Protein AF-A0A9Q1D4L6-F1 (afdb_monomer)

InterPro domains:
  IPR000834 Peptidase M14, carboxypeptidase A [PF00246] (36-309)
  IPR000834 Peptidase M14, carboxypeptidase A [PF00246] (421-692)
  IPR000834 Peptidase M14, carboxypeptidase A [PF00246] (835-1099)
  IPR000834 Peptidase M14, carboxypeptidase A [PR00765] (50-62)
  IPR000834 Peptidase M14, carboxypeptidase A [PR00765] (464-478)
  IPR000834 Peptidase M14, carboxypeptidase A [PR00765] (539-547)
  IPR000834 Peptidase M14, carboxypeptidase A [PR00765] (577-590)
  IPR000834 Peptidase M14, carboxypeptidase A [PS52035] (23-318)
  IPR000834 Peptidase M14, carboxypeptidase A [PS52035] (411-701)
  IPR000834 Peptidase M14, carboxypeptidase A [PS52035] (826-1110)
  IPR000834 Peptidase M14, carboxypeptidase A [SM00631] (24-399)
  IPR000834 Peptidase M14, carboxypeptidase A [SM00631] (412-805)
  IPR000834 Peptidase M14, carboxypeptidase A [SM00631] (827-1098)
  IPR008969 Carboxypeptidase-like, regulatory domain superfamily [SSF49464] (321-408)
  IPR008969 Carboxypeptidase-like, regulatory domain superfamily [SSF49464] (704-781)
  IPR008969 Carboxypeptidase-like, regulatory domain superfamily [SSF49464] (1113-1177)
  IPR033848 Carboxypeptidase D, carboxypeptidase-like domain 3 [cd06245] (827-1109)
  IPR050753 Peptidase M14 domain-containing protein [PTHR11532] (405-784)
  IPR057246 Zinc carboxypeptidases, zinc-binding region 1 [PS00132] (76-98)
  IPR057246 Zinc carboxypeptidases, zinc-binding region 1 [PS00132] (464-486)

Solvent-accessible surface area (backbone atoms only — not comparable to full-atom values): 67856 Å² total; per-residue (Å²): 144,88,87,88,84,74,71,96,76,80,68,96,69,55,75,63,52,57,38,57,48,43,71,76,71,82,58,86,87,75,76,55,61,75,42,64,58,43,77,72,36,53,62,33,39,34,82,48,63,65,41,39,37,82,88,66,47,72,33,46,33,43,34,38,13,60,50,40,87,61,87,73,78,89,42,55,32,36,39,39,41,12,10,49,42,10,23,17,41,50,24,23,52,41,44,50,50,47,55,50,48,54,63,70,30,46,85,74,36,70,69,48,32,51,49,32,60,52,28,37,37,34,39,26,35,37,60,18,66,59,3,36,77,55,29,57,82,60,35,35,77,46,85,80,41,20,43,28,40,76,73,71,44,57,60,62,55,66,32,70,48,96,86,54,85,74,91,71,60,63,90,65,36,36,40,55,55,24,50,55,49,52,38,64,79,60,54,33,44,33,37,42,41,30,35,40,48,38,40,35,19,30,24,53,23,31,39,37,100,75,64,38,78,85,32,39,85,27,82,43,64,57,38,74,52,42,51,51,54,26,36,48,28,11,65,51,16,81,53,19,40,70,14,55,51,65,24,92,93,46,74,80,57,70,30,82,55,4,30,46,45,26,1,44,69,34,43,35,66,18,28,61,46,47,30,26,46,77,74,26,50,13,50,36,34,37,36,29,71,30,48,36,7,13,56,47,82,89,50,54,62,57,57,32,68,43,38,50,61,12,57,52,58,41,60,59,56,63,48,25,9,35,29,37,42,32,26,32,61,91,77,66,43,68,35,48,64,29,35,40,39,40,72,95,37,85,62,63,39,55,19,40,86,64,5,32,41,69,50,72,53,67,63,45,75,40,37,41,30,59,48,45,95,70,45,43,68,41,92,59,92,61,65,48,41,61,42,70,69,46,66,26,48,81,60,69,37,32,81,56,69,47,54,36,30,71,59,78,86,63,51,81,64,55,71,69,54,42,52,51,51,49,53,47,53,34,67,77,37,55,70,36,24,39,68,47,63,64,43,38,39,86,86,67,47,70,32,43,34,42,35,35,18,65,59,56,94,64,86,56,95,78,49,49,32,34,38,42,39,7,9,49,35,13,28,14,36,59,24,22,52,48,42,51,54,45,54,52,50,50,63,74,29,44,88,62,35,71,69,48,30,53,48,32,70,55,27,41,38,34,39,24,35,37,59,18,61,60,5,34,79,54,31,56,84,58,36,44,80,79,62,61,16,28,26,38,80,88,67,47,54,58,62,48,45,33,73,45,95,75,51,88,69,84,68,80,73,45,54,43,56,52,24,48,63,48,50,60,70,74,51,77,35,42,35,37,36,39,28,33,37,53,40,30,33,26,31,27,53,25,31,32,48,86,84,69,40,70,42,77,26,82,42,69,58,44,67,37,49,50,54,49,33,42,40,27,15,64,38,17,88,57,28,35,70,14,56,55,30,74,92,82,43,72,83,56,71,28,73,59,4,35,41,41,23,0,45,72,44,53,40,66,13,25,59,44,50,37,33,52,75,76,43,67,19,47,35,29,40,34,27,76,26,52,43,11,17,60,51,43,89,51,43,62,58,58,35,71,43,36,57,56,10,56,54,47,36,59,57,53,62,54,28,12,35,31,36,39,34,22,36,62,86,81,61,50,45,38,49,67,24,40,40,39,45,67,98,37,88,64,70,40,59,20,40,80,70,5,26,41,74,44,80,46,61,63,47,77,46,47,37,31,43,36,41,96,63,37,52,65,49,75,49,80,48,65,23,49,94,85,34,56,33,82,58,70,45,69,33,45,75,63,88,82,84,89,85,89,72,97,70,75,66,64,80,51,59,59,43,41,51,48,47,28,48,46,53,37,98,51,35,52,55,55,50,59,70,75,45,83,88,86,72,88,63,57,86,70,55,72,66,59,46,53,49,50,56,50,47,51,32,70,76,38,56,69,34,29,37,79,45,74,60,40,39,37,90,87,64,50,70,29,51,32,40,32,36,14,64,51,55,88,60,92,61,58,83,45,46,23,38,35,40,38,11,9,55,38,14,25,13,46,60,23,19,49,52,44,51,51,48,52,48,54,50,62,74,29,42,89,70,36,72,66,52,28,56,50,34,67,56,27,40,42,34,40,25,34,39,53,21,59,60,5,31,77,61,31,60,78,60,41,39,83,59,69,52,13,36,27,39,81,88,70,43,52,52,60,54,56,43,69,62,81,94,74,65,88,88,72,87,75,51,51,42,51,50,29,51,50,58,60,37,62,65,51,68,43,49,34,36,41,35,31,33,42,47,30,43,35,20,22,18,59,40,28,44,82,82,68,82,54,72,57,47,68,31,45,50,43,56,25,35,57,36,16,65,47,22,90,58,26,33,74,13,55,60,80,38,96,83,58,94,70,71,70,36,75,48,9,42,47,48,25,32,80,76,63,57,48,64,23,29,60,46,45,36,26,39,77,66,18,52,15,57,35,32,43,34,26,74,30,50,37,17,19,55,51,48,88,48,46,60,59,47,42,72,38,42,49,53,17,57,54,46,53,66,56,52,60,51,22,24,36,27,37,38,32,22,35,86,86,69,49,54,39,53,69,27,38,38,31,40,74,85,54,47,60,46,58,20,33,71,78,5,14,39,65,45,75,52,46,64,44,79,45,45,41,35,41,43,44,94,69,37,50,71,44,76,49,78,51,72,28,56,85,45,43,46,30,47,77,45,77,48,74,35,50,67,52,58,51,57,98,84,37,52,42,68,59,54,52,51,52,51,50,53,48,51,52,49,49,51,52,49,50,51,50,50,49,52,60,50,60,74,68,63,83,83,77,85,89,86,88,90,88,80,91,86,80,84,88,88,82,85,88,83,81,89,83,91,86,88,84,86,88,84,89,84,92,87,89,88,92,90,88,87,91,87,89,90,90,88,89,85,89,82,83,81,134

Sequence (1280 aa):
MYSKRSVCSRTSLSLVHCVVSCVFNTCDVKRGVKRDVLERYPHIANLSSVGQSVQGRELWVMRITKDPTADGPGKPKFKYVGNMHGDETVSRQVLVYLIEHLLTRYGEDPRVTELVNNTDIHVMPSMNPDGFEKSKEGDCNGKNGGRENAKSVDLNRSFPDQFDTINVRKEDIPEVTAVIKWILDNKFVLSGNLHGGTVVASYPFDDSKSHDPDGHYSKSSDDALFRYLAQTYAEHNPVMRTGEPNCPDAPLETFKGGIVNGAQWYDVPGGMQDYNYLQGSCLEITMELSCCKHPLASQLHAEWDNNRESLLAYMEKVHIGVRGYVRGAENGSVLSDVRIAVAGINHNISTARFGDYYRLLLPGSYNITASLPGYLPMTVGYLPMTVGGVQVVEGKATELNFTLAAPQDFRHHHYNDMELFLIRYSTEYPAITRLYSIGTSVQNRHLYVMEITDNPGVHEEGEPEFKYIGNMHGNEVVGREVLLNLIEYLCRNYGNDPEVTQLVNSTRIHIMPSMNPDGYELAQEGDVKGYMGRNNSNNFDLNRNFPDQFVSIPDPQQPESIAVMNWLRMFPFVLSANLHGGSLVVNYPYDDNAEGRTTYSKSPDDAVFKMVSLAYAQGNPLMSKGVPCLKLYPQEFFQDGITNGAGWYNVPGGMQDWNYLNTNCFEVTIELGCVKYPLAKDLPMYWEQNRRALLQFIHQVHRGVKGMVMDGKDGTGISNATITVAEVDHPITTNKAGDYWRLLVPGTYRLTASARGYTPVSVYATVPEGGVEQVDFRLTRVRSEEGAGPTRDPTEEEFEHFIKELSSERGLEELLRSTAPHSSFRYRPYIELSEFLRGLTYNFPKITHLHSLGQSVEFRTIWALEISNKPTVDEPAEPKIRFVAGIHGNAPVGTELLLELAAFLCINYGKSPAVTKLIDRTRIVILPLVNPDGRELAQERHCASTEGLTNANKKDLDTDFFGNASQRFREMQPETEAVMKLIQTKGFTLSVALDGGSLLATYPYNKPVQPVENEDTLKYLASVYANNHPSMHLGRPGCPNSQVENIPGGVLRAAEWHSHMGSMKDFSLDFGHCPEISVYTGCCLFPSASQLSGLWAQNSKSLLSMLVEVHKGVRGVVKDRSGRPIAGAMIVLNGGVRVFTSEGGYFHALLAPGAHNIEAVADGYQQQRQKVFVSSYEAASSITIEFDMDNHIFGLPREFVVASAAASMTALVITACIIWCVCSAKSTQQKDGFHRLRQHRQDYEDDIRLTSMGSEKSLLSPEFQDESESEEDTLYANKL

Organism: Conger conger (NCBI:txid82655)

Foldseek 3Di:
DPPPDPDPPPDPDDPLLVLLCCVQPDDPPDPPSLCPLCVLQVQFWDKDFLFAALVGHTQIKIKGAGRRVDDDPQAAEEEEAECLQQLQQLQLLLLSVVVVCLRVCQVPDPLSVVLRHRHGYMYGSHLAPQLVVQYDAPQQPCPSGSRAHPLRDRLQQAADDPQDDDPDDCSNCVSNVSVLCVLQVRLHAEYEYEGAQFFAKEFPDLADNVQDQQADQHDALCNVVRVVLRLLLQCQQPQLQVQQRCQPVCRPGGGVRRYDHNRRNGHRHRGPQNNCQPPRVYHYMYGHQHNGSRYHPVCSVVSSVRRVSSVSSSSQLQFFAAKEFEAEQQPRHGDWQWWKDKPSRPGIGTQHPRRIDGDRDDFDFIWIATGDPQWDFPPFDDDTRIDGGDGTDPGGHDYDYYYIYHHDPLFAAALVSLVVLLVVLCVSQVQFWDKDFLFAFPVRRTQIKIKGANHPPDDDFQQAEEEEAECLFQLQQLQLSLLSVVSVVLSSCQVTDPLSVVLRHRHTYIYGSHLASQLNVQYDAQALADRGSGAHPVRHRLQQQAQFDQDGRPDDHGRSNVSVVVVLVVDQHAEYEYEGAAWAAKEFPDQADNVQALDADDALQNVLRVVLRLLLQVLFPQLQQQQTCCPPCVPGGGHRNYDYNSNHHHRTRGPQVCSQVPHNYHYIYGHQHSGSRYHSVCSVVSNVRRVRSVSSSSQLQFFEAKEFEAAQPPRFGDFQKWKDKPSRPRIHTAHPRRIDGDHDAFAKIWMKIGDVQWDIDIDIWGIDRRGYTYDYHHTYGDDDDDDDDPDDDVLVVVLQVLLLQCLDPCSLVVVVVQADQPDDFDDDALVVLVVLLVVLCVVQVQFKDWDFLFAFPVGRTFTKIKGANHQPDDDLQAAEEEEAEALQLLQLLQLRLLSSVSCSLSVCQVPDPSSVSLRHRYTYMYGSHLASQQNVQHDAAQQDDSRRCAHPVRDRQQFQQDDPVPDDDDDGGRSNVSLLVVLLVLSHQAYEYEAAQWAAKAWDDLADPDDDFQCVQLQVLRLLLLVQFPCQLVQQGVQPPDPRRGGHGRYDHNVVVHRHHNGPQVSSCPNSLHTYMYGHQHNGSRYHSVCSVVSSVRRVSSVVSSSSQSQFAAKEFEAEPVRHGDFQKWKQKQNGRTRTADPRRITGHGHDAAKIKIWIDDPQWDIDIDIDGTHSSGGHHYDYHYTDGPLDDVHHGVVVVVVVVVVVVVVVVVVVVVVVVVVVVPPPDDDDDDDDDDDDDDDDDDDDDDDDDDDDDDDDDDDDDDDYDDDDDDDDDDDD

pLDDT: mean 85.12, std 17.19, range [24.05, 98.94]

Mean predicted aligned error: 21.18 Å

Structure (mmCIF, N/CA/C/O backbone):
data_AF-A0A9Q1D4L6-F1
#
_entry.id   AF-A0A9Q1D4L6-F1
#
loop_
_atom_site.group_PDB
_atom_site.id
_atom_site.type_symbol
_atom_site.label_atom_id
_atom_site.label_alt_id
_atom_site.label_comp_id
_atom_site.label_asym_id
_atom_site.label_entity_id
_atom_site.label_seq_id
_atom_site.pdbx_PDB_ins_code
_atom_site.Cartn_x
_atom_site.Cartn_y
_atom_site.Cartn_z
_atom_site.occupancy
_atom_site.B_iso_or_equiv
_atom_site.auth_seq_id
_atom_site.auth_comp_id
_atom_site.auth_asym_id
_atom_site.auth_atom_id
_atom_site.pdbx_PDB_model_num
ATOM 1 N N . MET A 1 1 ? 46.000 -20.917 -56.077 1.00 29.45 1 MET A N 1
ATOM 2 C CA . MET A 1 1 ? 45.470 -21.462 -54.805 1.00 29.45 1 MET A CA 1
ATOM 3 C C . MET A 1 1 ? 46.535 -22.103 -53.889 1.00 29.45 1 MET A C 1
ATOM 5 O O . MET A 1 1 ? 46.150 -22.774 -52.947 1.00 29.45 1 MET A O 1
ATOM 9 N N . TYR A 1 2 ? 47.851 -21.906 -54.104 1.00 24.36 2 TYR A N 1
ATOM 10 C CA . TYR A 1 2 ? 48.900 -22.685 -53.403 1.00 24.36 2 TYR A CA 1
ATOM 11 C C . TYR A 1 2 ? 50.091 -21.856 -52.853 1.00 24.36 2 TYR A C 1
ATOM 13 O O . TYR A 1 2 ? 51.176 -22.394 -52.675 1.00 24.36 2 TYR A O 1
ATOM 21 N N . SER A 1 3 ? 49.911 -20.552 -52.580 1.00 24.05 3 SER A N 1
ATOM 22 C CA . SER A 1 3 ? 51.024 -19.634 -52.228 1.00 24.05 3 SER A CA 1
ATOM 23 C C . SER A 1 3 ? 50.770 -18.678 -51.040 1.00 24.05 3 SER A C 1
ATOM 25 O O . SER A 1 3 ? 51.460 -17.673 -50.915 1.00 24.05 3 SER A O 1
ATOM 27 N N . LYS A 1 4 ? 49.800 -18.967 -50.158 1.00 33.84 4 LYS A N 1
ATOM 28 C CA . LYS A 1 4 ? 49.537 -18.208 -48.910 1.00 33.84 4 LYS A CA 1
ATOM 29 C C . LYS A 1 4 ? 49.504 -19.152 -47.690 1.00 33.84 4 LYS A C 1
ATOM 31 O O . LYS A 1 4 ? 48.463 -19.331 -47.071 1.00 33.84 4 LYS A O 1
ATOM 36 N N . ARG A 1 5 ? 50.607 -19.862 -47.397 1.00 27.17 5 ARG A N 1
ATOM 37 C CA . ARG A 1 5 ? 50.646 -20.875 -46.308 1.00 27.17 5 ARG A CA 1
ATOM 38 C C . ARG A 1 5 ? 51.949 -20.952 -45.491 1.00 27.17 5 ARG A C 1
ATOM 40 O O . ARG A 1 5 ? 52.131 -21.914 -44.757 1.00 27.17 5 ARG A O 1
ATOM 47 N N . SER A 1 6 ? 52.858 -19.982 -45.622 1.00 30.34 6 SER A N 1
ATOM 48 C CA . SER A 1 6 ? 54.260 -20.102 -45.167 1.00 30.34 6 SER A CA 1
ATOM 49 C C . SER A 1 6 ? 54.722 -19.084 -44.109 1.00 30.34 6 SER A C 1
ATOM 51 O O . SER A 1 6 ? 55.925 -18.902 -43.952 1.00 30.34 6 SER A O 1
ATOM 53 N N . VAL A 1 7 ? 53.809 -18.404 -43.403 1.00 35.94 7 VAL A N 1
ATOM 54 C CA . VAL A 1 7 ? 54.179 -17.378 -42.400 1.00 35.94 7 VAL A CA 1
ATOM 55 C C . VAL A 1 7 ? 54.604 -18.016 -41.067 1.00 35.94 7 VAL A C 1
ATOM 57 O O . VAL A 1 7 ? 55.752 -17.868 -40.657 1.00 35.94 7 VAL A O 1
ATOM 60 N N . CYS A 1 8 ? 53.737 -18.810 -40.426 1.00 36.94 8 CYS A N 1
ATOM 61 C CA . CYS A 1 8 ? 54.003 -19.456 -39.127 1.00 36.94 8 CYS A CA 1
ATOM 62 C C . CYS A 1 8 ? 54.954 -20.678 -39.203 1.00 36.94 8 CYS A C 1
ATOM 64 O O . CYS A 1 8 ? 54.670 -21.722 -38.621 1.00 36.94 8 CYS A O 1
ATOM 66 N N . SER A 1 9 ? 56.075 -20.593 -39.936 1.00 29.14 9 SER A N 1
ATOM 67 C CA . SER A 1 9 ? 57.069 -21.684 -39.988 1.00 29.14 9 SER A CA 1
ATOM 68 C C . SER A 1 9 ? 58.547 -21.267 -40.066 1.00 29.14 9 SER A C 1
ATOM 70 O O . SER A 1 9 ? 59.387 -22.147 -40.267 1.00 29.14 9 SER A O 1
ATOM 72 N N . ARG A 1 10 ? 58.899 -19.969 -39.990 1.00 31.31 10 ARG A N 1
ATOM 73 C CA . ARG A 1 10 ? 60.301 -19.509 -40.170 1.00 31.31 10 ARG A CA 1
ATOM 74 C C . ARG A 1 10 ? 60.801 -18.367 -39.270 1.00 31.31 10 ARG A C 1
ATOM 76 O O . ARG A 1 10 ? 61.958 -17.983 -39.415 1.00 31.31 10 ARG A O 1
ATOM 83 N N . THR A 1 11 ? 60.009 -17.862 -38.329 1.00 33.12 11 THR A N 1
ATOM 84 C CA . THR A 1 11 ? 60.435 -16.821 -37.370 1.00 33.12 11 THR A CA 1
ATOM 85 C C . THR A 1 11 ? 59.998 -17.155 -35.947 1.00 33.12 11 THR A C 1
ATOM 87 O O . THR A 1 11 ? 59.010 -17.855 -35.735 1.00 33.12 11 THR A O 1
ATOM 90 N N . SER A 1 12 ? 60.748 -16.657 -34.961 1.00 32.59 12 SER A N 1
ATOM 91 C CA . SER A 1 12 ? 60.530 -16.869 -33.524 1.00 32.59 12 SER A CA 1
ATOM 92 C C . SER A 1 12 ? 59.426 -15.964 -32.958 1.00 32.59 12 SER A C 1
ATOM 94 O O . SER A 1 12 ? 59.651 -15.215 -32.009 1.00 32.59 12 SER A O 1
ATOM 96 N N . LEU A 1 13 ? 58.249 -15.995 -33.582 1.00 39.16 13 LEU A N 1
ATOM 97 C CA . LEU A 1 13 ? 57.050 -15.315 -33.091 1.00 39.16 13 LEU A CA 1
ATOM 98 C C . LEU A 1 13 ? 56.426 -16.103 -31.930 1.00 39.16 13 LEU A C 1
ATOM 100 O O . LEU A 1 13 ? 56.618 -17.315 -31.809 1.00 39.16 13 LEU A O 1
ATOM 104 N N . SER A 1 14 ? 55.687 -15.408 -31.063 1.00 48.84 14 SER A N 1
ATOM 105 C CA . SER A 1 14 ? 55.031 -16.038 -29.914 1.00 48.84 14 SER A CA 1
ATOM 106 C C . SER A 1 14 ? 53.959 -17.040 -30.381 1.00 48.84 14 SER A C 1
ATOM 108 O O . SER A 1 14 ? 53.349 -16.875 -31.442 1.00 48.84 14 SER A O 1
ATOM 110 N N . LEU A 1 15 ? 53.689 -18.083 -29.585 1.00 45.88 15 LEU A N 1
ATOM 111 C CA . LEU A 1 15 ? 52.587 -19.006 -29.894 1.00 45.88 15 LEU A CA 1
ATOM 112 C C . LEU A 1 15 ? 51.238 -18.260 -29.901 1.00 45.88 15 LEU A C 1
ATOM 114 O O . LEU A 1 15 ? 50.381 -18.545 -30.732 1.00 45.88 15 LEU A O 1
ATOM 118 N N . VAL A 1 16 ? 51.086 -17.262 -29.021 1.00 48.28 16 VAL A N 1
ATOM 119 C CA . VAL A 1 16 ? 49.902 -16.392 -28.951 1.00 48.28 16 VAL A CA 1
ATOM 120 C C . VAL A 1 16 ? 49.758 -15.584 -30.244 1.00 48.28 16 VAL A C 1
ATOM 122 O O . VAL A 1 16 ? 48.657 -15.524 -30.785 1.00 48.28 16 VAL A O 1
ATOM 125 N N . HIS A 1 17 ? 50.856 -15.069 -30.806 1.00 53.28 17 HIS A N 1
ATOM 126 C CA . HIS A 1 17 ? 50.858 -14.307 -32.054 1.00 53.28 17 HIS A CA 1
ATOM 127 C C . HIS A 1 17 ? 50.257 -15.104 -33.214 1.00 53.28 17 HIS A C 1
ATOM 129 O O . HIS A 1 17 ? 49.315 -14.652 -33.865 1.00 53.28 17 HIS A O 1
ATOM 135 N N . CYS A 1 18 ? 50.769 -16.316 -33.466 1.00 49.50 18 CYS A N 1
ATOM 136 C CA . CYS A 1 18 ? 50.261 -17.149 -34.558 1.00 49.50 18 CYS A CA 1
ATOM 137 C C . CYS A 1 18 ? 48.796 -17.560 -34.341 1.00 49.50 18 CYS A C 1
ATOM 139 O O . CYS A 1 18 ? 48.064 -17.664 -35.322 1.00 49.50 18 CYS A O 1
ATOM 141 N N . VAL A 1 19 ? 48.337 -17.731 -33.096 1.00 49.69 19 VAL A N 1
ATOM 142 C CA . VAL A 1 19 ? 46.924 -18.017 -32.795 1.00 49.69 19 VAL A CA 1
ATOM 143 C C . VAL A 1 19 ? 46.040 -16.787 -33.042 1.00 49.69 19 VAL A C 1
ATOM 145 O O . VAL A 1 19 ? 45.116 -16.869 -33.851 1.00 49.69 19 VAL A O 1
ATOM 148 N N . VAL A 1 20 ? 46.317 -15.636 -32.415 1.00 54.59 20 VAL A N 1
ATOM 149 C CA . VAL A 1 20 ? 45.494 -14.417 -32.569 1.00 54.59 20 VAL A CA 1
ATOM 150 C C . VAL A 1 20 ? 45.497 -13.952 -34.031 1.00 54.59 20 VAL A C 1
ATOM 152 O O . VAL A 1 20 ? 44.436 -13.688 -34.594 1.00 54.59 20 VAL A O 1
ATOM 155 N N . SER A 1 21 ? 46.653 -13.961 -34.701 1.00 54.12 21 SER A N 1
ATOM 156 C CA . SER A 1 21 ? 46.748 -13.645 -36.131 1.00 54.12 21 SER A CA 1
ATOM 157 C C . SER A 1 21 ? 45.953 -14.640 -36.997 1.00 54.12 21 SER A C 1
ATOM 159 O O . SER A 1 21 ? 45.240 -14.222 -37.907 1.00 54.12 21 SER A O 1
ATOM 161 N N . CYS A 1 22 ? 45.953 -15.947 -36.691 1.00 51.53 22 CYS A N 1
ATOM 162 C CA . CYS A 1 22 ? 45.134 -16.916 -37.435 1.00 51.53 22 CYS A CA 1
ATOM 163 C C . CYS A 1 22 ? 43.616 -16.748 -37.235 1.00 51.53 22 CYS A C 1
ATOM 165 O O . CYS A 1 22 ? 42.873 -17.082 -38.159 1.00 51.53 22 CYS A O 1
ATOM 167 N N . VAL A 1 23 ? 43.150 -16.226 -36.089 1.00 54.91 23 VAL A N 1
ATOM 168 C CA . VAL A 1 23 ? 41.729 -15.869 -35.884 1.00 54.91 23 VAL A CA 1
ATOM 169 C C . VAL A 1 23 ? 41.307 -14.746 -36.831 1.00 54.91 23 VAL A C 1
ATOM 171 O O . VAL A 1 23 ? 40.226 -14.817 -37.412 1.00 54.91 23 VAL A O 1
ATOM 174 N N . PHE A 1 24 ? 42.150 -13.723 -36.998 1.00 54.62 24 PHE A N 1
ATOM 175 C CA . PHE A 1 24 ? 41.762 -12.492 -37.690 1.00 54.62 24 PHE A CA 1
ATOM 176 C C . PHE A 1 24 ? 42.230 -12.377 -39.152 1.00 54.62 24 PHE A C 1
ATOM 178 O O . PHE A 1 24 ? 41.649 -11.564 -39.867 1.00 54.62 24 PHE A O 1
ATOM 185 N N . ASN A 1 25 ? 43.218 -13.146 -39.638 1.00 50.62 25 ASN A N 1
ATOM 186 C CA . ASN A 1 25 ? 43.883 -12.818 -40.916 1.00 50.62 25 ASN A CA 1
ATOM 187 C C . ASN A 1 25 ? 43.724 -13.777 -42.119 1.00 50.62 25 ASN A C 1
ATOM 189 O O . ASN A 1 25 ? 43.951 -13.289 -43.225 1.00 50.62 25 ASN A O 1
ATOM 193 N N . THR A 1 26 ? 43.415 -15.089 -42.012 1.00 50.12 26 THR A N 1
ATOM 194 C CA . THR A 1 26 ? 43.191 -15.923 -43.248 1.00 50.12 26 THR A CA 1
ATOM 195 C C . THR A 1 26 ? 42.616 -17.356 -43.126 1.00 50.12 26 THR A C 1
ATOM 197 O O . THR A 1 26 ? 42.462 -18.016 -44.156 1.00 50.12 26 THR A O 1
ATOM 200 N N . CYS A 1 27 ? 42.358 -17.927 -41.941 1.00 38.97 27 CYS A N 1
ATOM 201 C CA . CYS A 1 27 ? 42.044 -19.370 -41.834 1.00 38.97 27 CYS A CA 1
ATOM 202 C C . CYS A 1 27 ? 40.535 -19.704 -41.856 1.00 38.97 27 CYS A C 1
ATOM 204 O O . CYS A 1 27 ? 39.742 -19.009 -41.236 1.00 38.97 27 CYS A O 1
ATOM 206 N N . ASP A 1 28 ? 40.143 -20.819 -42.498 1.00 39.09 28 ASP A N 1
ATOM 207 C CA . ASP A 1 28 ? 38.782 -21.404 -42.421 1.00 39.09 28 ASP A CA 1
ATOM 208 C C . ASP A 1 28 ? 38.480 -21.795 -40.959 1.00 39.09 28 ASP A C 1
ATOM 210 O O . ASP A 1 28 ? 39.068 -22.744 -40.431 1.00 39.09 28 ASP A O 1
ATOM 214 N N . VAL A 1 29 ? 37.618 -21.026 -40.276 1.00 41.94 29 VAL A N 1
ATOM 215 C CA . VAL A 1 29 ? 37.459 -21.021 -38.803 1.00 41.94 29 VAL A CA 1
ATOM 216 C C . VAL A 1 29 ? 36.617 -22.206 -38.295 1.00 41.94 29 VAL A C 1
ATOM 218 O O . VAL A 1 29 ? 35.658 -22.069 -37.535 1.00 41.94 29 VAL A O 1
ATOM 221 N N . LYS A 1 30 ? 36.989 -23.430 -38.675 1.00 36.44 30 LYS A N 1
ATOM 222 C CA . LYS A 1 30 ? 36.368 -24.662 -38.168 1.00 36.44 30 LYS A CA 1
ATOM 223 C C . LYS A 1 30 ? 37.055 -25.142 -36.892 1.00 36.44 30 LYS A C 1
ATOM 225 O O . LYS A 1 30 ? 37.959 -25.971 -36.912 1.00 36.44 30 LYS A O 1
ATOM 230 N N . ARG A 1 31 ? 36.547 -24.633 -35.763 1.00 42.34 31 ARG A N 1
ATOM 231 C CA . ARG A 1 31 ? 36.724 -25.112 -34.370 1.00 42.34 31 ARG A CA 1
ATOM 232 C C . ARG A 1 31 ? 38.128 -25.117 -33.743 1.00 42.34 31 ARG A C 1
ATOM 234 O O . ARG A 1 31 ? 38.181 -25.174 -32.522 1.00 42.34 31 ARG A O 1
ATOM 241 N N . GLY A 1 32 ? 39.220 -25.055 -34.506 1.00 40.41 32 GLY A N 1
ATOM 242 C CA . GLY A 1 32 ? 40.589 -25.088 -33.963 1.00 40.41 32 GLY A CA 1
ATOM 243 C C . GLY A 1 32 ? 40.974 -23.817 -33.196 1.00 40.41 32 GLY A C 1
ATOM 244 O O . GLY A 1 32 ? 40.812 -23.737 -31.985 1.00 40.41 32 GLY A O 1
ATOM 245 N N . VAL A 1 33 ? 41.447 -22.801 -33.922 1.00 44.97 33 VAL A N 1
ATOM 246 C CA . VAL A 1 33 ? 42.170 -21.627 -33.382 1.00 44.97 33 VAL A CA 1
ATOM 247 C C . VAL A 1 33 ? 41.393 -20.817 -32.325 1.00 44.97 33 VAL A C 1
ATOM 249 O O . VAL A 1 33 ? 41.995 -20.181 -31.465 1.00 44.97 33 VAL A O 1
ATOM 252 N N . LYS A 1 34 ? 40.051 -20.860 -32.336 1.00 48.53 34 LYS A N 1
ATOM 253 C CA . LYS A 1 34 ? 39.219 -20.191 -31.318 1.00 48.53 34 LYS A CA 1
ATOM 254 C C . LYS A 1 34 ? 39.375 -20.799 -29.910 1.00 48.53 34 LYS A C 1
ATOM 256 O O . LYS A 1 34 ? 39.054 -20.113 -28.944 1.00 48.53 34 LYS A O 1
ATOM 261 N N . ARG A 1 35 ? 39.866 -22.041 -29.772 1.00 51.94 35 ARG A N 1
ATOM 262 C CA . ARG A 1 35 ? 40.147 -22.650 -28.459 1.00 51.94 35 ARG A CA 1
ATOM 263 C C . ARG A 1 35 ? 41.342 -21.991 -27.788 1.00 51.94 35 ARG A C 1
ATOM 265 O O . ARG A 1 35 ? 41.171 -21.420 -26.724 1.00 51.94 35 ARG A O 1
ATOM 272 N N . ASP A 1 36 ? 42.509 -22.000 -28.420 1.00 57.25 36 ASP A N 1
ATOM 273 C CA . ASP A 1 36 ? 43.796 -21.764 -27.752 1.00 57.25 36 ASP A CA 1
ATOM 274 C C . ASP A 1 36 ? 43.898 -20.416 -26.998 1.00 57.25 36 ASP A C 1
ATOM 276 O O . ASP A 1 36 ? 44.504 -20.360 -25.928 1.00 57.25 36 ASP A O 1
ATOM 280 N N . VAL A 1 37 ? 43.280 -19.329 -27.495 1.00 64.25 37 VAL A N 1
ATOM 281 C CA . VAL A 1 37 ? 43.221 -18.044 -26.754 1.00 64.25 37 VAL A CA 1
ATOM 282 C C . VAL A 1 37 ? 42.274 -18.133 -25.556 1.00 64.25 37 VAL A C 1
ATOM 284 O O . VAL A 1 37 ? 42.617 -17.689 -24.463 1.00 64.25 37 VAL A O 1
ATOM 287 N N . LEU A 1 38 ? 41.085 -18.706 -25.757 1.00 66.06 38 LEU A N 1
ATOM 288 C CA . LEU A 1 38 ? 40.028 -18.785 -24.746 1.00 66.06 38 LEU A CA 1
ATOM 289 C C . LEU A 1 38 ? 40.304 -19.865 -23.690 1.00 66.06 38 LEU A C 1
ATOM 291 O O . LEU A 1 38 ? 39.842 -19.732 -22.568 1.00 66.06 38 LEU A O 1
ATOM 295 N N . GLU A 1 39 ? 41.085 -20.898 -24.007 1.00 70.62 39 GLU A N 1
ATOM 296 C CA . GLU A 1 39 ? 41.567 -21.894 -23.042 1.00 70.62 39 GLU A CA 1
ATOM 297 C C . GLU A 1 39 ? 42.751 -21.354 -22.215 1.00 70.62 39 GLU A C 1
ATOM 299 O O . GLU A 1 39 ? 42.920 -21.753 -21.065 1.00 70.62 39 GLU A O 1
ATOM 304 N N . ARG A 1 40 ? 43.535 -20.399 -22.746 1.00 79.75 40 ARG A N 1
ATOM 305 C CA . ARG A 1 40 ? 44.674 -19.781 -22.038 1.00 79.75 40 ARG A CA 1
ATOM 306 C C . ARG A 1 40 ? 44.309 -18.531 -21.227 1.00 79.75 40 ARG A C 1
ATOM 308 O O . ARG A 1 40 ? 44.891 -18.316 -20.167 1.00 79.75 40 ARG A O 1
ATOM 315 N N . TYR A 1 41 ? 43.352 -17.727 -21.693 1.00 86.31 41 TYR A N 1
ATOM 316 C CA . TYR A 1 41 ? 42.942 -16.462 -21.062 1.00 86.31 41 TYR A CA 1
ATOM 317 C C . TYR A 1 41 ? 41.424 -16.351 -20.749 1.00 86.31 41 TYR A C 1
ATOM 319 O O . TYR A 1 41 ? 40.875 -15.253 -20.860 1.00 86.31 41 TYR A O 1
ATOM 327 N N . PRO A 1 42 ? 40.713 -17.417 -20.307 1.00 86.19 42 PRO A N 1
ATOM 328 C CA . PRO A 1 42 ? 39.247 -17.394 -20.122 1.00 86.19 42 PRO A CA 1
ATOM 329 C C . PRO A 1 42 ? 38.755 -16.369 -19.088 1.00 86.19 42 PRO A C 1
ATOM 331 O O . PRO A 1 42 ? 37.596 -15.967 -19.102 1.00 86.19 42 PRO A O 1
ATOM 334 N N . HIS A 1 43 ? 39.635 -15.963 -18.173 1.00 89.50 43 HIS A N 1
ATOM 335 C CA . HIS A 1 43 ? 39.355 -15.043 -17.072 1.00 89.50 43 HIS A CA 1
ATOM 336 C C . HIS A 1 43 ? 39.458 -13.555 -17.469 1.00 89.50 43 HIS A C 1
ATOM 338 O O . HIS A 1 43 ? 39.068 -12.698 -16.675 1.00 89.50 43 HIS A O 1
ATOM 344 N N . ILE A 1 44 ? 39.963 -13.249 -18.676 1.00 92.88 44 ILE A N 1
ATOM 345 C CA . ILE A 1 44 ? 40.058 -11.876 -19.215 1.00 92.88 44 ILE A CA 1
ATOM 346 C C . ILE A 1 44 ? 39.614 -11.710 -20.677 1.00 92.88 44 ILE A C 1
ATOM 348 O O . ILE A 1 44 ? 39.301 -10.591 -21.064 1.00 92.88 44 ILE A O 1
ATOM 352 N N . ALA A 1 45 ? 39.576 -12.769 -21.496 1.00 91.19 45 ALA A N 1
ATOM 353 C CA . ALA A 1 45 ? 39.252 -12.698 -22.924 1.00 91.19 45 ALA A CA 1
ATOM 354 C C . ALA A 1 45 ? 37.941 -13.418 -23.287 1.00 91.19 45 ALA A C 1
ATOM 356 O O . ALA A 1 45 ? 37.709 -14.553 -22.871 1.00 91.19 45 ALA A O 1
ATOM 357 N N . ASN A 1 46 ? 37.125 -12.806 -24.149 1.00 90.88 46 ASN A N 1
ATOM 358 C CA . ASN A 1 46 ? 35.957 -13.438 -24.768 1.00 90.88 46 ASN A CA 1
ATOM 359 C C . ASN A 1 46 ? 35.807 -12.987 -26.233 1.00 90.88 46 ASN A C 1
ATOM 361 O O . ASN A 1 46 ? 35.817 -11.794 -26.527 1.00 90.88 46 ASN A O 1
ATOM 365 N N . LEU A 1 47 ? 35.665 -13.938 -27.162 1.00 88.25 47 LEU A N 1
ATOM 366 C CA . LEU A 1 47 ? 35.589 -13.676 -28.604 1.00 88.25 47 LEU A CA 1
ATOM 367 C C . LEU A 1 47 ? 34.169 -13.919 -29.129 1.00 88.25 47 LEU A C 1
ATOM 369 O O . LEU A 1 47 ? 33.727 -15.066 -29.264 1.00 88.25 47 LEU A O 1
ATOM 373 N N . SER A 1 48 ? 33.492 -12.839 -29.504 1.00 90.00 48 SER A N 1
ATOM 374 C CA . SER A 1 48 ? 32.116 -12.828 -30.019 1.00 90.00 48 SER A CA 1
ATOM 375 C C . SER A 1 48 ? 32.066 -12.284 -31.449 1.00 90.00 48 SER A C 1
ATOM 377 O O . SER A 1 48 ? 33.024 -11.658 -31.899 1.00 90.00 48 SER A O 1
ATOM 379 N N . SER A 1 49 ? 30.971 -12.520 -32.172 1.00 91.38 49 SER A N 1
ATOM 380 C CA . SER A 1 49 ? 30.684 -11.786 -33.407 1.00 91.38 49 SER A CA 1
ATOM 381 C C . SER A 1 49 ? 29.413 -10.961 -33.239 1.00 91.38 49 SER A C 1
ATOM 383 O O . SER A 1 49 ? 28.479 -11.398 -32.566 1.00 91.38 49 SER A O 1
ATOM 385 N N . VAL A 1 50 ? 29.397 -9.766 -33.833 1.00 93.94 50 VAL A N 1
ATOM 386 C CA . VAL A 1 50 ? 28.262 -8.826 -33.772 1.00 93.94 50 VAL A CA 1
ATOM 387 C C . VAL A 1 50 ? 27.353 -8.896 -35.005 1.00 93.94 50 VAL A C 1
ATOM 389 O O . VAL A 1 50 ? 26.281 -8.296 -35.014 1.00 93.94 50 VAL A O 1
ATOM 392 N N . GLY A 1 51 ? 27.760 -9.628 -36.044 1.00 93.56 51 GLY A N 1
ATOM 393 C CA . GLY A 1 51 ? 27.039 -9.756 -37.309 1.00 93.56 51 GLY A CA 1
ATOM 394 C C . GLY A 1 51 ? 27.911 -10.363 -38.406 1.00 93.56 51 GLY A C 1
ATOM 395 O O . GLY A 1 51 ? 29.017 -10.830 -38.143 1.00 93.56 51 GLY A O 1
ATOM 396 N N . GLN A 1 52 ? 27.427 -10.339 -39.646 1.00 93.25 52 GLN A N 1
ATOM 397 C CA . GLN A 1 52 ? 28.141 -10.872 -40.808 1.00 93.25 52 GLN A CA 1
ATOM 398 C C . GLN A 1 52 ? 28.290 -9.816 -41.905 1.00 93.25 52 GLN A C 1
ATOM 400 O O . GLN A 1 52 ? 27.446 -8.932 -42.044 1.00 93.25 52 GLN A O 1
ATOM 405 N N . SER A 1 53 ? 29.355 -9.934 -42.696 1.00 94.06 53 SER A N 1
ATOM 406 C CA . SER A 1 53 ? 29.546 -9.167 -43.927 1.00 94.06 53 SER A CA 1
ATOM 407 C C . SER A 1 53 ? 28.631 -9.634 -45.065 1.00 94.06 53 SER A C 1
ATOM 409 O O . SER A 1 53 ? 27.992 -10.685 -44.987 1.00 94.06 53 SER A O 1
ATOM 411 N N . VAL A 1 54 ? 28.624 -8.891 -46.173 1.00 93.38 54 VAL A N 1
ATOM 412 C CA . VAL A 1 54 ? 27.910 -9.241 -47.415 1.00 93.38 54 VAL A CA 1
ATOM 413 C C . VAL A 1 54 ? 28.240 -10.655 -47.929 1.00 93.38 54 VAL A C 1
ATOM 415 O O . VAL A 1 54 ? 27.355 -11.331 -48.452 1.00 93.38 54 VAL A O 1
ATOM 418 N N . GLN A 1 55 ? 29.485 -11.128 -47.797 1.00 91.94 55 GLN A N 1
ATOM 419 C CA . GLN A 1 55 ? 29.893 -12.497 -48.160 1.00 91.94 55 GLN A CA 1
ATOM 420 C C . GLN A 1 55 ? 29.802 -13.504 -46.995 1.00 91.94 55 GLN A C 1
ATOM 422 O O . GLN A 1 55 ? 30.330 -14.611 -47.105 1.00 91.94 55 GLN A O 1
ATOM 427 N N . GLY A 1 56 ? 29.134 -13.155 -45.892 1.00 88.69 56 GLY A N 1
ATOM 428 C CA . GLY A 1 56 ? 28.895 -14.058 -44.764 1.00 88.69 56 GLY A CA 1
ATOM 429 C C . GLY A 1 56 ? 30.109 -14.283 -43.858 1.00 88.69 56 GLY A C 1
ATOM 430 O O . GLY A 1 56 ? 30.194 -15.326 -43.210 1.00 88.69 56 GLY A O 1
ATOM 431 N N . ARG A 1 57 ? 31.076 -13.353 -43.817 1.00 88.50 57 ARG A N 1
ATOM 432 C CA . ARG A 1 57 ? 32.200 -13.417 -42.866 1.00 88.50 57 ARG A CA 1
ATOM 433 C C . ARG A 1 57 ? 31.782 -12.820 -41.525 1.00 88.50 57 ARG A C 1
ATOM 435 O O . ARG A 1 57 ? 31.256 -11.714 -41.481 1.00 88.50 57 ARG A O 1
ATOM 442 N N . GLU A 1 58 ? 32.061 -13.536 -40.442 1.00 88.81 58 GLU A N 1
ATOM 443 C CA . GLU A 1 58 ? 31.819 -13.089 -39.064 1.00 88.81 58 GLU A CA 1
ATOM 444 C C . GLU A 1 58 ? 32.589 -11.792 -38.746 1.00 88.81 58 GLU A C 1
ATOM 446 O O . GLU A 1 58 ? 33.809 -11.714 -38.919 1.00 88.81 58 GLU A O 1
ATOM 451 N N . LEU A 1 59 ? 31.883 -10.785 -38.230 1.00 91.38 59 LEU A N 1
ATOM 452 C CA . LEU A 1 59 ? 32.447 -9.522 -37.750 1.00 91.38 59 LEU A CA 1
ATOM 453 C C . LEU A 1 59 ? 32.918 -9.721 -36.306 1.00 91.38 59 LEU A C 1
ATOM 455 O O . LEU A 1 59 ? 32.127 -9.621 -35.364 1.00 91.38 59 LEU A O 1
ATOM 459 N N . TRP A 1 60 ? 34.175 -10.134 -36.139 1.00 91.25 60 TRP A N 1
ATOM 460 C CA . TRP A 1 60 ? 34.734 -10.554 -34.850 1.00 91.25 60 TRP A CA 1
ATOM 461 C C . TRP A 1 60 ? 35.091 -9.376 -33.932 1.00 91.25 60 TRP A C 1
ATOM 463 O O . TRP A 1 60 ? 35.831 -8.473 -34.320 1.00 91.25 60 TRP A O 1
ATOM 473 N N . VAL A 1 61 ? 34.646 -9.462 -32.676 1.00 93.44 61 VAL A N 1
ATOM 474 C CA . VAL A 1 61 ? 34.990 -8.545 -31.583 1.00 93.44 61 VAL A CA 1
ATOM 475 C C . VAL A 1 61 ? 35.601 -9.335 -30.428 1.00 93.44 61 VAL A C 1
ATOM 477 O O . VAL A 1 61 ? 34.968 -10.235 -29.864 1.00 93.44 61 VAL A O 1
ATOM 480 N N . MET A 1 62 ? 36.832 -8.981 -30.059 1.00 92.31 62 MET A N 1
ATOM 481 C CA . MET A 1 62 ? 37.464 -9.444 -28.826 1.00 92.31 62 MET A CA 1
ATOM 482 C C . MET A 1 62 ? 37.073 -8.503 -27.686 1.00 92.31 62 MET A C 1
ATOM 484 O O . MET A 1 62 ? 37.351 -7.309 -27.755 1.00 92.31 62 MET A O 1
ATOM 488 N N . ARG A 1 63 ? 36.451 -9.040 -26.638 1.00 94.69 63 ARG A N 1
ATOM 489 C CA . ARG A 1 63 ? 36.202 -8.344 -25.374 1.00 94.69 63 ARG A CA 1
ATOM 490 C C . ARG A 1 63 ? 37.293 -8.731 -24.379 1.00 94.69 63 ARG A C 1
ATOM 492 O O . ARG A 1 63 ? 37.536 -9.922 -24.175 1.00 94.69 63 ARG A O 1
ATOM 499 N N . ILE A 1 64 ? 37.952 -7.733 -23.798 1.00 95.19 64 ILE A N 1
ATOM 500 C CA . ILE A 1 64 ? 39.063 -7.869 -22.858 1.00 95.19 64 ILE A CA 1
ATOM 501 C C . ILE A 1 64 ? 38.717 -7.100 -21.582 1.00 95.19 64 ILE A C 1
ATOM 503 O O . ILE A 1 64 ? 38.751 -5.872 -21.540 1.00 95.19 64 ILE A O 1
ATOM 507 N N . THR A 1 65 ? 38.367 -7.835 -20.533 1.00 95.12 65 THR A N 1
ATOM 508 C CA . THR A 1 65 ? 38.111 -7.300 -19.193 1.00 95.12 65 THR A CA 1
ATOM 509 C C . THR A 1 65 ? 38.156 -8.435 -18.187 1.00 95.12 65 THR A C 1
ATOM 511 O O . THR A 1 65 ? 37.797 -9.561 -18.526 1.00 95.12 65 THR A O 1
ATOM 514 N N . LYS A 1 66 ? 38.538 -8.161 -16.938 1.00 89.81 66 LYS A N 1
ATOM 515 C CA . LYS A 1 66 ? 38.348 -9.131 -15.851 1.00 89.81 66 LYS A CA 1
ATOM 516 C C . LYS A 1 66 ? 36.872 -9.578 -15.789 1.00 89.81 66 LYS A C 1
ATOM 518 O O . LYS A 1 66 ? 35.994 -8.721 -15.697 1.00 89.81 66 LYS A O 1
ATOM 523 N N . ASP A 1 67 ? 36.632 -10.890 -15.799 1.00 86.19 67 ASP A N 1
ATOM 524 C CA . ASP A 1 67 ? 35.306 -11.540 -15.828 1.00 86.19 67 ASP A CA 1
ATOM 525 C C . ASP A 1 67 ? 34.514 -11.328 -17.155 1.00 86.19 67 ASP A C 1
ATOM 527 O O . ASP A 1 67 ? 33.361 -10.891 -17.148 1.00 86.19 67 ASP A O 1
ATOM 531 N N . PRO A 1 68 ? 35.089 -11.672 -18.330 1.00 86.06 68 PRO A N 1
ATOM 532 C CA . PRO A 1 68 ? 34.615 -11.272 -19.670 1.00 86.06 68 PRO A CA 1
ATOM 533 C C . PRO A 1 68 ? 33.365 -12.027 -20.168 1.00 86.06 68 PRO A C 1
ATOM 535 O O . PRO A 1 68 ? 32.870 -11.777 -21.276 1.00 86.06 68 PRO A O 1
ATOM 538 N N . THR A 1 69 ? 32.873 -12.985 -19.384 1.00 83.38 69 THR A N 1
ATOM 539 C CA . THR A 1 69 ? 31.627 -13.736 -19.604 1.00 83.38 69 THR A CA 1
ATOM 540 C C . THR A 1 69 ? 30.433 -13.113 -18.882 1.00 83.38 69 THR A C 1
ATOM 542 O O . THR A 1 69 ? 29.297 -13.352 -19.284 1.00 83.38 69 THR A O 1
ATOM 545 N N . ALA A 1 70 ? 30.680 -12.291 -17.859 1.00 79.06 70 ALA A N 1
ATOM 546 C CA . ALA A 1 70 ? 29.678 -11.475 -17.191 1.00 79.06 70 ALA A CA 1
ATOM 547 C C . ALA A 1 70 ? 29.695 -10.046 -17.752 1.00 79.06 70 ALA A C 1
ATOM 549 O O . ALA A 1 70 ? 30.665 -9.594 -18.355 1.00 79.06 70 ALA A O 1
ATOM 550 N N . ASP A 1 71 ? 28.618 -9.303 -17.549 1.00 78.56 71 ASP A N 1
ATOM 551 C CA . ASP A 1 71 ? 28.562 -7.869 -17.823 1.00 78.56 71 ASP A CA 1
ATOM 552 C C . ASP A 1 71 ? 27.936 -7.220 -16.587 1.00 78.56 71 ASP A C 1
ATOM 554 O O . ASP A 1 71 ? 26.912 -7.699 -16.089 1.00 78.56 71 ASP A O 1
ATOM 558 N N . GLY A 1 72 ? 28.615 -6.223 -16.026 1.00 77.75 72 GLY A N 1
ATOM 559 C CA . GLY A 1 72 ? 28.466 -5.815 -14.631 1.00 77.75 72 GLY A CA 1
ATOM 560 C C . GLY A 1 72 ? 28.765 -4.328 -14.421 1.00 77.75 72 GLY A C 1
ATOM 561 O O . GLY A 1 72 ? 29.444 -3.725 -15.251 1.00 77.75 72 GLY A O 1
ATOM 562 N N . PRO A 1 73 ? 28.255 -3.738 -13.328 1.00 83.81 73 PRO A N 1
ATOM 563 C CA . PRO A 1 73 ? 28.351 -2.305 -13.067 1.00 83.81 73 PRO A CA 1
ATOM 564 C C . PRO A 1 73 ? 29.785 -1.815 -12.848 1.00 83.81 73 PRO A C 1
ATOM 566 O O . PRO A 1 73 ? 30.630 -2.527 -12.300 1.00 83.81 73 PRO A O 1
ATOM 569 N N . GLY A 1 74 ? 30.019 -0.540 -13.154 1.00 82.94 74 GLY A N 1
ATOM 570 C CA . GLY A 1 74 ? 31.155 0.207 -12.611 1.00 82.94 74 GLY A CA 1
ATOM 571 C C . GLY A 1 74 ? 32.467 0.092 -13.389 1.00 82.94 74 GLY A C 1
ATOM 572 O O . GLY A 1 74 ? 33.486 0.606 -12.911 1.00 82.94 74 GLY A O 1
ATOM 573 N N . LYS A 1 75 ? 32.438 -0.483 -14.599 1.00 90.88 75 LYS A N 1
ATOM 574 C CA . LYS A 1 75 ? 33.508 -0.376 -15.603 1.00 90.88 75 LYS A CA 1
ATOM 575 C C . LYS A 1 75 ? 33.005 0.401 -16.827 1.00 90.88 75 LYS A C 1
ATOM 577 O O . LYS A 1 75 ? 31.998 -0.008 -17.404 1.00 90.88 75 LYS A O 1
ATOM 582 N N . PRO A 1 76 ? 33.684 1.467 -17.285 1.00 93.50 76 PRO A N 1
ATOM 583 C CA . PRO A 1 76 ? 33.315 2.104 -18.538 1.00 93.50 76 PRO A CA 1
ATOM 584 C C . PRO A 1 76 ? 33.628 1.184 -19.724 1.00 93.50 76 PRO A C 1
ATOM 586 O O . PRO A 1 76 ? 34.670 0.520 -19.759 1.00 93.50 76 PRO A O 1
ATOM 589 N N . LYS A 1 77 ? 32.732 1.184 -20.714 1.00 94.56 77 LYS A N 1
ATOM 590 C CA . LYS A 1 77 ? 32.898 0.446 -21.970 1.00 94.56 77 LYS A CA 1
ATOM 591 C C . LYS A 1 77 ? 33.679 1.281 -22.979 1.00 94.56 77 LYS A C 1
ATOM 593 O O . LYS A 1 77 ? 33.274 2.390 -23.328 1.00 94.56 77 LYS A O 1
ATOM 598 N N . PHE A 1 78 ? 34.789 0.728 -23.453 1.00 97.06 78 PHE A N 1
ATOM 599 C CA . PHE A 1 78 ? 35.679 1.314 -24.453 1.00 97.06 78 PHE A CA 1
ATOM 600 C C . PHE A 1 78 ? 35.648 0.466 -25.732 1.00 97.06 78 PHE A C 1
ATOM 602 O O . PHE A 1 78 ? 35.567 -0.761 -25.632 1.00 97.06 78 PHE A O 1
ATOM 609 N N . LYS A 1 79 ? 35.772 1.067 -26.926 1.00 97.19 79 LYS A N 1
ATOM 610 C CA . LYS A 1 79 ? 35.982 0.294 -28.167 1.00 97.19 79 LYS A CA 1
ATOM 611 C C . LYS A 1 79 ? 37.113 0.815 -29.066 1.00 97.19 79 LYS A C 1
ATOM 613 O O . LYS A 1 79 ? 37.330 2.013 -29.190 1.00 97.19 79 LYS A O 1
ATOM 618 N N . TYR A 1 80 ? 37.773 -0.096 -29.777 1.00 98.06 80 TYR A N 1
ATOM 619 C CA . TYR A 1 80 ? 38.515 0.219 -31.000 1.00 98.06 80 TYR A CA 1
ATOM 620 C C . TYR A 1 80 ? 37.911 -0.511 -32.198 1.00 98.06 80 TYR A C 1
ATOM 622 O O . TYR A 1 80 ? 37.593 -1.701 -32.110 1.00 98.06 80 TYR A O 1
ATOM 630 N N . VAL A 1 81 ? 37.810 0.188 -33.326 1.00 97.62 81 VAL A N 1
ATOM 631 C CA . VAL A 1 81 ? 37.404 -0.357 -34.628 1.00 97.62 81 VAL A CA 1
ATOM 632 C C . VAL A 1 81 ? 38.506 -0.064 -35.640 1.00 97.62 81 VAL A C 1
ATOM 634 O O . VAL A 1 81 ? 39.079 1.020 -35.628 1.00 97.62 81 VAL A O 1
ATOM 637 N N . GLY A 1 82 ? 38.825 -1.022 -36.507 1.00 95.38 82 GLY A N 1
ATOM 638 C CA . GLY A 1 82 ? 39.790 -0.839 -37.590 1.00 95.38 82 GLY A CA 1
ATOM 639 C C . GLY A 1 82 ? 39.321 -1.460 -38.900 1.00 95.38 82 GLY A C 1
ATOM 640 O O . GLY A 1 82 ? 38.366 -2.244 -38.931 1.00 95.38 82 GLY A O 1
ATOM 641 N N . ASN A 1 83 ? 40.023 -1.118 -39.984 1.00 93.44 83 ASN A N 1
ATOM 642 C CA . ASN A 1 83 ? 39.848 -1.712 -41.313 1.00 93.44 83 ASN A CA 1
ATOM 643 C C . ASN A 1 83 ? 38.369 -1.697 -41.764 1.00 93.44 83 ASN A C 1
ATOM 645 O O . ASN A 1 83 ? 37.794 -2.713 -42.163 1.00 93.44 83 ASN A O 1
ATOM 649 N N . MET A 1 84 ? 37.747 -0.517 -41.626 1.00 93.81 84 MET A N 1
ATOM 650 C CA . MET A 1 84 ? 36.427 -0.167 -42.168 1.00 93.81 84 MET A CA 1
ATOM 651 C C . MET A 1 84 ? 36.503 0.080 -43.678 1.00 93.81 84 MET A C 1
ATOM 653 O O . MET A 1 84 ? 35.665 -0.412 -44.433 1.00 93.81 84 MET A O 1
ATOM 657 N N . HIS A 1 85 ? 37.561 0.751 -44.128 1.00 94.00 85 HIS A N 1
ATOM 658 C CA . HIS A 1 85 ? 38.047 0.596 -45.492 1.00 94.00 85 HIS A CA 1
ATOM 659 C C . HIS A 1 85 ? 38.907 -0.679 -45.531 1.00 94.00 85 HIS A C 1
ATOM 661 O O . HIS A 1 85 ? 39.799 -0.856 -44.698 1.00 94.00 85 HIS A O 1
ATOM 667 N N . GLY A 1 86 ? 38.615 -1.608 -46.441 1.00 90.75 86 GLY A N 1
ATOM 668 C CA . GLY A 1 86 ? 39.239 -2.935 -46.421 1.00 90.75 86 GLY A CA 1
ATOM 669 C C . GLY A 1 86 ? 40.694 -2.962 -46.912 1.00 90.75 86 GLY A C 1
ATOM 670 O O . GLY A 1 86 ? 41.439 -3.861 -46.525 1.00 90.75 86 GLY A O 1
ATOM 671 N N . ASP A 1 87 ? 41.115 -1.974 -47.706 1.00 92.00 87 ASP A N 1
ATOM 672 C CA . ASP A 1 87 ? 42.488 -1.768 -48.189 1.00 92.00 87 ASP A CA 1
ATOM 673 C C . ASP A 1 87 ? 43.426 -1.155 -47.134 1.00 92.00 87 ASP A C 1
ATOM 675 O O . ASP A 1 87 ? 44.643 -1.294 -47.230 1.00 92.00 87 ASP A O 1
ATOM 679 N N . GLU A 1 88 ? 42.867 -0.530 -46.100 1.00 93.19 88 GLU A N 1
ATOM 680 C CA . GLU A 1 88 ? 43.591 0.054 -44.970 1.00 93.19 88 GLU A CA 1
ATOM 681 C C . GLU A 1 88 ? 43.812 -1.023 -43.903 1.00 93.19 88 GLU A C 1
ATOM 683 O O . GLU A 1 88 ? 43.038 -1.190 -42.959 1.00 93.19 88 GLU A O 1
ATOM 688 N N . THR A 1 89 ? 44.844 -1.838 -44.114 1.00 89.88 89 THR A N 1
ATOM 689 C CA . THR A 1 89 ? 45.102 -3.066 -43.346 1.00 89.88 89 THR A CA 1
ATOM 690 C C . THR A 1 89 ? 46.076 -2.868 -42.189 1.00 89.88 89 THR A C 1
ATOM 692 O O . THR A 1 89 ? 46.106 -3.693 -41.271 1.00 89.88 89 THR A O 1
ATOM 695 N N . VAL A 1 90 ? 46.816 -1.753 -42.172 1.00 91.38 90 VAL A N 1
ATOM 696 C CA . VAL A 1 90 ? 47.672 -1.364 -41.040 1.00 91.38 90 VAL A CA 1
ATOM 697 C C . VAL A 1 90 ? 46.880 -1.317 -39.726 1.00 91.38 90 VAL A C 1
ATOM 699 O O . VAL A 1 90 ? 47.321 -1.887 -38.728 1.00 91.38 90 VAL A O 1
ATOM 702 N N . SER A 1 91 ? 45.659 -0.768 -39.734 1.00 92.50 91 SER A N 1
ATOM 703 C CA . SER A 1 91 ? 44.804 -0.704 -38.542 1.00 92.50 91 SER A CA 1
ATOM 704 C C . SER A 1 91 ? 44.312 -2.071 -38.071 1.00 92.50 91 SER A C 1
ATOM 706 O O . SER A 1 91 ? 44.305 -2.328 -36.866 1.00 92.50 91 SER A O 1
ATOM 708 N N . ARG A 1 92 ? 44.011 -2.995 -38.996 1.00 90.88 92 ARG A N 1
ATOM 709 C CA . ARG A 1 92 ? 43.702 -4.399 -38.666 1.00 90.88 92 ARG A CA 1
ATOM 710 C C . ARG A 1 92 ? 44.819 -5.027 -37.847 1.00 90.88 92 ARG A C 1
ATOM 712 O O . ARG A 1 92 ? 44.570 -5.599 -36.786 1.00 90.88 92 ARG A O 1
ATOM 719 N N . GLN A 1 93 ? 46.054 -4.920 -38.333 1.00 86.56 93 GLN A N 1
ATOM 720 C CA . GLN A 1 93 ? 47.177 -5.594 -37.697 1.00 86.56 93 GLN A CA 1
ATOM 721 C C . GLN A 1 93 ? 47.626 -4.897 -36.403 1.00 86.56 93 GLN A C 1
ATOM 723 O O . GLN A 1 93 ? 47.966 -5.586 -35.443 1.00 86.56 93 GLN A O 1
ATOM 728 N N . VAL A 1 94 ? 47.568 -3.563 -36.329 1.00 93.06 94 VAL A N 1
ATOM 729 C CA . VAL A 1 94 ? 47.837 -2.812 -35.090 1.00 93.06 94 VAL A CA 1
ATOM 730 C C . VAL A 1 94 ? 46.851 -3.204 -33.980 1.00 93.06 94 VAL A C 1
ATOM 732 O O . VAL A 1 94 ? 47.275 -3.433 -32.848 1.00 93.06 94 VAL A O 1
ATOM 735 N N . LEU A 1 95 ? 45.564 -3.403 -34.292 1.00 94.06 95 LEU A N 1
ATOM 736 C CA . LEU A 1 95 ? 44.583 -3.899 -33.317 1.00 94.06 95 LEU A CA 1
ATOM 737 C C . LEU A 1 95 ? 44.771 -5.383 -32.953 1.00 94.06 95 LEU A C 1
ATOM 739 O O . LEU A 1 95 ? 44.543 -5.759 -31.804 1.00 94.06 95 LEU A O 1
ATOM 743 N N . VAL A 1 96 ? 45.252 -6.225 -33.876 1.00 89.19 96 VAL A N 1
ATOM 744 C CA . VAL A 1 96 ? 45.675 -7.607 -33.563 1.00 89.19 96 VAL A CA 1
ATOM 745 C C . VAL A 1 96 ? 46.860 -7.621 -32.586 1.00 89.19 96 VAL A C 1
ATOM 747 O O . VAL A 1 96 ? 46.841 -8.391 -31.624 1.00 89.19 96 VAL A O 1
ATOM 750 N N . TYR A 1 97 ? 47.857 -6.750 -32.778 1.00 90.06 97 TYR A N 1
ATOM 751 C CA . TYR A 1 97 ? 48.964 -6.595 -31.827 1.00 90.06 97 TYR A CA 1
ATOM 752 C C . TYR A 1 97 ? 48.505 -6.018 -30.481 1.00 90.06 97 TYR A C 1
ATOM 754 O O . TYR A 1 97 ? 49.005 -6.458 -29.448 1.00 90.06 97 TYR A O 1
ATOM 762 N N . LEU A 1 98 ? 47.524 -5.107 -30.459 1.00 94.62 98 LEU A N 1
ATOM 763 C CA . LEU A 1 98 ? 46.947 -4.592 -29.213 1.00 94.62 98 LEU A CA 1
ATOM 764 C C . LEU A 1 98 ? 46.271 -5.702 -28.395 1.00 94.62 98 LEU A C 1
ATOM 766 O O . LEU A 1 98 ? 46.488 -5.783 -27.188 1.00 94.62 98 LEU A O 1
ATOM 770 N N . ILE A 1 99 ? 45.510 -6.590 -29.048 1.00 92.88 99 ILE A N 1
ATOM 771 C CA . ILE A 1 99 ? 44.916 -7.772 -28.403 1.00 92.88 99 ILE A CA 1
ATOM 772 C C . ILE A 1 99 ? 46.011 -8.681 -27.823 1.00 92.88 99 ILE A C 1
ATOM 774 O O . ILE A 1 99 ? 45.915 -9.080 -26.665 1.00 92.88 99 ILE A O 1
ATOM 778 N N . GLU A 1 100 ? 47.070 -8.991 -28.582 1.00 88.19 100 GLU A N 1
ATOM 779 C CA . GLU A 1 100 ? 48.191 -9.789 -28.060 1.00 88.19 100 GLU A CA 1
ATOM 780 C C . GLU A 1 100 ? 48.870 -9.095 -26.868 1.00 88.19 100 GLU A C 1
ATOM 782 O O . GLU A 1 100 ? 49.111 -9.731 -25.843 1.00 88.19 100 GLU A O 1
ATOM 787 N N . HIS A 1 101 ? 49.136 -7.793 -26.959 1.00 92.88 101 HIS A N 1
ATOM 788 C CA . HIS A 1 101 ? 49.793 -7.025 -25.905 1.00 92.88 101 HIS A CA 1
ATOM 789 C C . HIS A 1 101 ? 48.980 -7.006 -24.603 1.00 92.88 101 HIS A C 1
ATOM 791 O O . HIS A 1 101 ? 49.510 -7.366 -23.554 1.00 92.88 101 HIS A O 1
ATOM 797 N N . LEU A 1 102 ? 47.687 -6.668 -24.669 1.00 95.31 102 LEU A N 1
ATOM 798 C CA . LEU A 1 102 ? 46.806 -6.634 -23.497 1.00 95.31 102 LEU A CA 1
ATOM 799 C C . LEU A 1 102 ? 46.689 -8.007 -22.810 1.00 95.31 102 LEU A C 1
ATOM 801 O O . LEU A 1 102 ? 46.698 -8.076 -21.583 1.00 95.31 102 LEU A O 1
ATOM 805 N N . LEU A 1 103 ? 46.623 -9.103 -23.576 1.00 92.25 103 LEU A N 1
ATOM 806 C CA . LEU A 1 103 ? 46.502 -10.458 -23.020 1.00 92.25 103 LEU A CA 1
ATOM 807 C C . LEU A 1 103 ? 47.827 -11.016 -22.482 1.00 92.25 103 LEU A C 1
ATOM 809 O O . LEU A 1 103 ? 47.839 -11.680 -21.449 1.00 92.25 103 LEU A O 1
ATOM 813 N N . THR A 1 104 ? 48.947 -10.761 -23.161 1.00 89.25 104 THR A N 1
ATOM 814 C CA . THR A 1 104 ? 50.271 -11.243 -22.728 1.00 89.25 104 THR A CA 1
ATOM 815 C C . THR A 1 104 ? 50.843 -10.467 -21.547 1.00 89.25 104 THR A C 1
ATOM 817 O O . THR A 1 104 ? 51.575 -11.056 -20.759 1.00 89.25 104 THR A O 1
ATOM 820 N N . ARG A 1 105 ? 50.508 -9.177 -21.401 1.00 94.06 105 ARG A N 1
ATOM 821 C CA . ARG A 1 105 ? 51.013 -8.319 -20.316 1.00 94.06 105 ARG A CA 1
ATOM 822 C C . ARG A 1 105 ? 50.120 -8.246 -19.082 1.00 94.06 105 ARG A C 1
ATOM 824 O O . ARG A 1 105 ? 50.563 -7.723 -18.060 1.00 94.06 105 ARG A O 1
ATOM 831 N N . TYR A 1 106 ? 48.900 -8.774 -19.130 1.00 93.25 106 TYR A N 1
ATOM 832 C CA . TYR A 1 106 ? 48.050 -8.867 -17.945 1.00 93.25 106 TYR A CA 1
ATOM 833 C C . TYR A 1 106 ? 48.714 -9.735 -16.861 1.00 93.25 106 TYR A C 1
ATOM 835 O O . TYR A 1 106 ? 49.050 -10.893 -17.098 1.00 93.25 106 TYR A O 1
ATOM 843 N N . GLY A 1 107 ? 48.919 -9.164 -15.673 1.00 91.00 107 GLY A N 1
ATOM 844 C CA . GLY A 1 107 ? 49.662 -9.779 -14.569 1.00 91.00 107 GLY A CA 1
ATOM 845 C C . GLY A 1 107 ? 51.186 -9.580 -14.612 1.00 91.00 107 GLY A C 1
ATOM 846 O O . GLY A 1 107 ? 51.835 -9.808 -13.595 1.00 91.00 107 GLY A O 1
ATOM 847 N N . GLU A 1 108 ? 51.759 -9.119 -15.731 1.00 93.88 108 GLU A N 1
ATOM 848 C CA . GLU A 1 108 ? 53.177 -8.725 -15.831 1.00 93.88 108 GLU A CA 1
ATOM 849 C C . GLU A 1 108 ? 53.365 -7.207 -15.697 1.00 93.88 108 GLU A C 1
ATOM 851 O O . GLU A 1 108 ? 54.257 -6.742 -14.990 1.00 93.88 108 GLU A O 1
ATOM 856 N N . ASP A 1 109 ? 52.532 -6.434 -16.397 1.00 95.81 109 ASP A N 1
ATOM 857 C CA . ASP A 1 109 ? 52.591 -4.977 -16.463 1.00 95.81 109 ASP A CA 1
ATOM 858 C C . ASP A 1 109 ? 51.462 -4.372 -15.606 1.00 95.81 109 ASP A C 1
ATOM 860 O O . ASP A 1 109 ? 50.280 -4.608 -15.900 1.00 95.81 109 ASP A O 1
ATOM 864 N N . PRO A 1 110 ? 51.773 -3.589 -14.553 1.00 96.00 110 PRO A N 1
ATOM 865 C CA . PRO A 1 110 ? 50.762 -2.954 -13.711 1.00 96.00 110 PRO A CA 1
ATOM 866 C C . PRO A 1 110 ? 49.783 -2.061 -14.483 1.00 96.00 110 PRO A C 1
ATOM 868 O O . PRO A 1 110 ? 48.596 -2.081 -14.172 1.00 96.00 110 PRO A O 1
ATOM 871 N N . ARG A 1 111 ? 50.243 -1.338 -15.515 1.00 95.50 111 ARG A N 1
ATOM 872 C CA . ARG A 1 111 ? 49.431 -0.403 -16.316 1.00 95.50 111 ARG A CA 1
ATOM 873 C C . ARG A 1 111 ? 48.373 -1.152 -17.123 1.00 95.50 111 ARG A C 1
ATOM 875 O O . ARG A 1 111 ? 47.190 -0.823 -17.066 1.00 95.50 111 ARG A O 1
ATOM 882 N N . VAL A 1 112 ? 48.785 -2.214 -17.820 1.00 96.56 112 VAL A N 1
ATOM 883 C CA . VAL A 1 112 ? 47.866 -3.100 -18.560 1.00 96.56 112 VAL A CA 1
ATOM 884 C C . VAL A 1 112 ? 46.910 -3.813 -17.602 1.00 96.56 112 VAL A C 1
ATOM 886 O O . VAL A 1 112 ? 45.717 -3.930 -17.881 1.00 96.56 112 VAL A O 1
ATOM 889 N N . THR A 1 113 ? 47.414 -4.256 -16.450 1.00 96.06 113 THR A N 1
ATOM 890 C CA . THR A 1 113 ? 46.620 -4.964 -15.438 1.00 96.06 113 THR A CA 1
ATOM 891 C C . THR A 1 113 ? 45.552 -4.059 -14.817 1.00 96.06 113 THR A C 1
ATOM 893 O O . THR A 1 113 ? 44.411 -4.487 -14.657 1.00 96.06 113 THR A O 1
ATOM 896 N N . GLU A 1 114 ? 45.872 -2.800 -14.512 1.00 94.81 114 GLU A N 1
ATOM 897 C CA . GLU A 1 114 ? 44.905 -1.809 -14.028 1.00 94.81 114 GLU A CA 1
ATOM 898 C C . GLU A 1 114 ? 43.849 -1.482 -15.095 1.00 94.81 114 GLU A C 1
ATOM 900 O O . GLU A 1 114 ? 42.650 -1.487 -14.796 1.00 94.81 114 GLU A O 1
ATOM 905 N N . LEU A 1 115 ? 44.269 -1.285 -16.351 1.00 95.06 115 LEU A N 1
ATOM 906 C CA . LEU A 1 115 ? 43.367 -0.977 -17.461 1.00 95.06 115 LEU A CA 1
ATOM 907 C C . LEU A 1 115 ? 42.359 -2.115 -17.715 1.00 95.06 115 LEU A C 1
ATOM 909 O O . LEU A 1 115 ? 41.160 -1.853 -17.787 1.00 95.06 115 LEU A O 1
ATOM 913 N N . VAL A 1 116 ? 42.810 -3.374 -17.781 1.00 95.69 116 VAL A N 1
ATOM 914 C CA . VAL A 1 116 ? 41.954 -4.562 -18.015 1.00 95.69 116 VAL A CA 1
ATOM 915 C C . VAL A 1 116 ? 41.077 -4.915 -16.803 1.00 95.69 116 VAL A C 1
ATOM 917 O O . VAL A 1 116 ? 39.987 -5.474 -16.960 1.00 95.69 116 VAL A O 1
ATOM 920 N N . ASN A 1 117 ? 41.506 -4.582 -15.582 1.00 94.12 117 ASN A N 1
ATOM 921 C CA . ASN A 1 117 ? 40.673 -4.763 -14.392 1.00 94.12 117 ASN A CA 1
ATOM 922 C C . ASN A 1 117 ? 39.496 -3.779 -14.357 1.00 94.12 117 ASN A C 1
ATOM 924 O O . ASN A 1 117 ? 38.367 -4.196 -14.082 1.00 94.12 117 ASN A O 1
ATOM 928 N N . ASN A 1 118 ? 39.760 -2.500 -14.646 1.00 93.50 118 ASN A N 1
ATOM 929 C CA . ASN A 1 118 ? 38.809 -1.403 -14.446 1.00 93.50 118 ASN A CA 1
ATOM 930 C C . ASN A 1 118 ? 37.993 -1.021 -15.692 1.00 93.50 118 ASN A C 1
ATOM 932 O O . ASN A 1 118 ? 36.991 -0.329 -15.551 1.00 93.50 118 ASN A O 1
ATOM 936 N N . THR A 1 119 ? 38.390 -1.450 -16.892 1.00 95.19 119 THR A N 1
ATOM 937 C CA . THR A 1 119 ? 37.741 -1.091 -18.171 1.00 95.19 119 THR A CA 1
ATOM 938 C C . THR A 1 119 ? 37.093 -2.314 -18.808 1.00 95.19 119 THR A C 1
ATOM 940 O O . THR A 1 119 ? 37.592 -3.429 -18.651 1.00 95.19 119 THR A O 1
ATOM 943 N N . ASP A 1 120 ? 36.009 -2.122 -19.558 1.00 95.44 120 ASP A N 1
ATOM 944 C CA . ASP A 1 120 ? 35.457 -3.147 -20.446 1.00 95.44 120 ASP A CA 1
ATOM 945 C C . ASP A 1 120 ? 35.862 -2.839 -21.896 1.00 95.44 120 ASP A C 1
ATOM 947 O O . ASP A 1 120 ? 35.267 -1.986 -22.557 1.00 95.44 120 ASP A O 1
ATOM 951 N N . ILE A 1 121 ? 36.966 -3.445 -22.349 1.00 97.00 121 ILE A N 1
ATOM 952 C CA . ILE A 1 121 ? 37.648 -3.087 -23.600 1.00 97.00 121 ILE A CA 1
ATOM 953 C C . ILE A 1 121 ? 37.144 -3.986 -24.727 1.00 97.00 121 ILE A C 1
ATOM 955 O O . ILE A 1 121 ? 37.317 -5.201 -24.679 1.00 97.00 121 ILE A O 1
ATOM 959 N N . HIS A 1 122 ? 36.589 -3.410 -25.787 1.00 97.06 122 HIS A N 1
ATOM 960 C CA . HIS A 1 122 ? 36.232 -4.143 -26.997 1.00 97.06 122 HIS A CA 1
ATOM 961 C C . HIS A 1 122 ? 37.152 -3.767 -28.163 1.00 97.06 122 HIS A C 1
ATOM 963 O O . HIS A 1 122 ? 37.419 -2.595 -28.408 1.00 97.06 122 HIS A O 1
ATOM 969 N N . VAL A 1 123 ? 37.605 -4.750 -28.938 1.00 96.75 123 VAL A N 1
ATOM 970 C CA . VAL A 1 123 ? 38.436 -4.524 -30.127 1.00 96.75 123 VAL A CA 1
ATOM 971 C C . VAL A 1 123 ? 37.845 -5.271 -31.319 1.00 96.75 123 VAL A C 1
ATOM 973 O O . VAL A 1 123 ? 37.698 -6.494 -31.277 1.00 96.75 123 VAL A O 1
ATOM 976 N N . MET A 1 124 ? 37.537 -4.535 -32.388 1.00 95.81 124 MET A N 1
ATOM 977 C CA . MET A 1 124 ? 37.132 -5.044 -33.700 1.00 95.81 124 MET A CA 1
ATOM 978 C C . MET A 1 124 ? 38.253 -4.770 -34.719 1.00 95.81 124 MET A C 1
ATOM 980 O O . MET A 1 124 ? 38.305 -3.678 -35.286 1.00 95.81 124 MET A O 1
ATOM 984 N N . PRO A 1 125 ? 39.153 -5.735 -34.998 1.00 93.62 125 PRO A N 1
ATOM 985 C CA . PRO A 1 125 ? 40.238 -5.529 -35.958 1.00 93.62 125 PRO A CA 1
ATOM 986 C C . PRO A 1 125 ? 39.780 -5.337 -37.410 1.00 93.62 125 PRO A C 1
ATOM 988 O O . PRO A 1 125 ? 40.560 -4.862 -38.226 1.00 93.62 125 PRO A O 1
ATOM 991 N N . SER A 1 126 ? 38.557 -5.733 -37.773 1.00 93.06 126 SER A N 1
ATOM 992 C CA . SER A 1 126 ? 38.035 -5.524 -39.126 1.00 93.06 126 SER A CA 1
ATOM 993 C C . SER A 1 126 ? 36.522 -5.399 -39.142 1.00 93.06 126 SER A C 1
ATOM 995 O O . SER A 1 126 ? 35.814 -6.353 -38.821 1.00 93.06 126 SER A O 1
ATOM 997 N N . MET A 1 127 ? 36.050 -4.230 -39.571 1.00 94.69 127 MET A N 1
ATOM 998 C CA . MET A 1 127 ? 34.654 -4.011 -39.940 1.00 94.69 127 MET A CA 1
ATOM 999 C C . MET A 1 127 ? 34.373 -4.420 -41.399 1.00 94.69 127 MET A C 1
ATOM 1001 O O . MET A 1 127 ? 33.267 -4.863 -41.696 1.00 94.69 127 MET A O 1
ATOM 1005 N N . ASN A 1 128 ? 35.363 -4.341 -42.302 1.00 95.19 128 ASN A N 1
ATOM 1006 C CA . ASN A 1 128 ? 35.241 -4.748 -43.707 1.00 95.19 128 ASN A CA 1
ATOM 1007 C C . ASN A 1 128 ? 36.183 -5.920 -44.079 1.00 95.19 128 ASN A C 1
ATOM 1009 O O . ASN A 1 128 ? 37.160 -5.745 -44.819 1.00 95.19 128 ASN A O 1
ATOM 1013 N N . PRO A 1 129 ? 35.891 -7.154 -43.622 1.00 92.50 129 PRO A N 1
ATOM 1014 C CA . PRO A 1 129 ? 36.689 -8.329 -43.974 1.00 92.50 129 PRO A CA 1
ATOM 1015 C C . PRO A 1 129 ? 36.556 -8.721 -45.459 1.00 92.50 129 PRO A C 1
ATOM 1017 O O . PRO A 1 129 ? 37.397 -9.451 -45.983 1.00 92.50 129 PRO A O 1
ATOM 1020 N N . ASP A 1 130 ? 35.522 -8.233 -46.149 1.00 92.19 130 ASP A N 1
ATOM 1021 C CA . ASP A 1 130 ? 35.256 -8.504 -47.564 1.00 92.19 130 ASP A CA 1
ATOM 1022 C C . ASP A 1 130 ? 36.134 -7.666 -48.501 1.00 92.19 130 ASP A C 1
ATOM 1024 O O . ASP A 1 130 ? 36.579 -8.158 -49.539 1.00 92.19 130 ASP A O 1
ATOM 1028 N N . GLY A 1 131 ? 36.390 -6.410 -48.136 1.00 90.94 131 GLY A N 1
ATOM 1029 C CA . GLY A 1 131 ? 37.345 -5.533 -48.803 1.00 90.94 131 GLY A CA 1
ATOM 1030 C C . GLY A 1 131 ? 38.792 -5.968 -48.555 1.00 90.94 131 GLY A C 1
ATOM 1031 O O . GLY A 1 131 ? 39.586 -6.048 -49.494 1.00 90.94 131 GLY A O 1
ATOM 1032 N N . PHE A 1 132 ? 39.106 -6.381 -47.321 1.00 90.38 132 PHE A N 1
ATOM 1033 C CA . PHE A 1 132 ? 40.421 -6.915 -46.950 1.00 90.38 132 PHE A CA 1
ATOM 1034 C C . PHE A 1 132 ? 40.871 -8.083 -47.837 1.00 90.38 132 PHE A C 1
ATOM 1036 O O . PHE A 1 132 ? 41.981 -8.054 -48.368 1.00 90.38 132 PHE A O 1
ATOM 1043 N N . GLU A 1 133 ? 39.996 -9.065 -48.074 1.00 88.38 133 GLU A N 1
ATOM 1044 C CA . GLU A 1 133 ? 40.281 -10.230 -48.932 1.00 88.38 133 GLU A CA 1
ATOM 1045 C C . GLU A 1 133 ? 40.442 -9.883 -50.429 1.00 88.38 133 GLU A C 1
ATOM 1047 O O . GLU A 1 133 ? 40.954 -10.702 -51.197 1.00 88.38 133 GLU A O 1
ATOM 1052 N N . LYS A 1 134 ? 40.047 -8.673 -50.861 1.00 88.31 134 LYS A N 1
ATOM 1053 C CA . LYS A 1 134 ? 40.326 -8.140 -52.211 1.00 88.31 134 LYS A CA 1
ATOM 1054 C C . LYS A 1 134 ? 41.663 -7.384 -52.292 1.00 88.31 134 LYS A C 1
ATOM 1056 O O . LYS A 1 134 ? 42.252 -7.332 -53.373 1.00 88.31 134 LYS A O 1
ATOM 1061 N N . SER A 1 135 ? 42.112 -6.784 -51.186 1.00 88.75 135 SER A N 1
ATOM 1062 C CA . SER A 1 135 ? 43.290 -5.904 -51.138 1.00 88.75 135 SER A CA 1
ATOM 1063 C C . SER A 1 135 ? 44.624 -6.657 -51.309 1.00 88.75 135 SER A C 1
ATOM 1065 O O . SER A 1 135 ? 44.677 -7.893 -51.289 1.00 88.75 135 SER A O 1
ATOM 1067 N N . LYS A 1 136 ? 45.730 -5.923 -51.513 1.00 87.44 136 LYS A N 1
ATOM 1068 C CA . LYS A 1 136 ? 47.052 -6.501 -51.821 1.00 87.44 136 LYS A CA 1
ATOM 1069 C C . LYS A 1 136 ? 48.166 -5.912 -50.960 1.00 87.44 136 LYS A C 1
ATOM 1071 O O . LYS A 1 136 ? 48.303 -4.698 -50.866 1.00 87.44 136 LYS A O 1
ATOM 1076 N N . GLU A 1 137 ? 49.000 -6.794 -50.414 1.00 88.56 137 GLU A N 1
ATOM 1077 C CA . GLU A 1 137 ? 50.197 -6.429 -49.653 1.00 88.56 137 GLU A CA 1
ATOM 1078 C C . GLU A 1 137 ? 51.169 -5.595 -50.503 1.00 88.56 137 GLU A C 1
ATOM 1080 O O . GLU A 1 137 ? 51.462 -5.948 -51.648 1.00 88.56 137 GLU A O 1
ATOM 1085 N N . GLY A 1 138 ? 51.653 -4.484 -49.941 1.00 85.50 138 GLY A N 1
ATOM 1086 C CA . GLY A 1 138 ? 52.505 -3.507 -50.620 1.00 85.50 138 GLY A CA 1
ATOM 1087 C C . GLY A 1 138 ? 51.752 -2.406 -51.377 1.00 85.50 138 GLY A C 1
ATOM 1088 O O . GLY A 1 138 ? 52.399 -1.515 -51.926 1.00 85.50 138 GLY A O 1
ATOM 1089 N N . ASP A 1 139 ? 50.414 -2.421 -51.418 1.00 89.50 139 ASP A N 1
ATOM 1090 C CA . ASP A 1 139 ? 49.625 -1.323 -51.989 1.00 89.50 139 ASP A CA 1
ATOM 1091 C C . ASP A 1 139 ? 49.397 -0.211 -50.956 1.00 89.50 139 ASP A C 1
ATOM 1093 O O . ASP A 1 139 ? 48.349 -0.117 -50.317 1.00 89.50 139 ASP A O 1
ATOM 1097 N N . CYS A 1 140 ? 50.392 0.663 -50.799 1.00 88.69 140 CYS A N 1
ATOM 1098 C CA . CYS A 1 140 ? 50.280 1.826 -49.918 1.00 88.69 140 CYS A CA 1
ATOM 1099 C C . CYS A 1 140 ? 49.169 2.806 -50.321 1.00 88.69 140 CYS A C 1
ATOM 1101 O O . CYS A 1 140 ? 48.762 3.613 -49.493 1.00 88.69 140 CYS A O 1
ATOM 1103 N N . ASN A 1 141 ? 48.677 2.739 -51.561 1.00 84.69 141 ASN A N 1
ATOM 1104 C CA . ASN A 1 141 ? 47.836 3.758 -52.181 1.00 84.69 141 ASN A CA 1
ATOM 1105 C C . ASN A 1 141 ? 46.374 3.328 -52.397 1.00 84.69 141 ASN A C 1
ATOM 1107 O O . ASN A 1 141 ? 45.593 4.124 -52.917 1.00 84.69 141 ASN A O 1
ATOM 1111 N N . GLY A 1 142 ? 46.019 2.071 -52.111 1.00 82.38 142 GLY A N 1
ATOM 1112 C CA . GLY A 1 142 ? 44.694 1.502 -52.406 1.00 82.38 142 GLY A CA 1
ATOM 1113 C C . GLY A 1 142 ? 44.387 1.312 -53.904 1.00 82.38 142 GLY A C 1
ATOM 1114 O O . GLY A 1 142 ? 43.246 1.039 -54.281 1.00 82.38 142 GLY A O 1
ATOM 1115 N N . LYS A 1 143 ? 45.385 1.439 -54.794 1.00 81.56 143 LYS A N 1
ATOM 1116 C CA . LYS A 1 143 ? 45.206 1.474 -56.264 1.00 81.56 143 LYS A CA 1
ATOM 1117 C C . LYS A 1 143 ? 44.740 0.138 -56.871 1.00 81.56 143 LYS A C 1
ATOM 1119 O O . LYS A 1 143 ? 44.367 0.094 -58.041 1.00 81.56 143 LYS A O 1
ATOM 1124 N N . ASN A 1 144 ? 44.742 -0.950 -56.101 1.00 81.50 144 ASN A N 1
ATOM 1125 C CA . ASN A 1 144 ? 44.249 -2.273 -56.494 1.00 81.50 144 ASN A CA 1
ATOM 1126 C C . ASN A 1 144 ? 42.817 -2.575 -56.011 1.00 81.50 144 ASN A C 1
ATOM 1128 O O . ASN A 1 144 ? 42.302 -3.651 -56.328 1.00 81.50 144 ASN A O 1
ATOM 1132 N N . GLY A 1 145 ? 42.179 -1.645 -55.292 1.00 84.50 145 GLY A N 1
ATOM 1133 C CA . GLY A 1 145 ? 40.832 -1.796 -54.743 1.00 84.50 145 GLY A CA 1
ATOM 1134 C C . GLY A 1 145 ? 40.763 -2.655 -53.475 1.00 84.50 145 GLY A C 1
ATOM 1135 O O . GLY A 1 145 ? 41.748 -3.244 -53.029 1.00 84.50 145 GLY A O 1
ATOM 1136 N N . GLY A 1 146 ? 39.561 -2.724 -52.895 1.00 88.69 146 GLY A N 1
ATOM 1137 C CA . GLY A 1 146 ? 39.313 -3.357 -51.594 1.00 88.69 146 GLY A CA 1
ATOM 1138 C C . GLY A 1 146 ? 38.891 -2.381 -50.494 1.00 88.69 146 GLY A C 1
ATOM 1139 O O . GLY A 1 146 ? 38.608 -2.828 -49.391 1.00 88.69 146 GLY A O 1
ATOM 1140 N N . ARG A 1 147 ? 38.794 -1.080 -50.791 1.00 93.12 147 ARG A N 1
ATOM 1141 C CA . ARG A 1 147 ? 38.251 -0.058 -49.888 1.00 93.12 147 ARG A CA 1
ATOM 1142 C C . ARG A 1 147 ? 36.822 -0.379 -49.457 1.00 93.12 147 ARG A C 1
ATOM 1144 O O . ARG A 1 147 ? 36.529 -0.455 -48.267 1.00 93.12 147 ARG A O 1
ATOM 1151 N N . GLU A 1 148 ? 35.951 -0.599 -50.431 1.00 94.94 148 GLU A N 1
ATOM 1152 C CA . GLU A 1 148 ? 34.517 -0.816 -50.263 1.00 94.94 148 GLU A CA 1
ATOM 1153 C C . GLU A 1 148 ? 34.192 -2.252 -49.814 1.00 94.94 148 GLU A C 1
ATOM 1155 O O . GLU A 1 148 ? 35.020 -3.166 -49.920 1.00 94.94 148 GLU A O 1
ATOM 1160 N N . ASN A 1 149 ? 32.962 -2.498 -49.350 1.00 93.75 149 ASN A N 1
ATOM 1161 C CA . ASN A 1 149 ? 32.504 -3.859 -49.038 1.00 93.75 149 ASN A CA 1
ATOM 1162 C C . ASN A 1 149 ? 32.272 -4.707 -50.315 1.00 93.75 149 ASN A C 1
ATOM 1164 O O . ASN A 1 149 ? 32.606 -4.318 -51.445 1.00 93.75 149 ASN A O 1
ATOM 1168 N N . ALA A 1 150 ? 31.706 -5.914 -50.193 1.00 92.88 150 ALA A N 1
ATOM 1169 C CA . ALA A 1 150 ? 31.460 -6.753 -51.372 1.00 92.88 150 ALA A CA 1
ATOM 1170 C C . ALA A 1 150 ? 30.364 -6.238 -52.333 1.00 92.88 150 ALA A C 1
ATOM 1172 O O . ALA A 1 150 ? 30.310 -6.739 -53.456 1.00 92.88 150 ALA A O 1
ATOM 1173 N N . LYS A 1 151 ? 29.562 -5.227 -51.960 1.00 93.69 151 LYS A N 1
ATOM 1174 C CA . LYS A 1 151 ? 28.623 -4.522 -52.858 1.00 93.69 151 LYS A CA 1
ATOM 1175 C C . LYS A 1 151 ? 29.207 -3.269 -53.521 1.00 93.69 151 LYS A C 1
ATOM 1177 O O . LYS A 1 151 ? 28.495 -2.628 -54.286 1.00 93.69 151 LYS A O 1
ATOM 1182 N N . SER A 1 152 ? 30.474 -2.935 -53.263 1.00 92.19 152 SER A N 1
ATOM 1183 C CA . SER A 1 152 ? 31.078 -1.652 -53.657 1.00 92.19 152 SER A CA 1
ATOM 1184 C C . SER A 1 152 ? 30.405 -0.433 -53.004 1.00 92.19 152 SER A C 1
ATOM 1186 O O . SER A 1 152 ? 30.282 0.617 -53.627 1.00 92.19 152 SER A O 1
ATOM 1188 N N . VAL A 1 153 ? 29.999 -0.573 -51.736 1.00 92.88 153 VAL A N 1
ATOM 1189 C CA . VAL A 1 153 ? 29.570 0.542 -50.877 1.00 92.88 153 VAL A CA 1
ATOM 1190 C C . VAL A 1 153 ? 30.697 0.907 -49.903 1.00 92.88 153 VAL A C 1
ATOM 1192 O O . VAL A 1 153 ? 31.308 0.017 -49.301 1.00 92.88 153 VAL A O 1
ATOM 1195 N N . ASP A 1 154 ? 30.975 2.204 -49.745 1.00 92.50 154 ASP A N 1
ATOM 1196 C CA . ASP A 1 154 ? 31.877 2.711 -48.706 1.00 92.50 154 ASP A CA 1
ATOM 1197 C C . ASP A 1 154 ? 31.142 2.749 -47.354 1.00 92.50 154 ASP A C 1
ATOM 1199 O O . ASP A 1 154 ? 30.110 3.410 -47.189 1.00 92.50 154 ASP A O 1
ATOM 1203 N N . LEU A 1 155 ? 31.663 2.001 -46.381 1.00 93.38 155 LEU A N 1
ATOM 1204 C CA . LEU A 1 155 ? 31.041 1.865 -45.066 1.00 93.38 155 LEU A CA 1
ATOM 1205 C C . LEU A 1 155 ? 31.154 3.153 -44.236 1.00 93.38 155 LEU A C 1
ATOM 1207 O O . LEU A 1 155 ? 30.286 3.398 -43.402 1.00 93.38 155 LEU A O 1
ATOM 1211 N N . ASN A 1 156 ? 32.150 4.007 -44.504 1.00 90.25 156 ASN A N 1
ATOM 1212 C CA . ASN A 1 156 ? 32.328 5.288 -43.812 1.00 90.25 156 ASN A CA 1
ATOM 1213 C C . ASN A 1 156 ? 31.553 6.446 -44.481 1.00 90.25 156 ASN A C 1
ATOM 1215 O O . ASN A 1 156 ? 31.906 7.611 -44.316 1.00 90.25 156 ASN A O 1
ATOM 1219 N N . ARG A 1 157 ? 30.548 6.122 -45.307 1.00 89.94 157 ARG A N 1
ATOM 1220 C CA . ARG A 1 157 ? 29.571 7.044 -45.928 1.00 89.94 157 ARG A CA 1
ATOM 1221 C C . ARG A 1 157 ? 28.137 6.505 -45.787 1.00 89.94 157 ARG A C 1
ATOM 1223 O O . ARG A 1 157 ? 27.284 6.730 -46.641 1.00 89.94 157 ARG A O 1
ATOM 1230 N N . SER A 1 158 ? 27.911 5.684 -44.760 1.00 92.25 158 SER A N 1
ATOM 1231 C CA . SER A 1 158 ? 26.729 4.819 -44.623 1.00 92.25 158 SER A CA 1
ATOM 1232 C C . SER A 1 158 ? 26.052 4.888 -43.242 1.00 92.25 158 SER A C 1
ATOM 1234 O O . SER A 1 158 ? 25.023 4.239 -43.045 1.00 92.25 158 SER A O 1
ATOM 1236 N N . PHE A 1 159 ? 26.592 5.651 -42.285 1.00 91.56 159 PHE A N 1
ATOM 1237 C CA . PHE A 1 159 ? 25.986 5.858 -40.963 1.00 91.56 159 PHE A CA 1
ATOM 1238 C C . PHE A 1 159 ? 25.071 7.096 -40.966 1.00 91.56 159 PHE A C 1
ATOM 1240 O O . PHE A 1 159 ? 25.492 8.120 -41.487 1.00 91.56 159 PHE A O 1
ATOM 1247 N N . PRO A 1 160 ? 23.851 7.063 -40.393 1.00 88.88 160 PRO A N 1
ATOM 1248 C CA . PRO A 1 160 ? 22.949 8.221 -40.387 1.00 88.88 160 PRO A CA 1
ATOM 1249 C C . PRO A 1 160 ? 23.574 9.501 -39.807 1.00 88.88 160 PRO A C 1
ATOM 1251 O O . PRO A 1 160 ? 24.109 9.477 -38.700 1.00 88.88 160 PRO A O 1
ATOM 1254 N N . ASP A 1 161 ? 23.450 10.611 -40.533 1.00 83.56 161 ASP A N 1
ATOM 1255 C CA . ASP A 1 161 ? 24.041 11.910 -40.198 1.00 83.56 161 ASP A CA 1
ATOM 1256 C C . ASP A 1 161 ? 23.000 12.926 -39.645 1.00 83.56 161 ASP A C 1
ATOM 1258 O O . ASP A 1 161 ? 21.795 12.660 -39.620 1.00 83.56 161 ASP A O 1
ATOM 1262 N N . GLN A 1 162 ? 23.466 14.077 -39.142 1.00 82.06 162 GLN A N 1
ATOM 1263 C CA . GLN A 1 162 ? 22.666 15.201 -38.635 1.00 82.06 162 GLN A CA 1
ATOM 1264 C C . GLN A 1 162 ? 22.105 16.153 -39.710 1.00 82.06 162 GLN A C 1
ATOM 1266 O O . GLN A 1 162 ? 21.125 16.851 -39.434 1.00 82.06 162 GLN A O 1
ATOM 1271 N N . PHE A 1 163 ? 22.711 16.222 -40.897 1.00 83.94 163 PHE A N 1
ATOM 1272 C CA . PHE A 1 163 ? 22.303 17.102 -41.993 1.00 83.94 163 PHE A CA 1
ATOM 1273 C C . PHE A 1 163 ? 21.509 16.359 -43.068 1.00 83.94 163 PHE A C 1
ATOM 1275 O O . PHE A 1 163 ? 20.486 16.885 -43.515 1.00 83.94 163 PHE A O 1
ATOM 1282 N N . ASP A 1 164 ? 21.943 15.152 -43.453 1.00 72.81 164 ASP A N 1
ATOM 1283 C CA . ASP A 1 164 ? 21.441 14.486 -44.661 1.00 72.81 164 ASP A CA 1
ATOM 1284 C C . ASP A 1 164 ? 20.868 13.069 -44.443 1.00 72.81 164 ASP A C 1
ATOM 1286 O O . ASP A 1 164 ? 21.244 12.326 -43.532 1.00 72.81 164 ASP A O 1
ATOM 1290 N N . THR A 1 165 ? 19.927 12.664 -45.306 1.00 66.19 165 THR A N 1
ATOM 1291 C CA . THR A 1 165 ? 19.249 11.353 -45.195 1.00 66.19 165 THR A CA 1
ATOM 1292 C C . THR A 1 165 ? 19.866 10.306 -46.119 1.00 66.19 165 THR A C 1
ATOM 1294 O O . THR A 1 165 ? 19.626 10.271 -47.327 1.00 66.19 165 THR A O 1
ATOM 1297 N N . ILE A 1 166 ? 20.655 9.400 -45.535 1.00 68.31 166 ILE A N 1
ATOM 1298 C CA . ILE A 1 166 ? 21.422 8.402 -46.290 1.00 68.31 166 ILE A CA 1
ATOM 1299 C C . ILE A 1 166 ? 20.516 7.315 -46.881 1.00 68.31 166 ILE A C 1
ATOM 1301 O O . ILE A 1 166 ? 19.986 6.448 -46.187 1.00 68.31 166 ILE A O 1
ATOM 1305 N N . ASN A 1 167 ? 20.388 7.335 -48.208 1.00 68.94 167 ASN A N 1
ATOM 1306 C CA . ASN A 1 167 ? 19.545 6.427 -48.986 1.00 68.94 167 ASN A CA 1
ATOM 1307 C C . ASN A 1 167 ? 20.296 5.149 -49.421 1.00 68.94 167 ASN A C 1
ATOM 1309 O O . ASN A 1 167 ? 20.360 4.820 -50.607 1.00 68.94 167 ASN A O 1
ATOM 1313 N N . VAL A 1 168 ? 20.856 4.407 -48.459 1.00 81.75 168 VAL A N 1
ATOM 1314 C CA . VAL A 1 168 ? 21.505 3.099 -48.690 1.00 81.75 168 VAL A CA 1
ATOM 1315 C C . VAL A 1 168 ? 20.629 1.968 -48.135 1.00 81.75 168 VAL A C 1
ATOM 1317 O O . VAL A 1 168 ? 20.094 2.055 -47.030 1.00 81.75 168 VAL A O 1
ATOM 1320 N N . ARG A 1 169 ? 20.462 0.882 -48.904 1.00 85.25 169 ARG A N 1
ATOM 1321 C CA . ARG A 1 169 ? 19.673 -0.292 -48.486 1.00 85.25 169 ARG A CA 1
ATOM 1322 C C . ARG A 1 169 ? 20.415 -1.109 -47.434 1.00 85.25 169 ARG A C 1
ATOM 1324 O O . ARG A 1 169 ? 21.583 -1.440 -47.627 1.00 85.25 169 ARG A O 1
ATOM 1331 N N . LYS A 1 170 ? 19.720 -1.529 -46.374 1.00 86.38 170 LYS A N 1
ATOM 1332 C CA . LYS A 1 170 ? 20.323 -2.294 -45.267 1.00 86.38 170 LYS A CA 1
ATOM 1333 C C . LYS A 1 170 ? 20.897 -3.639 -45.729 1.00 86.38 170 LYS A C 1
ATOM 1335 O O . LYS A 1 170 ? 21.907 -4.080 -45.194 1.00 86.38 170 LYS A O 1
ATOM 1340 N N . GLU A 1 171 ? 20.316 -4.251 -46.764 1.00 88.19 171 GLU A N 1
ATOM 1341 C CA . GLU A 1 171 ? 20.814 -5.496 -47.374 1.00 88.19 171 GLU A CA 1
ATOM 1342 C C . GLU A 1 171 ? 22.167 -5.345 -48.097 1.00 88.19 171 GLU A C 1
ATOM 1344 O O . GLU A 1 171 ? 22.830 -6.348 -48.371 1.00 88.19 171 GLU A O 1
ATOM 1349 N N . ASP A 1 172 ? 22.572 -4.118 -48.445 1.00 92.75 172 ASP A N 1
ATOM 1350 C CA . ASP A 1 172 ? 23.861 -3.830 -49.086 1.00 92.75 172 ASP A CA 1
ATOM 1351 C C . ASP A 1 172 ? 24.945 -3.375 -48.087 1.00 92.75 172 ASP A C 1
ATOM 1353 O O . ASP A 1 172 ? 26.120 -3.356 -48.452 1.00 92.75 172 ASP A O 1
ATOM 1357 N N . ILE A 1 173 ? 24.566 -3.067 -46.836 1.00 93.19 173 ILE A N 1
ATOM 1358 C CA . ILE A 1 173 ? 25.453 -2.671 -45.721 1.00 93.19 173 ILE A CA 1
ATOM 1359 C C . ILE A 1 173 ? 25.144 -3.432 -44.406 1.00 93.19 173 ILE A C 1
ATOM 1361 O O . ILE A 1 173 ? 24.882 -2.819 -43.358 1.00 93.19 173 ILE A O 1
ATOM 1365 N N . PRO A 1 174 ? 25.173 -4.780 -44.407 1.00 94.94 174 PRO A N 1
ATOM 1366 C CA . PRO A 1 174 ? 25.000 -5.563 -43.185 1.00 94.94 174 PRO A CA 1
ATOM 1367 C C . PRO A 1 174 ? 26.099 -5.271 -42.148 1.00 94.94 174 PRO A C 1
ATOM 1369 O O . PRO A 1 174 ? 25.820 -5.327 -40.951 1.00 94.94 174 PRO A O 1
ATOM 1372 N N . GLU A 1 175 ? 27.303 -4.865 -42.578 1.00 95.56 175 GLU A N 1
ATOM 1373 C CA . GLU A 1 175 ? 28.407 -4.481 -41.690 1.00 95.56 175 GLU A CA 1
ATOM 1374 C C . GLU A 1 175 ? 28.051 -3.263 -40.823 1.00 95.56 175 GLU A C 1
ATOM 1376 O O . GLU A 1 175 ? 28.145 -3.308 -39.596 1.00 95.56 175 GLU A O 1
ATOM 1381 N N . VAL A 1 176 ? 27.574 -2.185 -41.454 1.00 94.62 176 VAL A N 1
ATOM 1382 C CA . VAL A 1 176 ? 27.138 -0.953 -40.771 1.00 94.62 176 VAL A CA 1
ATOM 1383 C C . VAL A 1 176 ? 25.907 -1.227 -39.913 1.00 94.62 176 VAL A C 1
ATOM 1385 O O . VAL A 1 176 ? 25.834 -0.762 -38.780 1.00 94.62 176 VAL A O 1
ATOM 1388 N N . THR A 1 177 ? 24.971 -2.048 -40.398 1.00 93.62 177 THR A N 1
ATOM 1389 C CA . THR A 1 177 ? 23.777 -2.438 -39.630 1.00 93.62 177 THR A CA 1
ATOM 1390 C C . THR A 1 177 ? 24.148 -3.185 -38.339 1.00 93.62 177 THR A C 1
ATOM 1392 O O . THR A 1 177 ? 23.565 -2.920 -37.285 1.00 93.62 177 THR A O 1
ATOM 1395 N N . ALA A 1 178 ? 25.145 -4.075 -38.392 1.00 95.38 178 ALA A N 1
ATOM 1396 C CA . ALA A 1 178 ? 25.665 -4.784 -37.225 1.00 95.38 178 ALA A CA 1
ATOM 1397 C C . ALA A 1 178 ? 26.403 -3.849 -36.250 1.00 95.38 178 ALA A C 1
ATOM 1399 O O . ALA A 1 178 ? 26.177 -3.927 -35.042 1.00 95.38 178 ALA A O 1
ATOM 1400 N N . VAL A 1 179 ? 27.238 -2.933 -36.754 1.00 95.06 179 VAL A N 1
ATOM 1401 C CA . VAL A 1 179 ? 27.973 -1.965 -35.918 1.00 95.06 179 VAL A CA 1
ATOM 1402 C C . VAL A 1 179 ? 27.037 -0.943 -35.265 1.00 95.06 179 VAL A C 1
ATOM 1404 O O . VAL A 1 179 ? 27.186 -0.673 -34.077 1.00 95.06 179 VAL A O 1
ATOM 1407 N N . ILE A 1 180 ? 26.020 -0.444 -35.977 1.00 93.38 180 ILE A N 1
ATOM 1408 C CA . ILE A 1 180 ? 24.968 0.422 -35.418 1.00 93.38 180 ILE A CA 1
ATOM 1409 C C . ILE A 1 180 ? 24.260 -0.265 -34.249 1.00 93.38 180 ILE A C 1
ATOM 1411 O O . ILE A 1 180 ? 24.136 0.328 -33.176 1.00 93.38 180 ILE A O 1
ATOM 1415 N N . LYS A 1 181 ? 23.837 -1.525 -34.424 1.00 93.81 181 LYS A N 1
ATOM 1416 C CA . LYS A 1 181 ? 23.233 -2.301 -33.335 1.00 93.81 181 LYS A CA 1
ATOM 1417 C C . LYS A 1 181 ? 24.207 -2.447 -32.163 1.00 93.81 181 LYS A C 1
ATOM 1419 O O . LYS A 1 181 ? 23.844 -2.175 -31.026 1.00 93.81 181 LYS A O 1
ATOM 1424 N N . TRP A 1 182 ? 25.450 -2.834 -32.441 1.00 94.56 182 TRP A N 1
ATOM 1425 C CA . TRP A 1 182 ? 26.472 -3.050 -31.419 1.00 94.56 182 TRP A CA 1
ATOM 1426 C C . TRP A 1 182 ? 26.769 -1.791 -30.584 1.00 94.56 182 TRP A C 1
ATOM 1428 O O . TRP A 1 182 ? 26.919 -1.907 -29.367 1.00 94.56 182 TRP A O 1
ATOM 1438 N N . ILE A 1 183 ? 26.784 -0.602 -31.200 1.00 92.75 183 ILE A N 1
ATOM 1439 C CA . ILE A 1 183 ? 26.908 0.695 -30.511 1.00 92.75 183 ILE A CA 1
ATOM 1440 C C . ILE A 1 183 ? 25.751 0.901 -29.524 1.00 92.75 183 ILE A C 1
ATOM 1442 O O . ILE A 1 183 ? 25.986 1.137 -28.336 1.00 92.75 183 ILE A O 1
ATOM 1446 N N . LEU A 1 184 ? 24.510 0.781 -30.006 1.00 89.62 184 LEU A N 1
ATOM 1447 C CA . LEU A 1 184 ? 23.301 1.056 -29.223 1.00 89.62 184 LEU A CA 1
ATOM 1448 C C . LEU A 1 184 ? 23.098 0.044 -28.081 1.00 89.62 184 LEU A C 1
ATOM 1450 O O . LEU A 1 184 ? 22.760 0.443 -26.968 1.00 89.62 184 LEU A O 1
ATOM 1454 N N . ASP A 1 185 ? 23.376 -1.239 -28.332 1.00 88.94 185 ASP A N 1
ATOM 1455 C CA . ASP A 1 185 ? 23.255 -2.329 -27.353 1.00 88.94 185 ASP A CA 1
ATOM 1456 C C . ASP A 1 185 ? 24.255 -2.207 -26.179 1.00 88.94 185 ASP A C 1
ATOM 1458 O O . ASP A 1 185 ? 24.025 -2.790 -25.119 1.00 88.94 185 ASP A O 1
ATOM 1462 N N . ASN A 1 186 ? 25.384 -1.497 -26.352 1.00 87.00 186 ASN A N 1
ATOM 1463 C CA . ASN A 1 186 ? 26.501 -1.517 -25.391 1.00 87.00 186 ASN A CA 1
ATOM 1464 C C . ASN A 1 186 ? 26.803 -0.185 -24.692 1.00 87.00 186 ASN A C 1
ATOM 1466 O O . ASN A 1 186 ? 27.479 -0.230 -23.665 1.00 87.00 186 ASN A O 1
ATOM 1470 N N . LYS A 1 187 ? 26.303 0.962 -25.184 1.00 87.31 187 LYS A N 1
ATOM 1471 C CA . LYS A 1 187 ? 26.473 2.290 -24.547 1.00 87.31 187 LYS A CA 1
ATOM 1472 C C . LYS A 1 187 ? 27.954 2.621 -24.255 1.00 87.31 187 LYS A C 1
ATOM 1474 O O . LYS A 1 187 ? 28.356 2.818 -23.108 1.00 87.31 187 LYS A O 1
ATOM 1479 N N . PHE A 1 188 ? 28.785 2.622 -25.298 1.00 93.88 188 PHE A N 1
ATOM 1480 C CA . PHE A 1 188 ? 30.216 2.934 -25.182 1.00 93.88 188 PHE A CA 1
ATOM 1481 C C . PHE A 1 188 ? 30.463 4.372 -24.699 1.00 93.88 188 PHE A C 1
ATOM 1483 O O . PHE A 1 188 ? 29.722 5.287 -25.039 1.00 93.88 188 PHE A O 1
ATOM 1490 N N . VAL A 1 189 ? 31.541 4.576 -23.940 1.00 95.12 189 VAL A N 1
ATOM 1491 C CA . VAL A 1 189 ? 31.929 5.882 -23.376 1.00 95.12 189 VAL A CA 1
ATOM 1492 C C . VAL A 1 189 ? 32.937 6.593 -24.282 1.00 95.12 189 VAL A C 1
ATOM 1494 O O . VAL A 1 189 ? 32.793 7.779 -24.572 1.00 95.12 189 VAL A O 1
ATOM 1497 N N . LEU A 1 190 ? 33.942 5.852 -24.758 1.00 96.81 190 LEU A N 1
ATOM 1498 C CA . LEU A 1 190 ? 35.044 6.353 -25.581 1.00 96.81 190 LEU A CA 1
ATOM 1499 C C . LEU A 1 190 ? 35.412 5.331 -26.666 1.00 96.81 190 LEU A C 1
ATOM 1501 O O . LEU A 1 190 ? 35.326 4.119 -26.437 1.00 96.81 190 LEU A O 1
ATOM 1505 N N . SER A 1 191 ? 35.827 5.824 -27.831 1.00 97.38 191 SER A N 1
ATOM 1506 C CA . SER A 1 191 ? 36.117 5.011 -29.006 1.00 97.38 191 SER A CA 1
ATOM 1507 C C . SER A 1 191 ? 37.225 5.579 -29.893 1.00 97.38 191 SER A C 1
ATOM 1509 O O . SER A 1 191 ? 37.333 6.790 -30.060 1.00 97.38 191 SER A O 1
ATOM 1511 N N . GLY A 1 192 ? 37.999 4.703 -30.534 1.00 96.94 192 GLY A N 1
ATOM 1512 C CA . GLY A 1 192 ? 38.835 5.072 -31.679 1.00 96.94 192 GLY A CA 1
ATOM 1513 C C . GLY A 1 192 ? 38.466 4.313 -32.953 1.00 96.94 192 GLY A C 1
ATOM 1514 O O . GLY A 1 192 ? 38.270 3.093 -32.923 1.00 96.94 192 GLY A O 1
ATOM 1515 N N . ASN A 1 193 ? 38.442 5.027 -34.076 1.00 95.75 193 ASN A N 1
ATOM 1516 C CA . ASN A 1 193 ? 38.275 4.473 -35.417 1.00 95.75 193 ASN A CA 1
ATOM 1517 C C . ASN A 1 193 ? 39.605 4.558 -36.194 1.00 95.75 193 ASN A C 1
ATOM 1519 O O . ASN A 1 193 ? 40.134 5.646 -36.394 1.00 95.75 193 ASN A O 1
ATOM 1523 N N . LEU A 1 194 ? 40.196 3.425 -36.583 1.00 96.56 194 LEU A N 1
ATOM 1524 C CA . LEU A 1 194 ? 41.587 3.359 -37.047 1.00 96.56 194 LEU A CA 1
ATOM 1525 C C . LEU A 1 194 ? 41.687 3.109 -38.561 1.00 96.56 194 LEU A C 1
ATOM 1527 O O . LEU A 1 194 ? 41.225 2.087 -39.085 1.00 96.56 194 LEU A O 1
ATOM 1531 N N . HIS A 1 195 ? 42.396 4.009 -39.235 1.00 94.50 195 HIS A N 1
ATOM 1532 C CA . HIS A 1 195 ? 42.506 4.127 -40.689 1.00 94.50 195 HIS A CA 1
ATOM 1533 C C . HIS A 1 195 ? 43.974 4.190 -41.159 1.00 94.50 195 HIS A C 1
ATOM 1535 O O . HIS A 1 195 ? 44.906 4.009 -40.366 1.00 94.50 195 HIS A O 1
ATOM 1541 N N . GLY A 1 196 ? 44.194 4.364 -42.463 1.00 89.75 196 GLY A N 1
ATOM 1542 C CA . GLY A 1 196 ? 45.527 4.572 -43.025 1.00 89.75 196 GLY A CA 1
ATOM 1543 C C . GLY A 1 196 ? 45.511 5.300 -44.370 1.00 89.75 196 GLY A C 1
ATOM 1544 O O . GLY A 1 196 ? 44.549 5.239 -45.136 1.00 89.75 196 GLY A O 1
ATOM 1545 N N . GLY A 1 197 ? 46.640 5.928 -44.695 1.00 88.81 197 GLY A N 1
ATOM 1546 C CA . GLY A 1 197 ? 46.841 6.761 -45.882 1.00 88.81 197 GLY A CA 1
ATOM 1547 C C . GLY A 1 197 ? 47.603 8.048 -45.560 1.00 88.81 197 GLY A C 1
ATOM 1548 O O . GLY A 1 197 ? 48.384 8.508 -46.388 1.00 88.81 197 GLY A O 1
ATOM 1549 N N . THR A 1 198 ? 47.446 8.571 -44.341 1.00 92.88 198 THR A N 1
ATOM 1550 C CA . THR A 1 198 ? 48.273 9.654 -43.781 1.00 92.88 198 THR A CA 1
ATOM 1551 C C . THR A 1 198 ? 48.574 9.401 -42.293 1.00 92.88 198 THR A C 1
ATOM 1553 O O . THR A 1 198 ? 48.428 8.270 -41.823 1.00 92.88 198 THR A O 1
ATOM 1556 N N . VAL A 1 199 ? 49.050 10.410 -41.553 1.00 94.75 199 VAL A N 1
ATOM 1557 C CA . VAL A 1 199 ? 49.375 10.315 -40.117 1.00 94.75 199 VAL A CA 1
ATOM 1558 C C . VAL A 1 199 ? 48.828 11.521 -39.333 1.00 94.75 199 VAL A C 1
ATOM 1560 O O . VAL A 1 199 ? 49.502 12.540 -39.183 1.00 94.75 199 VAL A O 1
ATOM 1563 N N . VAL A 1 200 ? 47.594 11.403 -38.823 1.00 96.31 200 VAL A N 1
ATOM 1564 C CA . VAL A 1 200 ? 46.859 12.450 -38.076 1.00 96.31 200 VAL A CA 1
ATOM 1565 C C . VAL A 1 200 ? 45.788 11.848 -37.150 1.00 96.31 200 VAL A C 1
ATOM 1567 O O . VAL A 1 200 ? 45.299 10.746 -37.398 1.00 96.31 200 VAL A O 1
ATOM 1570 N N . ALA A 1 201 ? 45.387 12.572 -36.102 1.00 97.06 201 ALA A N 1
ATOM 1571 C CA . ALA A 1 201 ? 44.151 12.310 -35.359 1.00 97.06 201 ALA A CA 1
ATOM 1572 C C . ALA A 1 201 ? 43.049 13.327 -35.740 1.00 97.06 201 ALA A C 1
ATOM 1574 O O . ALA A 1 201 ? 43.133 14.508 -35.389 1.00 97.06 201 ALA A O 1
ATOM 1575 N N . SER A 1 202 ? 42.019 12.869 -36.456 1.00 96.06 202 SER A N 1
ATOM 1576 C CA . SER A 1 202 ? 40.815 13.649 -36.783 1.00 96.06 202 SER A CA 1
ATOM 1577 C C . SER A 1 202 ? 39.804 13.619 -35.630 1.00 96.06 202 SER A C 1
ATOM 1579 O O . SER A 1 202 ? 39.709 12.609 -34.930 1.00 96.06 202 SER A O 1
ATOM 1581 N N . TYR A 1 203 ? 39.049 14.702 -35.417 1.00 96.19 203 TYR A N 1
ATOM 1582 C CA . TYR A 1 203 ? 38.013 14.788 -34.378 1.00 96.19 203 TYR A CA 1
ATOM 1583 C C . TYR A 1 203 ? 36.714 15.502 -34.830 1.00 96.19 203 TYR A C 1
ATOM 1585 O O . TYR A 1 203 ? 36.768 16.356 -35.725 1.00 96.19 203 TYR A O 1
ATOM 1593 N N . PRO A 1 204 ? 35.560 15.222 -34.175 1.00 94.00 204 PRO A N 1
ATOM 1594 C CA . PRO A 1 204 ? 34.235 15.643 -34.640 1.00 94.00 204 PRO A CA 1
ATOM 1595 C C . PRO A 1 204 ? 33.989 17.156 -34.732 1.00 94.00 204 PRO A C 1
ATOM 1597 O O . PRO A 1 204 ? 34.420 17.916 -33.858 1.00 94.00 204 PRO A O 1
ATOM 1600 N N . PHE A 1 205 ? 33.181 17.613 -35.690 1.00 92.81 205 PHE A N 1
ATOM 1601 C CA . PHE A 1 205 ? 32.458 16.795 -36.685 1.00 92.81 205 PHE A CA 1
ATOM 1602 C C . PHE A 1 205 ? 33.279 16.514 -37.958 1.00 92.81 205 PHE A C 1
ATOM 1604 O O . PHE A 1 205 ? 34.134 17.315 -38.339 1.00 92.81 205 PHE A O 1
ATOM 1611 N N . ASP A 1 206 ? 33.010 15.373 -38.587 1.00 88.81 206 ASP A N 1
ATOM 1612 C CA . ASP A 1 206 ? 33.523 14.939 -39.891 1.00 88.81 206 ASP A CA 1
ATOM 1613 C C . ASP A 1 206 ? 32.745 15.571 -41.066 1.00 88.81 206 ASP A C 1
ATOM 1615 O O . ASP A 1 206 ? 33.310 15.703 -42.147 1.00 88.81 206 ASP A O 1
ATOM 1619 N N . ASP A 1 207 ? 31.493 16.006 -40.869 1.00 88.62 207 ASP A N 1
ATOM 1620 C CA . ASP A 1 207 ? 30.690 16.728 -41.879 1.00 88.62 207 ASP A CA 1
ATOM 1621 C C . ASP A 1 207 ? 30.278 18.142 -41.424 1.00 88.62 207 ASP A C 1
ATOM 1623 O O . ASP A 1 207 ? 30.189 18.447 -40.225 1.00 88.62 207 ASP A O 1
ATOM 1627 N N . SER A 1 208 ? 29.967 19.017 -42.382 1.00 87.50 208 SER A N 1
ATOM 1628 C CA . SER A 1 208 ? 29.507 20.386 -42.157 1.00 87.50 208 SER A CA 1
ATOM 1629 C C . SER A 1 208 ? 28.212 20.679 -42.906 1.00 87.50 208 SER A C 1
ATOM 1631 O O . SER A 1 208 ? 27.948 20.168 -43.987 1.00 87.50 208 SER A O 1
ATOM 1633 N N . LYS A 1 209 ? 27.427 21.627 -42.383 1.00 83.19 209 LYS A N 1
ATOM 1634 C CA . LYS A 1 209 ? 26.185 22.105 -43.019 1.00 83.19 209 LYS A CA 1
ATOM 1635 C C . LYS A 1 209 ? 26.388 22.681 -44.439 1.00 83.19 209 LYS A C 1
ATOM 1637 O O . LYS A 1 209 ? 25.412 22.942 -45.143 1.00 83.19 209 LYS A O 1
ATOM 1642 N N . SER A 1 210 ? 27.628 22.962 -44.827 1.00 80.00 210 SER A N 1
ATOM 1643 C CA . SER A 1 210 ? 27.995 23.451 -46.157 1.00 80.00 210 SER A CA 1
ATOM 1644 C C . SER A 1 210 ? 28.278 22.325 -47.156 1.00 80.00 210 SER A C 1
ATOM 1646 O O . SER A 1 210 ? 28.148 22.581 -48.351 1.00 80.00 210 SER A O 1
ATOM 1648 N N . HIS A 1 211 ? 28.648 21.127 -46.682 1.00 80.81 211 HIS A N 1
ATOM 1649 C CA . HIS A 1 211 ? 29.211 20.028 -47.478 1.00 80.81 211 HIS A CA 1
ATOM 1650 C C . HIS A 1 211 ? 30.313 20.533 -48.435 1.00 80.81 211 HIS A C 1
ATOM 1652 O O . HIS A 1 211 ? 30.261 20.335 -49.652 1.00 80.81 211 HIS A O 1
ATOM 1658 N N . ASP A 1 212 ? 31.265 21.280 -47.869 1.00 77.50 212 ASP A N 1
ATOM 1659 C CA . ASP A 1 212 ? 32.336 21.982 -48.570 1.00 77.50 212 ASP A CA 1
ATOM 1660 C C . ASP A 1 212 ? 33.512 21.024 -48.846 1.00 77.50 212 ASP A C 1
ATOM 1662 O O . ASP A 1 212 ? 34.196 20.601 -47.907 1.00 77.50 212 ASP A O 1
ATOM 1666 N N . PRO A 1 213 ? 33.790 20.667 -50.115 1.00 71.94 213 PRO A N 1
ATOM 1667 C CA . PRO A 1 213 ? 34.884 19.759 -50.441 1.00 71.94 213 PRO A CA 1
ATOM 1668 C C . PRO A 1 213 ? 36.274 20.369 -50.194 1.00 71.94 213 PRO A C 1
ATOM 1670 O O . PRO A 1 213 ? 37.238 19.608 -50.131 1.00 71.94 213 PRO A O 1
ATOM 1673 N N . ASP A 1 214 ? 36.385 21.697 -50.042 1.00 76.88 214 ASP A N 1
ATOM 1674 C CA . ASP A 1 214 ? 37.637 22.382 -49.684 1.00 76.88 214 ASP A CA 1
ATOM 1675 C C . ASP A 1 214 ? 37.825 22.511 -48.147 1.00 76.88 214 ASP A C 1
ATOM 1677 O O . ASP A 1 214 ? 38.881 22.954 -47.688 1.00 76.88 214 ASP A O 1
ATOM 1681 N N . GLY A 1 215 ? 36.834 22.076 -47.350 1.00 79.56 215 GLY A N 1
ATOM 1682 C CA . GLY A 1 215 ? 36.905 21.886 -45.895 1.00 79.56 215 GLY A CA 1
ATOM 1683 C C . GLY A 1 215 ? 36.387 23.052 -45.035 1.00 79.56 215 GLY A C 1
ATOM 1684 O O . GLY A 1 215 ? 36.772 24.212 -45.200 1.00 79.56 215 GLY A O 1
ATOM 1685 N N . HIS A 1 216 ? 35.548 22.747 -44.036 1.00 86.19 216 HIS A N 1
ATOM 1686 C CA . HIS A 1 216 ? 34.925 23.726 -43.134 1.00 86.19 216 HIS A CA 1
ATOM 1687 C C . HIS A 1 216 ? 35.015 23.324 -41.652 1.00 86.19 216 HIS A C 1
ATOM 1689 O O . HIS A 1 216 ? 34.756 22.185 -41.293 1.00 86.19 216 HIS A O 1
ATOM 1695 N N . TYR A 1 217 ? 35.310 24.260 -40.739 1.00 90.50 217 TYR A N 1
ATOM 1696 C CA . TYR A 1 217 ? 35.396 23.925 -39.308 1.00 90.50 217 TYR A CA 1
ATOM 1697 C C . TYR A 1 217 ? 34.016 23.627 -38.690 1.00 90.50 217 TYR A C 1
ATOM 1699 O O . TYR A 1 217 ? 33.262 24.549 -38.362 1.00 90.50 217 TYR A O 1
ATOM 1707 N N . SER A 1 218 ? 33.701 22.350 -38.472 1.00 91.25 218 SER A N 1
ATOM 1708 C CA . SER A 1 218 ? 32.396 21.897 -37.980 1.00 91.25 218 SER A CA 1
ATOM 1709 C C . SER A 1 218 ? 32.443 21.594 -36.478 1.00 91.25 218 SER A C 1
ATOM 1711 O O . SER A 1 218 ? 32.885 20.538 -36.024 1.00 91.25 218 SER A O 1
ATOM 1713 N N . LYS A 1 219 ? 32.024 22.577 -35.669 1.00 92.06 219 LYS A N 1
ATOM 1714 C CA . LYS A 1 219 ? 32.197 22.559 -34.209 1.00 92.06 219 LYS A CA 1
ATOM 1715 C C . LYS A 1 219 ? 31.140 21.718 -33.475 1.00 92.06 219 LYS A C 1
ATOM 1717 O O . LYS A 1 219 ? 29.955 22.040 -33.508 1.00 92.06 219 LYS A O 1
ATOM 1722 N N . SER A 1 220 ? 31.595 20.742 -32.688 1.00 93.00 220 SER A N 1
ATOM 1723 C CA . SER A 1 220 ? 30.778 19.945 -31.758 1.00 93.00 220 SER A CA 1
ATOM 1724 C C . SER A 1 220 ? 30.575 20.611 -30.378 1.00 93.00 220 SER A C 1
ATOM 1726 O O . SER A 1 220 ? 31.288 21.544 -29.997 1.00 93.00 220 SER A O 1
ATOM 1728 N N . SER A 1 221 ? 29.598 20.139 -29.588 1.00 93.69 221 SER A N 1
ATOM 1729 C CA . SER A 1 221 ? 29.339 20.671 -28.232 1.00 93.69 221 SER A CA 1
ATOM 1730 C C . SER A 1 221 ? 30.473 20.359 -27.241 1.00 93.69 221 SER A C 1
ATOM 1732 O O . SER A 1 221 ? 30.723 21.149 -26.334 1.00 93.69 221 SER A O 1
ATOM 1734 N N . ASP A 1 222 ? 31.179 19.241 -27.436 1.00 95.06 222 ASP A N 1
ATOM 1735 C CA . ASP A 1 222 ? 32.333 18.791 -26.641 1.00 95.06 222 ASP A CA 1
ATOM 1736 C C . ASP A 1 222 ? 33.694 19.087 -27.324 1.00 95.06 222 ASP A C 1
ATOM 1738 O O . ASP A 1 222 ? 34.720 18.529 -26.945 1.00 95.06 222 ASP A O 1
ATOM 1742 N N . ASP A 1 223 ? 33.732 19.990 -28.312 1.00 95.50 223 ASP A N 1
ATOM 1743 C CA . ASP A 1 223 ? 34.895 20.368 -29.147 1.00 95.50 223 ASP A CA 1
ATOM 1744 C C . ASP A 1 223 ? 36.243 20.496 -28.402 1.00 95.50 223 ASP A C 1
ATOM 1746 O O . ASP A 1 223 ? 37.263 19.977 -28.856 1.00 95.50 223 ASP A O 1
ATOM 1750 N N . ALA A 1 224 ? 36.265 21.127 -27.224 1.00 95.62 224 ALA A N 1
ATOM 1751 C CA . ALA A 1 224 ? 37.487 21.273 -26.428 1.00 95.62 224 ALA A CA 1
ATOM 1752 C C . ALA A 1 224 ? 37.998 19.936 -25.852 1.00 95.62 224 ALA A C 1
ATOM 1754 O O . ALA A 1 224 ? 39.206 19.704 -25.794 1.00 95.62 224 ALA A O 1
ATOM 1755 N N . LEU A 1 225 ? 37.084 19.047 -25.452 1.00 96.44 225 LEU A N 1
ATOM 1756 C CA . LEU A 1 225 ? 37.394 17.702 -24.970 1.00 96.44 225 LEU A CA 1
ATOM 1757 C C . LEU A 1 225 ? 37.823 16.796 -26.131 1.00 96.44 225 LEU A C 1
ATOM 1759 O O . LEU A 1 225 ? 38.803 16.069 -25.997 1.00 96.44 225 LEU A O 1
ATOM 1763 N N . PHE A 1 226 ? 37.168 16.892 -27.290 1.00 97.62 226 PHE A N 1
ATOM 1764 C CA . PHE A 1 226 ? 37.581 16.177 -28.500 1.00 97.62 226 PHE A CA 1
ATOM 1765 C C . PHE A 1 226 ? 38.996 16.554 -28.956 1.00 97.62 226 PHE A C 1
ATOM 1767 O O . PHE A 1 226 ? 39.809 15.668 -29.221 1.00 97.62 226 PHE A O 1
ATOM 1774 N N . ARG A 1 227 ? 39.338 17.848 -28.934 1.00 96.56 227 ARG A N 1
ATOM 1775 C CA . ARG A 1 227 ? 40.710 18.330 -29.167 1.00 96.56 227 ARG A CA 1
ATOM 1776 C C . ARG A 1 227 ? 41.717 17.727 -28.186 1.00 96.56 227 ARG A C 1
ATOM 1778 O O . ARG A 1 227 ? 42.757 17.247 -28.621 1.00 96.56 227 ARG A O 1
ATOM 1785 N N . TYR A 1 228 ? 41.407 17.696 -26.887 1.00 96.69 228 TYR A N 1
ATOM 1786 C CA . TYR A 1 228 ? 42.263 17.077 -25.862 1.00 96.69 228 TYR A CA 1
ATOM 1787 C C . TYR A 1 228 ? 42.442 15.561 -26.066 1.00 96.69 228 TYR A C 1
ATOM 1789 O O . TYR A 1 228 ? 43.541 15.031 -25.887 1.00 96.69 228 TYR A O 1
ATOM 1797 N N . LEU A 1 229 ? 41.381 14.858 -26.470 1.00 97.38 229 LEU A N 1
ATOM 1798 C CA . LEU A 1 229 ? 41.407 13.424 -26.767 1.00 97.38 229 LEU A CA 1
ATOM 1799 C C . LEU A 1 229 ? 42.263 13.113 -28.009 1.00 97.38 229 LEU A C 1
ATOM 1801 O O . LEU A 1 229 ? 43.094 12.207 -27.961 1.00 97.38 229 LEU A O 1
ATOM 1805 N N . ALA A 1 230 ? 42.134 13.898 -29.082 1.00 97.69 230 ALA A N 1
ATOM 1806 C CA . ALA A 1 230 ? 42.988 13.784 -30.266 1.00 97.69 230 ALA A CA 1
ATOM 1807 C C . ALA A 1 230 ? 44.452 14.136 -29.959 1.00 97.69 230 ALA A C 1
ATOM 1809 O O . ALA A 1 230 ? 45.361 13.392 -30.329 1.00 97.69 230 ALA A O 1
ATOM 1810 N N . GLN A 1 231 ? 44.683 15.218 -29.210 1.00 96.94 231 GLN A N 1
ATOM 1811 C CA . GLN A 1 231 ? 46.020 15.661 -28.813 1.00 96.94 231 GLN A CA 1
ATOM 1812 C C . GLN A 1 231 ? 46.715 14.621 -27.923 1.00 96.94 231 GLN A C 1
ATOM 1814 O O . GLN A 1 231 ? 47.893 14.343 -28.126 1.00 96.94 231 GLN A O 1
ATOM 1819 N N . THR A 1 232 ? 45.976 13.958 -27.023 1.00 96.69 232 THR A N 1
ATOM 1820 C CA . THR A 1 232 ? 46.487 12.829 -26.224 1.00 96.69 232 THR A CA 1
ATOM 1821 C C . THR A 1 232 ? 47.079 11.732 -27.112 1.00 96.69 232 THR A C 1
ATOM 1823 O O . THR A 1 232 ? 48.170 11.241 -26.823 1.00 96.69 232 THR A O 1
ATOM 1826 N N . TYR A 1 233 ? 46.389 11.339 -28.188 1.00 97.62 233 TYR A N 1
ATOM 1827 C CA . TYR A 1 233 ? 46.885 10.303 -29.098 1.00 97.62 233 TYR A CA 1
ATOM 1828 C C . TYR A 1 233 ? 48.094 10.805 -29.908 1.00 97.62 233 TYR A C 1
ATOM 1830 O O . TYR A 1 233 ? 49.120 10.121 -29.990 1.00 97.62 233 TYR A O 1
ATOM 1838 N N . ALA A 1 234 ? 47.991 12.018 -30.462 1.00 97.44 234 ALA A N 1
ATOM 1839 C CA . ALA A 1 234 ? 49.015 12.621 -31.309 1.00 97.44 234 ALA A CA 1
ATOM 1840 C C . ALA A 1 234 ? 50.345 12.865 -30.576 1.00 97.44 234 ALA A C 1
ATOM 1842 O O . ALA A 1 234 ? 51.398 12.548 -31.121 1.00 97.44 234 ALA A O 1
ATOM 1843 N N . GLU A 1 235 ? 50.325 13.365 -29.335 1.00 96.69 235 GLU A N 1
ATOM 1844 C CA . GLU A 1 235 ? 51.538 13.673 -28.558 1.00 96.69 235 GLU A CA 1
ATOM 1845 C C . GLU A 1 235 ? 52.371 12.435 -28.188 1.00 96.69 235 GLU A C 1
ATOM 1847 O O . GLU A 1 235 ? 53.587 12.544 -27.994 1.00 96.69 235 GLU A O 1
ATOM 1852 N N . HIS A 1 236 ? 51.745 11.258 -28.122 1.00 95.94 236 HIS A N 1
ATOM 1853 C CA . HIS A 1 236 ? 52.418 9.992 -27.821 1.00 95.94 236 HIS A CA 1
ATOM 1854 C C . HIS A 1 236 ? 52.928 9.262 -29.076 1.00 95.94 236 HIS A C 1
ATOM 1856 O O . HIS A 1 236 ? 53.850 8.453 -28.963 1.00 95.94 236 HIS A O 1
ATOM 1862 N N . ASN A 1 237 ? 52.411 9.585 -30.269 1.00 96.69 237 ASN A N 1
ATOM 1863 C CA . ASN A 1 237 ? 52.879 9.010 -31.531 1.00 96.69 237 ASN A CA 1
ATOM 1864 C C . ASN A 1 237 ? 54.097 9.822 -32.037 1.00 96.69 237 ASN A C 1
ATOM 1866 O O . ASN A 1 237 ? 54.048 11.057 -32.083 1.00 96.69 237 ASN A O 1
ATOM 1870 N N . PRO A 1 238 ? 55.215 9.170 -32.417 1.00 94.19 238 PRO A N 1
ATOM 1871 C CA . PRO A 1 238 ? 56.463 9.860 -32.740 1.00 94.19 238 PRO A CA 1
ATOM 1872 C C . PRO A 1 238 ? 56.400 10.675 -34.039 1.00 94.19 238 PRO A C 1
ATOM 1874 O O . PRO A 1 238 ? 57.205 11.591 -34.201 1.00 94.19 238 PRO A O 1
ATOM 1877 N N . VAL A 1 239 ? 55.459 10.364 -34.938 1.00 93.19 239 VAL A N 1
ATOM 1878 C CA . VAL A 1 239 ? 55.249 11.060 -36.215 1.00 93.19 239 VAL A CA 1
ATOM 1879 C C . VAL A 1 239 ? 54.144 12.109 -36.082 1.00 93.19 239 VAL A C 1
ATOM 1881 O O . VAL A 1 239 ? 54.404 13.274 -36.374 1.00 93.19 239 VAL A O 1
ATOM 1884 N N . MET A 1 240 ? 52.955 11.754 -35.571 1.00 95.00 240 MET A N 1
ATOM 1885 C CA . MET A 1 240 ? 51.818 12.689 -35.450 1.00 95.00 240 MET A CA 1
ATOM 1886 C C . MET A 1 240 ? 52.195 13.963 -34.692 1.00 95.00 240 MET A C 1
ATOM 1888 O O . MET A 1 240 ? 51.890 15.056 -35.162 1.00 95.00 240 MET A O 1
ATOM 1892 N N . ARG A 1 241 ? 52.922 13.855 -33.568 1.00 95.12 241 ARG A N 1
ATOM 1893 C CA . ARG A 1 241 ? 53.339 15.012 -32.754 1.00 95.12 241 ARG A CA 1
ATOM 1894 C C . ARG A 1 241 ? 54.112 16.079 -33.540 1.00 95.12 241 ARG A C 1
ATOM 1896 O O . ARG A 1 241 ? 54.096 17.242 -33.144 1.00 95.12 241 ARG A O 1
ATOM 1903 N N . THR A 1 242 ? 54.798 15.716 -34.627 1.00 93.56 242 THR A N 1
ATOM 1904 C CA . THR A 1 242 ? 55.505 16.696 -35.474 1.00 93.56 242 THR A CA 1
ATOM 1905 C C . THR A 1 242 ? 54.541 17.644 -36.189 1.00 93.56 242 THR A C 1
ATOM 1907 O O . THR A 1 242 ? 54.889 18.792 -36.449 1.00 93.56 242 THR A O 1
ATOM 1910 N N . GLY A 1 243 ? 53.328 17.173 -36.491 1.00 91.69 243 GLY A N 1
ATOM 1911 C CA . GLY A 1 243 ? 52.382 17.830 -37.384 1.00 91.69 243 GLY A CA 1
ATOM 1912 C C . GLY A 1 243 ? 52.754 17.771 -38.869 1.00 91.69 243 GLY A C 1
ATOM 1913 O O . GLY A 1 243 ? 52.049 18.359 -39.683 1.00 91.69 243 GLY A O 1
ATOM 1914 N N . GLU A 1 244 ? 53.825 17.064 -39.232 1.00 91.94 244 GLU A N 1
ATOM 1915 C CA . GLU A 1 244 ? 54.338 16.946 -40.596 1.00 91.94 244 GLU A CA 1
ATOM 1916 C C . GLU A 1 244 ? 54.422 15.448 -40.969 1.00 91.94 244 GLU A C 1
ATOM 1918 O O . GLU A 1 244 ? 55.470 14.819 -40.797 1.00 91.94 244 GLU A O 1
ATOM 1923 N N . PRO A 1 245 ? 53.326 14.831 -41.460 1.00 88.69 245 PRO A N 1
ATOM 1924 C CA . PRO A 1 245 ? 53.274 13.395 -41.756 1.00 88.69 245 PRO A CA 1
ATOM 1925 C C . PRO A 1 245 ? 54.234 12.967 -42.880 1.00 88.69 245 PRO A C 1
ATOM 1927 O O . PRO A 1 245 ? 54.642 11.809 -42.923 1.00 88.69 245 PRO A O 1
ATOM 1930 N N . ASN A 1 246 ? 54.631 13.896 -43.765 1.00 88.19 246 ASN A N 1
ATOM 1931 C CA . ASN A 1 246 ? 55.622 13.688 -44.833 1.00 88.19 246 ASN A CA 1
ATOM 1932 C C . ASN A 1 246 ? 55.314 12.490 -45.767 1.00 88.19 246 ASN A C 1
ATOM 1934 O O . ASN A 1 246 ? 56.221 11.830 -46.283 1.00 88.19 246 ASN A O 1
ATOM 1938 N N . CYS A 1 247 ? 54.031 12.200 -46.007 1.00 89.12 247 CYS A N 1
ATOM 1939 C CA . CYS A 1 247 ? 53.618 11.053 -46.813 1.00 89.12 247 CYS A CA 1
ATOM 1940 C C . CYS A 1 247 ? 53.974 11.221 -48.308 1.00 89.12 247 CYS A C 1
ATOM 1942 O O . CYS A 1 247 ? 53.760 12.303 -48.858 1.00 89.12 247 CYS A O 1
ATOM 1944 N N . PRO A 1 248 ? 54.466 10.172 -49.010 1.00 84.19 248 PRO A N 1
ATOM 1945 C CA . PRO A 1 248 ? 55.004 10.310 -50.371 1.00 84.19 248 PRO A CA 1
ATOM 1946 C C . PRO A 1 248 ? 54.031 10.859 -51.424 1.00 84.19 248 PRO A C 1
ATOM 1948 O O . PRO A 1 248 ? 54.459 11.569 -52.332 1.00 84.19 248 PRO A O 1
ATOM 1951 N N . ASP A 1 249 ? 52.740 10.536 -51.314 1.00 80.31 249 ASP A N 1
ATOM 1952 C CA . ASP A 1 249 ? 51.695 11.016 -52.228 1.00 80.31 249 ASP A CA 1
ATOM 1953 C C . ASP A 1 249 ? 51.099 12.377 -51.815 1.00 80.31 249 ASP A C 1
ATOM 1955 O O . ASP A 1 249 ? 50.420 13.010 -52.623 1.00 80.31 249 ASP A O 1
ATOM 1959 N N . ALA A 1 250 ? 51.368 12.846 -50.590 1.00 82.25 250 ALA A N 1
ATOM 1960 C CA . ALA A 1 250 ? 50.809 14.072 -50.015 1.00 82.25 250 ALA A CA 1
ATOM 1961 C C . ALA A 1 250 ? 51.864 14.913 -49.244 1.00 82.25 250 ALA A C 1
ATOM 1963 O O . ALA A 1 250 ? 51.649 15.283 -48.089 1.00 82.25 250 ALA A O 1
ATOM 1964 N N . PRO A 1 251 ? 53.016 15.270 -49.856 1.00 79.00 251 PRO A N 1
ATOM 1965 C CA . PRO A 1 251 ? 54.163 15.882 -49.164 1.00 79.00 251 PRO A CA 1
ATOM 1966 C C . PRO A 1 251 ? 53.961 17.350 -48.733 1.00 79.00 251 PRO A C 1
ATOM 1968 O O . PRO A 1 251 ? 54.924 18.018 -48.363 1.00 79.00 251 PRO A O 1
ATOM 1971 N N . LEU A 1 252 ? 52.734 17.872 -48.825 1.00 84.75 252 LEU A N 1
ATOM 1972 C CA . LEU A 1 252 ? 52.341 19.220 -48.397 1.00 84.75 252 LEU A CA 1
ATOM 1973 C C . LEU A 1 252 ? 51.272 19.200 -47.287 1.00 84.75 252 LEU A C 1
ATOM 1975 O O . LEU A 1 252 ? 50.846 20.266 -46.850 1.00 84.75 252 LEU A O 1
ATOM 1979 N N . GLU A 1 253 ? 50.827 18.022 -46.833 1.00 86.88 253 GLU A N 1
ATOM 1980 C CA . GLU A 1 253 ? 49.938 17.920 -45.672 1.00 86.88 253 GLU A CA 1
ATOM 1981 C C . GLU A 1 253 ? 50.661 18.362 -44.396 1.00 86.88 253 GLU A C 1
ATOM 1983 O O . GLU A 1 253 ? 51.765 17.905 -44.099 1.00 86.88 253 GLU A O 1
ATOM 1988 N N . THR A 1 254 ? 50.013 19.233 -43.620 1.00 90.19 254 THR A N 1
ATOM 1989 C CA . THR A 1 254 ? 50.493 19.676 -42.306 1.00 90.19 254 THR A CA 1
ATOM 1990 C C . THR A 1 254 ? 49.318 19.815 -41.343 1.00 90.19 254 THR A C 1
ATOM 1992 O O . THR A 1 254 ? 48.369 20.549 -41.624 1.00 90.19 254 THR A O 1
ATOM 1995 N N . PHE A 1 255 ? 49.403 19.167 -40.185 1.00 93.38 255 PHE A N 1
ATOM 1996 C CA . PHE A 1 255 ? 48.347 19.104 -39.175 1.00 93.38 255 PHE A CA 1
ATOM 1997 C C . PHE A 1 255 ? 48.868 19.671 -37.855 1.00 93.38 255 PHE A C 1
ATOM 1999 O O . PHE A 1 255 ? 49.704 19.066 -37.188 1.00 93.38 255 PHE A O 1
ATOM 2006 N N . LYS A 1 256 ? 48.421 20.867 -37.462 1.00 91.31 256 LYS A N 1
ATOM 2007 C CA . LYS A 1 256 ? 49.020 21.603 -36.335 1.00 91.31 256 LYS A CA 1
ATOM 2008 C C . LYS A 1 256 ? 48.869 20.839 -35.009 1.00 91.31 256 LYS A C 1
ATOM 2010 O O . LYS A 1 256 ? 47.796 20.833 -34.415 1.00 91.31 256 LYS A O 1
ATOM 2015 N N . GLY A 1 257 ? 49.972 20.271 -34.516 1.00 91.19 257 GLY A N 1
ATOM 2016 C CA . GLY A 1 257 ? 49.996 19.439 -33.305 1.00 91.19 257 GLY A CA 1
ATOM 2017 C C . GLY A 1 257 ? 49.546 17.989 -33.526 1.00 91.19 257 GLY A C 1
ATOM 2018 O O . GLY A 1 257 ? 49.217 17.311 -32.559 1.00 91.19 257 GLY A O 1
ATOM 2019 N N . GLY A 1 258 ? 49.502 17.523 -34.779 1.00 95.19 258 GLY A N 1
ATOM 2020 C CA . GLY A 1 258 ? 49.092 16.163 -35.141 1.00 95.19 258 GLY A CA 1
ATOM 2021 C C . GLY A 1 258 ? 47.584 15.918 -35.140 1.00 95.19 258 GLY A C 1
ATOM 2022 O O . GLY A 1 258 ? 47.168 14.765 -35.239 1.00 95.19 258 GLY A O 1
ATOM 2023 N N . ILE A 1 259 ? 46.774 16.977 -35.026 1.00 96.94 259 ILE A N 1
ATOM 2024 C CA . ILE A 1 259 ? 45.310 16.895 -34.958 1.00 96.94 259 ILE A CA 1
ATOM 2025 C C . ILE A 1 259 ? 44.636 17.772 -36.015 1.00 96.94 259 ILE A C 1
ATOM 2027 O O . ILE A 1 259 ? 45.173 18.812 -36.407 1.00 96.94 259 ILE A O 1
ATOM 2031 N N . VAL A 1 260 ? 43.427 17.390 -36.424 1.00 95.69 260 VAL A N 1
ATOM 2032 C CA . VAL A 1 260 ? 42.569 18.169 -37.331 1.00 95.69 260 VAL A CA 1
ATOM 2033 C C . VAL A 1 260 ? 41.092 17.947 -36.988 1.00 95.69 260 VAL A C 1
ATOM 2035 O O . VAL A 1 260 ? 40.740 16.903 -36.454 1.00 95.69 260 VAL A O 1
ATOM 2038 N N . ASN A 1 261 ? 40.222 18.923 -37.246 1.00 95.50 261 ASN A N 1
ATOM 2039 C CA . ASN A 1 261 ? 38.778 18.664 -37.254 1.00 95.50 261 ASN A CA 1
ATOM 2040 C C . ASN A 1 261 ? 38.421 18.018 -38.604 1.00 95.50 261 ASN A C 1
ATOM 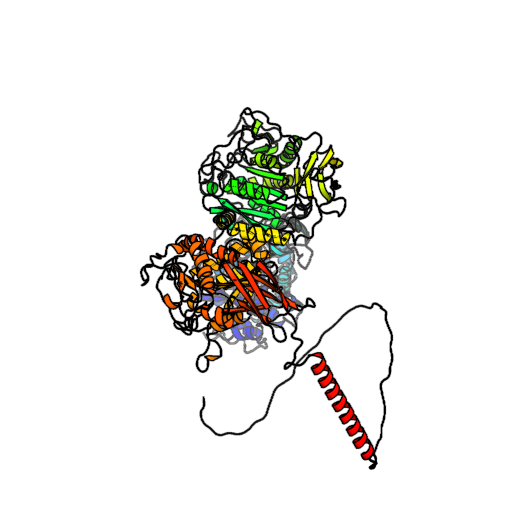2042 O O . ASN A 1 261 ? 38.894 18.519 -39.620 1.00 95.50 261 ASN A O 1
ATOM 2046 N N . GLY A 1 262 ? 37.626 16.944 -38.622 1.00 92.31 262 GLY A N 1
ATOM 2047 C CA . GLY A 1 262 ? 37.394 16.146 -39.835 1.00 92.31 262 GLY A CA 1
ATOM 2048 C C . GLY A 1 262 ? 36.856 16.965 -41.004 1.00 92.31 262 GLY A C 1
ATOM 2049 O O . GLY A 1 262 ? 37.531 17.088 -42.024 1.00 92.31 262 GLY A O 1
ATOM 2050 N N . ALA A 1 263 ? 35.740 17.655 -40.784 1.00 91.12 263 ALA A N 1
ATOM 2051 C CA . ALA A 1 263 ? 35.148 18.593 -41.733 1.00 91.12 263 ALA A CA 1
ATOM 2052 C C . ALA A 1 263 ? 36.138 19.678 -42.211 1.00 91.12 263 ALA A C 1
ATOM 2054 O O . ALA A 1 263 ? 36.148 20.065 -43.377 1.00 91.12 263 ALA A O 1
ATOM 2055 N N . GLN A 1 264 ? 37.039 20.145 -41.333 1.00 91.38 264 GLN A N 1
ATOM 2056 C CA . GLN A 1 264 ? 38.073 21.137 -41.664 1.00 91.38 264 GLN A CA 1
ATOM 2057 C C . GLN A 1 264 ? 39.214 20.571 -42.532 1.00 91.38 264 GLN A C 1
ATOM 2059 O O . GLN A 1 264 ? 40.023 21.347 -43.043 1.00 91.38 264 GLN A O 1
ATOM 2064 N N . TRP A 1 265 ? 39.327 19.247 -42.651 1.00 89.56 265 TRP A N 1
ATOM 2065 C CA . TRP A 1 265 ? 40.261 18.571 -43.550 1.00 89.56 265 TRP A CA 1
ATOM 2066 C C . TRP A 1 265 ? 39.593 18.273 -44.897 1.00 89.56 265 TRP A C 1
ATOM 2068 O O . TRP A 1 265 ? 40.171 18.604 -45.929 1.00 89.56 265 TRP A O 1
ATOM 2078 N N . TYR A 1 266 ? 38.392 17.685 -44.874 1.00 84.12 266 TYR A N 1
ATOM 2079 C CA . TYR A 1 266 ? 37.440 17.571 -45.987 1.00 84.12 266 TYR A CA 1
ATOM 2080 C C . TYR A 1 266 ? 36.096 17.040 -45.451 1.00 84.12 266 TYR A C 1
ATOM 2082 O O . TYR A 1 266 ? 36.100 16.171 -44.582 1.00 84.12 266 TYR A O 1
ATOM 2090 N N . ASP A 1 267 ? 34.953 17.510 -45.967 1.00 84.75 267 ASP A N 1
ATOM 2091 C CA . ASP A 1 267 ? 33.638 17.064 -45.469 1.00 84.75 267 ASP A CA 1
ATOM 2092 C C . ASP A 1 267 ? 33.330 15.584 -45.802 1.00 84.75 267 ASP A C 1
ATOM 2094 O O . ASP A 1 267 ? 33.537 15.090 -46.920 1.00 84.75 267 ASP A O 1
ATOM 2098 N N . VAL A 1 268 ? 32.820 14.861 -44.799 1.00 83.94 268 VAL A N 1
ATOM 2099 C CA . VAL A 1 268 ? 32.561 13.413 -44.803 1.00 83.94 268 VAL A CA 1
ATOM 2100 C C . VAL A 1 268 ? 31.140 13.114 -44.291 1.00 83.94 268 VAL A C 1
ATOM 2102 O O . VAL A 1 268 ? 30.957 12.670 -43.155 1.00 83.94 268 VAL A O 1
ATOM 2105 N N . PRO A 1 269 ? 30.104 13.279 -45.138 1.00 86.06 269 PRO A N 1
ATOM 2106 C CA . PRO A 1 269 ? 28.745 12.882 -44.785 1.00 86.06 269 PRO A CA 1
ATOM 2107 C C . PRO A 1 269 ? 28.664 11.378 -44.497 1.00 86.06 269 PRO A C 1
ATOM 2109 O O . PRO A 1 269 ? 29.053 10.535 -45.315 1.00 86.06 269 PRO A O 1
ATOM 2112 N N . GLY A 1 270 ? 28.114 11.037 -43.331 1.00 86.31 270 GLY A N 1
ATOM 2113 C CA . GLY A 1 270 ? 27.781 9.663 -42.953 1.00 86.31 270 GLY A CA 1
ATOM 2114 C C . GLY A 1 270 ? 28.901 8.821 -42.339 1.00 86.31 270 GLY A C 1
ATOM 2115 O O . GLY A 1 270 ? 28.898 7.591 -42.501 1.00 86.31 270 GLY A O 1
ATOM 2116 N N . GLY A 1 271 ? 29.856 9.466 -41.664 1.00 90.25 271 GLY A N 1
ATOM 2117 C CA . GLY A 1 271 ? 30.942 8.810 -40.932 1.00 90.25 271 GLY A CA 1
ATOM 2118 C C . GLY A 1 271 ? 30.507 8.139 -39.619 1.00 90.25 271 GLY A C 1
ATOM 2119 O O . GLY A 1 271 ? 29.569 8.569 -38.943 1.00 90.25 271 GLY A O 1
ATOM 2120 N N . MET A 1 272 ? 31.217 7.078 -39.217 1.00 92.62 272 MET A N 1
ATOM 2121 C CA . MET A 1 272 ? 30.942 6.364 -37.954 1.00 92.62 272 MET A CA 1
ATOM 2122 C C . MET A 1 272 ? 31.200 7.230 -36.708 1.00 92.62 272 MET A C 1
ATOM 2124 O O . MET A 1 272 ? 30.506 7.094 -35.693 1.00 92.62 272 MET A O 1
ATOM 2128 N N . GLN A 1 273 ? 32.189 8.119 -36.797 1.00 93.00 273 GLN A N 1
ATOM 2129 C CA . GLN A 1 273 ? 32.660 8.971 -35.710 1.00 93.00 273 GLN A CA 1
ATOM 2130 C C . GLN A 1 273 ? 31.542 9.884 -35.191 1.00 93.00 273 GLN A C 1
ATOM 2132 O O . GLN A 1 273 ? 31.201 9.871 -34.005 1.00 93.00 273 GLN A O 1
ATOM 2137 N N . ASP A 1 274 ? 30.902 10.601 -36.110 1.00 92.75 274 ASP A N 1
ATOM 2138 C CA . ASP A 1 274 ? 29.826 11.537 -35.805 1.00 92.75 274 ASP A CA 1
ATOM 2139 C C . ASP A 1 274 ? 28.567 10.798 -35.331 1.00 92.75 274 ASP A C 1
ATOM 2141 O O . ASP A 1 274 ? 27.931 11.218 -34.362 1.00 92.75 274 ASP A O 1
ATOM 2145 N N . TYR A 1 275 ? 28.264 9.627 -35.907 1.00 92.38 275 TYR A N 1
ATOM 2146 C CA . TYR A 1 275 ? 27.172 8.763 -35.446 1.00 92.38 275 TYR A CA 1
ATOM 2147 C C . TYR A 1 275 ? 27.346 8.300 -33.986 1.00 92.38 275 TYR A C 1
ATOM 2149 O O . TYR A 1 275 ? 26.380 8.291 -33.217 1.00 92.38 275 TYR A O 1
ATOM 2157 N N . ASN A 1 276 ? 28.567 7.940 -33.567 1.00 93.56 276 ASN A N 1
ATOM 2158 C CA . ASN A 1 276 ? 28.843 7.552 -32.177 1.00 93.56 276 ASN A CA 1
ATOM 2159 C C . ASN A 1 276 ? 28.520 8.685 -31.196 1.00 93.56 276 ASN A C 1
ATOM 2161 O O . ASN A 1 276 ? 27.895 8.434 -30.161 1.00 93.56 276 ASN A O 1
ATOM 2165 N N . TYR A 1 277 ? 28.885 9.919 -31.547 1.00 92.88 277 TYR A N 1
ATOM 2166 C CA . TYR A 1 277 ? 28.615 11.088 -30.716 1.00 92.88 277 TYR A CA 1
ATOM 2167 C C . TYR A 1 277 ? 27.132 11.482 -30.735 1.00 92.88 277 TYR A C 1
ATOM 2169 O O . TYR A 1 277 ? 26.542 11.713 -29.682 1.00 92.88 277 TYR A O 1
ATOM 2177 N N . LEU A 1 278 ? 26.497 11.510 -31.909 1.00 90.25 278 LEU A N 1
ATOM 2178 C CA . LEU A 1 278 ? 25.109 11.956 -32.068 1.00 90.25 278 LEU A CA 1
ATOM 2179 C C . LEU A 1 278 ? 24.081 10.957 -31.519 1.00 90.25 278 LEU A C 1
ATOM 2181 O O . LEU A 1 278 ? 23.090 11.377 -30.925 1.00 90.25 278 LEU A O 1
ATOM 2185 N N . GLN A 1 279 ? 24.306 9.652 -31.714 1.00 88.12 279 GLN A N 1
ATOM 2186 C CA . GLN A 1 279 ? 23.321 8.594 -31.434 1.00 88.12 279 GLN A CA 1
ATOM 2187 C C . GLN A 1 279 ? 23.800 7.566 -30.397 1.00 88.12 279 GLN A C 1
ATOM 2189 O O . GLN A 1 279 ? 22.984 6.959 -29.707 1.00 88.12 279 GLN A O 1
ATOM 2194 N N . GLY A 1 280 ? 25.114 7.350 -30.271 1.00 84.00 280 GLY A N 1
ATOM 2195 C CA . GLY A 1 280 ? 25.691 6.334 -29.380 1.00 84.00 280 GLY A CA 1
ATOM 2196 C C . GLY A 1 280 ? 25.981 6.789 -27.944 1.00 84.00 280 GLY A C 1
ATOM 2197 O O . GLY A 1 280 ? 26.317 5.945 -27.117 1.00 84.00 280 GLY A O 1
ATOM 2198 N N . SER A 1 281 ? 25.887 8.094 -27.646 1.00 84.38 281 SER A N 1
ATOM 2199 C CA . SER A 1 281 ? 26.426 8.720 -26.416 1.00 84.38 281 SER A CA 1
ATOM 2200 C C . SER A 1 281 ? 27.935 8.481 -26.197 1.00 84.38 281 SER A C 1
ATOM 2202 O O . SER A 1 281 ? 28.425 8.627 -25.078 1.00 84.38 281 SER A O 1
ATOM 2204 N N . CYS A 1 282 ? 28.671 8.134 -27.258 1.00 93.00 282 CYS A N 1
ATOM 2205 C CA . CYS A 1 282 ? 30.075 7.737 -27.216 1.00 93.00 282 CYS A CA 1
ATOM 2206 C C . CYS A 1 282 ? 30.953 8.810 -27.863 1.00 93.00 282 CYS A C 1
ATOM 2208 O O . CYS A 1 282 ? 30.677 9.245 -28.980 1.00 93.00 282 CYS A O 1
ATOM 2210 N N . LEU A 1 283 ? 32.037 9.220 -27.203 1.00 95.19 283 LEU A N 1
ATOM 2211 C CA . LEU A 1 283 ? 33.029 10.083 -27.841 1.00 95.19 283 LEU A CA 1
ATOM 2212 C C . LEU A 1 283 ? 33.931 9.224 -28.737 1.00 95.19 283 LEU A C 1
ATOM 2214 O O . LEU A 1 283 ? 34.594 8.317 -28.243 1.00 95.19 283 LEU A O 1
ATOM 2218 N N . GLU A 1 284 ? 33.978 9.510 -30.037 1.00 95.88 284 GLU A N 1
ATOM 2219 C CA . GLU A 1 284 ? 34.867 8.838 -30.991 1.00 95.88 284 GLU A CA 1
ATOM 2220 C C . GLU A 1 284 ? 35.814 9.844 -31.656 1.00 95.88 284 GLU A C 1
ATOM 2222 O O . GLU A 1 284 ? 35.427 10.984 -31.914 1.00 95.88 284 GLU A O 1
ATOM 2227 N N . ILE A 1 285 ? 37.053 9.424 -31.923 1.00 97.19 285 ILE A N 1
ATOM 2228 C CA . ILE A 1 285 ? 37.976 10.125 -32.829 1.00 97.19 285 ILE A CA 1
ATOM 2229 C C . ILE A 1 285 ? 38.538 9.145 -33.863 1.00 97.19 285 ILE A C 1
ATOM 2231 O O . ILE A 1 285 ? 38.564 7.932 -33.625 1.00 97.19 285 ILE A O 1
ATOM 2235 N N . THR A 1 286 ? 39.032 9.668 -34.980 1.00 96.12 286 THR A N 1
ATOM 2236 C CA . THR A 1 286 ? 39.604 8.870 -36.069 1.00 96.12 286 THR A CA 1
ATOM 2237 C C . THR A 1 286 ? 41.129 9.002 -36.099 1.00 96.12 286 THR A C 1
ATOM 2239 O O . THR A 1 286 ? 41.659 10.110 -36.113 1.00 96.12 286 THR A O 1
ATOM 2242 N N . MET A 1 287 ? 41.852 7.879 -36.110 1.00 96.25 287 MET A N 1
ATOM 2243 C CA . MET A 1 287 ? 43.320 7.835 -36.133 1.00 96.25 287 MET A CA 1
ATOM 2244 C C . MET A 1 287 ? 43.836 7.273 -37.463 1.00 96.25 287 MET A C 1
ATOM 2246 O O . MET A 1 287 ? 43.711 6.077 -37.731 1.00 96.25 287 MET A O 1
ATOM 2250 N N . GLU A 1 288 ? 44.478 8.118 -38.263 1.00 95.38 288 GLU A N 1
ATOM 2251 C CA . GLU A 1 288 ? 45.223 7.728 -39.464 1.00 95.38 288 GLU A CA 1
ATOM 2252 C C . GLU A 1 288 ? 46.624 7.262 -39.045 1.00 95.38 288 GLU A C 1
ATOM 2254 O O . GLU A 1 288 ? 47.420 8.054 -38.540 1.00 95.38 288 GLU A O 1
ATOM 2259 N N . LEU A 1 289 ? 46.920 5.963 -39.158 1.00 94.75 289 LEU A N 1
ATOM 2260 C CA . LEU A 1 289 ? 48.070 5.368 -38.456 1.00 94.75 289 LEU A CA 1
ATOM 2261 C C . LEU A 1 289 ? 49.408 5.439 -39.203 1.00 94.75 289 LEU A C 1
ATOM 2263 O O . LEU A 1 289 ? 50.456 5.344 -38.563 1.00 94.75 289 LEU A O 1
ATOM 2267 N N . SER A 1 290 ? 49.372 5.493 -40.537 1.00 93.50 290 SER A N 1
ATOM 2268 C CA . SER A 1 290 ? 50.537 5.367 -41.422 1.00 93.50 290 SER A CA 1
ATOM 2269 C C . SER A 1 290 ? 50.223 5.891 -42.823 1.00 93.50 290 SER A C 1
ATOM 2271 O O . SER A 1 290 ? 49.142 5.647 -43.360 1.00 93.50 290 SER A O 1
ATOM 2273 N N . CYS A 1 291 ? 51.226 6.492 -43.467 1.00 91.94 291 CYS A N 1
ATOM 2274 C CA . CYS A 1 291 ? 51.209 6.873 -44.883 1.00 91.94 291 CYS A CA 1
ATOM 2275 C C . CYS A 1 291 ? 50.999 5.699 -45.863 1.00 91.94 291 CYS A C 1
ATOM 2277 O O . CYS A 1 291 ? 50.829 5.927 -47.058 1.00 91.94 291 CYS A O 1
ATOM 2279 N N . CYS A 1 292 ? 51.081 4.445 -45.407 1.00 92.44 292 CYS A N 1
ATOM 2280 C CA . CYS A 1 292 ? 50.890 3.264 -46.243 1.00 92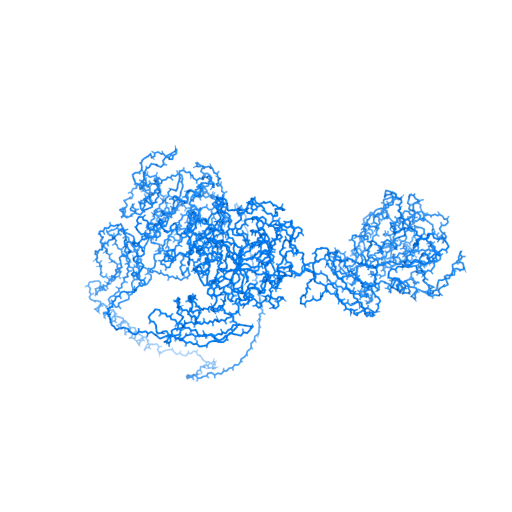.44 292 CYS A CA 1
ATOM 2281 C C . CYS A 1 292 ? 49.651 2.479 -45.796 1.00 92.44 292 CYS A C 1
ATOM 2283 O O . CYS A 1 292 ? 49.617 1.945 -44.690 1.00 92.44 292 CYS A O 1
ATOM 2285 N N . LYS A 1 293 ? 48.649 2.361 -46.678 1.00 90.56 293 LYS A N 1
ATOM 2286 C CA . LYS A 1 293 ? 47.396 1.636 -46.394 1.00 90.56 293 LYS A CA 1
ATOM 2287 C C . LYS A 1 293 ? 47.606 0.144 -46.128 1.00 90.56 293 LYS A C 1
ATOM 2289 O O . LYS A 1 293 ? 47.132 -0.372 -45.114 1.00 90.56 293 LYS A O 1
ATOM 2294 N N . HIS A 1 294 ? 48.356 -0.526 -47.007 1.00 91.75 294 HIS A N 1
ATOM 2295 C CA . HIS A 1 294 ? 48.685 -1.948 -46.898 1.00 91.75 294 HIS A CA 1
ATOM 2296 C C . HIS A 1 294 ? 50.212 -2.177 -46.953 1.00 91.75 294 HIS A C 1
ATOM 2298 O O . HIS A 1 294 ? 50.738 -2.597 -47.989 1.00 91.75 294 HIS A O 1
ATOM 2304 N N . PRO A 1 295 ? 50.951 -1.902 -45.862 1.00 90.19 295 PRO A N 1
ATOM 2305 C CA . PRO A 1 295 ? 52.405 -2.058 -45.821 1.00 90.19 295 PRO A CA 1
ATOM 2306 C C . PRO A 1 295 ? 52.835 -3.530 -45.874 1.00 90.19 295 PRO A C 1
ATOM 2308 O O . PRO A 1 295 ? 52.036 -4.443 -45.658 1.00 90.19 295 PRO A O 1
ATOM 2311 N N . LEU A 1 296 ? 54.118 -3.766 -46.158 1.00 87.38 296 LEU A N 1
ATOM 2312 C CA . LEU A 1 296 ? 54.697 -5.111 -46.153 1.00 87.38 296 LEU A CA 1
ATOM 2313 C C . LEU A 1 296 ? 54.728 -5.676 -44.728 1.00 87.38 296 LEU A C 1
ATOM 2315 O O . LEU A 1 296 ? 54.972 -4.943 -43.766 1.00 87.38 296 LEU A O 1
ATOM 2319 N N . ALA A 1 297 ? 54.602 -6.998 -44.584 1.00 83.62 297 ALA A N 1
ATOM 2320 C CA . ALA A 1 297 ? 54.590 -7.665 -43.280 1.00 83.62 297 ALA A CA 1
ATOM 2321 C C . ALA A 1 297 ? 55.817 -7.352 -42.393 1.00 83.62 297 ALA A C 1
ATOM 2323 O O . ALA A 1 297 ? 55.722 -7.366 -41.168 1.00 83.62 297 ALA A O 1
ATOM 2324 N N . SER A 1 298 ? 56.964 -7.016 -42.995 1.00 84.00 298 SER A N 1
ATOM 2325 C CA . SER A 1 298 ? 58.184 -6.596 -42.290 1.00 84.00 298 SER A CA 1
ATOM 2326 C C . SER A 1 298 ? 58.120 -5.198 -41.657 1.00 84.00 298 SER A C 1
ATOM 2328 O O . SER A 1 298 ? 58.972 -4.879 -40.834 1.00 84.00 298 SER A O 1
ATOM 2330 N N . GLN A 1 299 ? 57.158 -4.356 -42.042 1.00 86.88 299 GLN A N 1
ATOM 2331 C CA . GLN A 1 299 ? 56.984 -2.987 -41.532 1.00 86.88 299 GLN A CA 1
ATOM 2332 C C . GLN A 1 299 ? 55.964 -2.916 -40.382 1.00 86.88 299 GLN A C 1
ATOM 2334 O O . GLN A 1 299 ? 56.047 -2.019 -39.549 1.00 86.88 299 GLN A O 1
ATOM 2339 N N . LEU A 1 300 ? 55.044 -3.884 -40.288 1.00 86.81 300 LEU A N 1
ATOM 2340 C CA . LEU A 1 300 ? 53.907 -3.864 -39.352 1.00 86.81 300 LEU A CA 1
ATOM 2341 C C . LEU A 1 300 ? 54.308 -3.781 -37.865 1.00 86.81 300 LEU A C 1
ATOM 2343 O O . LEU A 1 300 ? 53.563 -3.214 -37.070 1.00 86.81 300 LEU A O 1
ATOM 2347 N N . HIS A 1 301 ? 55.490 -4.277 -37.485 1.00 87.31 301 HIS A N 1
ATOM 2348 C CA . HIS A 1 301 ? 56.015 -4.100 -36.124 1.00 87.31 301 HIS A CA 1
ATOM 2349 C C . HIS A 1 301 ? 56.447 -2.657 -35.818 1.00 87.31 301 HIS A C 1
ATOM 2351 O O . HIS A 1 301 ? 56.249 -2.206 -34.695 1.00 87.31 301 HIS A O 1
ATOM 2357 N N . ALA A 1 302 ? 56.974 -1.913 -36.798 1.00 91.12 302 ALA A N 1
ATOM 2358 C CA . ALA A 1 302 ? 57.305 -0.501 -36.605 1.00 91.12 302 ALA A CA 1
ATOM 2359 C C . ALA A 1 302 ? 56.032 0.343 -36.434 1.00 91.12 302 ALA A C 1
ATOM 2361 O O . ALA A 1 302 ? 55.979 1.196 -35.555 1.00 91.12 302 ALA A O 1
ATOM 2362 N N . GLU A 1 303 ? 54.974 0.043 -37.194 1.00 92.06 303 GLU A N 1
ATOM 2363 C CA . GLU A 1 303 ? 53.680 0.729 -37.050 1.00 92.06 303 GLU A CA 1
ATOM 2364 C C . GLU A 1 303 ? 52.984 0.413 -35.721 1.00 92.06 303 GLU A C 1
ATOM 2366 O O . GLU A 1 303 ? 52.287 1.265 -35.168 1.00 92.06 303 GLU A O 1
ATOM 2371 N N . TRP A 1 304 ? 53.218 -0.779 -35.165 1.00 94.25 304 TRP A N 1
ATOM 2372 C CA . TRP A 1 304 ? 52.837 -1.103 -33.792 1.00 94.25 304 TRP A CA 1
ATOM 2373 C C . TRP A 1 304 ? 53.625 -0.280 -32.764 1.00 94.25 304 TRP A C 1
ATOM 2375 O O . TRP A 1 304 ? 53.011 0.366 -31.917 1.00 94.25 304 TRP A O 1
ATOM 2385 N N . ASP A 1 305 ? 54.959 -0.253 -32.840 1.00 94.44 305 ASP A N 1
ATOM 2386 C CA . ASP A 1 305 ? 55.790 0.508 -31.896 1.00 94.44 305 ASP A CA 1
ATOM 2387 C C . ASP A 1 305 ? 55.538 2.029 -31.975 1.00 94.44 305 ASP A C 1
ATOM 2389 O O . ASP A 1 305 ? 55.561 2.698 -30.943 1.00 94.44 305 ASP A O 1
ATOM 2393 N N . ASN A 1 306 ? 55.202 2.560 -33.158 1.00 94.12 306 ASN A N 1
ATOM 2394 C CA . ASN A 1 306 ? 54.771 3.950 -33.362 1.00 94.12 306 ASN A CA 1
ATOM 2395 C C . ASN A 1 306 ? 53.455 4.295 -32.637 1.00 94.12 306 ASN A C 1
ATOM 2397 O O . ASN A 1 306 ? 53.249 5.447 -32.261 1.00 94.12 306 ASN A O 1
ATOM 2401 N N . ASN A 1 307 ? 52.544 3.328 -32.468 1.00 95.69 307 ASN A N 1
ATOM 2402 C CA . ASN A 1 307 ? 51.174 3.582 -32.008 1.00 95.69 307 ASN A CA 1
ATOM 2403 C C . ASN A 1 307 ? 50.846 3.004 -30.620 1.00 95.69 307 ASN A C 1
ATOM 2405 O O . ASN A 1 307 ? 49.887 3.462 -30.001 1.00 95.69 307 ASN A O 1
ATOM 2409 N N . ARG A 1 308 ? 51.619 2.041 -30.091 1.00 96.00 308 ARG A N 1
ATOM 2410 C CA . ARG A 1 308 ? 51.326 1.358 -28.813 1.00 96.00 308 ARG A CA 1
ATOM 2411 C C . ARG A 1 308 ? 51.054 2.326 -27.661 1.00 96.00 308 ARG A C 1
ATOM 2413 O O . ARG A 1 308 ? 50.050 2.178 -26.969 1.00 96.00 308 ARG A O 1
ATOM 2420 N N . GLU A 1 309 ? 51.939 3.298 -27.444 1.00 96.69 309 GLU A N 1
ATOM 2421 C CA . GLU A 1 309 ? 51.810 4.210 -26.300 1.00 96.69 309 GLU A CA 1
ATOM 2422 C C . GLU A 1 309 ? 50.603 5.143 -26.445 1.00 96.69 309 GLU A C 1
ATOM 2424 O O . GLU A 1 309 ? 49.902 5.369 -25.462 1.00 96.69 309 GLU A O 1
ATOM 2429 N N . SER A 1 310 ? 50.303 5.602 -27.666 1.00 97.25 310 SER A N 1
ATOM 2430 C CA . SER A 1 310 ? 49.100 6.383 -27.977 1.00 97.25 310 SER A CA 1
ATOM 2431 C C . SER A 1 310 ? 47.812 5.596 -27.751 1.00 97.25 310 SER A C 1
ATOM 2433 O O . SER A 1 310 ? 46.868 6.133 -27.179 1.00 97.25 310 SER A O 1
ATOM 2435 N N . LEU A 1 311 ? 47.772 4.321 -28.154 1.00 97.81 311 LEU A N 1
ATOM 2436 C CA . LEU A 1 311 ? 46.610 3.447 -27.957 1.00 97.81 311 LEU A CA 1
ATOM 2437 C C . LEU A 1 311 ? 46.317 3.231 -26.463 1.00 97.81 311 LEU A C 1
ATOM 2439 O O . LEU A 1 311 ? 45.167 3.301 -26.035 1.00 97.81 311 LEU A O 1
ATOM 2443 N N . LEU A 1 312 ? 47.355 3.017 -25.650 1.00 97.56 312 LEU A N 1
ATOM 2444 C CA . LEU A 1 312 ? 47.211 2.887 -24.197 1.00 97.56 312 LEU A CA 1
ATOM 2445 C C . LEU A 1 312 ? 46.804 4.224 -23.546 1.00 97.56 312 LEU A C 1
ATOM 2447 O O . LEU A 1 312 ? 45.789 4.284 -22.852 1.00 97.56 312 LEU A O 1
ATOM 2451 N N . ALA A 1 313 ? 47.531 5.310 -23.836 1.00 96.88 313 ALA A N 1
ATOM 2452 C CA . ALA A 1 313 ? 47.282 6.640 -23.269 1.00 96.88 313 ALA A CA 1
ATOM 2453 C C . ALA A 1 313 ? 45.906 7.217 -23.647 1.00 96.88 313 ALA A C 1
ATOM 2455 O O . ALA A 1 313 ? 45.333 7.998 -22.886 1.00 96.88 313 ALA A O 1
ATOM 2456 N N . TYR A 1 314 ? 45.363 6.832 -24.806 1.00 97.81 314 TYR A N 1
ATOM 2457 C CA . TYR A 1 314 ? 44.008 7.176 -25.224 1.00 97.81 314 TYR A CA 1
ATOM 2458 C C . TYR A 1 314 ? 42.945 6.348 -24.489 1.00 97.81 314 TYR A C 1
ATOM 2460 O O . TYR A 1 314 ? 41.992 6.927 -23.968 1.00 97.81 314 TYR A O 1
ATOM 2468 N N . MET A 1 315 ? 43.116 5.021 -24.377 1.00 96.81 315 MET A N 1
ATOM 2469 C CA . MET A 1 315 ? 42.200 4.167 -23.601 1.00 96.81 315 MET A CA 1
ATOM 2470 C C . MET A 1 315 ? 42.068 4.633 -22.147 1.00 96.81 315 MET A C 1
ATOM 2472 O O . MET A 1 315 ? 40.963 4.673 -21.613 1.00 96.81 315 MET A O 1
ATOM 2476 N N . GLU A 1 316 ? 43.167 5.057 -21.521 1.00 95.88 316 GLU A N 1
ATOM 2477 C CA . GLU A 1 316 ? 43.181 5.608 -20.158 1.00 95.88 316 GLU A CA 1
ATOM 2478 C C . GLU A 1 316 ? 42.244 6.819 -19.979 1.00 95.88 316 GLU A C 1
ATOM 2480 O O . GLU A 1 316 ? 41.701 7.021 -18.889 1.00 95.88 316 GLU A O 1
ATOM 2485 N N . LYS A 1 317 ? 41.975 7.602 -21.037 1.00 95.94 317 LYS A N 1
ATOM 2486 C CA . LYS A 1 317 ? 41.082 8.774 -20.962 1.00 95.94 317 LYS A CA 1
ATOM 2487 C C . LYS A 1 317 ? 39.608 8.424 -20.770 1.00 95.94 317 LYS A C 1
ATOM 2489 O O . LYS A 1 317 ? 38.827 9.316 -20.453 1.00 95.94 317 LYS A O 1
ATOM 2494 N N . VAL A 1 318 ? 39.218 7.152 -20.863 1.00 95.56 318 VAL A N 1
ATOM 2495 C CA . VAL A 1 318 ? 37.855 6.712 -20.517 1.00 95.56 318 VAL A CA 1
ATOM 2496 C C . VAL A 1 318 ? 37.540 6.857 -19.013 1.00 95.56 318 VAL A C 1
ATOM 2498 O O . VAL A 1 318 ? 36.380 6.794 -18.614 1.00 95.56 318 VAL A O 1
ATOM 2501 N N . HIS A 1 319 ? 38.559 7.084 -18.172 1.00 94.81 319 HIS A N 1
ATOM 2502 C CA . HIS A 1 319 ? 38.432 7.213 -16.713 1.00 94.81 319 HIS A CA 1
ATOM 2503 C C . HIS A 1 319 ? 38.436 8.663 -16.188 1.00 94.81 319 HIS A C 1
ATOM 2505 O O . HIS A 1 319 ? 38.549 8.848 -14.976 1.00 94.81 319 HIS A O 1
ATOM 2511 N N . ILE A 1 320 ? 38.315 9.682 -17.053 1.00 94.94 320 ILE A N 1
ATOM 2512 C CA . ILE A 1 320 ? 38.295 11.113 -16.662 1.00 94.94 320 ILE A CA 1
ATOM 2513 C C . ILE A 1 320 ? 36.867 11.680 -16.549 1.00 94.94 320 ILE A C 1
ATOM 2515 O O . ILE A 1 320 ? 35.901 11.068 -17.000 1.00 94.94 320 ILE A O 1
ATOM 2519 N N . GLY A 1 321 ? 36.716 12.885 -15.989 1.00 95.19 321 GLY A N 1
ATOM 2520 C CA . GLY A 1 321 ? 35.430 13.593 -15.941 1.00 95.19 321 GLY A CA 1
ATOM 2521 C C . GLY A 1 321 ? 34.602 13.273 -14.695 1.00 95.19 321 GLY A C 1
ATOM 2522 O O . GLY A 1 321 ? 35.067 13.480 -13.576 1.00 95.19 321 GLY A O 1
ATOM 2523 N N . VAL A 1 322 ? 33.365 12.804 -14.882 1.00 95.12 322 VAL A N 1
ATOM 2524 C CA . VAL A 1 322 ? 32.426 12.453 -13.800 1.00 95.12 322 VAL A CA 1
ATOM 2525 C C . VAL A 1 322 ? 31.827 11.069 -14.033 1.00 95.12 322 VAL A C 1
ATOM 2527 O O . VAL A 1 322 ? 31.430 10.744 -15.152 1.00 95.12 322 VAL A O 1
ATOM 2530 N N . ARG A 1 323 ? 31.702 10.274 -12.968 1.00 94.25 323 ARG A N 1
ATOM 2531 C CA . ARG A 1 323 ? 31.061 8.951 -12.982 1.00 94.25 323 ARG A CA 1
ATOM 2532 C C . ARG A 1 323 ? 30.134 8.756 -11.784 1.00 94.25 323 ARG A C 1
ATOM 2534 O O . ARG A 1 323 ? 30.336 9.386 -10.750 1.00 94.25 323 ARG A O 1
ATOM 2541 N N . GLY A 1 324 ? 29.204 7.815 -11.874 1.00 93.38 324 GLY A N 1
ATOM 2542 C CA . GLY A 1 324 ? 28.438 7.355 -10.714 1.00 93.38 324 GLY A CA 1
ATOM 2543 C C . GLY A 1 324 ? 27.182 6.595 -11.102 1.00 93.38 324 GLY A C 1
ATOM 2544 O O . GLY A 1 324 ? 27.073 6.133 -12.235 1.00 93.38 324 GLY A O 1
ATOM 2545 N N . TYR A 1 325 ? 26.257 6.458 -10.154 1.00 92.62 325 TYR A N 1
ATOM 2546 C CA . TYR A 1 325 ? 25.014 5.699 -10.292 1.00 92.62 325 TYR A CA 1
ATOM 2547 C C . TYR A 1 325 ? 23.779 6.584 -10.107 1.00 92.62 325 TYR A C 1
ATOM 2549 O O . TYR A 1 325 ? 23.777 7.486 -9.267 1.00 92.62 325 TYR A O 1
ATOM 2557 N N . VAL A 1 326 ? 22.697 6.258 -10.814 1.00 89.44 326 VAL A N 1
ATOM 2558 C CA . VAL A 1 326 ? 21.352 6.789 -10.558 1.00 89.44 326 VAL A CA 1
ATOM 2559 C C . VAL A 1 326 ? 20.439 5.690 -10.016 1.00 89.44 326 VAL A C 1
ATOM 2561 O O . VAL A 1 326 ? 20.399 4.581 -10.556 1.00 89.44 326 VAL A O 1
ATOM 2564 N N . ARG A 1 327 ? 19.703 5.994 -8.939 1.00 86.19 327 ARG A N 1
ATOM 2565 C CA . ARG A 1 327 ? 18.797 5.050 -8.265 1.00 86.19 327 ARG A CA 1
ATOM 2566 C C . ARG A 1 327 ? 17.417 5.635 -7.960 1.00 86.19 327 ARG A C 1
ATOM 2568 O O . ARG A 1 327 ? 17.259 6.849 -7.856 1.00 86.19 327 ARG A O 1
ATOM 2575 N N . GLY A 1 328 ? 16.425 4.762 -7.800 1.00 71.81 328 GLY A N 1
ATOM 2576 C CA . GLY A 1 328 ? 15.081 5.100 -7.338 1.00 71.81 328 GLY A CA 1
ATOM 2577 C C . GLY A 1 328 ? 15.037 5.316 -5.824 1.00 71.81 328 GLY A C 1
ATOM 2578 O O . GLY A 1 328 ? 15.606 4.525 -5.070 1.00 71.81 328 GLY A O 1
ATOM 2579 N N . ALA A 1 329 ? 14.353 6.372 -5.380 1.00 65.62 329 ALA A N 1
ATOM 2580 C CA . ALA A 1 329 ? 14.289 6.775 -3.972 1.00 65.62 329 ALA A CA 1
ATOM 2581 C C . ALA A 1 329 ? 13.639 5.729 -3.047 1.00 65.62 329 ALA A C 1
ATOM 2583 O O . ALA A 1 329 ? 14.083 5.545 -1.921 1.00 65.62 329 ALA A O 1
ATOM 2584 N N . GLU A 1 330 ? 12.606 5.033 -3.525 1.00 57.31 330 GLU A N 1
ATOM 2585 C CA . GLU A 1 330 ? 11.709 4.222 -2.681 1.00 57.31 330 GLU A CA 1
ATOM 2586 C C . GLU A 1 330 ? 12.320 2.909 -2.181 1.00 57.31 330 GLU A C 1
ATOM 2588 O O . GLU A 1 330 ? 11.939 2.400 -1.133 1.00 57.31 330 GLU A O 1
ATOM 2593 N N . ASN A 1 331 ? 13.250 2.333 -2.941 1.00 59.72 331 ASN A N 1
ATOM 2594 C CA . ASN A 1 331 ? 13.807 1.002 -2.678 1.00 59.72 331 ASN A CA 1
ATOM 2595 C C . ASN A 1 331 ? 15.270 0.852 -3.137 1.00 59.72 331 ASN A C 1
ATOM 2597 O O . ASN A 1 331 ? 15.795 -0.259 -3.201 1.00 59.72 331 ASN A O 1
ATOM 2601 N N . GLY A 1 332 ? 15.933 1.952 -3.513 1.00 70.62 332 GLY A N 1
ATOM 2602 C CA . GLY A 1 332 ? 17.291 1.928 -4.061 1.00 70.62 332 GLY A CA 1
ATOM 2603 C C . GLY A 1 332 ? 17.413 1.219 -5.416 1.00 70.62 332 GLY A C 1
ATOM 2604 O O . GLY A 1 332 ? 18.530 0.852 -5.792 1.00 70.62 332 GLY A O 1
ATOM 2605 N N . SER A 1 333 ? 16.296 1.011 -6.127 1.00 76.38 333 SER A N 1
ATOM 2606 C CA . SER A 1 333 ? 16.250 0.376 -7.450 1.00 76.38 333 SER A CA 1
ATOM 2607 C C . SER A 1 333 ? 17.167 1.056 -8.463 1.00 76.38 333 SER A C 1
ATOM 2609 O O . SER A 1 333 ? 17.498 2.234 -8.368 1.00 76.38 333 SER A O 1
ATOM 2611 N N . VAL A 1 334 ? 17.598 0.286 -9.453 1.00 85.56 334 VAL A N 1
ATOM 2612 C CA . VAL A 1 334 ? 18.521 0.719 -10.501 1.00 85.56 334 VAL A CA 1
ATOM 2613 C C . VAL A 1 334 ? 17.746 1.387 -11.639 1.00 85.56 334 VAL A C 1
ATOM 2615 O O . VAL A 1 334 ? 16.804 0.789 -12.152 1.00 85.56 334 VAL A O 1
ATOM 2618 N N . LEU A 1 335 ? 18.150 2.594 -12.059 1.00 84.62 335 LEU A N 1
ATOM 2619 C CA . LEU A 1 335 ? 17.476 3.351 -13.122 1.00 84.62 335 LEU A CA 1
ATOM 2620 C C . LEU A 1 335 ? 18.353 3.457 -14.381 1.00 84.62 335 LEU A C 1
ATOM 2622 O O . LEU A 1 335 ? 19.307 4.238 -14.424 1.00 84.62 335 LEU A O 1
ATOM 2626 N N . SER A 1 336 ? 18.020 2.679 -15.413 1.00 88.81 336 SER A N 1
ATOM 2627 C CA . SER A 1 336 ? 18.641 2.773 -16.741 1.00 88.81 336 SER A CA 1
ATOM 2628 C C . SER A 1 336 ? 18.055 3.915 -17.577 1.00 88.81 336 SER A C 1
ATOM 2630 O O . SER A 1 336 ? 16.976 4.427 -17.284 1.00 88.81 336 SER A O 1
ATOM 2632 N N . ASP A 1 337 ? 18.773 4.308 -18.629 1.00 87.50 337 ASP A N 1
ATOM 2633 C CA . ASP A 1 337 ? 18.369 5.319 -19.613 1.00 87.50 337 ASP A CA 1
ATOM 2634 C C . ASP A 1 337 ? 18.037 6.719 -19.048 1.00 87.50 337 ASP A C 1
ATOM 2636 O O . ASP A 1 337 ? 17.479 7.572 -19.742 1.00 87.50 337 ASP A O 1
ATOM 2640 N N . VAL A 1 338 ? 18.469 7.013 -17.816 1.00 88.25 338 VAL A N 1
ATOM 2641 C CA . VAL A 1 338 ? 18.392 8.347 -17.207 1.00 88.25 338 VAL A CA 1
ATOM 2642 C C . VAL A 1 338 ? 19.308 9.295 -17.971 1.00 88.25 338 VAL A C 1
ATOM 2644 O O . VAL A 1 338 ? 20.513 9.066 -18.081 1.00 88.25 338 VAL A O 1
ATOM 2647 N N . ARG A 1 339 ? 18.748 10.398 -18.464 1.00 89.75 339 ARG A N 1
ATOM 2648 C CA . ARG A 1 339 ? 19.471 11.439 -19.191 1.00 89.75 339 ARG A CA 1
ATOM 2649 C C . ARG A 1 339 ? 20.333 12.260 -18.235 1.00 89.75 339 ARG A C 1
ATOM 2651 O O . ARG A 1 339 ? 19.797 12.992 -17.399 1.00 89.75 339 ARG A O 1
ATOM 2658 N N . ILE A 1 340 ? 21.648 12.212 -18.432 1.00 92.50 340 ILE A N 1
ATOM 2659 C CA . ILE A 1 340 ? 22.626 13.073 -17.762 1.00 92.50 340 ILE A CA 1
ATOM 2660 C C . ILE A 1 340 ? 22.976 14.248 -18.685 1.00 92.50 340 ILE A C 1
ATOM 2662 O O . ILE A 1 340 ? 23.497 14.064 -19.789 1.00 92.50 340 ILE A O 1
ATOM 2666 N N . ALA A 1 341 ? 22.692 15.463 -18.223 1.00 91.38 341 ALA A N 1
ATOM 2667 C CA . ALA A 1 341 ? 22.938 16.724 -18.918 1.00 91.38 341 ALA A CA 1
ATOM 2668 C C . ALA A 1 341 ? 23.968 17.578 -18.160 1.00 91.38 341 ALA A C 1
ATOM 2670 O O . ALA A 1 341 ? 24.000 17.568 -16.929 1.00 91.38 341 ALA A O 1
ATOM 2671 N N . VAL A 1 342 ? 24.778 18.358 -18.880 1.00 92.94 342 VAL A N 1
ATOM 2672 C CA . VAL A 1 342 ? 25.772 19.276 -18.293 1.00 92.94 342 VAL A CA 1
ATOM 2673 C C . VAL A 1 342 ? 25.466 20.699 -18.749 1.00 92.94 342 VAL A C 1
ATOM 2675 O O . VAL A 1 342 ? 25.358 20.965 -19.945 1.00 92.94 342 VAL A O 1
ATOM 2678 N N . ALA A 1 343 ? 25.304 21.627 -17.806 1.00 90.06 343 ALA A N 1
ATOM 2679 C CA . ALA A 1 343 ? 24.958 23.009 -18.123 1.00 90.06 343 ALA A CA 1
ATOM 2680 C C . ALA A 1 343 ? 26.037 23.664 -19.004 1.00 90.06 343 ALA A C 1
ATOM 2682 O O . ALA A 1 343 ? 27.223 23.620 -18.688 1.00 90.06 343 ALA A O 1
ATOM 2683 N N . GLY A 1 344 ? 25.610 24.278 -20.110 1.00 87.06 344 GLY A N 1
ATOM 2684 C CA . GLY A 1 344 ? 26.498 24.894 -21.101 1.00 87.06 344 GLY A CA 1
ATOM 2685 C C . GLY A 1 344 ? 27.011 23.951 -22.198 1.00 87.06 344 GLY A C 1
ATOM 2686 O O . GLY A 1 344 ? 27.510 24.449 -23.203 1.00 87.06 344 GLY A O 1
ATOM 2687 N N . ILE A 1 345 ? 26.838 22.628 -22.072 1.00 92.19 345 ILE A N 1
ATOM 2688 C CA . ILE A 1 345 ? 27.223 21.653 -23.104 1.00 92.19 345 ILE A CA 1
ATOM 2689 C C . ILE A 1 345 ? 25.959 21.038 -23.709 1.00 92.19 345 ILE A C 1
ATOM 2691 O O . ILE A 1 345 ? 25.256 20.263 -23.062 1.00 92.19 345 ILE A O 1
ATOM 2695 N N . ASN A 1 346 ? 25.666 21.352 -24.974 1.00 89.81 346 ASN A N 1
ATOM 2696 C CA . ASN A 1 346 ? 24.501 20.810 -25.679 1.00 89.81 346 ASN A CA 1
ATOM 2697 C C . ASN A 1 346 ? 24.763 19.391 -26.227 1.00 89.81 346 ASN A C 1
ATOM 2699 O O . ASN A 1 346 ? 24.683 19.146 -27.429 1.00 89.81 346 ASN A O 1
ATOM 2703 N N . HIS A 1 347 ? 25.130 18.468 -25.339 1.00 89.88 347 HIS A N 1
ATOM 2704 C CA . HIS A 1 347 ? 25.200 17.029 -25.590 1.00 89.88 347 HIS A CA 1
ATOM 2705 C C . HIS A 1 347 ? 24.975 16.277 -24.268 1.00 89.88 347 HIS A C 1
ATOM 2707 O O . HIS A 1 347 ? 25.512 16.655 -23.221 1.00 89.88 347 HIS A O 1
ATOM 2713 N N . ASN A 1 348 ? 24.153 15.229 -24.319 1.00 89.88 348 ASN A N 1
ATOM 2714 C CA . ASN A 1 348 ? 23.600 14.531 -23.160 1.00 89.88 348 ASN A CA 1
ATOM 2715 C C . ASN A 1 348 ? 23.859 13.030 -23.324 1.00 89.88 348 ASN A C 1
ATOM 2717 O O . ASN A 1 348 ? 23.712 12.513 -24.430 1.00 89.88 348 ASN A O 1
ATOM 2721 N N . ILE A 1 349 ? 24.166 12.340 -22.228 1.00 91.94 349 ILE A N 1
ATOM 2722 C CA . ILE A 1 349 ? 24.347 10.880 -22.217 1.00 91.94 349 ILE A CA 1
ATOM 2723 C C . ILE A 1 349 ? 23.197 10.199 -21.464 1.00 91.94 349 ILE A C 1
ATOM 2725 O O . ILE A 1 349 ? 22.378 10.873 -20.838 1.00 91.94 349 ILE A O 1
ATOM 2729 N N . SER A 1 350 ? 23.145 8.869 -21.506 1.00 89.75 350 SER A N 1
ATOM 2730 C CA . SER A 1 350 ? 22.175 8.046 -20.767 1.00 89.75 350 SER A CA 1
ATOM 2731 C C . SER A 1 350 ? 22.880 7.101 -19.786 1.00 89.75 350 SER A C 1
ATOM 2733 O O . SER A 1 350 ? 24.009 6.687 -20.054 1.00 89.75 350 SER A O 1
ATOM 2735 N N . THR A 1 351 ? 22.245 6.753 -18.659 1.00 90.88 351 THR A N 1
ATOM 2736 C CA . THR A 1 351 ? 22.738 5.664 -17.796 1.00 90.88 351 THR A CA 1
ATOM 2737 C C . THR A 1 351 ? 22.643 4.319 -18.513 1.00 90.88 351 THR A C 1
ATOM 2739 O O . THR A 1 351 ? 21.691 4.045 -19.250 1.00 90.88 351 THR A O 1
ATOM 2742 N N . ALA A 1 352 ? 23.630 3.458 -18.282 1.00 87.69 352 ALA A N 1
ATOM 2743 C CA . ALA A 1 352 ? 23.606 2.073 -18.723 1.00 87.69 352 ALA A CA 1
ATOM 2744 C C . ALA A 1 352 ? 22.633 1.236 -17.868 1.00 87.69 352 ALA A C 1
ATOM 2746 O O . ALA A 1 352 ? 22.006 1.716 -16.920 1.00 87.69 352 ALA A O 1
ATOM 2747 N N . ARG A 1 353 ? 22.499 -0.053 -18.200 1.00 86.81 353 ARG A N 1
ATOM 2748 C CA . ARG A 1 353 ? 21.515 -0.958 -17.578 1.00 86.81 353 ARG A CA 1
ATOM 2749 C C . ARG A 1 353 ? 21.658 -1.135 -16.060 1.00 86.81 353 ARG A C 1
ATOM 2751 O O . ARG A 1 353 ? 20.711 -1.586 -15.429 1.00 86.81 353 ARG A O 1
ATOM 2758 N N . PHE A 1 354 ? 22.827 -0.831 -15.485 1.00 89.62 354 PHE A N 1
ATOM 2759 C CA . PHE A 1 354 ? 23.052 -0.886 -14.039 1.00 89.62 354 PHE A CA 1
ATOM 2760 C C . PHE A 1 354 ? 22.935 0.486 -13.354 1.00 89.62 354 PHE A C 1
ATOM 2762 O O . PHE A 1 354 ? 23.322 0.644 -12.195 1.00 89.62 354 PHE A O 1
ATOM 2769 N N . GLY A 1 355 ? 22.363 1.474 -14.051 1.00 88.62 355 GLY A N 1
ATOM 2770 C CA . GLY A 1 355 ? 22.195 2.842 -13.567 1.00 88.62 355 GLY A CA 1
ATOM 2771 C C . GLY A 1 355 ? 23.501 3.628 -13.508 1.00 88.62 355 GLY A C 1
ATOM 2772 O O . GLY A 1 355 ? 23.493 4.781 -13.086 1.00 88.62 355 GLY A O 1
ATOM 2773 N N . ASP A 1 356 ? 24.614 3.029 -13.925 1.00 92.31 356 ASP A N 1
ATOM 2774 C CA . ASP A 1 356 ? 25.921 3.655 -14.017 1.00 92.31 356 ASP A CA 1
ATOM 2775 C C . ASP A 1 356 ? 26.047 4.564 -15.246 1.00 92.31 356 ASP A C 1
ATOM 2777 O O . ASP A 1 356 ? 25.476 4.309 -16.308 1.00 92.31 356 ASP A O 1
ATOM 2781 N N . TYR A 1 357 ? 26.804 5.650 -15.100 1.00 93.12 357 TYR A N 1
ATOM 2782 C CA . TYR A 1 357 ? 27.127 6.573 -16.185 1.00 93.12 357 TYR A CA 1
ATOM 2783 C C . TYR A 1 357 ? 28.559 7.104 -16.075 1.00 93.12 357 TYR A C 1
ATOM 2785 O O . TYR A 1 357 ? 29.147 7.163 -14.991 1.00 93.12 357 TYR A O 1
ATOM 2793 N N . TYR A 1 358 ? 29.086 7.551 -17.216 1.00 94.00 358 TYR A N 1
ATOM 2794 C CA . TYR A 1 358 ? 30.411 8.153 -17.358 1.00 94.00 358 TYR A CA 1
ATOM 2795 C C . TYR A 1 358 ? 30.317 9.351 -18.300 1.00 94.00 358 TYR A C 1
ATOM 2797 O O . TYR A 1 358 ? 30.143 9.184 -19.505 1.00 94.00 358 TYR A O 1
ATOM 2805 N N . ARG A 1 359 ? 30.426 10.570 -17.765 1.00 94.62 359 ARG A N 1
ATOM 2806 C CA . ARG A 1 359 ? 30.499 11.800 -18.560 1.00 94.62 359 ARG A CA 1
ATOM 2807 C C . ARG A 1 359 ? 31.930 12.313 -18.539 1.00 94.62 359 ARG A C 1
ATOM 2809 O O . ARG A 1 359 ? 32.342 12.980 -17.590 1.00 94.62 359 ARG A O 1
ATOM 2816 N N . LEU A 1 360 ? 32.671 12.017 -19.605 1.00 95.31 360 LEU A N 1
ATOM 2817 C CA . LEU A 1 360 ? 33.989 12.607 -19.826 1.00 95.31 360 LEU A CA 1
ATOM 2818 C C . LEU A 1 360 ? 33.847 14.136 -19.886 1.00 95.31 360 LEU A C 1
ATOM 2820 O O . LEU A 1 360 ? 32.950 14.650 -20.560 1.00 95.31 360 LEU A O 1
ATOM 2824 N N . LEU A 1 361 ? 34.710 14.835 -19.146 1.00 95.44 361 LEU A N 1
ATOM 2825 C CA . LEU A 1 361 ? 34.782 16.293 -19.012 1.00 95.44 361 LEU A CA 1
ATOM 2826 C C . LEU A 1 361 ? 36.239 16.688 -18.736 1.00 95.44 361 LEU A C 1
ATOM 2828 O O . LEU A 1 361 ? 36.984 15.923 -18.121 1.00 95.44 361 LEU A O 1
ATOM 2832 N N . LEU A 1 362 ? 36.632 17.890 -19.159 1.00 95.50 362 LEU A N 1
ATOM 2833 C CA . LEU A 1 362 ? 37.924 18.485 -18.793 1.00 95.50 362 LEU A CA 1
ATOM 2834 C C . LEU A 1 362 ? 37.870 19.086 -17.375 1.00 95.50 362 LEU A C 1
ATOM 2836 O O . LEU A 1 362 ? 36.773 19.420 -16.918 1.00 95.50 362 LEU A O 1
ATOM 2840 N N . PRO A 1 363 ? 39.012 19.276 -16.684 1.00 95.38 363 PRO A N 1
ATOM 2841 C CA . PRO A 1 363 ? 39.042 19.873 -15.349 1.00 95.38 363 PRO A CA 1
ATOM 2842 C C . PRO A 1 363 ? 38.326 21.229 -15.284 1.00 95.38 363 PRO A C 1
ATOM 2844 O O . PRO A 1 363 ? 38.523 22.087 -16.146 1.00 95.38 363 PRO A O 1
ATOM 2847 N N . GLY A 1 364 ? 37.476 21.423 -14.274 1.00 93.69 364 GLY A N 1
ATOM 2848 C CA . GLY A 1 364 ? 36.596 22.589 -14.182 1.00 93.69 364 GLY A CA 1
ATOM 2849 C C . GLY A 1 364 ? 35.428 22.409 -13.210 1.00 93.69 364 GLY A C 1
ATOM 2850 O O . GLY A 1 364 ? 35.300 21.380 -12.552 1.00 93.69 364 GLY A O 1
ATOM 2851 N N . SER A 1 365 ? 34.567 23.423 -13.131 1.00 94.12 365 SER A N 1
ATOM 2852 C CA . SER A 1 365 ? 33.388 23.458 -12.256 1.00 94.12 365 SER A CA 1
ATOM 2853 C C . SER A 1 365 ? 32.114 23.408 -13.099 1.00 94.12 365 SER A C 1
ATOM 2855 O O . SER A 1 365 ? 31.904 24.290 -13.934 1.00 94.12 365 SER A O 1
ATOM 2857 N N . TYR A 1 366 ? 31.269 22.396 -12.892 1.00 93.50 366 TYR A N 1
ATOM 2858 C CA . TYR A 1 366 ? 30.100 22.121 -13.736 1.00 93.50 366 TYR A CA 1
ATOM 2859 C C . TYR A 1 366 ? 28.807 22.001 -12.926 1.00 93.50 366 TYR A C 1
ATOM 2861 O O . TYR A 1 366 ? 28.817 21.579 -11.772 1.00 93.50 366 TYR A O 1
ATOM 2869 N N . ASN A 1 367 ? 27.671 22.296 -13.562 1.00 91.19 367 ASN A N 1
ATOM 2870 C CA . ASN A 1 367 ? 26.352 21.956 -13.029 1.00 91.19 367 ASN A CA 1
ATOM 2871 C C . ASN A 1 367 ? 25.805 20.771 -13.835 1.00 91.19 367 ASN A C 1
ATOM 2873 O O . ASN A 1 367 ? 25.702 20.863 -15.061 1.00 91.19 367 ASN A O 1
ATOM 2877 N N . ILE A 1 368 ? 25.479 19.663 -13.168 1.00 92.12 368 ILE A N 1
ATOM 2878 C CA . ILE A 1 368 ? 25.137 18.381 -13.802 1.00 92.12 368 ILE A CA 1
ATOM 2879 C C . ILE A 1 368 ? 23.737 17.960 -13.362 1.00 92.12 368 ILE A C 1
ATOM 2881 O O . ILE A 1 368 ? 23.422 18.006 -12.177 1.00 92.12 368 ILE A O 1
ATOM 2885 N N . THR A 1 369 ? 22.895 17.568 -14.317 1.00 88.00 369 THR A N 1
ATOM 2886 C CA . THR A 1 369 ? 21.482 17.226 -14.093 1.00 88.00 369 THR A CA 1
ATOM 2887 C C . THR A 1 369 ? 21.198 15.793 -14.516 1.00 88.00 369 THR A C 1
ATOM 2889 O O . THR A 1 369 ? 21.501 15.444 -15.655 1.00 88.00 369 THR A O 1
ATOM 2892 N N . ALA A 1 370 ? 20.578 14.989 -13.652 1.00 89.00 370 ALA A N 1
ATOM 2893 C CA . ALA A 1 370 ? 20.063 13.664 -14.000 1.00 89.00 370 ALA A CA 1
ATOM 2894 C C . ALA A 1 370 ? 18.537 13.716 -14.128 1.00 89.00 370 ALA A C 1
ATOM 2896 O O . ALA A 1 370 ? 17.866 14.225 -13.241 1.00 89.00 370 ALA A O 1
ATOM 2897 N N . SER A 1 371 ? 17.972 13.210 -15.222 1.00 82.44 371 SER A N 1
ATOM 2898 C CA . SER A 1 371 ? 16.537 13.337 -15.508 1.00 82.44 371 SER A CA 1
ATOM 2899 C C . SER A 1 371 ? 15.977 12.105 -16.217 1.00 82.44 371 SER A C 1
ATOM 2901 O O . SER A 1 371 ? 16.579 11.595 -17.159 1.00 82.44 371 SER A O 1
ATOM 2903 N N . LEU A 1 372 ? 14.810 11.634 -15.782 1.00 77.31 372 LEU A N 1
ATOM 2904 C CA . LEU A 1 372 ? 14.078 10.525 -16.395 1.00 77.31 372 LEU A CA 1
ATOM 2905 C C . LEU A 1 372 ? 12.604 10.950 -16.532 1.00 77.31 372 LEU A C 1
ATOM 2907 O O . LEU A 1 372 ? 12.061 11.483 -15.563 1.00 77.31 372 LEU A O 1
ATOM 2911 N N . PRO A 1 373 ? 11.947 10.791 -17.698 1.00 64.31 373 PRO A N 1
ATOM 2912 C CA . PRO A 1 373 ? 10.561 11.221 -17.872 1.00 64.31 373 PRO A CA 1
ATOM 2913 C C . PRO A 1 373 ? 9.620 10.613 -16.822 1.00 64.31 373 PRO A C 1
ATOM 2915 O O . PRO A 1 373 ? 9.681 9.420 -16.541 1.00 64.31 373 PRO A O 1
ATOM 2918 N N . GLY A 1 374 ? 8.763 11.450 -16.233 1.00 51.62 374 GLY A N 1
ATOM 2919 C CA . GLY A 1 374 ? 7.857 11.085 -15.138 1.00 51.62 374 GLY A CA 1
ATOM 2920 C C . GLY A 1 374 ? 8.468 11.179 -13.733 1.00 51.62 374 GLY A C 1
ATOM 2921 O O . GLY A 1 374 ? 7.742 11.470 -12.791 1.00 51.62 374 GLY A O 1
ATOM 2922 N N . TYR A 1 375 ? 9.781 10.999 -13.574 1.00 58.91 375 TYR A N 1
ATOM 2923 C CA . TYR A 1 375 ? 10.430 11.029 -12.259 1.00 58.91 375 TYR A CA 1
ATOM 2924 C C . TYR A 1 375 ? 10.655 12.467 -11.773 1.00 58.91 375 TYR A C 1
ATOM 2926 O O . TYR A 1 375 ? 11.045 13.349 -12.544 1.00 58.91 375 TYR A O 1
ATOM 2934 N N . LEU A 1 376 ? 10.436 12.699 -10.477 1.00 52.94 376 LEU A N 1
ATOM 2935 C CA . LEU A 1 376 ? 10.498 14.021 -9.852 1.00 52.94 376 LEU A CA 1
ATOM 2936 C C . LEU A 1 376 ? 11.791 14.235 -9.038 1.00 52.94 376 LEU A C 1
ATOM 2938 O O . LEU A 1 376 ? 12.375 13.275 -8.521 1.00 52.94 376 LEU A O 1
ATOM 2942 N N . PRO A 1 377 ? 12.246 15.498 -8.889 1.00 47.28 377 PRO A N 1
ATOM 2943 C CA . PRO A 1 377 ? 13.304 15.853 -7.948 1.00 47.28 377 PRO A CA 1
ATOM 2944 C C . PRO A 1 377 ? 12.869 15.569 -6.503 1.00 47.28 377 PRO A C 1
ATOM 2946 O O . PRO A 1 377 ? 11.896 16.144 -6.015 1.00 47.28 377 PRO A O 1
ATOM 2949 N N . MET A 1 378 ? 13.638 14.757 -5.774 1.00 41.97 378 MET A N 1
ATOM 2950 C CA . MET A 1 378 ? 13.492 14.675 -4.320 1.00 41.97 378 MET A CA 1
ATOM 2951 C C . MET A 1 378 ? 14.038 15.977 -3.713 1.00 41.97 378 MET A C 1
ATOM 2953 O O . MET A 1 378 ? 15.211 16.302 -3.875 1.00 41.97 378 MET A O 1
ATOM 2957 N N . THR A 1 379 ? 13.172 16.776 -3.082 1.00 42.09 379 THR A N 1
ATOM 2958 C CA . THR A 1 379 ? 13.525 18.146 -2.637 1.00 42.09 379 THR A CA 1
ATOM 2959 C C . THR A 1 379 ? 14.115 18.177 -1.214 1.00 42.09 379 THR A C 1
ATOM 2961 O O . THR A 1 379 ? 14.430 19.243 -0.692 1.00 42.09 379 THR A O 1
ATOM 2964 N N . VAL A 1 380 ? 14.276 17.012 -0.577 1.00 37.09 380 VAL A N 1
ATOM 2965 C CA . VAL A 1 380 ? 14.682 16.848 0.828 1.00 37.09 380 VAL A CA 1
ATOM 2966 C C . VAL A 1 380 ? 15.754 15.754 0.936 1.00 37.09 380 VAL A C 1
ATOM 2968 O O . VAL A 1 380 ? 15.723 14.770 0.200 1.00 37.09 380 VAL A O 1
ATOM 2971 N N . GLY A 1 381 ? 16.710 15.917 1.855 1.00 41.25 381 GLY A N 1
ATOM 2972 C CA . GLY A 1 381 ? 17.697 14.889 2.207 1.00 41.25 381 GLY A CA 1
ATOM 2973 C C . GLY A 1 381 ? 18.979 14.917 1.370 1.00 41.25 381 GLY A C 1
ATOM 2974 O O . GLY A 1 381 ? 20.018 15.352 1.865 1.00 41.25 381 GLY A O 1
ATOM 2975 N N . TYR A 1 382 ? 18.930 14.449 0.118 1.00 41.47 382 TYR A N 1
ATOM 2976 C CA . TYR A 1 382 ? 20.130 14.212 -0.701 1.00 41.47 382 TYR A CA 1
ATOM 2977 C C . TYR A 1 382 ? 20.014 14.755 -2.131 1.00 41.47 382 TYR A C 1
ATOM 2979 O O . TYR A 1 382 ? 19.017 14.527 -2.801 1.00 41.47 382 TYR A O 1
ATOM 2987 N N . LEU A 1 383 ? 21.082 15.446 -2.560 1.00 39.62 383 LEU A N 1
ATOM 2988 C CA . LEU A 1 383 ? 21.406 15.970 -3.901 1.00 39.62 383 LEU A CA 1
ATOM 2989 C C . LEU A 1 383 ? 20.221 16.255 -4.860 1.00 39.62 383 LEU A C 1
ATOM 2991 O O . LEU A 1 383 ? 19.692 15.325 -5.469 1.00 39.62 383 LEU A O 1
ATOM 2995 N N . PRO A 1 384 ? 19.868 17.537 -5.106 1.00 51.25 384 PRO A N 1
ATOM 2996 C CA . PRO A 1 384 ? 18.810 17.878 -6.054 1.00 51.25 384 PRO A CA 1
ATOM 2997 C C . PRO A 1 384 ? 19.133 17.412 -7.481 1.00 51.25 384 PRO A C 1
ATOM 2999 O O . PRO A 1 384 ? 20.294 17.296 -7.873 1.00 51.25 384 PRO A O 1
ATOM 3002 N N . MET A 1 385 ? 18.075 17.235 -8.282 1.00 63.00 385 MET A N 1
ATOM 3003 C CA . MET A 1 385 ? 18.115 16.756 -9.675 1.00 63.00 385 MET A CA 1
ATOM 3004 C C . MET A 1 385 ? 19.177 17.449 -10.549 1.00 63.00 385 MET A C 1
ATOM 3006 O O . MET A 1 385 ? 19.751 16.798 -11.418 1.00 63.00 385 MET A O 1
ATOM 3010 N N . THR A 1 386 ? 19.483 18.727 -10.285 1.00 78.50 386 THR A N 1
ATOM 3011 C CA . THR A 1 386 ? 20.693 19.419 -10.758 1.00 78.50 386 THR A CA 1
ATOM 3012 C C . THR A 1 386 ? 21.654 19.670 -9.595 1.00 78.50 386 THR A C 1
ATOM 3014 O O . THR A 1 386 ? 21.380 20.512 -8.739 1.00 78.50 386 THR A O 1
ATOM 3017 N N . VAL A 1 387 ? 22.826 19.031 -9.608 1.00 80.75 387 VAL A N 1
ATOM 3018 C CA . VAL A 1 387 ? 23.920 19.318 -8.669 1.00 80.75 387 VAL A CA 1
ATOM 3019 C C . VAL A 1 387 ? 24.814 20.402 -9.265 1.00 80.75 387 VAL A C 1
ATOM 3021 O O . VAL A 1 387 ? 25.388 20.228 -10.341 1.00 80.75 387 VAL A O 1
ATOM 3024 N N . GLY A 1 388 ? 24.912 21.541 -8.579 1.00 84.81 388 GLY A N 1
ATOM 3025 C CA . GLY A 1 388 ? 25.741 22.674 -8.990 1.00 84.81 388 GLY A CA 1
ATOM 3026 C C . GLY A 1 388 ? 27.158 22.635 -8.414 1.00 84.81 388 GLY A C 1
ATOM 3027 O O . GLY A 1 388 ? 27.364 22.148 -7.305 1.00 84.81 388 GLY A O 1
ATOM 3028 N N . GLY A 1 389 ? 28.129 23.190 -9.143 1.00 85.94 389 GLY A N 1
ATOM 3029 C CA . GLY A 1 389 ? 29.505 23.359 -8.661 1.00 85.94 389 GLY A CA 1
ATOM 3030 C C . GLY A 1 389 ? 30.309 22.061 -8.509 1.00 85.94 389 GLY A C 1
ATOM 3031 O O . GLY A 1 389 ? 31.229 22.005 -7.692 1.00 85.94 389 GLY A O 1
ATOM 3032 N N . VAL A 1 390 ? 29.988 21.021 -9.282 1.00 90.38 390 VAL A N 1
ATOM 3033 C CA . VAL A 1 390 ? 30.730 19.752 -9.317 1.00 90.38 390 VAL A CA 1
ATOM 3034 C C . VAL A 1 390 ? 32.148 20.015 -9.821 1.00 90.38 390 VAL A C 1
ATOM 3036 O O . VAL A 1 390 ? 32.331 20.428 -10.967 1.00 90.38 390 VAL A O 1
ATOM 3039 N N . GLN A 1 391 ? 33.151 19.774 -8.973 1.00 92.62 391 GLN A N 1
ATOM 3040 C CA . GLN A 1 391 ? 34.558 19.919 -9.348 1.00 92.62 391 GLN A CA 1
ATOM 3041 C C . GLN A 1 391 ? 35.042 18.667 -10.086 1.00 92.62 391 GLN A C 1
ATOM 3043 O O . GLN A 1 391 ? 35.085 17.575 -9.518 1.00 92.62 391 GLN A O 1
ATOM 3048 N N . VAL A 1 392 ? 35.431 18.837 -11.345 1.00 92.69 392 VAL A N 1
ATOM 3049 C CA . VAL A 1 392 ? 36.176 17.851 -12.133 1.00 92.69 392 VAL A CA 1
ATOM 3050 C C . VAL A 1 392 ? 37.658 18.166 -11.995 1.00 92.69 392 VAL A C 1
ATOM 3052 O O . VAL A 1 392 ? 38.086 19.289 -12.267 1.00 92.69 392 VAL A O 1
ATOM 3055 N N . VAL A 1 393 ? 38.434 17.172 -11.576 1.00 90.94 393 VAL A N 1
ATOM 3056 C CA . VAL A 1 393 ? 39.895 17.253 -11.442 1.00 90.94 393 VAL A CA 1
ATOM 3057 C C . VAL A 1 393 ? 40.591 16.552 -12.609 1.00 90.94 393 VAL A C 1
ATOM 3059 O O . VAL A 1 393 ? 39.964 15.825 -13.378 1.00 90.94 393 VAL A O 1
ATOM 3062 N N . GLU A 1 394 ? 41.894 16.780 -12.764 1.00 86.31 394 GLU A N 1
ATOM 3063 C CA . GLU A 1 394 ? 42.699 16.026 -13.727 1.00 86.31 394 GLU A CA 1
ATOM 3064 C C . GLU A 1 394 ? 42.965 14.597 -13.224 1.00 86.31 394 GLU A C 1
ATOM 3066 O O . GLU A 1 394 ? 43.176 14.369 -12.032 1.00 86.31 394 GLU A O 1
ATOM 3071 N N . GLY A 1 395 ? 42.957 13.626 -14.141 1.00 85.00 395 GLY A N 1
ATOM 3072 C CA . GLY A 1 395 ? 43.089 12.208 -13.814 1.00 85.00 395 GLY A CA 1
ATOM 3073 C C . GLY A 1 395 ? 41.737 11.547 -13.537 1.00 85.00 395 GLY A C 1
ATOM 3074 O O . GLY A 1 395 ? 40.845 11.589 -14.380 1.00 85.00 395 GLY A O 1
ATOM 3075 N N . LYS A 1 396 ? 41.610 10.879 -12.386 1.00 84.88 396 LYS A N 1
ATOM 3076 C CA . LYS A 1 396 ? 40.467 10.012 -12.056 1.00 84.88 396 LYS A CA 1
ATOM 3077 C C . LYS A 1 396 ? 39.154 10.800 -11.944 1.00 84.88 396 LYS A C 1
ATOM 3079 O O . LYS A 1 396 ? 39.082 11.777 -11.204 1.00 84.88 396 LYS A O 1
ATOM 3084 N N . ALA A 1 397 ? 38.109 10.308 -12.610 1.00 91.12 397 ALA A N 1
ATOM 3085 C CA . ALA A 1 397 ? 36.772 10.894 -12.611 1.00 91.12 397 ALA A CA 1
ATOM 3086 C C . ALA A 1 397 ? 36.190 11.104 -11.201 1.00 91.12 397 ALA A C 1
ATOM 3088 O O . ALA A 1 397 ? 36.223 10.203 -10.355 1.00 91.12 397 ALA A O 1
ATOM 3089 N N . THR A 1 398 ? 35.587 12.276 -10.996 1.00 93.88 398 THR A N 1
ATOM 3090 C CA . THR A 1 398 ? 34.838 12.636 -9.786 1.00 93.88 398 THR A CA 1
ATOM 3091 C C . THR A 1 398 ? 33.600 11.748 -9.649 1.00 93.88 398 THR A C 1
ATOM 3093 O O . THR A 1 398 ? 32.884 11.514 -10.623 1.00 93.88 398 THR A O 1
ATOM 3096 N N . GLU A 1 399 ? 33.327 11.262 -8.438 1.00 92.81 399 GLU A N 1
ATOM 3097 C CA . GLU A 1 399 ? 32.155 10.427 -8.156 1.00 92.81 399 GLU A CA 1
ATOM 3098 C C . GLU A 1 399 ? 30.936 11.287 -7.789 1.00 92.81 399 GLU A C 1
ATOM 3100 O O . GLU A 1 399 ? 31.008 12.145 -6.910 1.00 92.81 399 GLU A O 1
ATOM 3105 N N . LEU A 1 400 ? 29.816 11.058 -8.479 1.00 91.19 400 LEU A N 1
ATOM 3106 C CA . LEU A 1 400 ? 28.551 11.771 -8.312 1.00 91.19 400 LEU A CA 1
ATOM 3107 C C . LEU A 1 400 ? 27.390 10.790 -8.509 1.00 91.19 400 LEU A C 1
ATOM 3109 O O . LEU A 1 400 ? 27.182 10.277 -9.602 1.00 91.19 400 LEU A O 1
ATOM 3113 N N . ASN A 1 401 ? 26.630 10.524 -7.449 1.00 90.19 401 ASN A N 1
ATOM 3114 C CA . ASN A 1 401 ? 25.439 9.677 -7.516 1.00 90.19 401 ASN A CA 1
ATOM 3115 C C . ASN A 1 401 ? 24.175 10.545 -7.467 1.00 90.19 401 ASN A C 1
ATOM 3117 O O . ASN A 1 401 ? 24.180 11.596 -6.828 1.00 90.19 401 ASN A O 1
ATOM 3121 N N . PHE A 1 402 ? 23.092 10.083 -8.091 1.00 84.81 402 PHE A N 1
ATOM 3122 C CA . PHE A 1 402 ? 21.783 10.740 -8.053 1.00 84.81 402 PHE A CA 1
ATOM 3123 C C . PHE A 1 402 ? 20.697 9.786 -7.543 1.00 84.81 402 PHE A C 1
ATOM 3125 O O . PHE A 1 402 ? 20.738 8.580 -7.799 1.00 84.81 402 PHE A O 1
ATOM 3132 N N . THR A 1 403 ? 19.678 10.355 -6.905 1.00 79.00 403 THR A N 1
ATOM 3133 C CA . THR A 1 403 ? 18.465 9.643 -6.490 1.00 79.00 403 THR A CA 1
ATOM 3134 C C . THR A 1 403 ? 17.251 10.342 -7.099 1.00 79.00 403 THR A C 1
ATOM 3136 O O . THR A 1 403 ? 17.147 11.564 -7.021 1.00 79.00 403 THR A O 1
ATOM 3139 N N . LEU A 1 404 ? 16.342 9.587 -7.719 1.00 68.69 404 LEU A N 1
ATOM 3140 C CA . LEU A 1 404 ? 15.121 10.110 -8.343 1.00 68.69 404 LEU A CA 1
ATOM 3141 C C . LEU A 1 404 ? 13.880 9.463 -7.713 1.00 68.69 404 LEU A C 1
ATOM 3143 O O . LEU A 1 404 ? 13.848 8.248 -7.514 1.00 68.69 404 LEU A O 1
ATOM 3147 N N . ALA A 1 405 ? 12.848 10.257 -7.423 1.00 59.03 405 ALA A N 1
ATOM 3148 C CA . ALA A 1 405 ? 11.556 9.748 -6.961 1.00 59.03 405 ALA A CA 1
ATOM 3149 C C . ALA A 1 405 ? 10.673 9.378 -8.163 1.00 59.03 405 ALA A C 1
ATOM 3151 O O . ALA A 1 405 ? 10.683 10.095 -9.168 1.00 59.03 405 ALA A O 1
ATOM 3152 N N . ALA A 1 406 ? 9.927 8.273 -8.083 1.00 54.25 406 ALA A N 1
ATOM 3153 C CA . ALA A 1 406 ? 9.006 7.881 -9.149 1.00 54.25 406 ALA A CA 1
ATOM 3154 C C . ALA A 1 406 ? 7.844 8.888 -9.280 1.00 54.25 406 ALA A C 1
ATOM 3156 O O . ALA A 1 406 ? 7.559 9.619 -8.325 1.00 54.25 406 ALA A O 1
ATOM 3157 N N . PRO A 1 407 ? 7.150 8.940 -10.433 1.00 50.91 407 PRO A N 1
ATOM 3158 C CA . PRO A 1 407 ? 5.879 9.652 -10.523 1.00 50.91 407 PRO A CA 1
ATOM 3159 C C . PRO A 1 407 ? 4.893 9.172 -9.448 1.00 50.91 407 PRO A C 1
ATOM 3161 O O . PRO A 1 407 ? 4.713 7.972 -9.240 1.00 50.91 407 PRO A O 1
ATOM 3164 N N . GLN A 1 408 ? 4.232 10.131 -8.804 1.00 59.06 408 GLN A N 1
ATOM 3165 C CA . GLN A 1 408 ? 2.992 9.912 -8.061 1.00 59.06 408 GLN A CA 1
ATOM 3166 C C . GLN A 1 408 ? 1.864 9.627 -9.074 1.00 59.06 408 GLN A C 1
ATOM 3168 O O . GLN A 1 408 ? 1.776 10.303 -10.105 1.00 59.06 408 GLN A O 1
ATOM 3173 N N . ASP A 1 409 ? 1.052 8.592 -8.831 1.00 61.66 409 ASP A N 1
ATOM 3174 C CA . ASP A 1 409 ? 0.090 8.046 -9.808 1.00 61.66 409 ASP A CA 1
ATOM 3175 C C . ASP A 1 409 ? -1.203 8.883 -9.864 1.00 61.66 409 ASP A C 1
ATOM 3177 O O . ASP A 1 409 ? -2.260 8.505 -9.359 1.00 61.66 409 ASP A O 1
ATOM 3181 N N . PHE A 1 410 ? -1.104 10.081 -10.449 1.00 81.75 410 PHE A N 1
ATOM 3182 C CA . PHE A 1 410 ? -2.222 11.017 -10.586 1.00 81.75 410 PHE A CA 1
ATOM 3183 C C . PHE A 1 410 ? -3.247 10.551 -11.628 1.00 81.75 410 PHE A C 1
ATOM 3185 O O . PHE A 1 410 ? -3.256 10.993 -12.780 1.00 81.75 410 PHE A O 1
ATOM 3192 N N . ARG A 1 411 ? -4.154 9.686 -11.184 1.00 86.19 411 ARG A N 1
ATOM 3193 C CA . ARG A 1 411 ? -5.306 9.186 -11.937 1.00 86.19 411 ARG A CA 1
ATOM 3194 C C . ARG A 1 411 ? -6.532 9.057 -11.038 1.00 86.19 411 ARG A C 1
ATOM 3196 O O . ARG A 1 411 ? -6.440 9.204 -9.823 1.00 86.19 411 ARG A O 1
ATOM 3203 N N . HIS A 1 412 ? -7.672 8.746 -11.646 1.00 90.06 412 HIS A N 1
ATOM 3204 C CA . HIS A 1 412 ? -8.856 8.330 -10.905 1.00 90.06 412 HIS A CA 1
ATOM 3205 C C . HIS A 1 412 ? -8.724 6.878 -10.432 1.00 90.06 412 HIS A C 1
ATOM 3207 O O . HIS A 1 412 ? -8.313 6.005 -11.205 1.00 90.06 412 HIS A O 1
ATOM 3213 N N . HIS A 1 413 ? -9.074 6.630 -9.171 1.00 92.12 413 HIS A N 1
ATOM 3214 C CA . HIS A 1 413 ? -9.035 5.306 -8.555 1.00 92.12 413 HIS A CA 1
ATOM 3215 C C . HIS A 1 413 ? -10.452 4.775 -8.335 1.00 92.12 413 HIS A C 1
ATOM 3217 O O . HIS A 1 413 ? -11.087 5.088 -7.325 1.00 92.12 413 HIS A O 1
ATOM 3223 N N . HIS A 1 414 ? -10.926 3.908 -9.235 1.00 87.81 414 HIS A N 1
ATOM 3224 C CA . HIS A 1 414 ? -12.122 3.087 -9.002 1.00 87.81 414 HIS A CA 1
ATOM 3225 C C . HIS A 1 414 ? -11.979 2.244 -7.729 1.00 87.81 414 HIS A C 1
ATOM 3227 O O . HIS A 1 414 ? -10.874 2.047 -7.230 1.00 87.81 414 HIS A O 1
ATOM 3233 N N . TYR A 1 415 ? -13.087 1.761 -7.168 1.00 88.12 415 TYR A N 1
ATOM 3234 C CA . TYR A 1 415 ? -13.116 1.105 -5.858 1.00 88.12 415 TYR A CA 1
ATOM 3235 C C . TYR A 1 415 ? -12.060 -0.007 -5.716 1.00 88.12 415 TYR A C 1
ATOM 3237 O O . TYR A 1 415 ? -11.324 -0.008 -4.735 1.00 88.12 415 TYR A O 1
ATOM 3245 N N . ASN A 1 416 ? -11.911 -0.880 -6.719 1.00 73.38 416 ASN A N 1
ATOM 3246 C CA . ASN A 1 416 ? -10.902 -1.947 -6.707 1.00 73.38 416 ASN A CA 1
ATOM 3247 C C . ASN A 1 416 ? -9.463 -1.393 -6.706 1.00 73.38 416 ASN A C 1
ATOM 3249 O O . ASN A 1 416 ? -8.595 -1.915 -6.014 1.00 73.38 416 ASN A O 1
ATOM 3253 N N . ASP A 1 417 ? -9.203 -0.323 -7.462 1.00 70.44 417 ASP A N 1
ATOM 3254 C CA . ASP A 1 417 ? -7.884 0.317 -7.524 1.00 70.44 417 ASP A CA 1
ATOM 3255 C C . ASP A 1 417 ? -7.554 1.045 -6.217 1.00 70.44 417 ASP A C 1
ATOM 3257 O O . ASP A 1 417 ? -6.411 1.027 -5.769 1.00 70.44 417 ASP A O 1
ATOM 3261 N N . MET A 1 418 ? -8.561 1.670 -5.601 1.00 93.94 418 MET A N 1
ATOM 3262 C CA . MET A 1 418 ? -8.473 2.314 -4.294 1.00 93.94 418 MET A CA 1
ATOM 3263 C C . MET A 1 418 ? -8.219 1.278 -3.190 1.00 93.94 418 MET A C 1
ATOM 3265 O O . MET A 1 418 ? -7.355 1.482 -2.345 1.00 93.94 418 MET A O 1
ATOM 3269 N N . GLU A 1 419 ? -8.930 0.149 -3.214 1.00 88.50 419 GLU A N 1
ATOM 3270 C CA . GLU A 1 419 ? -8.731 -0.985 -2.306 1.00 88.50 419 GLU A CA 1
ATOM 3271 C C . GLU A 1 419 ? -7.299 -1.536 -2.427 1.00 88.50 419 GLU A C 1
ATOM 3273 O O . GLU A 1 419 ? -6.593 -1.639 -1.424 1.00 88.50 419 GLU A O 1
ATOM 3278 N N . LEU A 1 420 ? -6.813 -1.774 -3.652 1.00 72.06 420 LEU A N 1
ATOM 3279 C CA . LEU A 1 420 ? -5.435 -2.209 -3.909 1.00 72.06 420 LEU A CA 1
ATOM 3280 C C . LEU A 1 420 ? -4.385 -1.165 -3.493 1.00 72.06 420 LEU A C 1
ATOM 3282 O O . LEU A 1 420 ? -3.365 -1.537 -2.915 1.00 72.06 420 LEU A O 1
ATOM 3286 N N . PHE A 1 421 ? -4.623 0.128 -3.739 1.00 88.25 421 PHE A N 1
ATOM 3287 C CA . PHE A 1 421 ? -3.756 1.225 -3.290 1.00 88.25 421 PHE A CA 1
ATOM 3288 C C . PHE A 1 421 ? -3.634 1.237 -1.761 1.00 88.25 421 PHE A C 1
ATOM 3290 O O . PHE A 1 421 ? -2.531 1.274 -1.216 1.00 88.25 421 PHE A O 1
ATOM 3297 N N . LEU A 1 422 ? -4.761 1.155 -1.053 1.00 88.06 422 LEU A N 1
ATOM 3298 C CA . LEU A 1 422 ? -4.790 1.172 0.407 1.00 88.06 422 LEU A CA 1
ATOM 3299 C C . LEU A 1 422 ? -4.125 -0.082 0.995 1.00 88.06 422 LEU A C 1
ATOM 3301 O O . LEU A 1 422 ? -3.308 0.032 1.908 1.00 88.06 422 LEU A O 1
ATOM 3305 N N . ILE A 1 423 ? -4.402 -1.268 0.443 1.00 82.31 423 ILE A N 1
ATOM 3306 C CA . ILE A 1 423 ? -3.737 -2.518 0.846 1.00 82.31 423 ILE A CA 1
ATOM 3307 C C . ILE A 1 423 ? -2.224 -2.420 0.612 1.00 82.31 423 ILE A C 1
ATOM 3309 O O . ILE A 1 423 ? -1.451 -2.811 1.489 1.00 82.31 423 ILE A O 1
ATOM 3313 N N . ARG A 1 424 ? -1.787 -1.849 -0.521 1.00 81.94 424 ARG A N 1
ATOM 3314 C CA . ARG A 1 424 ? -0.368 -1.627 -0.832 1.00 81.94 424 ARG A CA 1
ATOM 3315 C C . ARG A 1 424 ? 0.314 -0.779 0.240 1.00 81.94 424 ARG A C 1
ATOM 3317 O O . ARG A 1 424 ? 1.272 -1.258 0.840 1.00 81.94 424 ARG A O 1
ATOM 3324 N N . TYR A 1 425 ? -0.179 0.427 0.534 1.00 85.12 425 TYR A N 1
ATOM 3325 C CA . TYR A 1 425 ? 0.463 1.288 1.539 1.00 85.12 425 TYR A CA 1
ATOM 3326 C C . TYR A 1 425 ? 0.422 0.676 2.948 1.00 85.12 425 TYR A C 1
ATOM 3328 O O . TYR A 1 425 ? 1.432 0.730 3.645 1.00 85.12 425 TYR A O 1
ATOM 3336 N N . SER A 1 426 ? -0.661 -0.022 3.320 1.00 88.75 426 SER A N 1
ATOM 3337 C CA . SER A 1 426 ? -0.727 -0.760 4.595 1.00 88.75 426 SER A CA 1
ATOM 3338 C C . SER A 1 426 ? 0.239 -1.952 4.683 1.00 88.75 426 SER A C 1
ATOM 3340 O O . SER A 1 426 ? 0.498 -2.434 5.784 1.00 88.75 426 SER A O 1
ATOM 3342 N N . THR A 1 427 ? 0.747 -2.447 3.548 1.00 78.81 427 THR A N 1
ATOM 3343 C CA . THR A 1 427 ? 1.690 -3.580 3.465 1.00 78.81 427 THR A CA 1
ATOM 3344 C C . THR A 1 427 ? 3.141 -3.114 3.301 1.00 78.81 427 THR A C 1
ATOM 3346 O O . THR A 1 427 ? 4.053 -3.769 3.800 1.00 78.81 427 THR A O 1
ATOM 3349 N N . GLU A 1 428 ? 3.371 -1.980 2.632 1.00 82.44 428 GLU A N 1
ATOM 3350 C CA . GLU A 1 428 ? 4.695 -1.355 2.488 1.00 82.44 428 GLU A CA 1
ATOM 3351 C C . GLU A 1 428 ? 5.122 -0.592 3.757 1.00 82.44 428 GLU A C 1
ATOM 3353 O O . GLU A 1 428 ? 6.307 -0.580 4.086 1.00 82.44 428 GLU A O 1
ATOM 3358 N N . TYR A 1 429 ? 4.172 -0.015 4.508 1.00 90.50 429 TYR A N 1
ATOM 3359 C CA . TYR A 1 429 ? 4.434 0.828 5.686 1.00 90.50 429 TYR A CA 1
ATOM 3360 C C . TYR A 1 429 ? 3.752 0.339 6.991 1.00 90.50 429 TYR A C 1
ATOM 3362 O O . TYR A 1 429 ? 3.224 1.161 7.746 1.00 90.50 429 TYR A O 1
ATOM 3370 N N . PRO A 1 430 ? 3.757 -0.969 7.330 1.00 92.06 430 PRO A N 1
ATOM 3371 C CA . PRO A 1 430 ? 2.960 -1.529 8.433 1.00 92.06 430 PRO A CA 1
ATOM 3372 C C . PRO A 1 430 ? 3.404 -1.070 9.831 1.00 92.06 430 PRO A C 1
ATOM 3374 O O . PRO A 1 430 ? 2.682 -1.267 10.801 1.00 92.06 430 PRO A O 1
ATOM 3377 N N . ALA A 1 431 ? 4.589 -0.462 9.951 1.00 93.38 431 ALA A N 1
ATOM 3378 C CA . ALA A 1 431 ? 5.068 0.129 11.200 1.00 93.38 431 ALA A CA 1
ATOM 3379 C C . ALA A 1 431 ? 4.368 1.455 11.551 1.00 93.38 431 ALA A C 1
ATOM 3381 O O . ALA A 1 431 ? 4.377 1.837 12.712 1.00 93.38 431 ALA A O 1
ATOM 3382 N N . ILE A 1 432 ? 3.783 2.144 10.562 1.00 96.31 432 ILE A N 1
ATOM 3383 C CA . ILE A 1 432 ? 3.160 3.469 10.726 1.00 96.31 432 ILE A CA 1
ATOM 3384 C C . ILE A 1 432 ? 1.742 3.561 10.145 1.00 96.31 432 ILE A C 1
ATOM 3386 O O . ILE A 1 432 ? 1.170 4.646 10.075 1.00 96.31 432 ILE A O 1
ATOM 3390 N N . THR A 1 433 ? 1.178 2.449 9.662 1.00 97.50 433 THR A N 1
ATOM 3391 C CA . THR A 1 433 ? -0.142 2.431 9.016 1.00 97.50 433 THR A CA 1
ATOM 3392 C C . THR A 1 433 ? -1.005 1.261 9.456 1.00 97.50 433 THR A C 1
ATOM 3394 O O . THR A 1 433 ? -0.511 0.187 9.799 1.00 97.50 433 THR A O 1
ATOM 3397 N N . ARG A 1 434 ? -2.325 1.461 9.405 1.00 97.69 434 ARG A N 1
ATOM 3398 C CA . ARG A 1 434 ? -3.318 0.407 9.631 1.00 97.69 434 ARG A CA 1
ATOM 3399 C C . ARG A 1 434 ? -4.578 0.658 8.807 1.00 97.69 434 ARG A C 1
ATOM 3401 O O . ARG A 1 434 ? -5.394 1.518 9.132 1.00 97.69 434 ARG A O 1
ATOM 3408 N N . LEU A 1 435 ? -4.769 -0.136 7.757 1.00 97.88 435 LEU A N 1
ATOM 3409 C CA . LEU A 1 435 ? -6.027 -0.163 7.014 1.00 97.88 435 LEU A CA 1
ATOM 3410 C C . LEU A 1 435 ? -7.116 -0.896 7.811 1.00 97.88 435 LEU A C 1
ATOM 3412 O O . LEU A 1 435 ? -6.923 -2.027 8.259 1.00 97.88 435 LEU A O 1
ATOM 3416 N N . TYR A 1 436 ? -8.292 -0.284 7.943 1.00 97.88 436 TYR A N 1
ATOM 3417 C CA . TYR A 1 436 ? -9.497 -0.956 8.435 1.00 97.88 436 TYR A CA 1
ATOM 3418 C C . TYR A 1 436 ? -10.757 -0.492 7.694 1.00 97.88 436 TYR A C 1
ATOM 3420 O O . TYR A 1 436 ? -10.732 0.461 6.924 1.00 97.88 436 TYR A O 1
ATOM 3428 N N . SER A 1 437 ? -11.872 -1.187 7.918 1.00 97.44 437 SER A N 1
ATOM 3429 C CA . SER A 1 437 ? -13.194 -0.841 7.383 1.00 97.44 437 SER A CA 1
ATOM 3430 C C . SER A 1 437 ? -14.144 -0.546 8.542 1.00 97.44 437 SER A C 1
ATOM 3432 O O . SER A 1 437 ? -14.170 -1.307 9.509 1.00 97.44 437 SER A O 1
ATOM 3434 N N . ILE A 1 438 ? -14.939 0.525 8.450 1.00 97.00 438 ILE A N 1
ATOM 3435 C CA . ILE A 1 438 ? -15.919 0.903 9.496 1.00 97.00 438 ILE A CA 1
ATOM 3436 C C . ILE A 1 438 ? -17.317 0.312 9.277 1.00 97.00 438 ILE A C 1
ATOM 3438 O O . ILE A 1 438 ? -18.168 0.356 10.160 1.00 97.00 438 ILE A O 1
ATOM 3442 N N . GLY A 1 439 ? -17.564 -0.218 8.083 1.00 95.44 439 GLY A N 1
ATOM 3443 C CA . GLY A 1 439 ? -18.857 -0.721 7.643 1.00 95.44 439 GLY A CA 1
ATOM 3444 C C . GLY A 1 439 ? -18.836 -0.975 6.141 1.00 95.44 439 GLY A C 1
ATOM 3445 O O . GLY A 1 439 ? -17.765 -1.035 5.536 1.00 95.44 439 GLY A O 1
ATOM 3446 N N . THR A 1 440 ? -20.014 -1.119 5.544 1.00 96.56 440 THR A N 1
ATOM 3447 C CA . THR A 1 440 ? -20.166 -1.298 4.095 1.00 96.56 440 THR A CA 1
ATOM 3448 C C . THR A 1 440 ? -21.251 -0.379 3.552 1.00 96.56 440 THR A C 1
ATOM 3450 O O . THR A 1 440 ? -22.163 0.003 4.287 1.00 96.56 440 THR A O 1
ATOM 3453 N N . SER A 1 441 ? -21.132 -0.016 2.279 1.00 97.25 441 SER A N 1
ATOM 3454 C CA . SER A 1 441 ? -22.167 0.694 1.533 1.00 97.25 441 SER A CA 1
ATOM 3455 C C . SER A 1 441 ? -23.381 -0.193 1.231 1.00 97.25 441 SER A C 1
ATOM 3457 O O . SER A 1 441 ? -23.349 -1.412 1.426 1.00 97.25 441 SER A O 1
ATOM 3459 N N . VAL A 1 442 ? -24.440 0.402 0.681 1.00 95.88 442 VAL A N 1
ATOM 3460 C CA . VAL A 1 442 ? -25.637 -0.310 0.193 1.00 95.88 442 VAL A CA 1
ATOM 3461 C C . VAL A 1 442 ? -25.300 -1.463 -0.775 1.00 95.88 442 VAL A C 1
ATOM 3463 O O . VAL A 1 442 ? -25.943 -2.511 -0.719 1.00 95.88 442 VAL A O 1
ATOM 3466 N N . GLN A 1 443 ? -24.292 -1.314 -1.641 1.00 92.12 443 GLN A N 1
ATOM 3467 C CA . GLN A 1 443 ? -23.826 -2.356 -2.571 1.00 92.12 443 GLN A CA 1
ATOM 3468 C C . GLN A 1 443 ? -22.681 -3.229 -2.009 1.00 92.12 443 GLN A C 1
ATOM 3470 O O . GLN A 1 443 ? -22.027 -3.943 -2.767 1.00 92.12 443 GLN A O 1
ATOM 3475 N N . ASN A 1 444 ? -22.471 -3.235 -0.688 1.00 94.75 444 ASN A N 1
ATOM 3476 C CA . ASN A 1 444 ? -21.462 -4.025 0.036 1.00 94.75 444 ASN A CA 1
ATOM 3477 C C . ASN A 1 444 ? -19.987 -3.664 -0.255 1.00 94.75 444 ASN A C 1
ATOM 3479 O O . ASN A 1 444 ? -19.103 -4.487 -0.022 1.00 94.75 444 ASN A O 1
ATOM 3483 N N . ARG A 1 445 ? -19.688 -2.444 -0.724 1.00 94.38 445 ARG A N 1
ATOM 3484 C CA . ARG A 1 445 ? -18.301 -1.944 -0.813 1.00 94.38 445 ARG A CA 1
ATOM 3485 C C . ARG A 1 445 ? -17.807 -1.531 0.573 1.00 94.38 445 ARG A C 1
ATOM 3487 O O . ARG A 1 445 ? -18.577 -0.961 1.346 1.00 94.38 445 ARG A O 1
ATOM 3494 N N . HIS A 1 446 ? -16.544 -1.788 0.904 1.00 96.56 446 HIS A N 1
ATOM 3495 C CA . HIS A 1 446 ? -15.993 -1.420 2.209 1.00 96.56 446 HIS A CA 1
ATOM 3496 C C . HIS A 1 446 ? -15.785 0.090 2.345 1.00 96.56 446 HIS A C 1
ATOM 3498 O O . HIS A 1 446 ? -15.229 0.751 1.468 1.00 96.56 446 HIS A O 1
ATOM 3504 N N . LEU A 1 447 ? -16.189 0.629 3.495 1.00 98.12 447 LEU A N 1
ATOM 3505 C CA . LEU A 1 447 ? -15.900 2.007 3.884 1.00 98.12 447 LEU A CA 1
ATOM 3506 C C . LEU A 1 447 ? -14.540 2.023 4.585 1.00 98.12 447 LEU A C 1
ATOM 3508 O O . LEU A 1 447 ? -14.449 1.876 5.809 1.00 98.12 447 LEU A O 1
ATOM 3512 N N . TYR A 1 448 ? -13.486 2.099 3.772 1.00 98.62 448 TYR A N 1
ATOM 3513 C CA . TYR A 1 448 ? -12.099 2.018 4.219 1.00 98.62 448 TYR A CA 1
ATOM 3514 C C . TYR A 1 448 ? -11.601 3.299 4.889 1.00 98.62 448 TYR A C 1
ATOM 3516 O O . TYR A 1 448 ? -11.835 4.410 4.413 1.00 98.62 448 TYR A O 1
ATOM 3524 N N . VAL A 1 449 ? -10.823 3.109 5.953 1.00 98.88 449 VAL A N 1
ATOM 3525 C CA . VAL A 1 449 ? -10.068 4.137 6.665 1.00 98.88 449 VAL A CA 1
ATOM 3526 C C . VAL A 1 449 ? -8.612 3.687 6.748 1.00 98.88 449 VAL A C 1
ATOM 3528 O O . VAL A 1 449 ? -8.327 2.595 7.242 1.00 98.88 449 VAL A O 1
ATOM 3531 N N . MET A 1 450 ? -7.693 4.533 6.290 1.00 98.62 450 MET A N 1
ATOM 3532 C CA . MET A 1 450 ? -6.269 4.402 6.577 1.00 98.62 450 MET A CA 1
ATOM 3533 C C . MET A 1 450 ? -5.945 5.176 7.852 1.00 98.62 450 MET A C 1
ATOM 3535 O O . MET A 1 450 ? -6.149 6.384 7.918 1.00 98.62 450 MET A O 1
ATOM 3539 N N . GLU A 1 451 ? -5.446 4.484 8.862 1.00 98.69 451 GLU A N 1
ATOM 3540 C CA . GLU A 1 451 ? -4.835 5.076 10.050 1.00 98.69 451 GLU A CA 1
ATOM 3541 C C . GLU A 1 451 ? -3.337 5.279 9.826 1.00 98.69 451 GLU A C 1
ATOM 3543 O O . GLU A 1 451 ? -2.693 4.388 9.272 1.00 98.69 451 GLU A O 1
ATOM 3548 N N . ILE A 1 452 ? -2.801 6.426 10.254 1.00 98.44 452 ILE A N 1
ATOM 3549 C CA . ILE A 1 452 ? -1.384 6.796 10.172 1.00 98.44 452 ILE A CA 1
ATOM 3550 C C . ILE A 1 452 ? -0.962 7.467 11.496 1.00 98.44 452 ILE A C 1
ATOM 3552 O O . ILE A 1 452 ? -1.534 8.483 11.883 1.00 98.44 452 ILE A O 1
ATOM 3556 N N . THR A 1 453 ? 0.004 6.868 12.191 1.00 98.38 453 THR A N 1
ATOM 3557 C CA . THR A 1 453 ? 0.613 7.255 13.493 1.00 98.38 453 THR A CA 1
ATOM 3558 C C . THR A 1 453 ? 1.869 6.384 13.665 1.00 98.38 453 THR A C 1
ATOM 3560 O O . THR A 1 453 ? 1.982 5.380 12.960 1.00 98.38 453 THR A O 1
ATOM 3563 N N . ASP A 1 454 ? 2.813 6.697 14.557 1.00 96.69 454 ASP A N 1
ATOM 3564 C CA . ASP A 1 454 ? 3.932 5.786 14.855 1.00 96.69 454 ASP A CA 1
ATOM 3565 C C . ASP A 1 454 ? 3.560 4.594 15.765 1.00 96.69 454 ASP A C 1
ATOM 3567 O O . ASP A 1 454 ? 4.343 3.647 15.854 1.00 96.69 454 ASP A O 1
ATOM 3571 N N . ASN A 1 455 ? 2.347 4.559 16.343 1.00 96.25 455 ASN A N 1
ATOM 3572 C CA . ASN A 1 455 ? 1.827 3.417 17.120 1.00 96.25 455 ASN A CA 1
ATOM 3573 C C . ASN A 1 455 ? 0.458 2.880 16.615 1.00 96.25 455 ASN A C 1
ATOM 3575 O O . ASN A 1 455 ? -0.543 2.882 17.343 1.00 96.25 455 ASN A O 1
ATOM 3579 N N . PRO A 1 456 ? 0.377 2.370 15.367 1.00 95.88 456 PRO A N 1
ATOM 3580 C CA . PRO A 1 456 ? -0.888 2.009 14.727 1.00 95.88 456 PRO A CA 1
ATOM 3581 C C . PRO A 1 456 ? -1.664 0.895 15.453 1.00 95.88 456 PRO A C 1
ATOM 3583 O O . PRO A 1 456 ? -1.162 -0.185 15.764 1.00 95.88 456 PRO A O 1
ATOM 3586 N N . GLY A 1 457 ? -2.957 1.144 15.656 1.00 92.19 457 GLY A N 1
ATOM 3587 C CA . GLY A 1 457 ? -3.925 0.266 16.314 1.00 92.19 457 GLY A CA 1
ATOM 3588 C C . GLY A 1 457 ? -4.216 0.604 17.777 1.00 92.19 457 GLY A C 1
ATOM 3589 O O . GLY A 1 457 ? -5.202 0.091 18.313 1.00 92.19 457 GLY A O 1
ATOM 3590 N N . VAL A 1 458 ? -3.425 1.476 18.405 1.00 90.94 458 VAL A N 1
ATOM 3591 C CA . VAL A 1 458 ? -3.557 1.897 19.810 1.00 90.94 458 VAL A CA 1
ATOM 3592 C C . VAL A 1 458 ? -3.830 3.405 19.877 1.00 90.94 458 VAL A C 1
ATOM 3594 O O . VAL A 1 458 ? -3.542 4.134 18.941 1.00 90.94 458 VAL A O 1
ATOM 3597 N N . HIS A 1 459 ? -4.469 3.872 20.947 1.00 91.88 459 HIS A N 1
ATOM 3598 C CA . HIS A 1 459 ? -4.610 5.296 21.258 1.00 91.88 459 HIS A CA 1
ATOM 3599 C C . HIS A 1 459 ? -3.651 5.634 22.403 1.00 91.88 459 HIS A C 1
ATOM 3601 O O . HIS A 1 459 ? -3.709 4.953 23.432 1.00 91.88 459 HIS A O 1
ATOM 3607 N N . GLU A 1 460 ? -2.792 6.638 22.233 1.00 92.19 460 GLU A N 1
ATOM 3608 C CA . GLU A 1 460 ? -1.807 7.037 23.242 1.00 92.19 460 GLU A CA 1
ATOM 3609 C C . GLU A 1 460 ? -2.266 8.249 24.064 1.00 92.19 460 GLU A C 1
ATOM 3611 O O . GLU A 1 460 ? -2.870 9.186 23.544 1.00 92.19 460 GLU A O 1
ATOM 3616 N N . GLU A 1 461 ? -1.975 8.237 25.369 1.00 89.25 461 GLU A N 1
ATOM 3617 C CA . GLU A 1 461 ? -2.494 9.231 26.317 1.00 89.25 461 GLU A CA 1
ATOM 3618 C C . GLU A 1 461 ? -2.040 10.655 25.949 1.00 89.25 461 GLU A C 1
ATOM 3620 O O . GLU A 1 461 ? -0.861 11.008 26.032 1.00 89.25 461 GLU A O 1
ATOM 3625 N N . GLY A 1 462 ? -2.993 11.500 25.546 1.00 87.06 462 GLY A N 1
ATOM 3626 C CA . GLY A 1 462 ? -2.717 12.875 25.119 1.00 87.06 462 GLY A CA 1
ATOM 3627 C C . GLY A 1 462 ? -2.270 13.051 23.655 1.00 87.06 462 GLY A C 1
ATOM 3628 O O . GLY A 1 462 ? -2.042 14.202 23.249 1.00 87.06 462 GLY A O 1
ATOM 3629 N N . GLU A 1 463 ? -2.197 11.987 22.847 1.00 95.38 463 GLU A N 1
ATOM 3630 C CA . GLU A 1 463 ? -2.099 12.054 21.378 1.00 95.38 463 GLU A CA 1
ATOM 3631 C C . GLU A 1 463 ? -3.492 12.361 20.774 1.00 95.38 463 GLU A C 1
ATOM 3633 O O . GLU A 1 463 ? -4.431 11.587 20.958 1.00 95.38 463 GLU A O 1
ATOM 3638 N N . PRO A 1 464 ? -3.690 13.499 20.082 1.00 97.06 464 PRO A N 1
ATOM 3639 C CA . PRO A 1 464 ? -4.984 13.822 19.492 1.00 97.06 464 PRO A CA 1
ATOM 3640 C C . PRO A 1 464 ? -5.313 12.953 18.270 1.00 97.06 464 PRO A C 1
ATOM 3642 O O . PRO A 1 464 ? -4.529 12.837 17.326 1.00 97.06 464 PRO A O 1
ATOM 3645 N N . GLU A 1 465 ? -6.546 12.452 18.246 1.00 98.25 465 GLU A N 1
ATOM 3646 C CA . GLU A 1 465 ? -7.162 11.814 17.080 1.00 98.25 465 GLU A CA 1
ATOM 3647 C C . GLU A 1 465 ? -7.650 12.879 16.079 1.00 98.25 465 GLU A C 1
ATOM 3649 O O . GLU A 1 465 ? -8.485 13.736 16.401 1.00 98.25 465 GLU A O 1
ATOM 3654 N N . PHE A 1 466 ? -7.180 12.798 14.837 1.00 98.81 466 PHE A N 1
ATOM 3655 C CA . PHE A 1 466 ? -7.578 13.646 13.712 1.00 98.81 466 PHE A CA 1
ATOM 3656 C C . PHE A 1 466 ? -8.241 12.799 12.616 1.00 98.81 466 PHE A C 1
ATOM 3658 O O . PHE A 1 466 ? -7.832 11.658 12.393 1.00 98.81 466 PHE A O 1
ATOM 3665 N N . LYS A 1 467 ? -9.207 13.348 11.856 1.00 98.81 467 LYS A N 1
ATOM 3666 C CA . LYS A 1 467 ? -9.716 12.644 10.660 1.00 98.81 467 LYS A CA 1
ATOM 3667 C C . LYS A 1 467 ? -10.040 13.507 9.432 1.00 98.81 467 LYS A C 1
ATOM 3669 O O . LYS A 1 467 ? -10.628 14.582 9.551 1.00 98.81 467 LYS A O 1
ATOM 3674 N N . TYR A 1 468 ? -9.789 12.964 8.240 1.00 98.94 468 TYR A N 1
ATOM 3675 C CA . TYR A 1 468 ? -10.364 13.437 6.973 1.00 98.94 468 TYR A CA 1
ATOM 3676 C C . TYR A 1 468 ? -11.387 12.438 6.418 1.00 98.94 468 TYR A C 1
ATOM 3678 O O . TYR A 1 468 ? -11.146 11.229 6.431 1.00 98.94 468 TYR A O 1
ATOM 3686 N N . ILE A 1 469 ? -12.485 12.952 5.856 1.00 98.88 469 ILE A N 1
ATOM 3687 C CA . ILE A 1 469 ? -13.465 12.178 5.078 1.00 98.88 469 ILE A CA 1
ATOM 3688 C C . ILE A 1 469 ? -13.570 12.770 3.670 1.00 98.88 469 ILE A C 1
ATOM 3690 O O . ILE A 1 469 ? -13.787 13.965 3.518 1.00 98.88 469 ILE A O 1
ATOM 3694 N N . GLY A 1 470 ? -13.453 11.949 2.631 1.00 98.62 470 GLY A N 1
ATOM 3695 C CA . GLY A 1 470 ? -13.663 12.348 1.241 1.00 98.62 470 GLY A CA 1
ATOM 3696 C C . GLY A 1 470 ? -14.941 11.770 0.642 1.00 98.62 470 GLY A C 1
ATOM 3697 O O . GLY A 1 470 ? -15.415 10.707 1.051 1.00 98.62 470 GLY A O 1
ATOM 3698 N N . ASN A 1 471 ? -15.455 12.443 -0.395 1.00 98.69 471 ASN A N 1
ATOM 3699 C CA . ASN A 1 471 ? -16.302 11.813 -1.413 1.00 98.69 471 ASN A CA 1
ATOM 3700 C C . ASN A 1 471 ? -17.558 11.130 -0.817 1.00 98.69 471 ASN A C 1
ATOM 3702 O O . ASN A 1 471 ? -17.911 10.008 -1.177 1.00 98.69 471 ASN A O 1
ATOM 3706 N N . MET A 1 472 ? -18.234 11.815 0.121 1.00 98.44 472 MET A N 1
ATOM 3707 C CA . MET A 1 472 ? -19.568 11.421 0.617 1.00 98.44 472 MET A CA 1
ATOM 3708 C C . MET A 1 472 ? -20.678 11.709 -0.404 1.00 98.44 472 MET A C 1
ATOM 3710 O O . MET A 1 472 ? -21.725 11.062 -0.398 1.00 98.44 472 MET A O 1
ATOM 3714 N N . HIS A 1 473 ? -20.418 12.623 -1.339 1.00 98.75 473 HIS A N 1
ATOM 3715 C CA . HIS A 1 473 ? -21.082 12.622 -2.633 1.00 98.75 473 HIS A CA 1
ATOM 3716 C C . HIS A 1 473 ? -20.162 11.958 -3.653 1.00 98.75 473 HIS A C 1
ATOM 3718 O O . HIS A 1 473 ? -19.028 12.397 -3.839 1.00 98.75 473 HIS A O 1
ATOM 3724 N N . GLY A 1 474 ? -20.634 10.906 -4.316 1.00 97.75 474 GLY A N 1
ATOM 3725 C CA . GLY A 1 474 ? -19.774 10.058 -5.141 1.00 97.75 474 GLY A CA 1
ATOM 3726 C C . GLY A 1 474 ? -19.190 10.752 -6.376 1.00 97.75 474 GLY A C 1
ATOM 3727 O O . GLY A 1 474 ? -18.038 10.492 -6.717 1.00 97.75 474 GLY A O 1
ATOM 3728 N N . ASN A 1 475 ? -19.914 11.697 -6.991 1.00 98.12 475 ASN A N 1
ATOM 3729 C CA . ASN A 1 475 ? -19.403 12.501 -8.111 1.00 98.12 475 ASN A CA 1
ATOM 3730 C C . ASN A 1 475 ? -18.505 13.678 -7.701 1.00 98.12 475 ASN A C 1
ATOM 3732 O O . ASN A 1 475 ? -17.995 14.376 -8.571 1.00 98.12 475 ASN A O 1
ATOM 3736 N N . GLU A 1 476 ? -18.283 13.899 -6.405 1.00 98.44 476 GLU A N 1
ATOM 3737 C CA . GLU A 1 476 ? -17.409 14.953 -5.883 1.00 98.44 476 GLU A CA 1
ATOM 3738 C C . GLU A 1 476 ? -16.042 14.321 -5.578 1.00 98.44 476 GLU A C 1
ATOM 3740 O O . GLU A 1 476 ? -15.747 13.871 -4.469 1.00 98.44 476 GLU A O 1
ATOM 3745 N N . VAL A 1 477 ? -15.250 14.171 -6.645 1.00 98.38 477 VAL A N 1
ATOM 3746 C CA . VAL A 1 477 ? -14.132 13.215 -6.744 1.00 98.38 477 VAL A CA 1
ATOM 3747 C C . VAL A 1 477 ? -12.809 13.766 -6.225 1.00 98.38 477 VAL A C 1
ATOM 3749 O O . VAL A 1 477 ? -11.989 12.998 -5.725 1.00 98.38 477 VAL A O 1
ATOM 3752 N N . VAL A 1 478 ? -12.593 15.084 -6.285 1.00 98.06 478 VAL A N 1
ATOM 3753 C CA . VAL A 1 478 ? -11.309 15.706 -5.903 1.00 98.06 478 VAL A CA 1
ATOM 3754 C C . VAL A 1 478 ? -10.878 15.294 -4.490 1.00 98.06 478 VAL A C 1
ATOM 3756 O O . VAL A 1 478 ? -9.716 14.951 -4.288 1.00 98.06 478 VAL A O 1
ATOM 3759 N N . GLY A 1 479 ? -11.815 15.236 -3.535 1.00 97.81 479 GLY A N 1
ATOM 3760 C CA . GLY A 1 479 ? -11.538 14.823 -2.155 1.00 97.81 479 GLY A CA 1
ATOM 3761 C C . GLY A 1 479 ? -11.042 13.381 -2.012 1.00 97.81 479 GLY A C 1
ATOM 3762 O O . GLY A 1 479 ? -10.215 13.118 -1.146 1.00 97.81 479 GLY A O 1
ATOM 3763 N N . ARG A 1 480 ? -11.474 12.457 -2.881 1.00 98.50 480 ARG A N 1
ATOM 3764 C CA . ARG A 1 480 ? -11.010 11.059 -2.880 1.00 98.50 480 ARG A CA 1
ATOM 3765 C C . ARG A 1 480 ? -9.551 10.972 -3.286 1.00 98.50 480 ARG A C 1
ATOM 3767 O O . ARG A 1 480 ? -8.715 10.507 -2.517 1.00 98.50 480 ARG A O 1
ATOM 3774 N N . GLU A 1 481 ? -9.244 11.464 -4.483 1.00 97.88 481 GLU A N 1
ATOM 3775 C CA . GLU A 1 481 ? -7.907 11.328 -5.060 1.00 97.88 481 GLU A CA 1
ATOM 3776 C C . GLU A 1 481 ? -6.884 12.138 -4.244 1.00 97.88 481 GLU A C 1
ATOM 3778 O O . GLU A 1 481 ? -5.783 11.665 -3.979 1.00 97.88 481 GLU A O 1
ATOM 3783 N N . VAL A 1 482 ? -7.245 13.333 -3.759 1.00 97.44 482 VAL A N 1
ATOM 3784 C CA . VAL A 1 482 ? -6.371 14.157 -2.902 1.00 97.44 482 VAL A CA 1
ATOM 3785 C C . VAL A 1 482 ? -6.058 13.480 -1.558 1.00 97.44 482 VAL A C 1
ATOM 3787 O O . VAL A 1 482 ? -4.943 13.632 -1.058 1.00 97.44 482 VAL A O 1
ATOM 3790 N N . LEU A 1 483 ? -6.974 12.683 -0.995 1.00 98.62 483 LEU A N 1
ATOM 3791 C CA . LEU A 1 483 ? -6.707 11.907 0.222 1.00 98.62 483 LEU A CA 1
ATOM 3792 C C . LEU A 1 483 ? -5.858 10.654 -0.023 1.00 98.62 483 LEU A C 1
ATOM 3794 O O . LEU A 1 483 ? -5.038 10.319 0.830 1.00 98.62 483 LEU A O 1
ATOM 3798 N N . LEU A 1 484 ? -5.973 10.007 -1.186 1.00 97.69 484 LEU A N 1
ATOM 3799 C CA . LEU A 1 484 ? -5.039 8.945 -1.586 1.00 97.69 484 LEU A CA 1
ATOM 3800 C C . LEU A 1 484 ? -3.617 9.507 -1.747 1.00 97.69 484 LEU A C 1
ATOM 3802 O O . LEU A 1 484 ? -2.678 8.989 -1.142 1.00 97.69 484 LEU A O 1
ATOM 3806 N N . ASN A 1 485 ? -3.474 10.640 -2.444 1.00 94.88 485 ASN A N 1
ATOM 3807 C CA . ASN A 1 485 ? -2.196 11.348 -2.571 1.00 94.88 485 ASN A CA 1
ATOM 3808 C C . ASN A 1 485 ? -1.615 11.773 -1.205 1.00 94.88 485 ASN A C 1
ATOM 3810 O O . ASN A 1 485 ? -0.395 11.755 -1.029 1.00 94.88 485 ASN A O 1
ATOM 3814 N N . LEU A 1 486 ? -2.463 12.114 -0.222 1.00 97.56 486 LEU A N 1
ATOM 3815 C CA . LEU A 1 486 ? -2.039 12.425 1.148 1.00 97.56 486 LEU A CA 1
ATOM 3816 C C . LEU A 1 486 ? -1.532 11.191 1.909 1.00 97.56 486 LEU A C 1
ATOM 3818 O O . LEU A 1 486 ? -0.506 11.295 2.577 1.00 97.56 486 LEU A O 1
ATOM 3822 N N . ILE A 1 487 ? -2.195 10.035 1.788 1.00 97.88 487 ILE A N 1
ATOM 3823 C CA . ILE A 1 487 ? -1.727 8.767 2.382 1.00 97.88 487 ILE A CA 1
ATOM 3824 C C . ILE A 1 487 ? -0.330 8.428 1.853 1.00 97.88 487 ILE A C 1
ATOM 3826 O O . ILE A 1 487 ? 0.596 8.222 2.637 1.00 97.88 487 ILE A O 1
ATOM 3830 N N . GLU A 1 488 ? -0.157 8.445 0.531 1.00 92.31 488 GLU A N 1
ATOM 3831 C CA . GLU A 1 488 ? 1.135 8.221 -0.121 1.00 92.31 488 GLU A CA 1
ATOM 3832 C C . GLU A 1 488 ? 2.200 9.225 0.338 1.00 92.31 488 GLU A C 1
ATOM 3834 O O . GLU A 1 488 ? 3.327 8.828 0.643 1.00 92.31 488 GLU A O 1
ATOM 3839 N N . TYR A 1 489 ? 1.854 10.515 0.404 1.00 91.31 489 TYR A N 1
ATOM 3840 C CA . TYR A 1 489 ? 2.778 11.569 0.815 1.00 91.31 489 TYR A CA 1
ATOM 3841 C C . TYR A 1 489 ? 3.244 11.387 2.261 1.00 91.31 489 TYR A C 1
ATOM 3843 O O . TYR A 1 489 ? 4.443 11.486 2.519 1.00 91.31 489 TYR A O 1
ATOM 3851 N N . LEU A 1 490 ? 2.332 11.093 3.193 1.00 93.62 490 LEU A N 1
ATOM 3852 C CA . LEU A 1 490 ? 2.681 10.842 4.592 1.00 93.62 490 LEU A CA 1
ATOM 3853 C C . LEU A 1 490 ? 3.569 9.594 4.717 1.00 93.62 490 LEU A C 1
ATOM 3855 O O . LEU A 1 490 ? 4.627 9.668 5.336 1.00 93.62 490 LEU A O 1
ATOM 3859 N N . CYS A 1 491 ? 3.213 8.489 4.052 1.00 90.56 491 CYS A N 1
ATOM 3860 C CA . CYS A 1 491 ? 3.986 7.244 4.100 1.00 90.56 491 CYS A CA 1
ATOM 3861 C C . CYS A 1 491 ? 5.399 7.396 3.510 1.00 90.56 491 CYS A C 1
ATOM 3863 O O . CYS A 1 491 ? 6.384 7.058 4.162 1.00 90.56 491 CYS A O 1
ATOM 3865 N N . ARG A 1 492 ? 5.528 7.938 2.287 1.00 83.69 492 ARG A N 1
ATOM 3866 C CA . ARG A 1 492 ? 6.825 8.062 1.589 1.00 83.69 492 ARG A CA 1
ATOM 3867 C C . ARG A 1 492 ? 7.773 9.076 2.242 1.00 83.69 492 ARG A C 1
ATOM 3869 O O . ARG A 1 492 ? 8.991 8.922 2.132 1.00 83.69 492 ARG A O 1
ATOM 3876 N N . ASN A 1 493 ? 7.244 10.108 2.904 1.00 81.25 493 ASN A N 1
ATOM 3877 C CA . ASN A 1 493 ? 8.060 11.156 3.525 1.00 81.25 493 ASN A CA 1
ATOM 3878 C C . ASN A 1 493 ? 8.307 10.944 5.029 1.00 81.25 493 ASN A C 1
ATOM 3880 O O . ASN A 1 493 ? 9.154 11.635 5.593 1.00 81.25 493 ASN A O 1
ATOM 3884 N N . TYR A 1 494 ? 7.654 9.975 5.675 1.00 85.69 494 TYR A N 1
ATOM 3885 C CA . TYR A 1 494 ? 7.979 9.585 7.047 1.00 85.69 494 TYR A CA 1
ATOM 3886 C C . TYR A 1 494 ? 9.459 9.178 7.181 1.00 85.69 494 TYR A C 1
ATOM 3888 O O . TYR A 1 494 ? 9.990 8.433 6.358 1.00 85.69 494 TYR A O 1
ATOM 3896 N N . GLY A 1 495 ? 10.152 9.715 8.187 1.00 79.38 495 GLY A N 1
ATOM 3897 C CA . GLY A 1 495 ? 11.595 9.546 8.394 1.00 79.38 495 GLY A CA 1
ATOM 3898 C C . GLY A 1 495 ? 12.498 10.359 7.450 1.00 79.38 495 GLY A C 1
ATOM 3899 O O . GLY A 1 495 ? 13.686 10.502 7.736 1.00 79.38 495 GLY A O 1
ATOM 3900 N N . ASN A 1 496 ? 11.959 10.924 6.362 1.00 73.88 496 ASN A N 1
ATOM 3901 C CA . ASN A 1 496 ? 12.695 11.723 5.371 1.00 73.88 496 ASN A CA 1
ATOM 3902 C C . ASN A 1 496 ? 12.427 13.234 5.510 1.00 73.88 496 ASN A C 1
ATOM 3904 O O . ASN A 1 496 ? 13.344 14.044 5.381 1.00 73.88 496 ASN A O 1
ATOM 3908 N N . ASP A 1 497 ? 11.175 13.614 5.772 1.00 72.94 497 ASP A N 1
ATOM 3909 C CA . ASP A 1 497 ? 10.713 14.990 5.971 1.00 72.94 497 ASP A CA 1
ATOM 3910 C C . ASP A 1 497 ? 10.426 15.230 7.470 1.00 72.94 497 ASP A C 1
ATOM 3912 O O . ASP A 1 497 ? 9.610 14.508 8.060 1.00 72.94 497 ASP A O 1
ATOM 3916 N N . PRO A 1 498 ? 11.073 16.219 8.119 1.00 85.50 498 PRO A N 1
ATOM 3917 C CA . PRO A 1 498 ? 10.858 16.495 9.539 1.00 85.50 498 PRO A CA 1
ATOM 3918 C C . PRO A 1 498 ? 9.444 16.971 9.904 1.00 85.50 498 PRO A C 1
ATOM 3920 O O . PRO A 1 498 ? 8.985 16.649 10.996 1.00 85.50 498 PRO A O 1
ATOM 3923 N N . GLU A 1 499 ? 8.744 17.705 9.029 1.00 91.06 499 GLU A N 1
ATOM 3924 C CA . GLU A 1 499 ? 7.371 18.163 9.294 1.00 91.06 499 GLU A CA 1
ATOM 3925 C C . GLU A 1 499 ? 6.404 16.975 9.253 1.00 91.06 499 GLU A C 1
ATOM 3927 O O . GLU A 1 499 ? 5.588 16.824 10.158 1.00 91.06 499 GLU A O 1
ATOM 3932 N N . VAL A 1 500 ? 6.542 16.089 8.259 1.00 89.94 500 VAL A N 1
ATOM 3933 C CA . VAL A 1 500 ? 5.736 14.856 8.162 1.00 89.94 500 VAL A CA 1
ATOM 3934 C C . VAL A 1 500 ? 6.022 13.911 9.326 1.00 89.94 500 VAL A C 1
ATOM 3936 O O . VAL A 1 500 ? 5.088 13.404 9.943 1.00 89.94 500 VAL A O 1
ATOM 3939 N N . THR A 1 501 ? 7.298 13.696 9.654 1.00 91.62 501 THR A N 1
ATOM 3940 C CA . THR A 1 501 ? 7.690 12.791 10.746 1.00 91.62 501 THR A CA 1
ATOM 3941 C C . THR A 1 501 ? 7.178 13.311 12.088 1.00 91.62 501 THR A C 1
ATOM 3943 O O . THR A 1 501 ? 6.559 12.560 12.831 1.00 91.62 501 THR A O 1
ATOM 3946 N N . GLN A 1 502 ? 7.331 14.609 12.381 1.00 95.00 502 GLN A N 1
ATOM 3947 C CA . GLN A 1 502 ? 6.768 15.199 13.599 1.00 95.00 502 GLN A CA 1
ATOM 3948 C C . GLN A 1 502 ? 5.236 15.087 13.640 1.00 95.00 502 GLN A C 1
ATOM 3950 O O . GLN A 1 502 ? 4.682 14.811 14.702 1.00 95.00 502 GLN A O 1
ATOM 3955 N N . LEU A 1 503 ? 4.550 15.300 12.513 1.00 95.69 503 LEU A N 1
ATOM 3956 C CA . LEU A 1 503 ? 3.089 15.252 12.448 1.00 95.69 503 LEU A CA 1
ATOM 3957 C C . LEU A 1 503 ? 2.550 13.843 12.746 1.00 95.69 503 LEU A C 1
ATOM 3959 O O . LEU A 1 503 ? 1.598 13.721 13.511 1.00 95.69 503 LEU A O 1
ATOM 3963 N N . VAL A 1 504 ? 3.185 12.802 12.194 1.00 97.88 504 VAL A N 1
ATOM 3964 C CA . VAL A 1 504 ? 2.819 11.390 12.413 1.00 97.88 504 VAL A CA 1
ATOM 3965 C C . VAL A 1 504 ? 3.200 10.906 13.821 1.00 97.88 504 VAL A C 1
ATOM 3967 O O . VAL A 1 504 ? 2.393 10.231 14.442 1.00 97.88 504 VAL A O 1
ATOM 3970 N N . ASN A 1 505 ? 4.352 11.317 14.370 1.00 97.12 505 ASN A N 1
ATOM 3971 C CA . ASN A 1 505 ? 4.784 11.009 15.751 1.00 97.12 505 ASN A CA 1
ATOM 3972 C C . ASN A 1 505 ? 4.055 11.819 16.849 1.00 97.12 505 ASN A C 1
ATOM 3974 O O . ASN A 1 505 ? 4.530 11.926 17.983 1.00 97.12 505 ASN A O 1
ATOM 3978 N N . SER A 1 506 ? 2.971 12.517 16.512 1.00 96.62 506 SER A N 1
ATOM 3979 C CA . SER A 1 506 ? 2.219 13.325 17.480 1.00 96.62 506 SER A CA 1
ATOM 3980 C C . SER A 1 506 ? 0.722 13.387 17.210 1.00 96.62 506 SER A C 1
ATOM 3982 O O . SER A 1 506 ? 0.015 14.086 17.934 1.00 96.62 506 SER A O 1
ATOM 3984 N N . THR A 1 507 ? 0.232 12.716 16.169 1.00 98.00 507 THR A N 1
ATOM 3985 C CA .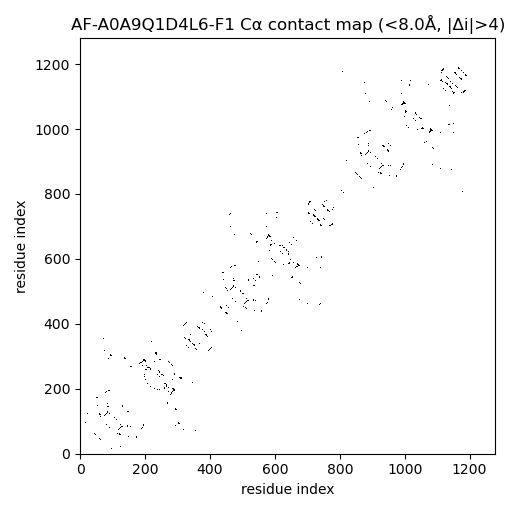 THR A 1 507 ? -1.155 12.830 15.724 1.00 98.00 507 THR A CA 1
ATOM 3986 C C . THR A 1 507 ? -1.610 11.512 15.138 1.00 98.00 507 THR A C 1
ATOM 3988 O O . THR A 1 507 ? -1.034 11.039 14.156 1.00 98.00 507 THR A O 1
ATOM 3991 N N . ARG A 1 508 ? -2.734 11.000 15.637 1.00 98.44 508 ARG A N 1
ATOM 3992 C CA . ARG A 1 508 ? -3.352 9.815 15.065 1.00 98.44 508 ARG A CA 1
ATOM 3993 C C . ARG A 1 508 ? -4.277 10.210 13.930 1.00 98.44 508 ARG A C 1
ATOM 3995 O O . ARG A 1 508 ? -5.379 10.714 14.136 1.00 98.44 508 ARG A O 1
ATOM 4002 N N . ILE A 1 509 ? -3.775 10.068 12.708 1.00 98.81 509 ILE A N 1
ATOM 4003 C CA . ILE A 1 509 ? -4.397 10.585 11.491 1.00 98.81 509 ILE A CA 1
ATOM 4004 C C . ILE A 1 509 ? -5.225 9.477 10.844 1.00 98.81 509 ILE A C 1
ATOM 4006 O O . ILE A 1 509 ? -4.687 8.496 10.337 1.00 98.81 509 ILE A O 1
ATOM 4010 N N . HIS A 1 510 ? -6.542 9.653 10.797 1.00 98.88 510 HIS A N 1
ATOM 4011 C CA . HIS A 1 510 ? -7.452 8.742 10.112 1.00 98.88 510 HIS A CA 1
ATOM 4012 C C . HIS A 1 510 ? -7.980 9.340 8.799 1.00 98.88 510 HIS A C 1
ATOM 4014 O O . HIS A 1 510 ? -8.617 10.391 8.783 1.00 98.88 510 HIS A O 1
ATOM 4020 N N . ILE A 1 511 ? -7.755 8.664 7.675 1.00 98.88 511 ILE A N 1
ATOM 4021 C CA . ILE A 1 511 ? -8.138 9.132 6.338 1.00 98.88 511 ILE A CA 1
ATOM 4022 C C . ILE A 1 511 ? -9.131 8.151 5.714 1.00 98.88 511 ILE A C 1
ATOM 4024 O O . ILE A 1 511 ? -8.787 7.001 5.456 1.00 98.88 511 ILE A O 1
ATOM 4028 N N . MET A 1 512 ? -10.345 8.619 5.421 1.00 98.81 512 MET A N 1
ATOM 4029 C CA . MET A 1 512 ? -11.364 7.893 4.658 1.00 98.81 512 MET A CA 1
ATOM 4030 C C . MET A 1 512 ? -11.484 8.500 3.252 1.00 98.81 512 MET A C 1
ATOM 4032 O O . MET A 1 512 ? -12.107 9.552 3.116 1.00 98.81 512 MET A O 1
ATOM 4036 N N . PRO A 1 513 ? -10.927 7.889 2.188 1.00 98.62 513 PRO A N 1
ATOM 4037 C CA . PRO A 1 513 ? -10.952 8.494 0.852 1.00 98.62 513 PRO A CA 1
ATOM 4038 C C . PRO A 1 513 ? -12.351 8.560 0.221 1.00 98.62 513 PRO A C 1
ATOM 4040 O O . PRO A 1 513 ? -12.616 9.452 -0.580 1.00 98.62 513 PRO A O 1
ATOM 4043 N N . SER A 1 514 ? -13.253 7.632 0.559 1.00 98.75 514 SER A N 1
ATOM 4044 C CA . SER A 1 514 ? -14.620 7.611 0.027 1.00 98.75 514 SER A CA 1
ATOM 4045 C C . SER A 1 514 ? -15.621 7.074 1.045 1.00 98.75 514 SER A C 1
ATOM 4047 O O . SER A 1 514 ? -15.597 5.895 1.394 1.00 98.75 514 SER A O 1
ATOM 4049 N N . MET A 1 515 ? -16.523 7.949 1.496 1.00 98.81 515 MET A N 1
ATOM 4050 C CA . MET A 1 515 ? -17.709 7.572 2.273 1.00 98.81 515 MET A CA 1
ATOM 4051 C C . MET A 1 515 ? -18.847 7.046 1.378 1.00 98.81 515 MET A C 1
ATOM 4053 O O . MET A 1 515 ? -19.668 6.261 1.842 1.00 98.81 515 MET A O 1
ATOM 4057 N N . ASN A 1 516 ? -18.898 7.442 0.099 1.00 98.75 516 ASN A N 1
ATOM 4058 C CA . ASN A 1 516 ? -19.905 6.989 -0.867 1.00 98.75 516 ASN A CA 1
ATOM 4059 C C . ASN A 1 516 ? -19.261 6.346 -2.114 1.00 98.75 516 ASN A C 1
ATOM 4061 O O . ASN A 1 516 ? -19.338 6.899 -3.220 1.00 98.75 516 ASN A O 1
ATOM 4065 N N . PRO A 1 517 ? -18.642 5.158 -1.971 1.00 98.50 517 PRO A N 1
ATOM 4066 C CA . PRO A 1 517 ? -18.042 4.459 -3.102 1.00 98.50 517 PRO A CA 1
ATOM 4067 C C . PRO A 1 517 ? -19.095 3.983 -4.117 1.00 98.50 517 PRO A C 1
ATOM 4069 O O . PRO A 1 517 ? -18.773 3.814 -5.288 1.00 98.50 517 PRO A O 1
ATOM 4072 N N . ASP A 1 518 ? -20.355 3.813 -3.709 1.00 97.94 518 ASP A N 1
ATOM 4073 C CA . ASP A 1 518 ? -21.452 3.420 -4.602 1.00 97.94 518 ASP A CA 1
ATOM 4074 C C . ASP A 1 518 ? -21.840 4.534 -5.575 1.00 97.94 518 ASP A C 1
ATOM 4076 O O . ASP A 1 518 ? -22.027 4.280 -6.763 1.00 97.94 518 ASP A O 1
ATOM 4080 N N . GLY A 1 519 ? -21.935 5.770 -5.081 1.00 98.06 519 GLY A N 1
ATOM 4081 C CA . GLY A 1 519 ? -22.147 6.943 -5.918 1.00 98.06 519 GLY A CA 1
ATOM 4082 C C . GLY A 1 519 ? -20.973 7.181 -6.869 1.00 98.06 519 GLY A C 1
ATOM 4083 O O . GLY A 1 519 ? -21.194 7.550 -8.019 1.00 98.06 519 GLY A O 1
ATOM 4084 N N . TYR A 1 520 ? -19.734 6.922 -6.427 1.00 98.44 520 TYR A N 1
ATOM 4085 C CA . TYR A 1 520 ? -18.538 7.090 -7.262 1.00 98.44 520 TYR A CA 1
ATOM 4086 C C . TYR A 1 520 ? -18.574 6.186 -8.500 1.00 98.44 520 TYR A C 1
ATOM 4088 O O . TYR A 1 520 ? -18.411 6.673 -9.613 1.00 98.44 520 TYR A O 1
ATOM 4096 N N . GLU A 1 521 ? -18.877 4.893 -8.338 1.00 97.00 521 GLU A N 1
ATOM 4097 C CA . GLU A 1 521 ? -18.984 3.954 -9.471 1.00 97.00 521 GLU A CA 1
ATOM 4098 C C . GLU A 1 521 ? -20.192 4.231 -10.397 1.00 97.00 521 GLU A C 1
ATOM 4100 O O . GLU A 1 521 ? -20.329 3.600 -11.446 1.00 97.00 521 GLU A O 1
ATOM 4105 N N . LEU A 1 522 ? -21.073 5.168 -10.025 1.00 96.38 522 LEU A N 1
ATOM 4106 C CA . LEU A 1 522 ? -22.177 5.675 -10.847 1.00 96.38 522 LEU A CA 1
ATOM 4107 C C . LEU A 1 522 ? -21.906 7.073 -11.435 1.00 96.38 522 LEU A C 1
ATOM 4109 O O . LEU A 1 522 ? -22.725 7.563 -12.212 1.00 96.38 522 LEU A O 1
ATOM 4113 N N . ALA A 1 523 ? -20.808 7.730 -11.058 1.00 95.88 523 ALA A N 1
ATOM 4114 C CA . ALA A 1 523 ? -20.435 9.056 -11.536 1.00 95.88 523 ALA A CA 1
ATOM 4115 C C . ALA A 1 523 ? -19.715 8.997 -12.900 1.00 95.88 523 ALA A C 1
ATOM 4117 O O . ALA A 1 523 ? -19.313 7.933 -13.370 1.00 95.88 523 ALA A O 1
ATOM 4118 N N . GLN A 1 524 ? -19.548 10.149 -13.559 1.00 94.06 524 GLN A N 1
ATOM 4119 C CA . GLN A 1 524 ? -18.911 10.241 -14.879 1.00 94.06 524 GLN A CA 1
ATOM 4120 C C . GLN A 1 524 ? -17.815 11.314 -14.915 1.00 94.06 524 GLN A C 1
ATOM 4122 O O . GLN A 1 524 ? -18.063 12.472 -14.574 1.00 94.06 524 GLN A O 1
ATOM 4127 N N . GLU A 1 525 ? -16.619 10.925 -15.374 1.00 96.19 525 GLU A N 1
ATOM 4128 C CA . GLU A 1 525 ? -15.469 11.821 -15.541 1.00 96.19 525 GLU A CA 1
ATOM 4129 C C . GLU A 1 525 ? -15.821 13.014 -16.447 1.00 96.19 525 GLU A C 1
ATOM 4131 O O . GLU A 1 525 ? -16.426 12.857 -17.512 1.00 96.19 525 GLU A O 1
ATOM 4136 N N . GLY A 1 526 ? -15.447 14.221 -16.020 1.00 92.69 526 GLY A N 1
ATOM 4137 C CA . GLY A 1 526 ? -15.795 15.472 -16.690 1.00 92.69 526 GLY A CA 1
ATOM 4138 C C . GLY A 1 526 ? -17.112 16.110 -16.226 1.00 92.69 526 GLY A C 1
ATOM 4139 O O . GLY A 1 526 ? -17.465 17.173 -16.748 1.00 92.69 526 GLY A O 1
ATOM 4140 N N . ASP A 1 527 ? -17.839 15.529 -15.262 1.00 94.69 527 ASP A N 1
ATOM 4141 C CA . ASP A 1 527 ? -19.007 16.189 -14.671 1.00 94.69 527 ASP A CA 1
ATOM 4142 C C . ASP A 1 527 ? -18.616 17.444 -13.868 1.00 94.69 527 ASP A C 1
ATOM 4144 O O . ASP A 1 527 ? -17.985 17.399 -12.811 1.00 94.69 527 ASP A O 1
ATOM 4148 N N . VAL A 1 528 ? -19.057 18.600 -14.363 1.00 93.00 528 VAL A N 1
ATOM 4149 C CA . VAL A 1 528 ? -18.828 19.899 -13.726 1.00 93.00 528 VAL A CA 1
ATOM 4150 C C . VAL A 1 528 ? -19.799 20.161 -12.574 1.00 93.00 528 VAL A C 1
ATOM 4152 O O . VAL A 1 528 ? -19.408 20.812 -11.611 1.00 93.00 528 VAL A O 1
ATOM 4155 N N . LYS A 1 529 ? -21.066 19.733 -12.672 1.00 91.81 529 LYS A N 1
ATOM 4156 C CA . LYS A 1 529 ? -22.148 20.245 -11.798 1.00 91.81 529 LYS A CA 1
ATOM 4157 C C . LYS A 1 529 ? -23.392 19.354 -11.678 1.00 91.81 529 LYS A C 1
ATOM 4159 O O . LYS A 1 529 ? -24.458 19.834 -11.291 1.00 91.81 529 LYS A O 1
ATOM 4164 N N . GLY A 1 530 ? -23.304 18.103 -12.100 1.00 91.75 530 GLY A N 1
ATOM 4165 C CA . GLY A 1 530 ? -24.402 17.156 -12.104 1.00 91.75 530 GLY A CA 1
ATOM 4166 C C . GLY A 1 530 ? -24.687 16.537 -10.737 1.00 91.75 530 GLY A C 1
ATOM 4167 O O . GLY A 1 530 ? -24.112 16.883 -9.699 1.00 91.75 530 GLY A O 1
ATOM 4168 N N . TYR A 1 531 ? -25.631 15.599 -10.781 1.00 94.00 531 TYR A N 1
ATOM 4169 C CA . TYR A 1 531 ? -26.136 14.839 -9.635 1.00 94.00 531 TYR A CA 1
ATOM 4170 C C . TYR A 1 531 ? -26.030 13.317 -9.853 1.00 94.00 531 TYR A C 1
ATOM 4172 O O . TYR A 1 531 ? -26.365 12.539 -8.963 1.00 94.00 531 TYR A O 1
ATOM 4180 N N . MET A 1 532 ? -25.572 12.878 -11.032 1.00 95.31 532 MET A N 1
ATOM 4181 C CA . MET A 1 532 ? -25.358 11.464 -11.344 1.00 95.31 532 MET A CA 1
ATOM 4182 C C . MET A 1 532 ? -24.191 10.952 -10.497 1.00 95.31 532 MET A C 1
ATOM 4184 O O . MET A 1 532 ? -23.093 11.484 -10.599 1.00 95.31 532 MET A O 1
ATOM 4188 N N . GLY A 1 533 ? -24.451 9.980 -9.621 1.00 95.44 533 GLY A N 1
ATOM 4189 C CA . GLY A 1 533 ? -23.473 9.511 -8.638 1.00 95.44 533 GLY A CA 1
ATOM 4190 C C . GLY A 1 533 ? -23.313 10.395 -7.392 1.00 95.44 533 GLY A C 1
ATOM 4191 O O . GLY A 1 533 ? -22.463 10.101 -6.560 1.00 95.44 533 GLY A O 1
ATOM 4192 N N . ARG A 1 534 ? -24.107 11.465 -7.204 1.00 98.25 534 ARG A N 1
ATOM 4193 C CA . ARG A 1 534 ? -24.049 12.268 -5.962 1.00 98.25 534 ARG A CA 1
ATOM 4194 C C . ARG A 1 534 ? -24.528 11.456 -4.755 1.00 98.25 534 ARG A C 1
ATOM 4196 O O . ARG A 1 534 ? -23.823 11.357 -3.758 1.00 98.25 534 ARG A O 1
ATOM 4203 N N . ASN A 1 535 ? -25.732 10.903 -4.849 1.00 98.38 535 ASN A N 1
ATOM 4204 C CA . ASN A 1 535 ? -26.410 10.200 -3.759 1.00 98.38 535 ASN A CA 1
ATOM 4205 C C . ASN A 1 535 ? -25.841 8.774 -3.578 1.00 98.38 535 ASN A C 1
ATOM 4207 O O . ASN A 1 535 ? -25.056 8.311 -4.408 1.00 98.38 535 ASN A O 1
ATOM 4211 N N . ASN A 1 536 ? -26.193 8.070 -2.496 1.00 97.62 536 ASN A N 1
ATOM 4212 C CA . ASN A 1 536 ? -25.826 6.650 -2.336 1.00 97.62 536 ASN A CA 1
ATOM 4213 C C . ASN A 1 536 ? -26.672 5.736 -3.254 1.00 97.62 536 ASN A C 1
ATOM 4215 O O . ASN A 1 536 ? -27.558 6.212 -3.967 1.00 97.62 536 ASN A O 1
ATOM 4219 N N . SER A 1 537 ? -26.461 4.410 -3.235 1.00 97.31 537 SER A N 1
ATOM 4220 C CA . SER A 1 537 ? -27.218 3.500 -4.122 1.00 97.31 537 SER A CA 1
ATOM 4221 C C . SER A 1 537 ? -28.728 3.412 -3.828 1.00 97.31 537 SER A C 1
ATOM 4223 O O . SER A 1 537 ? -29.465 2.918 -4.680 1.00 97.31 537 SER A O 1
ATOM 4225 N N . ASN A 1 538 ? -29.210 3.888 -2.675 1.00 96.62 538 ASN A N 1
ATOM 4226 C CA . ASN A 1 538 ? -30.647 4.045 -2.399 1.00 96.62 538 ASN A CA 1
ATOM 4227 C C . ASN A 1 538 ? -31.192 5.411 -2.866 1.00 96.62 538 ASN A C 1
ATOM 4229 O O . ASN A 1 538 ? -32.363 5.718 -2.650 1.00 96.62 538 ASN A O 1
ATOM 4233 N N . ASN A 1 539 ? -30.353 6.227 -3.511 1.00 96.94 539 ASN A N 1
ATOM 4234 C CA . ASN A 1 539 ? -30.625 7.586 -3.965 1.00 96.94 539 ASN A CA 1
ATOM 4235 C C . ASN A 1 539 ? -30.921 8.600 -2.835 1.00 96.94 539 ASN A C 1
ATOM 4237 O O . ASN A 1 539 ? -31.569 9.618 -3.083 1.00 96.94 539 ASN A O 1
ATOM 4241 N N . PHE A 1 540 ? -30.384 8.393 -1.627 1.00 97.69 540 PHE A N 1
ATOM 4242 C CA . PHE A 1 540 ? -30.392 9.402 -0.557 1.00 97.69 540 PHE A CA 1
ATOM 4243 C C . PHE A 1 540 ? -29.108 10.245 -0.556 1.00 97.69 540 PHE A C 1
ATOM 4245 O O . PHE A 1 540 ? -28.016 9.747 -0.842 1.00 97.69 540 PHE A O 1
ATOM 4252 N N . ASP A 1 541 ? -29.242 11.532 -0.234 1.00 98.00 541 ASP A N 1
ATOM 4253 C CA . ASP A 1 541 ? -28.116 12.448 -0.038 1.00 98.00 541 ASP A CA 1
ATOM 4254 C C . ASP A 1 541 ? -27.546 12.234 1.373 1.00 98.00 541 ASP A C 1
ATOM 4256 O O . ASP A 1 541 ? -28.220 12.495 2.372 1.00 98.00 541 ASP A O 1
ATOM 4260 N N . LEU A 1 542 ? -26.319 11.710 1.469 1.00 98.19 542 LEU A N 1
ATOM 4261 C CA . LEU A 1 542 ? -25.722 11.352 2.760 1.00 98.19 542 LEU A CA 1
ATOM 4262 C C . LEU A 1 542 ? -25.469 12.572 3.655 1.00 98.19 542 LEU A C 1
ATOM 4264 O O . LEU A 1 542 ? -25.501 12.429 4.876 1.00 98.19 542 LEU A O 1
ATOM 4268 N N . ASN A 1 543 ? -25.287 13.766 3.077 1.00 98.19 543 ASN A N 1
ATOM 4269 C CA . ASN A 1 543 ? -25.118 15.008 3.831 1.00 98.19 543 ASN A CA 1
ATOM 4270 C C . ASN A 1 543 ? -26.468 15.693 4.144 1.00 98.19 543 ASN A C 1
ATOM 4272 O O . ASN A 1 543 ? -26.512 16.891 4.411 1.00 98.19 543 ASN A O 1
ATOM 4276 N N . ARG A 1 544 ? -27.583 14.951 4.066 1.00 97.81 544 ARG A N 1
ATOM 4277 C CA . ARG A 1 544 ? -28.922 15.315 4.577 1.00 97.81 544 ARG A CA 1
ATOM 4278 C C . ARG A 1 544 ? -29.526 14.211 5.459 1.00 97.81 544 ARG A C 1
ATOM 4280 O O . ARG A 1 544 ? -30.722 14.219 5.732 1.00 97.81 544 ARG A O 1
ATOM 4287 N N . ASN A 1 545 ? -28.720 13.219 5.847 1.00 97.94 545 ASN A N 1
ATOM 4288 C CA . ASN A 1 545 ? -29.179 11.965 6.451 1.00 97.94 545 ASN A CA 1
ATOM 4289 C C . ASN A 1 545 ? -28.744 11.776 7.919 1.00 97.94 545 ASN A C 1
ATOM 4291 O O . ASN A 1 545 ? -29.080 10.764 8.538 1.00 97.94 545 ASN A O 1
ATOM 4295 N N . PHE A 1 546 ? -28.008 12.733 8.487 1.00 98.12 546 PHE A N 1
ATOM 4296 C CA . PHE A 1 546 ? -27.660 12.733 9.907 1.00 98.12 546 PHE A CA 1
ATOM 4297 C C . PHE A 1 546 ? -28.802 13.342 10.744 1.00 98.12 546 PHE A C 1
ATOM 4299 O O . PHE A 1 546 ? -29.549 14.179 10.242 1.00 98.12 546 PHE A O 1
ATOM 4306 N N . PRO A 1 547 ? -28.977 12.933 12.016 1.00 97.88 547 PRO A N 1
ATOM 4307 C CA . PRO A 1 547 ? -29.822 13.647 12.973 1.00 97.88 547 PRO A CA 1
ATOM 4308 C C . PRO A 1 547 ? -29.474 15.138 13.059 1.00 97.88 547 PRO A C 1
ATOM 4310 O O . PRO A 1 547 ? -28.306 15.506 13.004 1.00 97.88 547 PRO A O 1
ATOM 4313 N N . ASP A 1 548 ? -30.487 15.978 13.238 1.00 97.12 548 ASP A N 1
ATOM 4314 C CA . ASP A 1 548 ? -30.379 17.435 13.149 1.00 97.12 548 ASP A CA 1
ATOM 4315 C C . ASP A 1 548 ? -30.915 18.121 14.423 1.00 97.12 548 ASP A C 1
ATOM 4317 O O . ASP A 1 548 ? -31.698 17.528 15.173 1.00 97.12 548 ASP A O 1
ATOM 4321 N N . GLN A 1 549 ? -30.457 19.348 14.702 1.00 95.56 549 GLN A N 1
ATOM 4322 C CA . GLN A 1 549 ? -30.777 20.083 15.934 1.00 95.56 549 GLN A CA 1
ATOM 4323 C C . GLN A 1 549 ? -32.069 20.914 15.868 1.00 95.56 549 GLN A C 1
ATOM 4325 O O . GLN A 1 549 ? -32.664 21.182 16.915 1.00 95.56 549 GLN A O 1
ATOM 4330 N N . PHE A 1 550 ? -32.519 21.318 14.675 1.00 94.75 550 PHE A N 1
ATOM 4331 C CA . PHE A 1 550 ? -33.708 22.158 14.489 1.00 94.75 550 PHE A CA 1
ATOM 4332 C C . PHE A 1 550 ? -34.861 21.414 13.798 1.00 94.75 550 PHE A C 1
ATOM 4334 O O . PHE A 1 550 ? -36.029 21.720 14.053 1.00 94.75 550 PHE A O 1
ATOM 4341 N N . VAL A 1 551 ? -34.563 20.431 12.942 1.00 93.38 551 VAL A N 1
ATOM 4342 C CA . VAL A 1 551 ? -35.531 19.732 12.086 1.00 93.38 551 VAL A CA 1
ATOM 4343 C C . VAL A 1 551 ? -35.500 18.221 12.335 1.00 93.38 551 VAL A C 1
ATOM 4345 O O . VAL A 1 551 ? -34.454 17.596 12.428 1.00 93.38 551 VAL A O 1
ATOM 4348 N N . SER A 1 552 ? -36.665 17.571 12.388 1.00 92.12 552 SER A N 1
ATOM 4349 C CA . SER A 1 552 ? -36.709 16.102 12.388 1.00 92.12 552 SER A CA 1
ATOM 4350 C C . SER A 1 552 ? -36.535 15.580 10.959 1.00 92.12 552 SER A C 1
ATOM 4352 O O . SER A 1 552 ? -37.451 15.697 10.145 1.00 92.12 552 SER A O 1
ATOM 4354 N N . ILE A 1 553 ? -35.364 15.010 10.657 1.00 94.00 553 ILE A N 1
ATOM 4355 C CA . ILE A 1 553 ? -35.085 14.356 9.370 1.00 94.00 553 ILE A CA 1
ATOM 4356 C C . ILE A 1 553 ? -35.955 13.087 9.240 1.00 94.00 553 ILE A C 1
ATOM 4358 O O . ILE A 1 553 ? -35.853 12.202 10.092 1.00 94.00 553 ILE A O 1
ATOM 4362 N N . PRO A 1 554 ? -36.824 12.980 8.212 1.00 87.75 554 PRO A N 1
ATOM 4363 C CA . PRO A 1 554 ? -37.753 11.857 8.060 1.00 87.75 554 PRO A CA 1
ATOM 4364 C C . PRO A 1 554 ? -37.169 10.680 7.263 1.00 87.75 554 PRO A C 1
ATOM 4366 O O . PRO A 1 554 ? -37.769 9.605 7.233 1.00 87.75 554 PRO A O 1
ATOM 4369 N N . ASP A 1 555 ? -36.040 10.891 6.583 1.00 89.25 555 ASP A N 1
ATOM 4370 C CA . ASP A 1 555 ? -35.430 9.902 5.700 1.00 89.25 555 ASP A CA 1
ATOM 4371 C C . ASP A 1 555 ? -34.791 8.752 6.500 1.00 89.25 555 ASP A C 1
ATOM 4373 O O . ASP A 1 555 ? -34.192 8.980 7.555 1.00 89.25 555 ASP A O 1
ATOM 4377 N N . PRO A 1 556 ? -34.874 7.498 6.013 1.00 94.19 556 PRO A N 1
ATOM 4378 C CA . PRO A 1 556 ? -34.241 6.366 6.675 1.00 94.19 556 PRO A CA 1
ATOM 4379 C C . PRO A 1 556 ? -32.721 6.551 6.720 1.00 94.19 556 PRO A C 1
ATOM 4381 O O . PRO A 1 556 ? -32.097 6.902 5.715 1.00 94.19 556 PRO A O 1
ATOM 4384 N N . GLN A 1 557 ? -32.115 6.274 7.875 1.00 96.06 557 GLN A N 1
ATOM 4385 C CA . GLN A 1 557 ? -30.662 6.330 8.030 1.00 96.06 557 GLN A CA 1
ATOM 4386 C C . GLN A 1 557 ? -29.988 5.278 7.140 1.00 96.06 557 GLN A C 1
ATOM 4388 O O . GLN A 1 557 ? -30.348 4.100 7.160 1.00 96.06 557 GLN A O 1
ATOM 4393 N N . GLN A 1 558 ? -29.030 5.724 6.335 1.00 98.12 558 GLN A N 1
ATOM 4394 C CA . GLN A 1 558 ? -28.315 4.913 5.355 1.00 98.12 558 GLN A CA 1
ATOM 4395 C C . GLN A 1 558 ? -27.142 4.159 6.000 1.00 98.12 558 GLN A C 1
ATOM 4397 O O . GLN A 1 558 ? -26.590 4.643 6.993 1.00 98.12 558 GLN A O 1
ATOM 4402 N N . PRO A 1 559 ? -26.725 2.992 5.467 1.00 97.81 559 PRO A N 1
ATOM 4403 C CA . PRO A 1 559 ? -25.649 2.207 6.070 1.00 97.81 559 PRO A CA 1
ATOM 4404 C C . PRO A 1 559 ? -24.322 2.976 6.120 1.00 97.81 559 PRO A C 1
ATOM 4406 O O . PRO A 1 559 ? -23.584 2.828 7.093 1.00 97.81 559 PRO A O 1
ATOM 4409 N N . GLU A 1 560 ? -24.061 3.863 5.153 1.00 98.44 560 GLU A N 1
ATOM 4410 C CA . GLU A 1 560 ? -22.890 4.742 5.158 1.00 98.44 560 GLU A CA 1
ATOM 4411 C C . GLU A 1 560 ? -22.913 5.721 6.347 1.00 98.44 560 GLU A C 1
ATOM 4413 O O . GLU A 1 560 ? -21.955 5.790 7.120 1.00 98.44 560 GLU A O 1
ATOM 4418 N N . SER A 1 561 ? -24.030 6.425 6.557 1.00 98.19 561 SER A N 1
ATOM 4419 C CA . SER A 1 561 ? -24.188 7.364 7.676 1.00 98.19 561 SER A CA 1
ATOM 4420 C C . SER A 1 561 ? -24.223 6.654 9.034 1.00 98.19 561 SER A C 1
ATOM 4422 O O . SER A 1 561 ? -23.658 7.160 10.001 1.00 98.19 561 SER A O 1
ATOM 4424 N N . ILE A 1 562 ? -24.814 5.455 9.126 1.00 98.12 562 ILE A N 1
ATOM 4425 C CA . ILE A 1 562 ? -24.800 4.630 10.349 1.00 98.12 562 ILE A CA 1
ATOM 4426 C C . ILE A 1 562 ? -23.374 4.184 10.690 1.00 98.12 562 ILE A C 1
ATOM 4428 O O . ILE A 1 562 ? -22.962 4.286 11.848 1.00 98.12 562 ILE A O 1
ATOM 4432 N N . ALA A 1 563 ? -22.602 3.721 9.702 1.00 98.06 563 ALA A N 1
ATOM 4433 C CA . ALA A 1 563 ? -21.207 3.341 9.903 1.00 98.06 563 ALA A CA 1
ATOM 4434 C C . ALA A 1 563 ? -20.381 4.529 10.419 1.00 98.06 563 ALA A C 1
ATOM 4436 O O . ALA A 1 563 ? -19.660 4.386 11.409 1.00 98.06 563 ALA A O 1
ATOM 4437 N N . VAL A 1 564 ? -20.534 5.714 9.814 1.00 98.44 564 VAL A N 1
ATOM 4438 C CA . VAL A 1 564 ? -19.821 6.927 10.243 1.00 98.44 564 VAL A CA 1
ATOM 4439 C C . VAL A 1 564 ? -20.261 7.391 11.637 1.00 98.44 564 VAL A C 1
ATOM 4441 O O . VAL A 1 564 ? -19.400 7.597 12.486 1.00 98.44 564 VAL A O 1
ATOM 4444 N N . MET A 1 565 ? -21.563 7.460 11.944 1.00 98.31 565 MET A N 1
ATOM 4445 C CA . MET A 1 565 ? -22.050 7.810 13.294 1.00 98.31 565 MET A CA 1
ATOM 4446 C C . MET A 1 565 ? -21.557 6.853 14.391 1.00 98.31 565 MET A C 1
ATOM 4448 O O . MET A 1 565 ? -21.413 7.257 15.546 1.00 98.31 565 MET A O 1
ATOM 4452 N N . ASN A 1 566 ? -21.310 5.584 14.059 1.00 97.94 566 ASN A N 1
ATOM 4453 C CA . ASN A 1 566 ? -20.713 4.627 14.988 1.00 97.94 566 ASN A CA 1
ATOM 4454 C C . ASN A 1 566 ? -19.197 4.830 15.105 1.00 97.94 566 ASN A C 1
ATOM 4456 O O . ASN A 1 566 ? -18.680 4.895 16.217 1.00 97.94 566 ASN A O 1
ATOM 4460 N N . TRP A 1 567 ? -18.490 4.999 13.985 1.00 98.25 567 TRP A N 1
ATOM 4461 C CA . TRP A 1 567 ? -17.049 5.269 13.946 1.00 98.25 567 TRP A CA 1
ATOM 4462 C C . TRP A 1 567 ? -16.652 6.528 14.724 1.00 98.25 567 TRP A C 1
ATOM 4464 O O . TRP A 1 567 ? -15.716 6.486 15.521 1.00 98.25 567 TRP A O 1
ATOM 4474 N N . LEU A 1 568 ? -17.434 7.599 14.585 1.00 96.38 568 LEU A N 1
ATOM 4475 C CA . LEU A 1 568 ? -17.299 8.856 15.325 1.00 96.38 568 LEU A CA 1
ATOM 4476 C C . LEU A 1 568 ? -17.423 8.707 16.852 1.00 96.38 568 LEU A C 1
ATOM 4478 O O . LEU A 1 568 ? -17.013 9.598 17.588 1.00 96.38 568 LEU A O 1
ATOM 4482 N N . ARG A 1 569 ? -17.965 7.584 17.338 1.00 95.00 569 ARG A N 1
ATOM 4483 C CA . ARG A 1 569 ? -18.058 7.237 18.766 1.00 95.00 569 ARG A CA 1
ATOM 4484 C C . ARG A 1 569 ? -17.006 6.214 19.215 1.00 95.00 569 ARG A C 1
ATOM 4486 O O . ARG A 1 569 ? -16.933 5.921 20.405 1.00 95.00 569 ARG A O 1
ATOM 4493 N N . MET A 1 570 ? -16.220 5.644 18.295 1.00 93.56 570 MET A N 1
ATOM 4494 C CA . MET A 1 570 ? -15.172 4.664 18.625 1.00 93.56 570 MET A CA 1
ATOM 4495 C C . MET A 1 570 ? -13.848 5.318 19.040 1.00 93.56 570 MET A C 1
ATOM 4497 O O . MET A 1 570 ? -13.126 4.735 19.848 1.00 93.56 570 MET A O 1
ATOM 4501 N N . PHE A 1 571 ? -13.548 6.508 18.511 1.00 95.56 571 PHE A N 1
ATOM 4502 C CA . PHE A 1 571 ? -12.298 7.243 18.733 1.00 95.56 571 PHE A CA 1
ATOM 4503 C C . PHE A 1 571 ? -12.586 8.654 19.276 1.00 95.56 571 PHE A C 1
ATOM 4505 O O . PHE A 1 571 ? -13.574 9.263 18.857 1.00 95.56 571 PHE A O 1
ATOM 4512 N N . PRO A 1 572 ? -11.749 9.210 20.173 1.00 96.56 572 PRO A N 1
ATOM 4513 C CA . PRO A 1 572 ? -11.912 10.565 20.707 1.00 96.56 572 PRO A CA 1
ATOM 4514 C C . PRO A 1 572 ? -11.468 11.655 19.709 1.00 96.56 572 PRO A C 1
ATOM 4516 O O . PRO A 1 572 ? -10.589 12.459 20.009 1.00 96.56 572 PRO A O 1
ATOM 4519 N N . PHE A 1 573 ? -12.074 11.690 18.517 1.00 98.50 573 PHE A N 1
ATOM 4520 C CA . PHE A 1 573 ? -11.755 12.662 17.465 1.00 98.50 573 PHE A CA 1
ATOM 4521 C C . PHE A 1 573 ? -11.858 14.115 17.953 1.00 98.50 573 PHE A C 1
ATOM 4523 O O . PHE A 1 573 ? -12.874 14.520 18.519 1.00 98.50 573 PHE A O 1
ATOM 4530 N N . VAL A 1 574 ? -10.815 14.903 17.679 1.00 98.38 574 VAL A N 1
ATOM 4531 C CA . VAL A 1 574 ? -10.672 16.296 18.135 1.00 98.38 574 VAL A CA 1
ATOM 4532 C C . VAL A 1 574 ? -10.976 17.283 17.006 1.00 98.38 574 VAL A C 1
ATOM 4534 O O . VAL A 1 574 ? -11.799 18.182 17.167 1.00 98.38 574 VAL A O 1
ATOM 4537 N N . LEU A 1 575 ? -10.346 17.097 15.843 1.00 98.75 575 LEU A N 1
ATOM 4538 C CA . LEU A 1 575 ? -10.487 17.961 14.666 1.00 98.75 575 LEU A CA 1
ATOM 4539 C C . LEU A 1 575 ? -10.711 17.123 13.406 1.00 98.75 575 LEU A C 1
ATOM 4541 O O . LEU A 1 575 ? -10.172 16.021 13.268 1.00 98.75 575 LEU A O 1
ATOM 4545 N N . SER A 1 576 ? -11.488 17.664 12.472 1.00 98.81 576 SER A N 1
ATOM 4546 C CA . SER A 1 576 ? -11.779 17.005 11.212 1.00 98.81 576 SER A CA 1
ATOM 4547 C C . SER A 1 576 ? -12.154 17.956 10.082 1.00 98.81 576 SER A C 1
ATOM 4549 O O . SER A 1 576 ? -12.606 19.074 10.319 1.00 98.81 576 SER A O 1
ATOM 4551 N N . ALA A 1 577 ? -12.037 17.474 8.845 1.00 98.81 577 ALA A N 1
ATOM 4552 C CA . ALA A 1 577 ? -12.831 18.005 7.751 1.00 98.81 577 ALA A CA 1
ATOM 4553 C C . ALA A 1 577 ? -13.410 16.904 6.854 1.00 98.81 577 ALA A C 1
ATOM 4555 O O . ALA A 1 577 ? -12.783 15.860 6.637 1.00 98.81 577 ALA A O 1
ATOM 4556 N N . ASN A 1 578 ? -14.578 17.186 6.283 1.00 98.38 578 ASN A N 1
ATOM 4557 C CA . ASN A 1 578 ? -15.139 16.451 5.157 1.00 98.38 578 ASN A CA 1
ATOM 4558 C C . ASN A 1 578 ? -14.853 17.213 3.839 1.00 98.38 578 ASN A C 1
ATOM 4560 O O . ASN A 1 578 ? -14.754 18.442 3.834 1.00 98.38 578 ASN A O 1
ATOM 4564 N N . LEU A 1 579 ? -14.626 16.496 2.732 1.00 98.75 579 LEU A N 1
ATOM 4565 C CA . LEU A 1 579 ? -14.111 17.056 1.474 1.00 98.75 579 LEU A CA 1
ATOM 4566 C C . LEU A 1 579 ? -15.094 16.883 0.305 1.00 98.75 579 LEU A C 1
ATOM 4568 O O . LEU A 1 579 ? -15.519 15.767 -0.012 1.00 98.75 579 LEU A O 1
ATOM 4572 N N . HIS A 1 580 ? -15.367 17.998 -0.373 1.00 98.69 580 HIS A N 1
ATOM 4573 C CA . HIS A 1 580 ? -16.435 18.200 -1.353 1.00 98.69 580 HIS A CA 1
ATOM 4574 C C . HIS A 1 580 ? -15.952 18.827 -2.669 1.00 98.69 580 HIS A C 1
ATOM 4576 O O . HIS A 1 580 ? -14.784 19.197 -2.829 1.00 98.69 580 HIS A O 1
ATOM 4582 N N . GLY A 1 581 ? -16.871 18.937 -3.632 1.00 95.56 581 GLY A N 1
ATOM 4583 C CA . GLY A 1 581 ? -16.659 19.624 -4.901 1.00 95.56 581 GLY A CA 1
ATOM 4584 C C . GLY A 1 581 ? -17.958 20.224 -5.441 1.00 95.56 581 GLY A C 1
ATOM 4585 O O . GLY A 1 581 ? -19.029 19.618 -5.375 1.00 95.56 581 GLY A O 1
ATOM 4586 N N . GLY A 1 582 ? -17.856 21.407 -6.035 1.00 94.38 582 GLY A N 1
ATOM 4587 C CA . GLY A 1 582 ? -19.009 22.235 -6.373 1.00 94.38 582 GLY A CA 1
ATOM 4588 C C . GLY A 1 582 ? -18.690 23.721 -6.276 1.00 94.38 582 GLY A C 1
ATOM 4589 O O . GLY A 1 582 ? -19.027 24.457 -7.197 1.00 94.38 582 GLY A O 1
ATOM 4590 N N . SER A 1 583 ? -17.967 24.147 -5.240 1.00 96.81 583 SER A N 1
ATOM 4591 C CA . SER A 1 583 ? -17.422 25.509 -5.104 1.00 96.81 583 SER A CA 1
ATOM 4592 C C . SER A 1 583 ? -15.932 25.472 -4.708 1.00 96.81 583 SER A C 1
ATOM 4594 O O . SER A 1 583 ? -15.248 24.488 -4.976 1.00 96.81 583 SER A O 1
ATOM 4596 N N . LEU A 1 584 ? -15.388 26.544 -4.128 1.00 97.81 584 LEU A N 1
ATOM 4597 C CA . LEU A 1 584 ? -14.009 26.624 -3.629 1.00 97.81 584 LEU A CA 1
ATOM 4598 C C . LEU A 1 584 ? -13.953 27.503 -2.368 1.00 97.81 584 LEU A C 1
ATOM 4600 O O . LEU A 1 584 ? -13.689 28.704 -2.449 1.00 97.81 584 LEU A O 1
ATOM 4604 N N . VAL A 1 585 ? -14.247 26.905 -1.214 1.00 98.44 585 VAL A N 1
ATOM 4605 C CA . VAL A 1 585 ? -14.426 27.582 0.083 1.00 98.44 585 VAL A CA 1
ATOM 4606 C C . VAL A 1 585 ? -14.249 26.588 1.240 1.00 98.44 585 VAL A C 1
ATOM 4608 O O . VAL A 1 585 ? -14.514 25.398 1.064 1.00 98.44 585 VAL A O 1
ATOM 4611 N N . VAL A 1 586 ? -13.856 27.053 2.432 1.00 98.69 586 VAL A N 1
ATOM 4612 C CA . VAL A 1 586 ? -14.090 26.289 3.674 1.00 98.69 586 VAL A CA 1
ATOM 4613 C C . VAL A 1 586 ? -15.368 26.766 4.354 1.00 98.69 586 VAL A C 1
ATOM 4615 O O . VAL A 1 586 ? -15.479 27.912 4.792 1.00 98.69 586 VAL A O 1
ATOM 4618 N N . ASN A 1 587 ? -16.326 25.859 4.430 1.00 98.69 587 ASN A N 1
ATOM 4619 C CA . ASN A 1 587 ? -17.618 25.992 5.074 1.00 98.69 587 ASN A CA 1
ATOM 4620 C C . ASN A 1 587 ? -17.522 25.520 6.539 1.00 98.69 587 ASN A C 1
ATOM 4622 O O . ASN A 1 587 ? -16.893 24.496 6.805 1.00 98.69 587 ASN A O 1
ATOM 4626 N N . TYR A 1 588 ? -18.118 26.249 7.488 1.00 98.75 588 TYR A N 1
ATOM 4627 C CA . TYR A 1 588 ? -18.050 25.915 8.918 1.00 98.75 588 TYR A CA 1
ATOM 4628 C C . TYR A 1 588 ? -19.377 26.109 9.687 1.00 98.75 588 TYR A C 1
ATOM 4630 O O . TYR A 1 588 ? -20.202 26.941 9.280 1.00 98.75 588 TYR A O 1
ATOM 4638 N N . PRO A 1 589 ? -19.559 25.407 10.831 1.00 98.62 589 PRO A N 1
ATOM 4639 C CA . PRO A 1 589 ? -20.810 25.387 11.588 1.00 98.62 589 PRO A CA 1
ATOM 4640 C C . PRO A 1 589 ? -21.361 26.751 12.040 1.00 98.62 589 PRO A C 1
ATOM 4642 O O . PRO A 1 589 ? -20.601 27.671 12.352 1.00 98.62 589 PRO A O 1
ATOM 4645 N N . TYR A 1 590 ? -22.680 26.908 12.173 1.00 98.31 590 TYR A N 1
ATOM 4646 C CA . TYR A 1 590 ? -23.700 25.904 11.829 1.00 98.31 590 TYR A CA 1
ATOM 4647 C C . TYR A 1 590 ? -24.112 25.958 10.349 1.00 98.31 590 TYR A C 1
ATOM 4649 O O . TYR A 1 590 ? -24.145 27.030 9.735 1.00 98.31 590 TYR A O 1
ATOM 4657 N N . ASP A 1 591 ? -24.427 24.790 9.798 1.00 98.00 591 ASP A N 1
ATOM 4658 C CA . ASP A 1 591 ? -24.896 24.560 8.430 1.00 98.00 591 ASP A CA 1
ATOM 4659 C C . ASP A 1 591 ? -26.357 24.991 8.222 1.00 98.00 591 ASP A C 1
ATOM 4661 O O . ASP A 1 591 ? -26.760 25.312 7.101 1.00 98.00 591 ASP A O 1
ATOM 4665 N N . ASP A 1 592 ? -27.150 25.087 9.289 1.00 97.56 592 ASP A N 1
ATOM 4666 C CA . ASP A 1 592 ? -28.545 25.520 9.225 1.00 97.56 592 ASP A CA 1
ATOM 4667 C C . ASP A 1 592 ? -29.001 26.378 10.428 1.00 97.56 592 ASP A C 1
ATOM 4669 O O . ASP A 1 592 ? -28.209 26.766 11.293 1.00 97.56 592 ASP A O 1
ATOM 4673 N N . ASN A 1 593 ? -30.275 26.786 10.434 1.00 96.00 593 ASN A N 1
ATOM 4674 C CA . ASN A 1 593 ? -30.900 27.550 11.517 1.00 96.00 593 ASN A CA 1
ATOM 4675 C C . ASN A 1 593 ? -32.388 27.208 11.697 1.00 96.00 593 ASN A C 1
ATOM 4677 O O . ASN A 1 593 ? -33.063 26.748 10.776 1.00 96.00 593 ASN A O 1
ATOM 4681 N N . ALA A 1 594 ? -32.921 27.533 12.880 1.00 93.25 594 ALA A N 1
ATOM 4682 C CA . ALA A 1 594 ? -34.322 27.325 13.254 1.00 93.25 594 ALA A CA 1
ATOM 4683 C C . ALA A 1 594 ? -35.343 28.006 12.315 1.00 93.25 594 ALA A C 1
ATOM 4685 O O . ALA A 1 594 ? -36.495 27.576 12.234 1.00 93.25 594 ALA A O 1
ATOM 4686 N N . GLU A 1 595 ? -34.952 29.065 11.601 1.00 92.31 595 GLU A N 1
ATOM 4687 C CA . GLU A 1 595 ? -35.786 29.737 10.603 1.00 92.31 595 GLU A CA 1
ATOM 4688 C C . GLU A 1 595 ? -35.805 29.044 9.227 1.00 92.31 595 GLU A C 1
ATOM 4690 O O . GLU A 1 595 ? -36.669 29.380 8.406 1.00 92.31 595 GLU A O 1
ATOM 4695 N N . GLY A 1 596 ? -34.874 28.120 8.957 1.00 91.75 596 GLY A N 1
ATOM 4696 C CA . GLY A 1 596 ? -34.703 27.427 7.678 1.00 91.75 596 GLY A CA 1
ATOM 4697 C C . GLY A 1 596 ? -34.254 28.343 6.531 1.00 91.75 596 GLY A C 1
ATOM 4698 O O . GLY A 1 596 ? -34.778 28.237 5.418 1.00 91.75 596 GLY A O 1
ATOM 4699 N N . ARG A 1 597 ? -33.363 29.310 6.792 1.00 92.50 597 ARG A N 1
ATOM 4700 C CA . ARG A 1 597 ? -33.026 30.412 5.863 1.00 92.50 597 ARG A CA 1
ATOM 4701 C C . ARG A 1 597 ? -31.533 30.544 5.593 1.00 92.50 597 ARG A C 1
ATOM 4703 O O . ARG A 1 597 ? -30.709 30.192 6.424 1.00 92.50 597 ARG A O 1
ATOM 4710 N N . THR A 1 598 ? -31.186 31.150 4.456 1.00 94.44 598 THR A N 1
ATOM 4711 C CA . THR A 1 598 ? -29.817 31.619 4.191 1.00 94.44 598 THR A CA 1
ATOM 4712 C C . THR A 1 598 ? -29.501 32.830 5.076 1.00 94.44 598 THR A C 1
ATOM 4714 O O . THR A 1 598 ? -29.715 33.979 4.685 1.00 94.44 598 THR A O 1
ATOM 4717 N N . THR A 1 599 ? -29.057 32.562 6.300 1.00 95.12 599 THR A N 1
ATOM 4718 C CA . THR A 1 599 ? -28.729 33.537 7.346 1.00 95.12 599 THR A CA 1
ATOM 4719 C C . THR A 1 599 ? -27.674 32.957 8.279 1.00 95.12 599 THR A C 1
ATOM 4721 O O . THR A 1 599 ? -27.716 31.778 8.612 1.00 95.12 599 THR A O 1
ATOM 4724 N N . TYR A 1 600 ? -26.745 33.806 8.721 1.00 97.25 600 TYR A N 1
ATOM 4725 C CA . TYR A 1 600 ? -25.611 33.410 9.555 1.00 97.25 600 TYR A CA 1
ATOM 4726 C C . TYR A 1 600 ? -26.053 32.706 10.849 1.00 97.25 600 TYR A C 1
ATOM 4728 O O . TYR A 1 600 ? -26.731 33.319 11.676 1.00 97.25 600 TYR A O 1
ATOM 4736 N N . SER A 1 601 ? -25.621 31.460 11.051 1.00 97.81 601 SER A N 1
ATOM 4737 C CA . SER A 1 601 ? -25.974 30.637 12.214 1.00 97.81 601 SER A CA 1
ATOM 4738 C C . SER A 1 601 ? -24.740 30.378 13.077 1.00 97.81 601 SER A C 1
ATOM 4740 O O . SER A 1 601 ? -23.840 29.624 12.710 1.00 97.81 601 SER A O 1
ATOM 4742 N N . LYS A 1 602 ? -24.651 31.084 14.210 1.00 97.31 602 LYS A N 1
ATOM 4743 C CA . LYS A 1 602 ? -23.432 31.145 15.024 1.00 97.31 602 LYS A CA 1
ATOM 4744 C C . LYS A 1 602 ? -23.361 29.991 16.036 1.00 97.31 602 LYS A C 1
ATOM 4746 O O . LYS A 1 602 ? -24.173 29.938 16.957 1.00 97.31 602 LYS A O 1
ATOM 4751 N N . SER A 1 603 ? -22.328 29.158 15.936 1.00 97.62 603 SER A N 1
ATOM 4752 C CA . SER A 1 603 ? -21.964 28.170 16.963 1.00 97.62 603 SER A CA 1
ATOM 4753 C C . SER A 1 603 ? -21.263 28.811 18.184 1.00 97.62 603 SER A C 1
ATOM 4755 O O . SER A 1 603 ? -20.706 29.912 18.076 1.00 97.62 603 SER A O 1
ATOM 4757 N N . PRO A 1 604 ? -21.258 28.160 19.366 1.00 98.19 604 PRO A N 1
ATOM 4758 C CA . PRO A 1 604 ? -20.512 28.634 20.538 1.00 98.19 604 PRO A CA 1
ATOM 4759 C C . PRO A 1 604 ? -19.022 28.875 20.244 1.00 98.19 604 PRO A C 1
ATOM 4761 O O . PRO A 1 604 ? -18.479 29.910 20.631 1.00 98.19 604 PRO A O 1
ATOM 4764 N N . ASP A 1 605 ? -18.390 27.980 19.477 1.00 98.31 605 ASP A N 1
ATOM 4765 C CA . ASP A 1 605 ? -16.971 28.042 19.095 1.00 98.31 605 ASP A CA 1
ATOM 4766 C C . ASP A 1 605 ? -16.696 28.686 17.718 1.00 98.31 605 ASP A C 1
ATOM 4768 O O . ASP A 1 605 ? -15.650 28.461 17.110 1.00 98.31 605 ASP A O 1
ATOM 4772 N N . ASP A 1 606 ? -17.595 29.539 17.227 1.00 98.25 606 ASP A N 1
ATOM 4773 C CA . ASP A 1 606 ? -17.482 30.313 15.974 1.00 98.25 606 ASP A CA 1
ATOM 4774 C C . ASP A 1 606 ? -16.086 30.929 15.703 1.00 98.25 606 ASP A C 1
ATOM 4776 O O . ASP A 1 606 ? -15.631 30.979 14.560 1.00 98.25 606 ASP A O 1
ATOM 4780 N N . ALA A 1 607 ? -15.372 31.363 16.748 1.00 97.50 607 ALA A N 1
ATOM 4781 C CA . ALA A 1 607 ? -14.007 31.885 16.633 1.00 97.50 607 ALA A CA 1
ATOM 4782 C C . ALA A 1 607 ? -12.961 30.796 16.314 1.00 97.50 607 ALA A C 1
ATOM 4784 O O . ALA A 1 607 ? -12.054 31.028 15.513 1.00 97.50 607 ALA A O 1
ATOM 4785 N N . VAL A 1 608 ? -13.096 29.604 16.906 1.00 97.81 608 VAL A N 1
ATOM 4786 C CA . VAL A 1 608 ? -12.233 28.440 16.644 1.00 97.81 608 VAL A CA 1
ATOM 4787 C C . VAL A 1 608 ? -12.482 27.926 15.231 1.00 97.81 608 VAL A C 1
ATOM 4789 O O . VAL A 1 608 ? -11.531 27.719 14.481 1.00 97.81 608 VAL A O 1
ATOM 4792 N N . PHE A 1 609 ? -13.752 27.810 14.833 1.00 98.69 609 PHE A N 1
ATOM 4793 C CA . PHE A 1 609 ? -14.130 27.395 13.484 1.00 98.69 609 PHE A CA 1
ATOM 4794 C C . PHE A 1 609 ? -13.561 28.320 12.403 1.00 98.69 609 PHE A C 1
ATOM 4796 O O . PHE A 1 609 ? -12.992 27.836 11.424 1.00 98.69 609 PHE A O 1
ATOM 4803 N N . LYS A 1 610 ? -13.599 29.642 12.610 1.00 98.38 610 LYS A N 1
ATOM 4804 C CA . LYS A 1 610 ? -12.921 30.608 11.728 1.00 98.38 610 LYS A CA 1
ATOM 4805 C C . LYS A 1 610 ? -11.407 30.415 11.698 1.00 98.38 610 LYS A C 1
ATOM 4807 O O . LYS A 1 610 ? -10.835 30.408 10.613 1.00 98.38 610 LYS A O 1
ATOM 4812 N N . MET A 1 611 ? -10.760 30.224 12.850 1.00 96.81 611 MET A N 1
ATOM 4813 C CA . MET A 1 611 ? -9.310 29.999 12.926 1.00 96.81 611 MET A CA 1
ATOM 4814 C C . MET A 1 611 ? -8.877 28.768 12.114 1.00 96.81 611 MET A C 1
ATOM 4816 O O . MET A 1 611 ? -7.966 28.876 11.293 1.00 96.81 611 MET A O 1
ATOM 4820 N N . VAL A 1 612 ? -9.538 27.618 12.296 1.00 97.69 612 VAL A N 1
ATOM 4821 C CA . VAL A 1 612 ? -9.165 26.386 11.575 1.00 97.69 612 VAL A CA 1
ATOM 4822 C C . VAL A 1 612 ? -9.536 26.451 10.090 1.00 97.69 612 VAL A C 1
ATOM 4824 O O . VAL A 1 612 ? -8.758 26.004 9.249 1.00 97.69 612 VAL A O 1
ATOM 4827 N N . SER A 1 613 ? -10.654 27.099 9.742 1.00 98.56 613 SER A N 1
ATOM 4828 C CA . SER A 1 613 ? -11.056 27.309 8.343 1.00 98.56 613 SER A CA 1
ATOM 4829 C C . SER A 1 613 ? -10.067 28.202 7.589 1.00 98.56 613 SER A C 1
ATOM 4831 O O . SER A 1 613 ? -9.675 27.881 6.467 1.00 98.56 613 SER A O 1
ATOM 4833 N N . LEU A 1 614 ? -9.604 29.292 8.217 1.00 97.94 614 LEU A N 1
ATOM 4834 C CA . LEU A 1 614 ? -8.583 30.175 7.646 1.00 97.94 614 LEU A CA 1
ATOM 4835 C C . LEU A 1 614 ? -7.248 29.451 7.445 1.00 97.94 614 LEU A C 1
ATOM 4837 O O . LEU A 1 614 ? -6.598 29.685 6.430 1.00 97.94 614 LEU A O 1
ATOM 4841 N N . ALA A 1 615 ? -6.851 28.554 8.352 1.00 96.31 615 ALA A N 1
ATOM 4842 C CA . ALA A 1 615 ? -5.604 27.798 8.215 1.00 96.31 615 ALA A CA 1
ATOM 4843 C C . ALA A 1 615 ? -5.569 26.928 6.943 1.00 96.31 615 ALA A C 1
ATOM 4845 O O . ALA A 1 615 ? -4.527 26.839 6.292 1.00 96.31 615 ALA A O 1
ATOM 4846 N N . TYR A 1 616 ? -6.706 26.343 6.546 1.00 98.44 616 TYR A N 1
ATOM 4847 C CA . TYR A 1 616 ? -6.820 25.645 5.263 1.00 98.44 616 TYR A CA 1
ATOM 4848 C C . TYR A 1 616 ? -6.952 26.635 4.093 1.00 98.44 616 TYR A C 1
ATOM 4850 O O . TYR A 1 616 ? -6.194 26.551 3.126 1.00 98.44 616 TYR A O 1
ATOM 4858 N N . ALA A 1 617 ? -7.864 27.612 4.178 1.00 98.06 617 ALA A N 1
ATOM 4859 C CA . ALA A 1 617 ? -8.146 28.545 3.083 1.00 98.06 617 ALA A CA 1
ATOM 4860 C C . ALA A 1 617 ? -6.919 29.376 2.665 1.00 98.06 617 ALA A C 1
ATOM 4862 O O . ALA A 1 617 ? -6.673 29.544 1.471 1.00 98.06 617 ALA A O 1
ATOM 4863 N N . GLN A 1 618 ? -6.104 29.829 3.625 1.00 96.94 618 GLN A N 1
ATOM 4864 C CA . GLN A 1 618 ? -4.828 30.520 3.385 1.00 96.94 618 GLN A CA 1
ATOM 4865 C C . GLN A 1 618 ? -3.746 29.587 2.819 1.00 96.94 618 GLN A C 1
ATOM 4867 O O . GLN A 1 618 ? -2.867 30.042 2.089 1.00 96.94 618 GLN A O 1
ATOM 4872 N N . GLY A 1 619 ? -3.820 28.285 3.113 1.00 93.19 619 GLY A N 1
ATOM 4873 C CA . GLY A 1 619 ? -2.945 27.265 2.537 1.00 93.19 61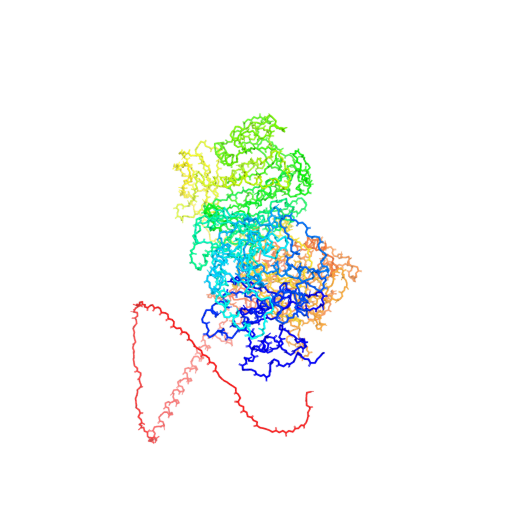9 GLY A CA 1
ATOM 4874 C C . GLY A 1 619 ? -3.230 26.954 1.062 1.00 93.19 619 GLY A C 1
ATOM 4875 O O . GLY A 1 619 ? -2.358 26.398 0.396 1.00 93.19 619 GLY A O 1
ATOM 4876 N N . ASN A 1 620 ? -4.410 27.320 0.543 1.00 97.19 620 ASN A N 1
ATOM 4877 C CA . ASN A 1 620 ? -4.785 27.159 -0.863 1.00 97.19 620 ASN A CA 1
ATOM 4878 C C . ASN A 1 620 ? -4.703 28.516 -1.613 1.00 97.19 620 ASN A C 1
ATOM 4880 O O . ASN A 1 620 ? -5.395 29.479 -1.262 1.00 97.19 620 ASN A O 1
ATOM 4884 N N . PRO A 1 621 ? -3.900 28.627 -2.693 1.00 91.75 621 PRO A N 1
ATOM 4885 C CA . PRO A 1 621 ? -3.602 29.900 -3.357 1.00 91.75 621 PRO A CA 1
ATOM 4886 C C . PRO A 1 621 ? -4.730 30.433 -4.258 1.00 91.75 621 PRO A C 1
ATOM 4888 O O . PRO A 1 621 ? -4.567 31.488 -4.881 1.00 91.75 621 PRO A O 1
ATOM 4891 N N . LEU A 1 622 ? -5.846 29.712 -4.395 1.00 93.75 622 LEU A N 1
ATOM 4892 C CA . LEU A 1 622 ? -7.043 30.153 -5.117 1.00 93.75 622 LEU A CA 1
ATOM 4893 C C . LEU A 1 622 ? -8.203 30.436 -4.154 1.00 93.75 622 LEU A C 1
ATOM 4895 O O . LEU A 1 622 ? -8.822 31.491 -4.266 1.00 93.75 622 LEU A O 1
ATOM 4899 N N . MET A 1 623 ? -8.441 29.550 -3.184 1.00 96.62 623 MET A N 1
ATOM 4900 C CA . MET A 1 623 ? -9.513 29.658 -2.186 1.00 96.62 623 MET A CA 1
ATOM 4901 C C . MET A 1 623 ? -9.407 30.949 -1.362 1.00 96.62 623 MET A C 1
ATOM 4903 O O . MET A 1 623 ? -10.367 31.711 -1.292 1.00 96.62 623 MET A O 1
ATOM 4907 N N . SER A 1 624 ? -8.209 31.265 -0.858 1.00 93.88 624 SER A N 1
ATOM 4908 C CA . SER A 1 624 ? -7.881 32.506 -0.126 1.00 93.88 624 SER A CA 1
ATOM 4909 C C . SER A 1 624 ? -8.244 33.821 -0.833 1.00 93.88 624 SER A C 1
ATOM 4911 O O . SER A 1 624 ? -8.298 34.867 -0.190 1.00 93.88 624 SER A O 1
ATOM 4913 N N . LYS A 1 625 ? -8.503 33.810 -2.149 1.00 93.44 625 LYS A N 1
ATOM 4914 C CA . LYS A 1 625 ? -8.951 34.998 -2.902 1.00 93.44 625 LYS A CA 1
ATOM 4915 C C . LYS A 1 625 ? -10.449 35.270 -2.757 1.00 93.44 625 LYS A C 1
ATOM 4917 O O . LYS A 1 625 ? -10.909 36.311 -3.219 1.00 93.44 625 LYS A O 1
ATOM 4922 N N . GLY A 1 626 ? -11.207 34.335 -2.185 1.00 92.44 626 GLY A N 1
ATOM 4923 C CA . GLY A 1 626 ? -12.641 34.468 -1.940 1.00 92.44 626 GLY A CA 1
ATOM 4924 C C . GLY A 1 626 ? -13.528 34.482 -3.182 1.00 92.44 626 GLY A C 1
ATOM 4925 O O . GLY A 1 626 ? -14.704 34.818 -3.088 1.00 92.44 626 GLY A O 1
ATOM 4926 N N . VAL A 1 627 ? -12.982 34.140 -4.352 1.00 93.50 627 VAL A N 1
ATOM 4927 C CA . VAL A 1 627 ? -13.674 34.179 -5.647 1.00 93.50 627 VAL A CA 1
ATOM 4928 C C . VAL A 1 627 ? -13.584 32.788 -6.288 1.00 93.50 627 VAL A C 1
ATOM 4930 O O . VAL A 1 627 ? -12.614 32.519 -7.000 1.00 93.50 627 VAL A O 1
ATOM 4933 N N . PRO A 1 628 ? -14.564 31.895 -6.051 1.00 89.50 628 PRO A N 1
ATOM 4934 C CA . PRO A 1 628 ? -14.480 30.505 -6.492 1.00 89.50 628 PRO A CA 1
ATOM 4935 C C . PRO A 1 628 ? -14.506 30.353 -8.016 1.00 89.50 628 PRO A C 1
ATOM 4937 O O . PRO A 1 628 ? -13.565 29.859 -8.636 1.00 89.50 628 PRO A O 1
ATOM 4940 N N . CYS A 1 629 ? -15.612 30.775 -8.635 1.00 86.50 629 CYS A N 1
ATOM 4941 C CA . CYS A 1 629 ? -16.067 30.165 -9.880 1.00 86.50 629 CYS A CA 1
ATOM 4942 C C . CYS A 1 629 ? -16.678 31.189 -10.853 1.00 86.50 629 CYS A C 1
ATOM 4944 O O . CYS A 1 629 ? -17.766 30.957 -11.375 1.00 86.50 629 CYS A O 1
ATOM 4946 N N . LEU A 1 630 ? -15.985 32.303 -11.144 1.00 85.25 630 LEU A N 1
ATOM 4947 C CA . LEU A 1 630 ? -16.479 33.470 -11.921 1.00 85.25 630 LEU A CA 1
ATOM 4948 C C . LEU A 1 630 ? -17.324 33.183 -13.183 1.00 85.25 630 LEU A C 1
ATOM 4950 O O . LEU A 1 630 ? -18.130 34.023 -13.574 1.00 85.25 630 LEU A O 1
ATOM 4954 N N . LYS A 1 631 ? -17.118 32.048 -13.864 1.00 84.00 631 LYS A N 1
ATOM 4955 C CA . LYS A 1 631 ? -17.853 31.659 -15.086 1.00 84.00 631 LYS A CA 1
ATOM 4956 C C . LYS A 1 631 ? -19.039 30.712 -14.850 1.00 84.00 631 LYS A C 1
ATOM 4958 O O . LYS A 1 631 ? -19.851 30.550 -15.754 1.00 84.00 631 LYS A O 1
ATOM 4963 N N . LEU A 1 632 ? -19.108 30.065 -13.687 1.00 87.56 632 LEU A N 1
ATOM 4964 C CA . LEU A 1 632 ? -20.130 29.078 -13.315 1.00 87.56 632 LEU A CA 1
ATOM 4965 C C . LEU A 1 632 ? -21.088 29.657 -12.267 1.00 87.56 632 LEU A C 1
ATOM 4967 O O . LEU A 1 632 ? -22.299 29.645 -12.477 1.00 87.56 632 LEU A O 1
ATOM 4971 N N . TYR A 1 633 ? -20.533 30.231 -11.197 1.00 89.38 633 TYR A N 1
ATOM 4972 C CA . TYR A 1 633 ? -21.260 30.782 -10.053 1.00 89.38 633 TYR A CA 1
ATOM 4973 C C . TYR A 1 633 ? -20.798 32.230 -9.791 1.00 89.38 633 TYR A C 1
ATOM 4975 O O . TYR A 1 633 ? -20.092 32.506 -8.825 1.00 89.38 633 TYR A O 1
ATOM 4983 N N . PRO A 1 634 ? -21.164 33.197 -10.660 1.00 89.38 634 PRO A N 1
ATOM 4984 C CA . PRO A 1 634 ? -20.701 34.590 -10.569 1.00 89.38 634 PRO A CA 1
ATOM 4985 C C . PRO A 1 634 ? -21.262 35.374 -9.367 1.00 89.38 634 PRO A C 1
ATOM 4987 O O . PRO A 1 634 ? -20.942 36.549 -9.220 1.00 89.38 634 PRO A O 1
ATOM 4990 N N . GLN A 1 635 ? -22.119 34.752 -8.551 1.00 89.19 635 GLN A N 1
ATOM 4991 C CA . GLN A 1 635 ? -22.683 35.323 -7.322 1.00 89.19 635 GLN A CA 1
ATOM 4992 C C . GLN A 1 635 ? -21.934 34.858 -6.059 1.00 89.19 635 GLN A C 1
ATOM 4994 O O . GLN A 1 635 ? -22.200 35.376 -4.979 1.00 89.19 635 GLN A O 1
ATOM 4999 N N . GLU A 1 636 ? -21.029 33.879 -6.169 1.00 93.31 636 GLU A N 1
ATOM 5000 C CA . GLU A 1 636 ? -20.268 33.366 -5.027 1.00 93.31 636 GLU A CA 1
ATOM 5001 C C . GLU A 1 636 ? -19.072 34.273 -4.727 1.00 93.31 636 GLU A C 1
ATOM 5003 O O . GLU A 1 636 ? -18.163 34.428 -5.547 1.00 93.31 636 GLU A O 1
ATOM 5008 N N . PHE A 1 637 ? -19.079 34.858 -3.530 1.00 95.69 637 PHE A N 1
ATOM 5009 C CA . PHE A 1 637 ? -17.955 35.583 -2.954 1.00 95.69 637 PHE A CA 1
ATOM 5010 C C . PHE A 1 637 ? -17.875 35.278 -1.456 1.00 95.69 637 PHE A C 1
ATOM 5012 O O . PHE A 1 637 ? -18.817 35.556 -0.713 1.00 95.69 637 PHE A O 1
ATOM 5019 N N . PHE A 1 638 ? -16.748 34.722 -1.019 1.00 96.62 638 PHE A N 1
ATOM 5020 C CA . PHE A 1 638 ? -16.525 34.264 0.352 1.00 96.62 638 PHE A CA 1
ATOM 5021 C C . PHE A 1 638 ? -15.290 34.957 0.917 1.00 96.62 638 PHE A C 1
ATOM 5023 O O . PHE A 1 638 ? -14.171 34.657 0.505 1.00 96.62 638 PHE A O 1
ATOM 5030 N N . GLN A 1 639 ? -15.473 35.915 1.826 1.00 94.94 639 GLN A N 1
ATOM 5031 C CA . GLN A 1 639 ? -14.356 36.701 2.358 1.00 94.94 639 GLN A CA 1
ATOM 5032 C C . GLN A 1 639 ? -13.273 35.777 2.944 1.00 94.94 639 GLN A C 1
ATOM 5034 O O . GLN A 1 639 ? -13.570 34.843 3.684 1.00 94.94 639 GLN A O 1
ATOM 5039 N N . ASP A 1 640 ? -12.020 36.021 2.554 1.00 95.75 640 ASP A N 1
ATOM 5040 C CA . ASP A 1 640 ? -10.826 35.249 2.940 1.00 95.75 640 ASP A CA 1
ATOM 5041 C C . ASP A 1 640 ? -10.871 33.737 2.603 1.00 95.75 640 ASP A C 1
ATOM 5043 O O . ASP A 1 640 ? -10.031 32.966 3.068 1.00 95.75 640 ASP A O 1
ATOM 5047 N N . GLY A 1 641 ? -11.816 33.307 1.757 1.00 97.19 641 GLY A N 1
ATOM 5048 C CA . GLY A 1 641 ? -11.988 31.911 1.342 1.00 97.19 641 GLY A CA 1
ATOM 5049 C C . GLY A 1 641 ? -12.801 31.043 2.305 1.00 97.19 641 GLY A C 1
ATOM 5050 O O . GLY A 1 641 ? -12.751 29.817 2.186 1.00 97.19 641 GLY A O 1
ATOM 5051 N N . ILE A 1 642 ? -13.544 31.646 3.243 1.00 98.50 642 ILE A N 1
ATOM 5052 C CA . ILE A 1 642 ? -14.338 30.927 4.253 1.00 98.50 642 ILE A CA 1
ATOM 5053 C C . ILE A 1 642 ? -15.811 31.373 4.275 1.00 98.50 642 ILE A C 1
ATOM 5055 O O . ILE A 1 642 ? -16.129 32.520 3.959 1.00 98.50 642 ILE A O 1
ATOM 5059 N N . THR A 1 643 ? -16.721 30.495 4.707 1.00 98.44 643 THR A N 1
ATOM 5060 C CA . THR A 1 643 ? -18.135 30.834 4.949 1.00 98.44 643 THR A CA 1
ATOM 5061 C C . THR A 1 643 ? -18.727 30.062 6.122 1.00 98.44 643 THR A C 1
ATOM 5063 O O . THR A 1 643 ? -18.414 28.897 6.329 1.00 98.44 643 THR A O 1
ATOM 5066 N N . ASN A 1 644 ? -19.638 30.689 6.866 1.00 98.56 644 ASN A N 1
ATOM 5067 C CA . ASN A 1 644 ? -20.577 29.933 7.693 1.00 98.56 644 ASN A CA 1
ATOM 5068 C C . ASN A 1 644 ? -21.586 29.228 6.767 1.00 98.56 644 ASN A C 1
ATOM 5070 O O . ASN A 1 644 ? -22.026 29.847 5.793 1.00 98.56 644 ASN A O 1
ATOM 5074 N N . GLY A 1 645 ? -21.949 27.979 7.067 1.00 97.44 645 GLY A N 1
ATOM 5075 C CA . GLY A 1 645 ? -22.795 27.163 6.192 1.00 97.44 645 GLY A CA 1
ATOM 5076 C C . GLY A 1 645 ? -24.186 27.742 5.982 1.00 97.44 645 GLY A C 1
ATOM 5077 O O . GLY A 1 645 ? -24.512 28.138 4.863 1.00 97.44 645 GLY A O 1
ATOM 5078 N N . ALA A 1 646 ? -24.943 27.961 7.058 1.00 97.38 646 ALA A N 1
ATOM 5079 C CA . ALA A 1 646 ? -26.262 28.592 6.981 1.00 97.38 646 ALA A CA 1
ATOM 5080 C C . ALA A 1 646 ? -26.218 29.989 6.326 1.00 97.38 646 ALA A C 1
ATOM 5082 O O . ALA A 1 646 ? -27.165 30.404 5.656 1.00 97.38 646 ALA A O 1
ATOM 5083 N N . GLY A 1 647 ? -25.101 30.710 6.481 1.00 96.56 647 GLY A N 1
ATOM 5084 C CA . GLY A 1 647 ? -24.831 31.983 5.811 1.00 96.56 647 GLY A CA 1
ATOM 5085 C C . GLY A 1 647 ? -24.648 31.887 4.288 1.00 96.56 647 GLY A C 1
ATOM 5086 O O . GLY A 1 647 ? -24.925 32.870 3.601 1.00 96.56 647 GLY A O 1
ATOM 5087 N N . TRP A 1 648 ? -24.234 30.732 3.756 1.00 97.06 648 TRP A N 1
ATOM 5088 C CA . TRP A 1 648 ? -24.168 30.439 2.318 1.00 97.06 648 TRP A CA 1
ATOM 5089 C C . TRP A 1 648 ? -25.487 29.837 1.814 1.00 97.06 648 TRP A C 1
ATOM 5091 O O . TRP A 1 648 ? -26.106 30.396 0.905 1.00 97.06 648 TRP A O 1
ATOM 5101 N N . TYR A 1 649 ? -25.957 28.742 2.421 1.00 95.81 649 TYR A N 1
ATOM 5102 C CA . TYR A 1 649 ? -27.298 28.178 2.235 1.00 95.81 649 TYR A CA 1
ATOM 5103 C C . TYR A 1 649 ? -27.645 27.189 3.360 1.00 95.81 649 TYR A C 1
ATOM 5105 O O . TYR A 1 649 ? -26.774 26.539 3.915 1.00 95.81 649 TYR A O 1
ATOM 5113 N N . ASN A 1 650 ? -28.931 27.064 3.696 1.00 96.62 650 ASN A N 1
ATOM 5114 C CA . ASN A 1 650 ? -29.391 26.256 4.832 1.00 96.62 650 ASN A CA 1
ATOM 5115 C C . ASN A 1 650 ? -29.315 24.738 4.546 1.00 96.62 650 ASN A C 1
ATOM 5117 O O . ASN A 1 650 ? -29.962 24.255 3.610 1.00 96.62 650 ASN A O 1
ATOM 5121 N N . VAL A 1 651 ? -28.584 23.986 5.374 1.00 96.88 651 VAL A N 1
ATOM 5122 C CA . VAL A 1 651 ? -28.254 22.560 5.188 1.00 96.88 651 VAL A CA 1
ATOM 5123 C C . VAL A 1 651 ? -28.614 21.725 6.436 1.00 96.88 651 VAL A C 1
ATOM 5125 O O . VAL A 1 651 ? -27.756 21.450 7.265 1.00 96.88 651 VAL A O 1
ATOM 5128 N N . PRO A 1 652 ? -29.881 21.292 6.586 1.00 97.00 652 PRO A N 1
ATOM 5129 C CA . PRO A 1 652 ? -30.286 20.453 7.711 1.00 97.00 652 PRO A CA 1
ATOM 5130 C C . PRO A 1 652 ? -29.847 18.995 7.498 1.00 97.00 652 PRO A C 1
ATOM 5132 O O . PRO A 1 652 ? -29.863 18.487 6.370 1.00 97.00 652 PRO A O 1
ATOM 5135 N N . GLY A 1 653 ? -29.499 18.304 8.582 1.00 96.88 653 GLY A N 1
ATOM 5136 C CA . GLY A 1 653 ? -29.085 16.895 8.582 1.00 96.88 653 GLY A CA 1
ATOM 5137 C C . GLY A 1 653 ? -27.676 16.644 8.035 1.00 96.88 653 GLY A C 1
ATOM 5138 O O . GLY A 1 653 ? -27.400 15.553 7.520 1.00 96.88 653 GLY A O 1
ATOM 5139 N N . GLY A 1 654 ? -26.807 17.657 8.110 1.00 97.62 654 GLY A N 1
ATOM 5140 C CA . GLY A 1 654 ? -25.409 17.591 7.686 1.00 97.62 654 GLY A CA 1
ATOM 5141 C C . GLY A 1 654 ? -24.498 16.839 8.666 1.00 97.62 654 GLY A C 1
ATOM 5142 O O . GLY A 1 654 ? -24.700 16.849 9.880 1.00 97.62 654 GLY A O 1
ATOM 5143 N N . MET A 1 655 ? -23.453 16.198 8.139 1.00 98.56 655 MET A N 1
ATOM 5144 C CA . MET A 1 655 ? -22.465 15.456 8.938 1.00 98.56 655 MET A CA 1
ATOM 5145 C C . MET A 1 655 ? -21.585 16.378 9.799 1.00 98.56 655 MET A C 1
ATOM 5147 O O . MET A 1 655 ? -21.218 16.025 10.922 1.00 98.56 655 MET A O 1
ATOM 5151 N N . GLN A 1 656 ? -21.279 17.567 9.278 1.00 98.50 656 GLN A N 1
ATOM 5152 C CA . GLN A 1 656 ? -20.418 18.569 9.905 1.00 98.50 656 GLN A CA 1
ATOM 5153 C C . GLN A 1 656 ? -20.930 18.974 11.295 1.00 98.50 656 GLN A C 1
ATOM 5155 O O . GLN A 1 656 ? -20.212 18.876 12.290 1.00 98.50 656 GLN A O 1
ATOM 5160 N N . ASP A 1 657 ? -22.198 19.371 11.374 1.00 98.44 657 ASP A N 1
ATOM 5161 C CA . ASP A 1 657 ? -22.812 19.834 12.617 1.00 98.44 657 ASP A CA 1
ATOM 5162 C C . ASP A 1 657 ? -23.080 18.664 13.578 1.00 98.44 657 ASP A C 1
ATOM 5164 O O . ASP A 1 657 ? -22.887 18.803 14.787 1.00 98.44 657 ASP A O 1
ATOM 5168 N N . TRP A 1 658 ? -23.413 17.475 13.055 1.00 98.50 658 TRP A N 1
ATOM 5169 C CA . TRP A 1 658 ? -23.570 16.258 13.861 1.00 98.50 658 TRP A CA 1
ATOM 5170 C C . TRP A 1 658 ? -22.307 15.911 14.660 1.00 98.50 658 TRP A C 1
ATOM 5172 O O . TRP A 1 658 ? -22.403 15.550 15.835 1.00 98.50 658 TRP A O 1
ATOM 5182 N N . ASN A 1 659 ? -21.116 16.057 14.061 1.00 98.50 659 ASN A N 1
ATOM 5183 C CA . ASN A 1 659 ? -19.841 15.845 14.758 1.00 98.50 659 ASN A CA 1
ATOM 5184 C C . ASN A 1 659 ? -19.751 16.712 16.023 1.00 98.50 659 ASN A C 1
ATOM 5186 O O . ASN A 1 659 ? -19.546 16.180 17.115 1.00 98.50 659 ASN A O 1
ATOM 5190 N N . TYR A 1 660 ? -19.960 18.022 15.878 1.00 98.50 660 TYR A N 1
ATOM 5191 C CA . TYR A 1 660 ? -19.823 19.005 16.957 1.00 98.50 660 TYR A CA 1
ATOM 5192 C C . TYR A 1 660 ? -20.929 18.887 18.022 1.00 98.50 660 TYR A C 1
ATOM 5194 O O . TYR A 1 660 ? -20.705 19.172 19.196 1.00 98.50 660 TYR A O 1
ATOM 5202 N N . LEU A 1 661 ? -22.127 18.437 17.640 1.00 97.81 661 LEU A N 1
ATOM 5203 C CA . LEU A 1 661 ? -23.271 18.300 18.549 1.00 97.81 661 LEU A CA 1
ATOM 5204 C C . LEU A 1 661 ? -23.324 16.953 19.287 1.00 97.81 661 LEU A C 1
ATOM 5206 O O . LEU A 1 661 ? -23.961 16.850 20.339 1.00 97.81 661 LEU A O 1
ATOM 5210 N N . ASN A 1 662 ? -22.717 15.895 18.740 1.00 97.62 662 ASN A N 1
ATOM 5211 C CA . ASN A 1 662 ? -22.824 14.535 19.281 1.00 97.62 662 ASN A CA 1
ATOM 5212 C C . ASN A 1 662 ? -21.486 13.878 19.657 1.00 97.62 662 ASN A C 1
ATOM 5214 O O . ASN A 1 662 ? -21.496 12.747 20.149 1.00 97.62 662 ASN A O 1
ATOM 5218 N N . THR A 1 663 ? -20.360 14.573 19.480 1.00 97.81 663 THR A N 1
ATOM 5219 C CA . THR A 1 663 ? -19.016 14.140 19.901 1.00 97.81 663 THR A CA 1
ATOM 5220 C C . THR A 1 663 ? -18.183 15.340 20.386 1.00 97.81 663 THR A C 1
ATOM 5222 O O . THR A 1 663 ? -18.685 16.457 20.449 1.00 97.81 663 THR A O 1
ATOM 5225 N N . ASN A 1 664 ? -16.902 15.127 20.707 1.00 97.81 664 ASN A N 1
ATOM 5226 C CA . ASN A 1 664 ? -15.939 16.215 20.933 1.00 97.81 664 ASN A CA 1
ATOM 5227 C C . ASN A 1 664 ? -15.384 16.826 19.623 1.00 97.81 664 ASN A C 1
ATOM 5229 O O . ASN A 1 664 ? -14.571 17.747 19.689 1.00 97.81 664 ASN A O 1
ATOM 5233 N N . CYS A 1 665 ? -15.726 16.277 18.451 1.00 98.50 665 CYS A N 1
ATOM 5234 C CA . CYS A 1 665 ? -15.028 16.552 17.198 1.00 98.50 665 CYS A CA 1
ATOM 5235 C C . CYS A 1 665 ? -15.512 17.837 16.522 1.00 98.50 665 CYS A C 1
ATOM 5237 O O . CYS A 1 665 ? -16.689 17.991 16.197 1.00 98.50 665 CYS A O 1
ATOM 5239 N N . PHE A 1 666 ? -14.574 18.734 16.235 1.00 98.75 666 PHE A N 1
ATOM 5240 C CA . PHE A 1 666 ? -14.815 19.937 15.450 1.00 98.75 666 PHE A CA 1
ATOM 5241 C C . PHE A 1 666 ? -14.626 19.587 13.970 1.00 98.75 666 PHE A C 1
ATOM 5243 O O . PHE A 1 666 ? -13.497 19.355 13.539 1.00 98.75 666 PHE A O 1
ATOM 5250 N N . GLU A 1 667 ? -15.706 19.537 13.188 1.00 98.81 667 GLU A N 1
ATOM 5251 C CA . GLU A 1 667 ? -15.645 19.273 11.743 1.00 98.81 667 GLU A CA 1
ATOM 5252 C C . GLU A 1 667 ? -15.950 20.534 10.917 1.00 98.81 667 GLU A C 1
ATOM 5254 O O . GLU A 1 667 ? -16.787 21.353 11.296 1.00 98.81 667 GLU A O 1
ATOM 5259 N N . VAL A 1 668 ? -15.265 20.685 9.781 1.00 98.81 668 VAL A N 1
ATOM 5260 C CA . VAL A 1 668 ? -15.564 21.683 8.737 1.00 98.81 668 VAL A CA 1
ATOM 5261 C C . VAL A 1 668 ? -15.752 21.003 7.379 1.00 98.81 668 VAL A C 1
ATOM 5263 O O . VAL A 1 668 ? -15.250 19.904 7.147 1.00 98.81 668 VAL A O 1
ATOM 5266 N N . THR A 1 669 ? -16.447 21.667 6.465 1.00 98.81 669 THR A N 1
ATOM 5267 C CA . THR A 1 669 ? -16.731 21.175 5.112 1.00 98.81 669 THR A CA 1
ATOM 5268 C C . THR A 1 669 ? -15.856 21.924 4.106 1.00 98.81 669 THR A C 1
ATOM 5270 O O . THR A 1 669 ? -15.864 23.151 4.066 1.00 98.81 669 THR A O 1
ATOM 5273 N N . ILE A 1 670 ? -15.064 21.223 3.293 1.00 98.81 670 ILE A N 1
ATOM 5274 C CA . ILE A 1 670 ? -14.078 21.845 2.392 1.00 98.81 670 ILE A CA 1
ATOM 5275 C C . ILE A 1 670 ? -14.443 21.572 0.934 1.00 98.81 670 ILE A C 1
ATOM 5277 O O . ILE A 1 670 ? -14.284 20.462 0.431 1.00 98.81 670 ILE A O 1
ATOM 5281 N N . GLU A 1 671 ? -14.873 22.614 0.231 1.00 98.50 671 GLU A N 1
ATOM 5282 C CA . GLU A 1 671 ? -15.136 22.599 -1.207 1.00 98.50 671 GLU A CA 1
ATOM 5283 C C . GLU A 1 671 ? -13.818 22.785 -1.976 1.00 98.50 671 GLU A C 1
ATOM 5285 O O . GLU A 1 671 ? -13.197 23.846 -1.913 1.00 98.50 671 GLU A O 1
ATOM 5290 N N . LEU A 1 672 ? -13.358 21.752 -2.691 1.00 97.50 672 LEU A N 1
ATOM 5291 C CA . LEU A 1 672 ? -12.018 21.714 -3.302 1.00 97.50 672 LEU A CA 1
ATOM 5292 C C . LEU A 1 672 ? -11.947 22.248 -4.742 1.00 97.50 672 LEU A C 1
ATOM 5294 O O . LEU A 1 672 ? -10.851 22.376 -5.294 1.00 97.50 672 LEU A O 1
ATOM 5298 N N . GLY A 1 673 ? -13.083 22.561 -5.370 1.00 94.25 673 GLY A N 1
ATOM 5299 C CA . GLY A 1 673 ? -13.128 23.180 -6.693 1.00 94.25 673 GLY A CA 1
ATOM 5300 C C . GLY A 1 673 ? -14.485 23.104 -7.401 1.00 94.25 673 GLY A C 1
ATOM 5301 O O . GLY A 1 673 ? -15.279 22.190 -7.202 1.00 94.25 673 GLY A O 1
ATOM 5302 N N . CYS A 1 674 ? -14.699 24.054 -8.317 1.00 94.62 674 CYS A N 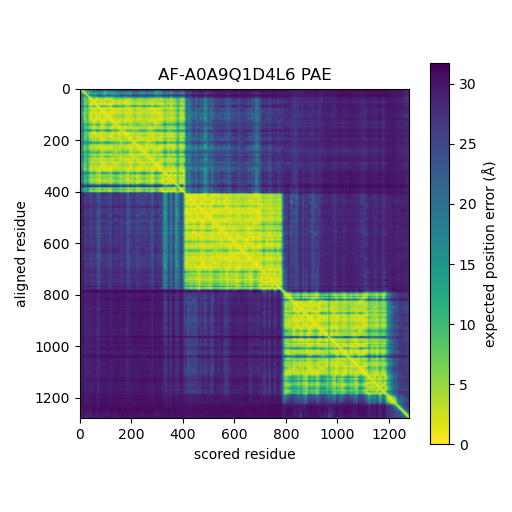1
ATOM 5303 C CA . CYS A 1 674 ? -15.934 24.260 -9.090 1.00 94.62 674 CYS A CA 1
ATOM 5304 C C . CYS A 1 674 ? -16.398 23.085 -9.969 1.00 94.62 674 CYS A C 1
ATOM 5306 O O . CYS A 1 674 ? -17.490 23.140 -10.532 1.00 94.62 674 CYS A O 1
ATOM 5308 N N . VAL A 1 675 ? -15.522 22.106 -10.202 1.00 96.69 675 VAL A N 1
ATOM 5309 C CA . VAL A 1 675 ? -15.726 20.962 -11.095 1.00 96.69 675 VAL A CA 1
ATOM 5310 C C . VAL A 1 675 ? -15.736 19.727 -10.209 1.00 96.69 675 VAL A C 1
ATOM 5312 O O . VAL A 1 675 ? -14.710 19.401 -9.615 1.00 96.69 675 VAL A O 1
ATOM 5315 N N . LYS A 1 676 ? -16.892 19.068 -10.098 1.00 97.19 676 LYS A N 1
ATOM 5316 C CA . LYS A 1 676 ? -17.086 17.937 -9.179 1.00 97.19 676 LYS A CA 1
ATOM 5317 C C . LYS A 1 676 ? -16.199 16.740 -9.531 1.00 97.19 676 LYS A C 1
ATOM 5319 O O . LYS A 1 676 ? -15.486 16.222 -8.671 1.00 97.19 676 LYS A O 1
ATOM 5324 N N . TYR A 1 677 ? -16.201 16.372 -10.810 1.00 98.12 677 TYR A N 1
ATOM 5325 C CA . TYR A 1 677 ? -15.411 15.291 -11.385 1.00 98.12 677 TYR A CA 1
ATOM 5326 C C . TYR A 1 677 ? -14.546 15.866 -12.524 1.00 98.12 677 TYR A C 1
ATOM 5328 O O . TYR A 1 677 ? -14.969 15.872 -13.682 1.00 98.12 677 TYR A O 1
ATOM 5336 N N . PRO A 1 678 ? -13.355 16.424 -12.225 1.00 96.62 678 PRO A N 1
ATOM 5337 C CA . PRO A 1 678 ? -12.434 16.907 -13.256 1.00 96.62 678 PRO A CA 1
ATOM 5338 C C . PRO A 1 678 ? -11.869 15.744 -14.084 1.00 96.62 678 PRO A C 1
ATOM 5340 O O . PRO A 1 678 ? -12.123 14.585 -13.777 1.00 96.62 678 PRO A O 1
ATOM 5343 N N . LEU A 1 679 ? -11.101 16.050 -15.134 1.00 93.75 679 LEU A N 1
ATOM 5344 C CA . LEU A 1 679 ? -10.390 15.021 -15.897 1.00 93.75 679 LEU A CA 1
ATOM 5345 C C . LEU A 1 679 ? -9.122 14.585 -15.147 1.00 93.75 679 LEU A C 1
ATOM 5347 O O . LEU A 1 679 ? -8.458 15.423 -14.533 1.00 93.75 679 LEU A O 1
ATOM 5351 N N . ALA A 1 680 ? -8.712 13.322 -15.286 1.00 88.56 680 ALA A N 1
ATOM 5352 C CA . ALA A 1 680 ? -7.567 12.745 -14.566 1.00 88.56 680 ALA A CA 1
ATOM 5353 C C . ALA A 1 680 ? -6.278 13.584 -14.691 1.00 88.56 680 ALA A C 1
ATOM 5355 O O . ALA A 1 680 ? -5.553 13.801 -13.721 1.00 88.56 680 ALA A O 1
ATOM 5356 N N . LYS A 1 681 ? -6.036 14.137 -15.887 1.00 86.56 681 LYS A N 1
ATOM 5357 C CA . LYS A 1 681 ? -4.893 15.011 -16.216 1.00 86.56 681 LYS A CA 1
ATOM 5358 C C . LYS A 1 681 ? -4.775 16.263 -15.323 1.00 86.56 681 LYS A C 1
ATOM 5360 O O . LYS A 1 681 ? -3.700 16.852 -15.255 1.00 86.56 681 LYS A O 1
ATOM 5365 N N . ASP A 1 682 ? -5.881 16.709 -14.722 1.00 90.38 682 ASP A N 1
ATOM 5366 C CA . ASP A 1 682 ? -5.971 17.943 -13.940 1.00 90.38 682 ASP A CA 1
ATOM 5367 C C . ASP A 1 682 ? -5.721 17.672 -12.436 1.00 90.38 682 ASP A C 1
ATOM 5369 O O . ASP A 1 682 ? -5.460 18.603 -11.672 1.00 90.38 682 ASP A O 1
ATOM 5373 N N . LEU A 1 683 ? -5.714 16.403 -11.997 1.00 90.50 683 LEU A N 1
ATOM 5374 C CA . LEU A 1 683 ? -5.452 15.996 -10.607 1.00 90.50 683 LEU A CA 1
ATOM 5375 C C . LEU A 1 683 ? -4.104 16.476 -10.019 1.00 90.50 683 LEU A C 1
ATOM 5377 O O . LEU A 1 683 ? -4.119 16.912 -8.865 1.00 90.50 683 LEU A O 1
ATOM 5381 N N . PRO A 1 684 ? -2.963 16.499 -10.749 1.00 86.81 684 PRO A N 1
ATOM 5382 C CA . PRO A 1 684 ? -1.701 17.017 -10.205 1.00 86.81 684 PRO A CA 1
ATOM 5383 C C . PRO A 1 684 ? -1.797 18.490 -9.775 1.00 86.81 684 PRO A C 1
ATOM 5385 O O . PRO A 1 684 ? -1.163 18.910 -8.808 1.00 86.81 684 PRO A O 1
ATOM 5388 N N . MET A 1 685 ? -2.621 19.280 -10.476 1.00 91.81 685 MET A N 1
ATOM 5389 C CA . MET A 1 685 ? -2.885 20.679 -10.135 1.00 91.81 685 MET A CA 1
ATOM 5390 C C . MET A 1 685 ? -3.720 20.786 -8.852 1.00 91.81 685 MET A C 1
ATOM 5392 O O . MET A 1 685 ? -3.411 21.615 -7.997 1.00 91.81 685 MET A O 1
ATOM 5396 N N . TYR A 1 686 ? -4.755 19.952 -8.700 1.00 93.88 686 TYR A N 1
ATOM 5397 C CA . TYR A 1 686 ? -5.567 19.911 -7.479 1.00 93.88 686 TYR A CA 1
ATOM 5398 C C . TYR A 1 686 ? -4.755 19.484 -6.255 1.00 93.88 686 TYR A C 1
ATOM 5400 O O . TYR A 1 686 ? -4.944 20.051 -5.178 1.00 93.88 686 TYR A O 1
ATOM 5408 N N . TRP A 1 687 ? -3.834 18.532 -6.419 1.00 94.75 687 TRP A N 1
ATOM 5409 C CA . TRP A 1 687 ? -2.915 18.128 -5.361 1.00 94.75 687 TRP A CA 1
ATOM 5410 C C . TRP A 1 687 ? -2.014 19.284 -4.924 1.00 94.75 687 TRP A C 1
ATOM 5412 O O . TRP A 1 687 ? -2.067 19.674 -3.760 1.00 94.75 687 TRP A O 1
ATOM 5422 N N . GLU A 1 688 ? -1.257 19.910 -5.831 1.00 89.06 688 GLU A N 1
ATOM 5423 C CA . GLU A 1 688 ? -0.309 20.964 -5.430 1.00 89.06 688 GLU A CA 1
ATOM 5424 C C . GLU A 1 688 ? -1.002 22.232 -4.890 1.00 89.06 688 GLU A C 1
ATOM 5426 O O . GLU A 1 688 ? -0.444 22.927 -4.043 1.00 89.06 688 GLU A O 1
ATOM 5431 N N . GLN A 1 689 ? -2.252 22.506 -5.286 1.00 91.12 689 GLN A N 1
ATOM 5432 C CA . GLN A 1 689 ? -3.057 23.587 -4.695 1.00 91.12 689 GLN A CA 1
ATOM 5433 C C . GLN A 1 689 ? -3.537 23.305 -3.261 1.00 91.12 689 GLN A C 1
ATOM 5435 O O . GLN A 1 689 ? -3.836 24.256 -2.540 1.00 91.12 689 GLN A O 1
ATOM 5440 N N . ASN A 1 690 ? -3.635 22.038 -2.845 1.00 95.56 690 ASN A N 1
ATOM 5441 C CA . ASN A 1 690 ? -4.223 21.646 -1.558 1.00 95.56 690 ASN A CA 1
ATOM 5442 C C . ASN A 1 690 ? -3.235 20.966 -0.596 1.00 95.56 690 ASN A C 1
ATOM 5444 O O . ASN A 1 690 ? -3.460 20.999 0.611 1.00 95.56 690 ASN A O 1
ATOM 5448 N N . ARG A 1 691 ? -2.112 20.418 -1.077 1.00 94.00 691 ARG A N 1
ATOM 5449 C CA . ARG A 1 691 ? -1.090 19.716 -0.276 1.00 94.00 691 ARG A CA 1
ATOM 5450 C C . ARG A 1 691 ? -0.654 20.505 0.961 1.00 94.00 691 ARG A C 1
ATOM 5452 O O . ARG A 1 691 ? -0.590 19.943 2.052 1.00 94.00 691 ARG A O 1
ATOM 5459 N N . ARG A 1 692 ? -0.394 21.815 0.827 1.00 93.81 692 ARG A N 1
ATOM 5460 C CA . ARG A 1 692 ? -0.028 22.654 1.984 1.00 93.81 692 ARG A CA 1
ATOM 5461 C C . ARG A 1 692 ? -1.212 22.908 2.917 1.00 93.81 692 ARG A C 1
ATOM 5463 O O . ARG A 1 692 ? -1.027 22.835 4.128 1.00 93.81 692 ARG A O 1
ATOM 5470 N N . ALA A 1 693 ? -2.399 23.170 2.372 1.00 96.81 693 ALA A N 1
ATOM 5471 C CA . ALA A 1 693 ? -3.620 23.391 3.145 1.00 96.81 693 ALA A CA 1
ATOM 5472 C C . ALA A 1 693 ? -3.979 22.177 4.021 1.00 96.81 693 ALA A C 1
ATOM 5474 O O . ALA A 1 693 ? -4.239 22.338 5.211 1.00 96.81 693 ALA A O 1
ATOM 5475 N N . LEU A 1 694 ? -3.889 20.964 3.462 1.00 98.31 694 LEU A N 1
ATOM 5476 C CA . LEU A 1 694 ? -4.180 19.711 4.164 1.00 98.31 694 LEU A CA 1
ATOM 5477 C C . LEU A 1 694 ? -3.296 19.527 5.400 1.00 98.31 694 LEU A C 1
ATOM 5479 O O . LEU A 1 694 ? -3.810 19.271 6.487 1.00 98.31 694 LEU A O 1
ATOM 5483 N N . LEU A 1 695 ? -1.978 19.691 5.241 1.00 97.06 695 LEU A N 1
ATOM 5484 C CA . LEU A 1 695 ? -1.015 19.574 6.338 1.00 97.06 695 LEU A CA 1
ATOM 5485 C C . LEU A 1 695 ? -1.236 20.671 7.386 1.00 97.06 695 LEU A C 1
ATOM 5487 O O . LEU A 1 695 ? -1.308 20.385 8.579 1.00 97.06 695 LEU A O 1
ATOM 5491 N N . GLN A 1 696 ? -1.394 21.927 6.952 1.00 96.31 696 GLN A N 1
ATOM 5492 C CA . GLN A 1 696 ? -1.621 23.054 7.861 1.00 96.31 696 GLN A CA 1
ATOM 5493 C C . GLN A 1 696 ? -2.937 22.946 8.632 1.00 96.31 696 GLN A C 1
ATOM 5495 O O . GLN A 1 696 ? -2.995 23.430 9.759 1.00 96.31 696 GLN A O 1
ATOM 5500 N N . PHE A 1 697 ? -3.955 22.278 8.092 1.00 98.50 697 PHE A N 1
ATOM 5501 C CA . PHE A 1 697 ? -5.184 21.995 8.823 1.00 98.50 697 PHE A CA 1
ATOM 5502 C C . PHE A 1 697 ? -5.019 20.872 9.861 1.00 98.50 697 PHE A C 1
ATOM 5504 O O . PHE A 1 697 ? -5.474 21.057 10.987 1.00 98.50 697 PHE A O 1
ATOM 5511 N N . ILE A 1 698 ? -4.291 19.782 9.561 1.00 98.25 698 ILE A N 1
ATOM 5512 C CA . ILE A 1 698 ? -3.967 18.749 10.574 1.00 98.25 698 ILE A CA 1
ATOM 5513 C C . ILE A 1 698 ? -3.230 19.391 11.761 1.00 98.25 698 ILE A C 1
ATOM 5515 O O . ILE A 1 698 ? -3.625 19.187 12.906 1.00 98.25 698 ILE A O 1
ATOM 5519 N N . HIS A 1 699 ? -2.241 20.261 11.506 1.00 96.56 699 HIS A N 1
ATOM 5520 C CA . HIS A 1 699 ? -1.522 21.007 12.557 1.00 96.56 699 HIS A CA 1
ATOM 5521 C C . HIS A 1 699 ? -2.433 21.823 13.495 1.00 96.56 699 HIS A C 1
ATOM 5523 O O . HIS A 1 699 ? -2.021 22.128 14.614 1.00 96.56 699 HIS A O 1
ATOM 5529 N N . GLN A 1 700 ? -3.664 22.182 13.101 1.00 96.62 700 GLN A N 1
ATOM 5530 C CA . GLN A 1 700 ? -4.569 22.922 13.990 1.00 96.62 700 GLN A CA 1
ATOM 5531 C C . GLN A 1 700 ? -5.121 22.070 15.142 1.00 96.62 700 GLN A C 1
ATOM 5533 O O . GLN A 1 700 ? -5.630 22.641 16.105 1.00 96.62 700 GLN A O 1
ATOM 5538 N N . VAL A 1 701 ? -4.991 20.737 15.092 1.00 97.19 701 VAL A N 1
ATOM 5539 C CA . VAL A 1 701 ? -5.366 19.856 16.212 1.00 97.19 701 VAL A CA 1
ATOM 5540 C C . VAL A 1 701 ? -4.469 20.071 17.443 1.00 97.19 701 VAL A C 1
ATOM 5542 O O . VAL A 1 701 ? -4.880 19.815 18.572 1.00 97.19 701 VAL A O 1
ATOM 5545 N N . HIS A 1 702 ? -3.273 20.638 17.241 1.00 96.06 702 HIS A N 1
ATOM 5546 C CA . HIS A 1 702 ? -2.294 20.992 18.278 1.00 96.06 702 HIS A CA 1
ATOM 5547 C C . HIS A 1 702 ? -2.445 22.437 18.786 1.00 96.06 702 HIS A C 1
ATOM 5549 O O . HIS A 1 702 ? -1.459 23.123 19.067 1.00 96.06 702 HIS A O 1
ATOM 5555 N N . ARG A 1 703 ? -3.689 22.921 18.903 1.00 94.44 703 ARG A N 1
ATOM 5556 C CA . ARG A 1 703 ? -4.028 24.259 19.422 1.00 94.44 703 ARG A CA 1
ATOM 5557 C C . ARG A 1 703 ? -5.000 24.202 20.597 1.00 94.44 703 ARG A C 1
ATOM 5559 O O . ARG A 1 703 ? -5.749 23.246 20.764 1.00 94.44 703 ARG A O 1
ATOM 5566 N N . GLY A 1 704 ? -5.039 25.282 21.375 1.00 95.19 704 GLY A N 1
ATOM 5567 C CA . GLY A 1 704 ? -5.949 25.416 22.511 1.00 95.19 704 GLY A CA 1
ATOM 5568 C C . GLY A 1 704 ? -5.338 24.856 23.790 1.00 95.19 704 GLY A C 1
ATOM 5569 O O . GLY A 1 704 ? -4.260 25.290 24.196 1.00 95.19 704 GLY A O 1
ATOM 5570 N N . VAL A 1 705 ? -6.028 23.911 24.429 1.00 95.94 705 VAL A N 1
ATOM 5571 C CA . VAL A 1 705 ? -5.610 23.280 25.691 1.00 95.94 705 VAL A CA 1
ATOM 5572 C C . VAL A 1 705 ? -5.731 21.758 25.596 1.00 95.94 705 VAL A C 1
ATOM 5574 O O . VAL A 1 705 ? -6.710 21.268 25.043 1.00 95.94 705 VAL A O 1
ATOM 5577 N N . LYS A 1 706 ? -4.799 20.996 26.178 1.00 96.00 706 LYS A N 1
ATOM 5578 C CA . LYS A 1 706 ? -4.964 19.547 26.417 1.00 96.00 706 LYS A CA 1
ATOM 5579 C C . LYS A 1 706 ? -4.505 19.143 27.818 1.00 96.00 706 LYS A C 1
ATOM 5581 O O . LYS A 1 706 ? -3.845 19.929 28.493 1.00 96.00 706 LYS A O 1
ATOM 5586 N N . GLY A 1 707 ? -4.828 17.935 28.267 1.00 95.69 707 GLY A N 1
ATOM 5587 C CA . GLY A 1 707 ? -4.315 17.404 29.536 1.00 95.69 707 GLY A CA 1
ATOM 5588 C C . GLY A 1 707 ? -5.132 16.242 30.085 1.00 95.69 707 GLY A C 1
ATOM 5589 O O . GLY A 1 707 ? -6.004 15.708 29.404 1.00 95.69 707 GLY A O 1
ATOM 5590 N N . MET A 1 708 ? -4.856 15.877 31.336 1.00 96.06 708 MET A N 1
ATOM 5591 C CA . MET A 1 708 ? -5.490 14.760 32.042 1.00 96.06 708 MET A CA 1
ATOM 5592 C C . MET A 1 708 ? -6.446 15.244 33.140 1.00 96.06 708 MET A C 1
ATOM 5594 O O . MET A 1 708 ? -6.152 16.197 33.861 1.00 96.06 708 MET A O 1
ATOM 5598 N N . VAL A 1 709 ? -7.548 14.532 33.364 1.00 96.62 709 VAL A N 1
ATOM 5599 C CA . VAL A 1 709 ? -8.365 14.623 34.582 1.00 96.62 709 VAL A CA 1
ATOM 5600 C C . VAL A 1 709 ? -8.132 13.366 35.412 1.00 96.62 709 VAL A C 1
ATOM 5602 O O . VAL A 1 709 ? -8.501 12.269 35.006 1.00 96.62 709 VAL A O 1
ATOM 5605 N N . MET A 1 710 ? -7.528 13.528 36.586 1.00 95.81 710 MET A N 1
ATOM 5606 C CA . MET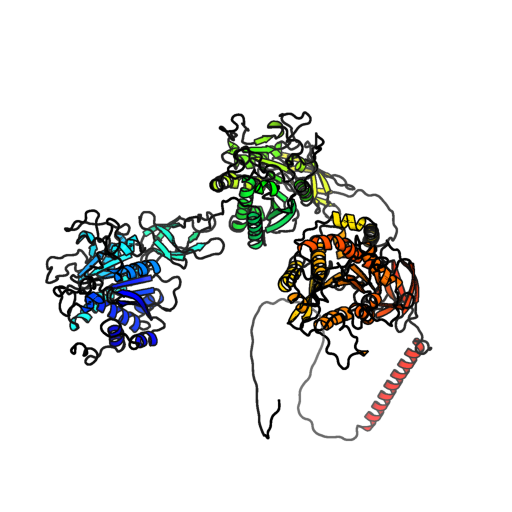 A 1 710 ? -7.125 12.437 37.476 1.00 95.81 710 MET A CA 1
ATOM 5607 C C . MET A 1 710 ? -7.877 12.459 38.810 1.00 95.81 710 MET A C 1
ATOM 5609 O O . MET A 1 710 ? -8.267 13.515 39.317 1.00 95.81 710 MET A O 1
ATOM 5613 N N . ASP A 1 711 ? -7.980 11.299 39.451 1.00 91.88 711 ASP A N 1
ATOM 5614 C CA . ASP A 1 711 ? -8.332 11.180 40.862 1.00 91.88 711 ASP A CA 1
ATOM 5615 C C . ASP A 1 711 ? -7.193 11.713 41.749 1.00 91.88 711 ASP A C 1
ATOM 5617 O O . ASP A 1 711 ? -6.030 11.317 41.630 1.00 91.88 711 ASP A O 1
ATOM 5621 N N . GLY A 1 712 ? -7.517 12.615 42.675 1.00 87.88 712 GLY A N 1
ATOM 5622 C CA . GLY A 1 712 ? -6.560 13.187 43.621 1.00 87.88 712 GLY A CA 1
ATOM 5623 C C . GLY A 1 712 ? -5.993 12.200 44.651 1.00 87.88 712 GLY A C 1
ATOM 5624 O O . GLY A 1 712 ? -5.033 12.551 45.335 1.00 87.88 712 GLY A O 1
ATOM 5625 N N . LYS A 1 713 ? -6.561 10.993 44.791 1.00 85.81 713 LYS A N 1
ATOM 5626 C CA . LYS A 1 713 ? -6.122 9.970 45.756 1.00 85.81 713 LYS A CA 1
ATOM 5627 C C . LYS A 1 713 ? -5.038 9.042 45.202 1.00 85.81 713 LYS A C 1
ATOM 5629 O O . LYS A 1 713 ? -4.067 8.768 45.902 1.00 85.81 713 LYS A O 1
ATOM 5634 N N . ASP A 1 714 ? -5.248 8.504 44.005 1.00 84.94 714 ASP A N 1
ATOM 5635 C CA . ASP A 1 714 ? -4.420 7.443 43.409 1.00 84.94 714 ASP A CA 1
ATOM 5636 C C . ASP A 1 714 ? -3.849 7.813 42.030 1.00 84.94 714 ASP A C 1
ATOM 5638 O O . ASP A 1 714 ? -2.998 7.095 41.513 1.00 84.94 714 ASP A O 1
ATOM 5642 N N . GLY A 1 715 ? -4.242 8.961 41.467 1.00 84.94 715 GLY A N 1
ATOM 5643 C CA . GLY A 1 715 ? -3.752 9.442 40.178 1.00 84.94 715 GLY A CA 1
ATOM 5644 C C . GLY A 1 715 ? -4.383 8.760 38.966 1.00 84.94 715 GLY A C 1
ATOM 5645 O O . GLY A 1 715 ? -3.967 9.062 37.853 1.00 84.94 715 GLY A O 1
ATOM 5646 N N . THR A 1 716 ? -5.371 7.878 39.151 1.00 91.25 716 THR A N 1
ATOM 5647 C CA . THR A 1 716 ? -6.053 7.213 38.032 1.00 91.25 716 THR A CA 1
ATOM 5648 C C . THR A 1 716 ? -6.843 8.203 37.175 1.00 91.25 716 THR A C 1
ATOM 5650 O O . THR A 1 716 ? -7.423 9.163 37.688 1.00 91.25 716 THR A O 1
ATOM 5653 N N . GLY A 1 717 ? -6.859 7.976 35.861 1.00 92.44 717 GLY A N 1
ATOM 5654 C CA . GLY A 1 717 ? -7.620 8.778 34.907 1.00 92.44 717 GLY A CA 1
ATOM 5655 C C . GLY A 1 717 ? -9.131 8.661 35.108 1.00 92.44 717 GLY A C 1
ATOM 5656 O O . GLY A 1 717 ? -9.666 7.566 35.278 1.00 92.44 717 GLY A O 1
ATOM 5657 N N . ILE A 1 718 ? -9.835 9.793 35.078 1.00 94.38 718 ILE A N 1
ATOM 5658 C CA . ILE A 1 718 ? -11.293 9.856 35.207 1.00 94.38 718 ILE A CA 1
ATOM 5659 C C . ILE A 1 718 ? -11.903 9.973 33.810 1.00 94.38 718 ILE A C 1
ATOM 5661 O O . ILE A 1 718 ? -11.998 11.065 33.245 1.00 94.38 718 ILE A O 1
ATOM 5665 N N . SER A 1 719 ? -12.343 8.841 33.262 1.00 93.94 719 SER A N 1
ATOM 5666 C CA . SER A 1 719 ? -13.068 8.774 31.990 1.00 93.94 719 SER A CA 1
ATOM 5667 C C . SER A 1 719 ? -14.427 9.476 32.049 1.00 93.94 719 SER A C 1
ATOM 5669 O O . SER A 1 719 ? -15.140 9.333 33.047 1.00 93.94 719 SER A O 1
ATOM 5671 N N . ASN A 1 720 ? -14.837 10.135 30.961 1.00 94.44 720 ASN A N 1
ATOM 5672 C CA . ASN A 1 720 ? -16.114 10.849 30.850 1.00 94.44 720 ASN A CA 1
ATOM 5673 C C . ASN A 1 720 ? -16.331 11.923 31.946 1.00 94.44 720 ASN A C 1
ATOM 5675 O O . ASN A 1 720 ? -17.443 12.145 32.430 1.00 94.44 720 ASN A O 1
ATOM 5679 N N . ALA A 1 721 ? -15.250 12.588 32.355 1.00 96.12 721 ALA A N 1
ATOM 5680 C CA . ALA A 1 721 ? -15.291 13.849 33.086 1.00 96.12 721 ALA A CA 1
ATOM 5681 C C . ALA A 1 721 ? -15.573 14.999 32.108 1.00 96.12 721 ALA A C 1
ATOM 5683 O O . ALA A 1 721 ? -15.075 15.001 30.985 1.00 96.12 721 ALA A O 1
ATOM 5684 N N . THR A 1 722 ? -16.354 15.991 32.528 1.00 97.69 722 THR A N 1
ATOM 5685 C CA . THR A 1 722 ? -16.755 17.127 31.691 1.00 97.69 722 THR A CA 1
ATOM 5686 C C . THR A 1 722 ? -15.832 18.322 31.917 1.00 97.69 722 THR A C 1
ATOM 5688 O O . THR A 1 722 ? -15.686 18.778 33.058 1.00 97.69 722 THR A O 1
ATOM 5691 N N . ILE A 1 723 ? -15.269 18.865 30.833 1.00 97.69 723 ILE A N 1
ATOM 5692 C CA . ILE A 1 723 ? -14.558 20.148 30.816 1.00 97.69 723 ILE A CA 1
ATOM 5693 C C . ILE A 1 723 ? -15.486 21.227 30.253 1.00 97.69 723 ILE A C 1
ATOM 5695 O O . ILE A 1 723 ? -15.977 21.120 29.129 1.00 97.69 723 ILE A O 1
ATOM 5699 N N . THR A 1 724 ? -15.692 22.292 31.026 1.00 97.38 724 THR A N 1
ATOM 5700 C CA . THR A 1 724 ? -16.412 23.503 30.605 1.00 97.38 724 THR A CA 1
ATOM 5701 C C . THR A 1 724 ? -15.449 24.682 30.508 1.00 97.38 724 THR A C 1
ATOM 5703 O O . THR A 1 724 ? -14.645 24.891 31.425 1.00 97.38 724 THR A O 1
ATOM 5706 N N . VAL A 1 725 ? -15.574 25.493 29.459 1.00 96.81 725 VAL A N 1
ATOM 5707 C CA . VAL A 1 725 ? -14.858 26.769 29.306 1.00 96.81 725 VAL A CA 1
ATOM 5708 C C . VAL A 1 725 ? -15.805 27.903 29.701 1.00 96.81 725 VAL A C 1
ATOM 5710 O O . VAL A 1 725 ? -16.957 27.922 29.276 1.00 96.81 725 VAL A O 1
ATOM 5713 N N . ALA A 1 726 ? -15.357 28.848 30.529 1.00 92.69 726 ALA A N 1
ATOM 5714 C CA . ALA A 1 726 ? -16.168 30.021 30.846 1.00 92.69 726 ALA A CA 1
ATOM 5715 C C . ALA A 1 726 ? -16.507 30.815 29.570 1.00 92.69 726 ALA A C 1
ATOM 5717 O O . ALA A 1 726 ? -15.646 31.007 28.716 1.00 92.69 726 ALA A O 1
ATOM 5718 N N . GLU A 1 727 ? -17.756 31.279 29.477 1.00 90.88 727 GLU A N 1
ATOM 5719 C CA . GLU A 1 727 ? -18.307 32.060 28.354 1.00 90.88 727 GLU A CA 1
ATOM 5720 C C . GLU A 1 727 ? -18.437 31.310 27.006 1.00 90.88 727 GLU A C 1
ATOM 5722 O O . GLU A 1 727 ? -18.897 31.908 26.034 1.00 90.88 727 GLU A O 1
ATOM 5727 N N . VAL A 1 728 ? -18.156 29.997 26.950 1.00 95.12 728 VAL A N 1
ATOM 5728 C CA . VAL A 1 728 ? -18.410 29.148 25.767 1.00 95.12 728 VAL A CA 1
ATOM 5729 C C . VAL A 1 728 ? -19.345 27.989 26.122 1.00 95.12 728 VAL A C 1
ATOM 5731 O O . VAL A 1 728 ? -18.960 27.049 26.818 1.00 95.12 728 VAL A O 1
ATOM 5734 N N . ASP A 1 729 ? -20.582 28.044 25.624 1.00 94.56 729 ASP A N 1
ATOM 5735 C CA . ASP A 1 729 ? -21.652 27.080 25.933 1.00 94.56 729 ASP A CA 1
ATOM 5736 C C . ASP A 1 729 ? -21.592 25.818 25.048 1.00 94.56 729 ASP A C 1
ATOM 5738 O O . ASP A 1 729 ? -22.521 25.478 24.322 1.00 94.56 729 ASP A O 1
ATOM 5742 N N . HIS A 1 730 ? -20.439 25.146 25.068 1.00 96.62 730 HIS A N 1
ATOM 5743 C CA . HIS A 1 730 ? -20.226 23.835 24.453 1.00 96.62 730 HIS A CA 1
ATOM 5744 C C . HIS A 1 730 ? -19.186 23.065 25.288 1.00 96.62 730 HIS A C 1
ATOM 5746 O O . HIS A 1 730 ? -17.996 23.377 25.203 1.00 96.62 730 HIS A O 1
ATOM 5752 N N . PRO A 1 731 ? -19.590 22.111 26.148 1.00 95.94 731 PRO A N 1
ATOM 5753 C CA . PRO A 1 731 ? -18.668 21.298 26.942 1.00 95.94 731 PRO A CA 1
ATOM 5754 C C . PRO A 1 731 ? -18.055 20.149 26.126 1.00 95.94 731 PRO A C 1
ATOM 5756 O O . PRO A 1 731 ? -18.629 19.719 25.133 1.00 95.94 731 PRO A O 1
ATOM 5759 N N . ILE A 1 732 ? -16.934 19.599 26.601 1.00 97.25 732 ILE A N 1
ATOM 5760 C CA . ILE A 1 732 ? -16.336 18.351 26.079 1.00 97.25 732 ILE A CA 1
ATOM 5761 C C . ILE A 1 732 ? -16.159 17.314 27.193 1.00 97.25 732 ILE A C 1
ATOM 5763 O O . ILE A 1 732 ? -16.188 17.655 28.381 1.00 97.25 732 ILE A O 1
ATOM 5767 N N . THR A 1 733 ? -15.925 16.056 26.819 1.00 96.56 733 THR A N 1
ATOM 5768 C CA . THR A 1 733 ? -15.701 14.935 27.749 1.00 96.56 733 THR A CA 1
ATOM 5769 C C . THR A 1 733 ? -14.311 14.315 27.620 1.00 96.56 733 THR A C 1
ATOM 5771 O O . THR A 1 733 ? -13.782 14.227 26.514 1.00 96.56 733 THR A O 1
ATOM 5774 N N . THR A 1 734 ? -13.740 13.816 28.718 1.00 96.56 734 THR A N 1
ATOM 5775 C CA . THR A 1 734 ? -12.495 13.029 28.684 1.00 96.56 734 THR A CA 1
ATOM 5776 C C . THR A 1 734 ? -12.690 11.633 28.088 1.00 96.56 734 THR A C 1
ATOM 5778 O O . THR A 1 734 ? -13.735 10.996 28.266 1.00 96.56 734 THR A O 1
ATOM 5781 N N . ASN A 1 735 ? -11.649 11.131 27.427 1.00 93.75 735 ASN A N 1
ATOM 5782 C CA . ASN A 1 735 ? -11.546 9.764 26.926 1.00 93.75 735 ASN A CA 1
ATOM 5783 C C . ASN A 1 735 ? -11.223 8.763 28.068 1.00 93.75 735 ASN A C 1
ATOM 5785 O O . ASN A 1 735 ? -11.165 9.126 29.244 1.00 93.75 735 ASN A O 1
ATOM 5789 N N . LYS A 1 736 ? -11.082 7.469 27.751 1.00 91.31 736 LYS A N 1
ATOM 5790 C CA . LYS A 1 736 ? -10.912 6.357 28.706 1.00 91.31 736 LYS A CA 1
ATOM 5791 C C . LYS A 1 736 ? -9.744 6.534 29.685 1.00 91.31 736 LYS A C 1
ATOM 5793 O O . LYS A 1 736 ? -9.887 6.104 30.825 1.00 91.31 736 LYS A O 1
ATOM 5798 N N . ALA A 1 737 ? -8.640 7.164 29.275 1.00 88.94 737 ALA A N 1
ATOM 5799 C CA . ALA A 1 737 ? -7.490 7.425 30.145 1.00 88.94 737 ALA A CA 1
ATOM 5800 C C . ALA A 1 737 ? -7.634 8.719 30.976 1.00 88.94 737 ALA A C 1
ATOM 5802 O O . ALA A 1 737 ? -6.752 9.064 31.757 1.00 88.94 737 ALA A O 1
ATOM 5803 N N . GLY A 1 738 ? -8.757 9.436 30.858 1.00 94.88 738 GLY A N 1
ATOM 5804 C CA . GLY A 1 738 ? -8.975 10.731 31.508 1.00 94.88 738 GLY A CA 1
ATOM 5805 C C . GLY A 1 738 ? -8.378 11.917 30.745 1.00 94.88 738 GLY A C 1
ATOM 5806 O O . GLY A 1 738 ? -8.469 13.045 31.220 1.00 94.88 738 GLY A O 1
ATOM 5807 N N . ASP A 1 739 ? -7.808 11.684 29.570 1.00 96.38 739 ASP A N 1
ATOM 5808 C CA . ASP A 1 739 ? -7.284 12.678 28.640 1.00 96.38 739 ASP A CA 1
ATOM 5809 C C . ASP A 1 739 ? -8.382 13.480 27.921 1.00 96.38 739 ASP A C 1
ATOM 5811 O O . ASP A 1 739 ? -9.484 12.988 27.661 1.00 96.38 739 ASP A O 1
ATOM 5815 N N . TYR A 1 740 ? -8.084 14.744 27.605 1.00 97.56 740 TYR A N 1
ATOM 5816 C CA . TYR A 1 740 ? -8.931 15.626 26.800 1.00 97.56 740 TYR A CA 1
ATOM 5817 C C . TYR A 1 740 ? -8.110 16.606 25.951 1.00 97.56 740 TYR A C 1
ATOM 5819 O O . TYR A 1 740 ? -6.987 16.980 26.298 1.00 97.56 740 TYR A O 1
ATOM 5827 N N . TRP A 1 741 ? -8.742 17.113 24.890 1.00 97.56 741 TRP A N 1
ATOM 5828 C CA . TRP A 1 741 ? -8.247 18.197 24.041 1.00 97.56 741 TRP A CA 1
ATOM 5829 C C . TRP A 1 741 ? -9.387 19.185 23.811 1.00 97.56 741 TRP A C 1
ATOM 5831 O O . TRP A 1 741 ? -10.496 18.786 23.457 1.00 97.56 741 TRP A O 1
ATOM 5841 N N . ARG A 1 742 ? -9.127 20.476 24.014 1.00 97.25 742 ARG A N 1
ATOM 5842 C CA . ARG A 1 742 ? -10.069 21.566 23.782 1.00 97.25 742 ARG A CA 1
ATOM 5843 C C . ARG A 1 742 ? -9.450 22.613 22.869 1.00 97.25 742 ARG A C 1
ATOM 5845 O O . ARG A 1 742 ? -8.650 23.438 23.312 1.00 97.25 742 ARG A O 1
ATOM 5852 N N . LEU A 1 743 ? -9.878 22.616 21.610 1.00 97.00 743 LEU A N 1
ATOM 5853 C CA . LEU A 1 743 ? -9.520 23.663 20.660 1.00 97.00 743 LEU A CA 1
ATOM 5854 C C . LEU A 1 743 ? -10.061 25.017 21.149 1.00 97.00 743 LEU A C 1
ATOM 5856 O O . LEU A 1 743 ? -11.227 25.134 21.526 1.00 97.00 743 LEU A O 1
ATOM 5860 N N . LEU A 1 744 ? -9.192 26.028 21.161 1.00 96.50 744 LEU A N 1
ATOM 5861 C CA . LEU A 1 744 ? -9.479 27.413 21.545 1.00 96.50 744 LEU A CA 1
ATOM 5862 C C . LEU A 1 744 ? -8.591 28.355 20.726 1.00 96.50 744 LEU A C 1
ATOM 5864 O O . LEU A 1 744 ? -7.486 27.985 20.325 1.00 96.50 744 LEU A O 1
ATOM 5868 N N . VAL A 1 745 ? -9.062 29.584 20.505 1.00 96.12 745 VAL A N 1
ATOM 5869 C CA . VAL A 1 745 ? -8.236 30.658 19.928 1.00 96.12 745 VAL A CA 1
ATOM 5870 C C . VAL A 1 745 ? -7.305 31.257 20.998 1.00 96.12 745 VAL A C 1
ATOM 5872 O O . VAL A 1 745 ? -7.613 31.129 22.186 1.00 96.12 745 VAL A O 1
ATOM 5875 N N . PRO A 1 746 ? -6.191 31.921 20.632 1.00 96.06 746 PRO A N 1
ATOM 5876 C CA . PRO A 1 746 ? -5.252 32.494 21.601 1.00 96.06 746 PRO A CA 1
ATOM 5877 C C . PRO A 1 746 ? -5.925 33.459 22.589 1.00 96.06 746 PRO A C 1
ATOM 5879 O O . PRO A 1 746 ? -6.717 34.313 22.190 1.00 96.06 746 PRO A O 1
ATOM 5882 N N . GLY A 1 747 ? -5.622 33.319 23.882 1.00 94.62 747 GLY A N 1
ATOM 5883 C CA . GLY A 1 747 ? -6.287 34.062 24.958 1.00 94.62 747 GLY A CA 1
ATOM 5884 C C . GLY A 1 747 ? -6.255 33.346 26.312 1.00 94.62 747 GLY A C 1
ATOM 5885 O O . GLY A 1 747 ? -5.861 32.183 26.405 1.00 94.62 747 GLY A O 1
ATOM 5886 N N . THR A 1 748 ? -6.671 34.037 27.376 1.00 95.19 748 THR A N 1
ATOM 5887 C CA . THR A 1 748 ? -6.744 33.474 28.736 1.00 95.19 748 THR A CA 1
ATOM 5888 C C . THR A 1 748 ? -8.176 33.074 29.079 1.00 95.19 748 THR A C 1
ATOM 5890 O O . THR A 1 748 ? -9.073 33.914 29.079 1.00 95.19 748 THR A O 1
ATOM 5893 N N . TYR A 1 749 ? -8.377 31.807 29.438 1.00 95.69 749 TYR A N 1
ATOM 5894 C CA . TYR A 1 749 ? -9.686 31.220 29.723 1.00 95.69 749 TYR A CA 1
ATOM 5895 C C . TYR A 1 749 ? -9.747 30.664 31.142 1.00 95.69 749 TYR A C 1
ATOM 5897 O O . TYR A 1 749 ? -8.749 30.180 31.680 1.00 95.69 749 TYR A O 1
ATOM 5905 N N . ARG A 1 750 ? -10.944 30.665 31.735 1.00 96.88 750 ARG A N 1
ATOM 5906 C CA . ARG A 1 750 ? -11.224 29.905 32.956 1.00 96.88 750 ARG A CA 1
ATOM 5907 C C . ARG A 1 750 ? -11.856 28.569 32.583 1.00 96.88 750 ARG A C 1
ATOM 5909 O O . ARG A 1 750 ? -13.019 28.516 32.192 1.00 96.88 750 ARG A O 1
ATOM 5916 N N . LEU A 1 751 ? -11.096 27.499 32.749 1.00 96.88 751 LEU A N 1
ATOM 5917 C CA . LEU A 1 751 ? -11.552 26.125 32.581 1.00 96.88 751 LEU A CA 1
ATOM 5918 C C . LEU A 1 751 ? -12.127 25.604 33.900 1.00 96.88 751 LEU A C 1
ATOM 5920 O O . LEU A 1 751 ? -11.724 26.044 34.979 1.00 96.88 751 LEU A O 1
ATOM 5924 N N . THR A 1 752 ? -13.053 24.650 33.835 1.00 97.25 752 THR A N 1
ATOM 5925 C CA . THR A 1 752 ? -13.496 23.868 35.000 1.00 97.25 752 THR A CA 1
ATOM 5926 C C . THR A 1 752 ? -13.698 22.413 34.605 1.00 97.25 752 THR A C 1
ATOM 5928 O O . THR A 1 752 ? -14.436 22.137 33.663 1.00 97.25 752 THR A O 1
ATOM 5931 N N . ALA A 1 753 ? -13.064 21.501 35.341 1.00 97.62 753 ALA A N 1
ATOM 5932 C CA . ALA A 1 753 ? -13.280 20.064 35.226 1.00 97.62 753 ALA A CA 1
ATOM 5933 C C . ALA A 1 753 ? -14.255 19.579 36.304 1.00 97.62 753 ALA A C 1
ATOM 5935 O O . ALA A 1 753 ? -14.201 20.022 37.457 1.00 97.62 753 ALA A O 1
ATOM 5936 N N . SER A 1 754 ? -15.137 18.651 35.939 1.00 95.94 754 SER A N 1
ATOM 5937 C CA . SER A 1 754 ? -16.133 18.063 36.836 1.00 95.94 754 SER A CA 1
ATOM 5938 C C . SER A 1 754 ? -16.402 16.598 36.488 1.00 95.94 754 SER A C 1
ATOM 5940 O O . SER A 1 754 ? -16.328 16.208 35.327 1.00 95.94 754 SER A O 1
ATOM 5942 N N . ALA A 1 755 ? -16.715 15.775 37.488 1.00 94.69 755 ALA A N 1
ATOM 5943 C CA . ALA A 1 755 ? -17.052 14.366 37.293 1.00 94.69 755 ALA A CA 1
ATOM 5944 C C . ALA A 1 755 ? -18.064 13.899 38.347 1.00 94.69 755 ALA A C 1
ATOM 5946 O O . ALA A 1 755 ? -18.099 14.407 39.472 1.00 94.69 755 ALA A O 1
ATOM 5947 N N . ARG A 1 756 ? -18.898 12.911 38.004 1.00 90.19 756 ARG A N 1
ATOM 5948 C CA . ARG A 1 756 ? -19.926 12.388 38.916 1.00 90.19 756 ARG A CA 1
ATOM 5949 C C . ARG A 1 756 ? -19.274 11.743 40.145 1.00 90.19 756 ARG A C 1
ATOM 5951 O O . ARG A 1 756 ? -18.505 10.800 40.018 1.00 90.19 756 ARG A O 1
ATOM 5958 N N . GLY A 1 757 ? -19.622 12.231 41.338 1.00 87.12 757 GLY A N 1
ATOM 5959 C CA . GLY A 1 757 ? -19.045 11.765 42.608 1.00 87.12 757 GLY A CA 1
ATOM 5960 C C . GLY A 1 757 ? -17.770 12.500 43.044 1.00 87.12 757 GLY A C 1
ATOM 5961 O O . GLY A 1 757 ? -17.216 12.167 44.091 1.00 87.12 757 GLY A O 1
ATOM 5962 N N . TYR A 1 758 ? -17.332 13.514 42.293 1.00 92.62 758 TYR A N 1
ATOM 5963 C CA . TYR A 1 758 ? -16.147 14.319 42.584 1.00 92.62 758 TYR A CA 1
ATOM 5964 C C . TYR A 1 758 ? -16.488 15.804 42.768 1.00 92.62 758 TYR A C 1
ATOM 5966 O O . TYR A 1 758 ? -17.436 16.320 42.177 1.00 92.62 758 TYR A O 1
ATOM 5974 N N . THR A 1 759 ? -15.681 16.511 43.558 1.00 90.31 759 THR A N 1
ATOM 5975 C CA . THR A 1 759 ? -15.729 17.977 43.670 1.00 90.31 759 THR A CA 1
ATOM 5976 C C . THR A 1 759 ? -15.103 18.624 42.422 1.00 90.31 759 THR A C 1
ATOM 5978 O O . THR A 1 759 ? -13.948 18.310 42.124 1.00 90.31 759 THR A O 1
ATOM 5981 N N . PRO A 1 760 ? -15.803 19.531 41.706 1.00 94.50 760 PRO A N 1
ATOM 5982 C CA . PRO A 1 760 ? -15.250 20.243 40.549 1.00 94.50 760 PRO A CA 1
ATOM 5983 C C . PRO A 1 760 ? -14.069 21.160 40.890 1.00 94.50 760 PRO A C 1
ATOM 5985 O O . PRO A 1 760 ? -13.991 21.700 41.995 1.00 94.50 760 PRO A O 1
ATOM 5988 N N . VAL A 1 761 ? -13.187 21.398 39.914 1.00 95.69 761 VAL A N 1
ATOM 5989 C CA . VAL A 1 761 ? -11.998 22.259 40.054 1.00 95.69 761 VAL A CA 1
ATOM 5990 C C . VAL A 1 761 ? -11.904 23.231 38.876 1.00 95.69 761 VAL A C 1
ATOM 5992 O O . VAL A 1 761 ? -11.911 22.804 37.724 1.00 95.69 761 VAL A O 1
ATOM 5995 N N . SER A 1 762 ? -11.791 24.536 39.158 1.00 95.75 762 SER A N 1
ATOM 5996 C CA . SER A 1 762 ? -11.513 25.575 38.151 1.00 95.75 762 SER A CA 1
ATOM 5997 C C . SER A 1 762 ? -10.027 25.937 38.099 1.00 95.75 762 SER A C 1
ATOM 5999 O O . SER A 1 762 ? -9.407 26.109 39.148 1.00 95.75 762 SER A O 1
ATOM 6001 N N . VAL A 1 763 ? -9.492 26.161 36.896 1.00 95.00 763 VAL A N 1
ATOM 6002 C CA . VAL A 1 763 ? -8.113 26.621 36.636 1.00 95.00 763 VAL A CA 1
ATOM 6003 C C . VAL A 1 763 ? -8.140 27.704 35.545 1.00 95.00 763 VAL A C 1
ATOM 6005 O O . VAL A 1 763 ? -9.041 27.713 34.707 1.00 95.00 763 VAL A O 1
ATOM 6008 N N . TYR A 1 764 ? -7.182 28.636 35.556 1.00 94.56 764 TYR A N 1
ATOM 6009 C CA . TYR A 1 764 ? -6.961 29.569 34.443 1.00 94.56 764 TYR A CA 1
ATOM 6010 C C . TYR A 1 764 ? -5.858 29.038 33.524 1.00 94.56 764 TYR A C 1
ATOM 6012 O O . TYR A 1 764 ? -4.796 28.662 34.011 1.00 94.56 764 TYR A O 1
ATOM 6020 N N . ALA A 1 765 ? -6.108 29.043 32.217 1.00 93.56 765 ALA A N 1
ATOM 6021 C CA . ALA A 1 765 ? -5.197 28.586 31.167 1.00 93.56 765 ALA A CA 1
ATOM 6022 C C . ALA A 1 765 ? -4.940 29.725 30.172 1.00 93.56 765 ALA A C 1
ATOM 6024 O O . ALA A 1 765 ? -5.863 30.501 29.911 1.00 93.56 765 ALA A O 1
ATOM 6025 N N . THR A 1 766 ? -3.735 29.840 29.603 1.00 94.38 766 THR A N 1
ATOM 6026 C CA . THR A 1 766 ? -3.436 30.866 28.585 1.00 94.38 766 THR A CA 1
ATOM 6027 C C . THR A 1 766 ? -2.954 30.224 27.292 1.00 94.38 766 THR A C 1
ATOM 6029 O O . THR A 1 766 ? -1.840 29.727 27.205 1.00 94.38 766 THR A O 1
ATOM 6032 N N . VAL A 1 767 ? -3.807 30.256 26.271 1.00 93.88 767 VAL A N 1
ATOM 6033 C CA . VAL A 1 767 ? -3.548 29.665 24.956 1.00 93.88 767 VAL A CA 1
ATOM 6034 C C . VAL A 1 767 ? -2.609 30.580 24.155 1.00 93.88 767 VAL A C 1
ATOM 6036 O O . VAL A 1 767 ? -2.966 31.742 23.931 1.00 93.88 767 VAL A O 1
ATOM 6039 N N . PRO A 1 768 ? -1.434 30.097 23.705 1.00 91.19 768 PRO A N 1
ATOM 6040 C CA . PRO A 1 768 ? -0.483 30.886 22.920 1.00 91.19 768 PRO A CA 1
ATOM 6041 C C . PRO A 1 768 ? -0.884 30.995 21.437 1.00 91.19 768 PRO A C 1
ATOM 6043 O O . PRO A 1 768 ? -1.681 30.212 20.924 1.00 91.19 768 PRO A O 1
ATOM 6046 N N . GLU A 1 769 ? -0.271 31.929 20.700 1.00 80.50 769 GLU A N 1
ATOM 6047 C CA . GLU A 1 769 ? -0.541 32.132 19.261 1.00 80.50 769 GLU A CA 1
ATOM 6048 C C . GLU A 1 769 ? -0.147 30.944 18.360 1.00 80.50 769 GLU A C 1
ATOM 6050 O O . GLU A 1 769 ? -0.661 30.816 17.245 1.00 80.50 769 GLU A O 1
ATOM 6055 N N . GLY A 1 770 ? 0.735 30.055 18.828 1.00 72.81 770 GLY A N 1
ATOM 6056 C CA . GLY A 1 770 ? 1.348 28.993 18.023 1.00 72.81 770 GLY A CA 1
ATOM 6057 C C . GLY A 1 770 ? 1.603 27.689 18.778 1.00 72.81 770 GLY A C 1
ATOM 6058 O O . GLY A 1 770 ? 2.694 27.140 18.665 1.00 72.81 770 GLY A O 1
ATOM 6059 N N . GLY A 1 771 ? 0.635 27.208 19.563 1.00 79.31 771 GLY A N 1
ATOM 6060 C CA . GLY A 1 771 ? 0.730 25.906 20.229 1.00 79.31 771 GLY A CA 1
ATOM 6061 C C . GLY A 1 771 ? -0.478 25.566 21.105 1.00 79.31 771 GLY A C 1
ATOM 6062 O O . GLY A 1 771 ? -1.525 26.215 21.022 1.00 79.31 771 GLY A O 1
ATOM 6063 N N . VAL A 1 772 ? -0.295 24.563 21.965 1.00 90.81 772 VAL A N 1
ATOM 6064 C CA . VAL A 1 772 ? -1.271 24.072 22.947 1.00 90.81 772 VAL A CA 1
ATOM 6065 C C . VAL A 1 772 ? -0.728 24.261 24.368 1.00 90.81 772 VAL A C 1
ATOM 6067 O O . VAL A 1 772 ? 0.444 23.995 24.625 1.00 90.81 772 VAL A O 1
ATOM 6070 N N . GLU A 1 773 ? -1.573 24.723 25.286 1.00 93.88 773 GLU A N 1
ATOM 6071 C CA . GLU A 1 773 ? -1.279 24.788 26.726 1.00 93.88 773 GLU A CA 1
ATOM 6072 C C . GLU A 1 773 ? -1.628 23.434 27.378 1.00 93.88 773 GLU A C 1
ATOM 6074 O O . GLU A 1 773 ? -2.689 22.874 27.091 1.00 93.88 773 GLU A O 1
ATOM 6079 N N . GLN A 1 774 ? -0.779 22.896 28.263 1.00 94.31 774 GLN A N 1
ATOM 6080 C CA . GLN A 1 774 ? -1.100 21.664 29.001 1.00 94.31 774 GLN A CA 1
ATOM 6081 C C . GLN A 1 774 ? -1.669 21.975 30.393 1.00 94.31 774 GLN A C 1
ATOM 6083 O O . GLN A 1 774 ? -1.017 22.634 31.202 1.00 94.31 774 GLN A O 1
ATOM 6088 N N . VAL A 1 775 ? -2.875 21.478 30.689 1.00 95.69 775 VAL A N 1
ATOM 6089 C CA . VAL A 1 775 ? -3.590 21.737 31.950 1.00 95.69 775 VAL A CA 1
ATOM 6090 C C . VAL A 1 775 ? -4.208 20.455 32.503 1.00 95.69 775 VAL A C 1
ATOM 6092 O O . VAL A 1 775 ? -5.262 20.005 32.050 1.00 95.69 775 VAL A O 1
ATOM 6095 N N . ASP A 1 776 ? -3.581 19.906 33.540 1.00 95.94 776 ASP A N 1
ATOM 6096 C CA . ASP A 1 776 ? -4.073 18.720 34.239 1.00 95.94 776 ASP A CA 1
ATOM 6097 C C . ASP A 1 776 ? -4.945 19.090 35.451 1.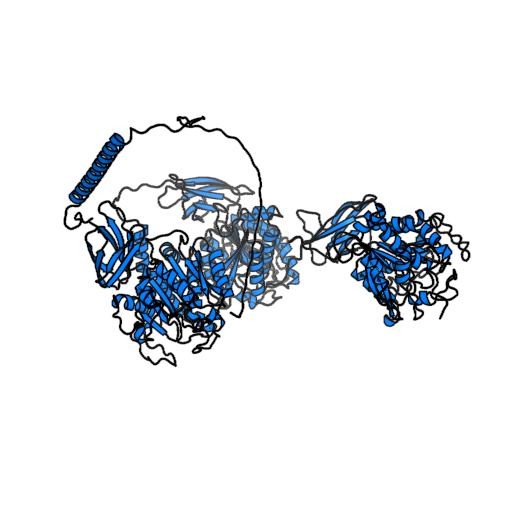00 95.94 776 ASP A C 1
ATOM 6099 O O . ASP A 1 776 ? -4.623 19.986 36.237 1.00 95.94 776 ASP A O 1
ATOM 6103 N N . PHE A 1 777 ? -6.030 18.346 35.655 1.00 96.56 777 PHE A N 1
ATOM 6104 C CA . PHE A 1 777 ? -6.936 18.482 36.793 1.00 96.56 777 PHE A CA 1
ATOM 6105 C C . PHE A 1 777 ? -6.802 17.294 37.748 1.00 96.56 777 PHE A C 1
ATOM 6107 O O . PHE A 1 777 ? -6.688 16.145 37.327 1.00 96.56 777 PHE A O 1
ATOM 6114 N N . ARG A 1 778 ? -6.883 17.558 39.056 1.00 95.00 778 ARG A N 1
ATOM 6115 C CA . ARG A 1 778 ? -6.969 16.524 40.100 1.00 95.00 778 ARG A CA 1
ATOM 6116 C C . ARG A 1 778 ? -8.243 16.733 40.908 1.00 95.00 778 ARG A C 1
ATOM 6118 O O . ARG A 1 778 ? -8.372 17.749 41.588 1.00 95.00 778 ARG A O 1
ATOM 6125 N N . LEU A 1 779 ? -9.187 15.801 40.806 1.00 94.06 779 LEU A N 1
ATOM 6126 C CA . LEU A 1 779 ? -10.506 15.899 41.432 1.00 94.06 779 LEU A CA 1
ATOM 6127 C C . LEU A 1 779 ? -10.590 15.033 42.698 1.00 94.06 779 LEU A C 1
ATOM 6129 O O . LEU A 1 779 ? -10.044 13.933 42.754 1.00 94.06 779 LEU A O 1
ATOM 6133 N N . THR A 1 780 ? -11.328 15.492 43.710 1.00 90.81 780 THR A N 1
ATOM 6134 C CA . THR A 1 780 ? -11.458 14.795 45.006 1.00 90.81 780 THR A CA 1
ATOM 6135 C C . THR A 1 780 ? -12.828 14.131 45.142 1.00 90.81 780 THR A C 1
ATOM 6137 O O . THR A 1 780 ? -13.844 14.807 44.978 1.00 90.81 780 THR A O 1
ATOM 6140 N N . ARG A 1 781 ? -12.877 12.832 45.479 1.00 86.06 781 ARG A N 1
ATOM 6141 C CA . ARG A 1 781 ? -14.140 12.098 45.711 1.00 86.06 781 ARG A CA 1
ATOM 6142 C C . ARG A 1 781 ? -14.937 12.671 46.888 1.00 86.06 781 ARG A C 1
ATOM 6144 O O . ARG A 1 781 ? -14.380 12.955 47.949 1.00 86.06 781 ARG A O 1
ATOM 6151 N N . VAL A 1 782 ? -16.255 12.744 46.732 1.00 78.69 782 VAL A N 1
ATOM 6152 C CA . VAL A 1 782 ? -17.205 13.075 47.804 1.00 78.69 782 VAL A CA 1
ATOM 6153 C C . VAL A 1 782 ? -17.535 11.803 48.596 1.00 78.69 782 VAL A C 1
ATOM 6155 O O . VAL A 1 782 ? -17.873 10.775 48.013 1.00 78.69 782 VAL A O 1
ATOM 6158 N N . ARG A 1 783 ? -17.430 11.844 49.933 1.00 45.84 783 ARG A N 1
ATOM 6159 C CA . ARG A 1 783 ? -17.736 10.686 50.794 1.00 45.84 783 ARG A CA 1
ATOM 6160 C C . ARG A 1 783 ? -19.242 10.444 50.935 1.00 45.84 783 ARG A C 1
ATOM 6162 O O . ARG A 1 783 ? -20.006 11.377 51.157 1.00 45.84 783 ARG A O 1
ATOM 6169 N N . SER A 1 784 ? -19.616 9.168 50.938 1.00 36.34 784 SER A N 1
ATOM 6170 C CA . SER A 1 784 ? -20.837 8.630 51.554 1.00 36.34 784 SER A CA 1
ATOM 6171 C C . SER A 1 784 ? -20.448 7.373 52.344 1.00 36.34 784 SER A C 1
ATOM 6173 O O . SER A 1 784 ? -19.471 6.714 51.983 1.00 36.34 784 SER A O 1
ATOM 6175 N N . GLU A 1 785 ? -21.122 7.099 53.463 1.00 33.03 785 GLU A N 1
ATOM 6176 C CA . GLU A 1 785 ? -20.690 6.088 54.440 1.00 33.03 785 GLU A CA 1
ATOM 6177 C C . GLU A 1 785 ? -21.525 4.798 54.394 1.00 33.03 785 GLU A C 1
ATOM 6179 O O . GLU A 1 785 ? -22.743 4.847 54.279 1.00 33.03 785 GLU A O 1
ATOM 6184 N N . GLU A 1 786 ? -20.799 3.684 54.543 1.00 34.16 786 GLU A N 1
ATOM 6185 C CA . GLU A 1 786 ? -21.180 2.333 54.995 1.00 34.16 786 GLU A CA 1
ATOM 6186 C C . GLU A 1 786 ? -22.326 1.535 54.329 1.00 34.16 786 GLU A C 1
ATOM 6188 O O . GLU A 1 786 ? -23.410 2.008 54.009 1.00 34.16 786 GLU A O 1
ATOM 6193 N N . GLY A 1 787 ? -22.061 0.230 54.183 1.00 30.30 787 GLY A N 1
ATOM 6194 C CA . GLY A 1 787 ? -22.963 -0.764 53.594 1.00 30.30 787 GLY A CA 1
ATOM 6195 C C . GLY A 1 787 ? -22.269 -2.119 53.421 1.00 30.30 787 GLY A C 1
ATOM 6196 O O . GLY A 1 787 ? -22.184 -2.633 52.312 1.00 30.30 787 GLY A O 1
ATOM 6197 N N . ALA A 1 788 ? -21.671 -2.653 54.491 1.00 32.09 788 ALA A N 1
ATOM 6198 C CA . ALA A 1 788 ? -20.788 -3.819 54.411 1.00 32.09 788 ALA A CA 1
ATOM 6199 C C . ALA A 1 788 ? -21.536 -5.166 54.415 1.00 32.09 788 ALA A C 1
ATOM 6201 O O . ALA A 1 788 ? -22.387 -5.420 55.267 1.00 32.09 788 ALA A O 1
ATOM 6202 N N . GLY A 1 789 ? -21.118 -6.074 53.531 1.00 28.02 789 GLY A N 1
ATOM 6203 C CA . GLY A 1 789 ? -21.467 -7.493 53.552 1.00 28.02 789 GLY A CA 1
ATOM 6204 C C . GLY A 1 789 ? -20.471 -8.296 52.702 1.00 28.02 789 GLY A C 1
ATOM 6205 O O . GLY A 1 789 ? -20.023 -7.781 51.679 1.00 28.02 789 GLY A O 1
ATOM 6206 N N . PRO A 1 790 ? -20.079 -9.522 53.099 1.00 43.72 790 PRO A N 1
ATOM 6207 C CA . PRO A 1 790 ? -19.186 -10.365 52.307 1.00 43.72 790 PRO A CA 1
ATOM 6208 C C . PRO A 1 790 ? -19.965 -11.032 51.162 1.00 43.72 790 PRO A C 1
ATOM 6210 O O . PRO A 1 790 ? -20.347 -12.200 51.244 1.00 43.72 790 PRO A O 1
ATOM 6213 N N . THR A 1 791 ? -20.247 -10.264 50.113 1.00 33.47 791 THR A N 1
ATOM 6214 C CA . THR A 1 791 ? -20.779 -10.761 48.836 1.00 33.47 791 THR A CA 1
ATOM 6215 C C . THR A 1 791 ? -19.659 -11.326 47.957 1.00 33.47 791 THR A C 1
ATOM 6217 O O . THR A 1 791 ? -18.475 -11.166 48.266 1.00 33.47 791 THR A O 1
ATOM 6220 N N . ARG A 1 792 ? -20.029 -12.065 46.904 1.00 45.06 792 ARG A N 1
ATOM 6221 C CA . ARG A 1 792 ? -19.082 -12.772 46.027 1.00 45.06 792 ARG A CA 1
ATOM 6222 C C . ARG A 1 792 ? -18.259 -11.798 45.181 1.00 45.06 792 ARG A C 1
ATOM 6224 O O . ARG A 1 792 ? -18.495 -10.592 45.197 1.00 45.06 792 ARG A O 1
ATOM 6231 N N . ASP A 1 793 ? -17.286 -12.340 44.448 1.00 46.09 793 ASP A N 1
ATOM 6232 C CA . ASP A 1 793 ? -16.554 -11.578 43.437 1.00 46.09 793 ASP A CA 1
ATOM 6233 C C . ASP A 1 793 ? -17.565 -10.963 42.444 1.00 46.09 793 ASP A C 1
ATOM 6235 O O . ASP A 1 793 ? -18.300 -11.711 41.789 1.00 46.09 793 ASP A O 1
ATOM 6239 N N . PRO A 1 794 ? -17.653 -9.624 42.330 1.00 57.59 794 PRO A N 1
ATOM 6240 C CA . PRO A 1 794 ? -18.657 -8.986 41.482 1.00 57.59 794 PRO A CA 1
ATOM 6241 C C . PRO A 1 794 ? -18.472 -9.336 39.997 1.00 57.59 794 PRO A C 1
ATOM 6243 O O . PRO A 1 794 ? -19.441 -9.312 39.240 1.00 57.59 794 PRO A O 1
ATOM 6246 N N . THR A 1 795 ? -17.264 -9.741 39.579 1.00 67.25 795 THR A N 1
ATOM 6247 C CA . THR A 1 795 ? -16.990 -10.198 38.207 1.00 67.25 795 THR A CA 1
ATOM 6248 C C . THR A 1 795 ? -17.563 -11.585 37.899 1.00 67.25 795 THR A C 1
ATOM 6250 O O . THR A 1 795 ? -17.630 -11.973 36.729 1.00 67.25 795 THR A O 1
ATOM 6253 N N . GLU A 1 796 ? -17.978 -12.342 38.921 1.00 70.06 796 GLU A N 1
ATOM 6254 C CA . GLU A 1 796 ? -18.675 -13.619 38.765 1.00 70.06 796 GLU A CA 1
ATOM 6255 C C . GLU A 1 796 ? -20.193 -13.403 38.660 1.00 70.06 796 GLU A C 1
ATOM 6257 O O . GLU A 1 796 ? -20.802 -13.885 37.707 1.00 70.06 796 GLU A O 1
ATOM 6262 N N . GLU A 1 797 ? -20.799 -12.596 39.541 1.00 72.50 797 GLU A N 1
ATOM 6263 C CA . GLU A 1 797 ? -22.244 -12.294 39.486 1.00 72.50 797 GLU A CA 1
ATOM 6264 C C . GLU A 1 797 ? -22.641 -11.563 38.181 1.00 72.50 797 GLU A C 1
ATOM 6266 O O . GLU A 1 797 ? -23.664 -11.887 37.568 1.00 72.50 797 GLU A O 1
ATOM 6271 N N . GLU A 1 798 ? -21.794 -10.657 37.671 1.00 80.25 798 GLU A N 1
ATOM 6272 C CA . GLU A 1 798 ? -21.968 -10.045 36.342 1.00 80.25 798 GLU A CA 1
ATOM 6273 C C . GLU A 1 798 ? -21.912 -11.049 35.176 1.00 80.25 798 GLU A C 1
ATOM 6275 O O . GLU A 1 798 ? -22.487 -10.798 34.110 1.00 80.25 798 GLU A O 1
ATOM 6280 N N . PHE A 1 799 ? -21.187 -12.158 35.332 1.00 83.25 799 PHE A N 1
ATOM 6281 C CA . PHE A 1 799 ? -21.069 -13.187 34.300 1.00 83.25 799 PHE A CA 1
ATOM 6282 C C . PHE A 1 799 ? -22.239 -14.178 34.361 1.00 83.25 799 PHE A C 1
ATOM 6284 O O . PHE A 1 799 ? -22.791 -14.536 33.320 1.00 83.25 799 PHE A O 1
ATOM 6291 N N . GLU A 1 800 ? -22.694 -14.547 35.563 1.00 82.94 800 GLU A N 1
ATOM 6292 C CA . GLU A 1 800 ? -23.901 -15.364 35.746 1.00 82.94 800 GLU A CA 1
ATOM 6293 C C . GLU A 1 800 ? -25.150 -14.665 35.166 1.00 82.94 800 GLU A C 1
ATOM 6295 O O . GLU A 1 800 ? -25.961 -15.313 34.497 1.00 82.94 800 GLU A O 1
ATOM 6300 N N . HIS A 1 801 ? -25.270 -13.337 35.320 1.00 84.50 801 HIS A N 1
ATOM 6301 C CA . HIS A 1 801 ? -26.322 -12.549 34.660 1.00 84.50 801 HIS A CA 1
ATOM 6302 C C . HIS A 1 801 ? -26.195 -12.558 33.126 1.00 84.50 801 HIS A C 1
ATOM 6304 O O . HIS A 1 801 ? -27.185 -12.732 32.418 1.00 84.50 801 HIS A O 1
ATOM 6310 N N . PHE A 1 802 ? -24.981 -12.402 32.598 1.00 86.81 802 PHE A N 1
ATOM 6311 C CA . PHE A 1 802 ? -24.722 -12.366 31.156 1.00 86.81 802 PHE A CA 1
ATOM 6312 C C . PHE A 1 802 ? -25.051 -13.699 30.450 1.00 86.81 802 PHE A C 1
ATOM 6314 O O . PHE A 1 802 ? -25.689 -13.703 29.396 1.00 86.81 802 PHE A O 1
ATOM 6321 N N . ILE A 1 803 ? -24.712 -14.845 31.052 1.00 87.31 803 ILE A N 1
ATOM 6322 C CA . ILE A 1 803 ? -25.101 -16.168 30.525 1.00 87.31 803 ILE A CA 1
ATOM 6323 C C . ILE A 1 803 ? -26.627 -16.347 30.523 1.00 87.31 803 ILE A C 1
ATOM 6325 O O . ILE A 1 803 ? -27.180 -16.957 29.602 1.00 87.31 803 ILE A O 1
ATOM 6329 N N . LYS A 1 804 ? -27.324 -15.773 31.509 1.00 85.06 804 LYS A N 1
ATOM 6330 C CA . LYS A 1 804 ? -28.791 -15.776 31.601 1.00 85.06 804 LYS A CA 1
ATOM 6331 C C . LYS A 1 804 ? -29.462 -14.889 30.551 1.00 85.06 804 LYS A C 1
ATOM 6333 O O . LYS A 1 804 ? -30.483 -15.276 29.988 1.00 85.06 804 LYS A O 1
ATOM 6338 N N . GLU A 1 805 ? -28.854 -13.752 30.234 1.00 85.81 805 GLU A N 1
ATOM 6339 C CA . GLU A 1 805 ? -29.270 -12.852 29.156 1.00 85.81 805 GLU A CA 1
ATOM 6340 C C . GLU A 1 805 ? -29.120 -13.510 27.774 1.00 85.81 805 GLU A C 1
ATOM 6342 O O . GLU A 1 805 ? -30.092 -13.574 27.015 1.00 85.81 805 GLU A O 1
ATOM 6347 N N . LEU A 1 806 ? -27.958 -14.110 27.476 1.00 86.44 806 LEU A N 1
ATOM 6348 C CA . LEU A 1 806 ? -27.744 -14.861 26.230 1.00 86.44 806 LEU A CA 1
ATOM 6349 C C . LEU A 1 806 ? -28.604 -16.130 26.121 1.00 86.44 806 LEU A C 1
ATOM 6351 O O . LEU A 1 806 ? -28.949 -16.530 25.013 1.00 86.44 806 LEU A O 1
ATOM 6355 N N . SER A 1 807 ? -28.984 -16.742 27.247 1.00 85.50 807 SER A N 1
ATOM 6356 C CA . SER A 1 807 ? -29.895 -17.899 27.279 1.00 85.50 807 SER A CA 1
ATOM 6357 C C . SER A 1 807 ? -31.372 -17.542 27.056 1.00 85.50 807 SER A C 1
ATOM 6359 O O . SER A 1 807 ? -32.214 -18.440 27.027 1.00 85.50 807 SER A O 1
ATOM 6361 N N . SER A 1 808 ? -31.713 -16.257 26.912 1.00 83.25 808 SER A N 1
ATOM 6362 C CA . SER A 1 808 ? -33.058 -15.824 26.519 1.00 83.25 808 SER A CA 1
ATOM 6363 C C . SER A 1 808 ? -33.314 -16.048 25.021 1.00 83.25 808 SER A C 1
ATOM 6365 O O . SER A 1 808 ? -32.384 -16.107 24.220 1.00 83.25 808 SER A O 1
ATOM 6367 N N . GLU A 1 809 ? -34.588 -16.106 24.612 1.00 70.19 809 GLU A N 1
ATOM 6368 C CA . GLU A 1 809 ? -34.987 -16.342 23.209 1.00 70.19 809 GLU A CA 1
ATOM 6369 C C . GLU A 1 809 ? -34.326 -15.375 22.204 1.00 70.19 809 GLU A C 1
ATOM 6371 O O . GLU A 1 809 ? -34.071 -15.752 21.053 1.00 70.19 809 GLU A O 1
ATOM 6376 N N . ARG A 1 810 ? -34.035 -14.141 22.651 1.00 76.56 810 ARG A N 1
ATOM 6377 C CA . ARG A 1 810 ? -33.495 -13.043 21.836 1.00 76.56 810 ARG A CA 1
ATOM 6378 C C . ARG A 1 810 ? -32.012 -12.755 22.039 1.00 76.56 810 ARG A C 1
ATOM 6380 O O . ARG A 1 810 ? -31.412 -12.220 21.115 1.00 76.56 810 ARG A O 1
ATOM 6387 N N . GLY A 1 811 ? -31.401 -13.111 23.172 1.00 81.62 811 GLY A N 1
ATOM 6388 C CA . GLY A 1 811 ? -30.030 -12.687 23.500 1.00 81.62 811 GLY A CA 1
ATOM 6389 C C . GLY A 1 811 ? -28.998 -13.055 22.425 1.00 81.62 811 GLY A C 1
ATOM 6390 O O . GLY A 1 811 ? -28.209 -12.216 21.994 1.00 81.62 811 GLY A O 1
ATOM 6391 N N . LEU A 1 812 ? -29.068 -14.280 21.893 1.00 85.00 812 LEU A N 1
ATOM 6392 C CA . LEU A 1 812 ? -28.228 -14.720 20.769 1.00 85.00 812 LEU A CA 1
ATOM 6393 C C . LEU A 1 812 ? -28.570 -14.050 19.422 1.00 85.00 812 LEU A C 1
ATOM 6395 O O . LEU A 1 812 ? -27.698 -13.929 18.565 1.00 85.00 812 LEU A O 1
ATOM 6399 N N . GLU A 1 813 ? -29.809 -13.598 19.211 1.00 83.19 813 GLU A N 1
ATOM 6400 C CA . GLU A 1 813 ? -30.192 -12.852 18.000 1.00 83.19 813 GLU A CA 1
ATOM 6401 C C . GLU A 1 813 ? -29.733 -11.397 18.064 1.00 83.19 813 GLU A C 1
ATOM 6403 O O . GLU A 1 813 ? -29.297 -10.840 17.061 1.00 83.19 813 GLU A O 1
ATOM 6408 N N . GLU A 1 814 ? -29.792 -10.783 19.243 1.00 81.94 814 GLU A N 1
ATOM 6409 C CA . GLU A 1 814 ? -29.298 -9.429 19.489 1.00 81.94 814 GLU A CA 1
ATOM 6410 C C . GLU A 1 814 ? -27.760 -9.400 19.447 1.00 81.94 814 GLU A C 1
ATOM 6412 O O . GLU A 1 814 ? -27.185 -8.478 18.865 1.00 81.94 814 GLU A O 1
ATOM 6417 N N . LEU A 1 815 ? -27.083 -10.469 19.891 1.00 84.38 815 LEU A N 1
ATOM 6418 C CA . LEU A 1 815 ? -25.653 -10.692 19.644 1.00 84.38 815 LEU A CA 1
ATOM 6419 C C . LEU A 1 815 ? -25.323 -10.773 18.141 1.00 84.38 815 LEU A C 1
ATOM 6421 O O . LEU A 1 815 ? -24.442 -10.057 17.666 1.00 84.38 815 LEU A O 1
ATOM 6425 N N . LEU A 1 816 ? -26.048 -11.593 17.372 1.00 82.62 816 LEU A N 1
ATOM 6426 C CA . LEU A 1 816 ? -25.834 -11.739 15.922 1.00 82.62 816 LEU A CA 1
ATOM 6427 C C . LEU A 1 816 ? -26.236 -10.503 15.100 1.00 82.62 816 LEU A C 1
ATOM 6429 O O . LEU A 1 816 ? -25.754 -10.337 13.985 1.00 82.62 816 LEU A O 1
ATOM 6433 N N . ARG A 1 817 ? -27.103 -9.629 15.625 1.00 77.38 817 ARG A N 1
ATOM 6434 C CA . ARG A 1 817 ? -27.457 -8.339 14.999 1.00 77.38 817 ARG A CA 1
ATOM 6435 C C . ARG A 1 817 ? -26.489 -7.210 15.347 1.00 77.38 817 ARG A C 1
ATOM 6437 O O . ARG A 1 817 ? -26.347 -6.283 14.559 1.00 77.38 817 ARG A O 1
ATOM 6444 N N . SER A 1 818 ? -25.851 -7.268 16.515 1.00 70.88 818 SER A N 1
ATOM 6445 C CA . SER A 1 818 ? -24.874 -6.266 16.978 1.00 70.88 818 SER A CA 1
ATOM 6446 C C . SER A 1 818 ? -23.434 -6.557 16.536 1.00 70.88 818 SER A C 1
ATOM 6448 O O . SER A 1 818 ? -22.540 -5.752 16.791 1.00 70.88 818 SER A O 1
ATOM 6450 N N . THR A 1 819 ? -23.199 -7.676 15.847 1.00 68.38 819 THR A N 1
ATOM 6451 C CA . THR A 1 819 ? -21.896 -8.069 15.293 1.00 68.38 819 THR A CA 1
ATOM 6452 C C . THR A 1 819 ? -21.975 -8.168 13.769 1.00 68.38 819 THR A C 1
ATOM 6454 O O . THR A 1 819 ? -22.901 -8.754 13.214 1.00 68.38 819 THR A O 1
ATOM 6457 N N . ALA A 1 820 ? -21.023 -7.550 13.065 1.00 48.47 820 ALA A N 1
ATOM 6458 C CA . ALA A 1 820 ? -21.090 -7.420 11.609 1.00 48.47 820 ALA A CA 1
ATOM 6459 C C . ALA A 1 820 ? -20.687 -8.730 10.891 1.00 48.47 820 ALA A C 1
ATOM 6461 O O . ALA A 1 820 ? -19.605 -9.258 11.171 1.00 48.47 820 ALA A O 1
ATOM 6462 N N . PRO A 1 821 ? -21.486 -9.239 9.930 1.00 48.12 821 PRO A N 1
ATOM 6463 C CA . PRO A 1 821 ? -21.151 -10.426 9.141 1.00 48.12 821 PRO A CA 1
ATOM 6464 C C . PRO A 1 821 ? -20.140 -10.093 8.026 1.00 48.12 821 PRO A C 1
ATOM 6466 O O . PRO A 1 821 ? -20.466 -10.083 6.841 1.00 48.12 821 PRO A O 1
ATOM 6469 N N . HIS A 1 822 ? -18.896 -9.801 8.409 1.00 49.91 822 HIS A N 1
ATOM 6470 C CA . HIS A 1 822 ? -17.780 -9.620 7.477 1.00 49.91 822 HIS A CA 1
ATOM 6471 C C . HIS A 1 822 ? -17.215 -10.974 7.022 1.00 49.91 822 HIS A C 1
ATOM 6473 O O . HIS A 1 822 ? -16.253 -11.464 7.611 1.00 49.91 822 HIS A O 1
ATOM 6479 N N . SER A 1 823 ? -17.776 -11.570 5.967 1.00 55.56 823 SER A N 1
ATOM 6480 C CA . SER A 1 823 ? -17.241 -12.823 5.418 1.00 55.56 823 SER A CA 1
ATOM 6481 C C . SER A 1 823 ? -17.485 -13.009 3.915 1.00 55.56 823 SER A C 1
ATOM 6483 O O . SER A 1 823 ? -18.610 -12.976 3.416 1.00 55.56 823 SER A O 1
ATOM 6485 N N . SER A 1 824 ? -16.392 -13.249 3.182 1.00 61.66 824 SER A N 1
ATOM 6486 C CA . SER A 1 824 ? -16.408 -13.634 1.766 1.00 61.66 824 SER A CA 1
ATOM 6487 C C . SER A 1 824 ? -16.466 -15.158 1.667 1.00 61.66 824 SER A C 1
ATOM 6489 O O . SER A 1 824 ? -15.443 -15.844 1.654 1.00 61.66 824 SER A O 1
ATOM 6491 N N . PHE A 1 825 ? -17.687 -15.695 1.676 1.00 80.62 825 PHE A N 1
ATOM 6492 C CA . PHE A 1 825 ? -17.926 -17.135 1.705 1.00 80.62 825 PHE A CA 1
ATOM 6493 C C . PHE A 1 825 ? -17.460 -17.827 0.420 1.00 80.62 825 PHE A C 1
ATOM 6495 O O . PHE A 1 825 ? -18.058 -17.676 -0.647 1.00 80.62 825 PHE A O 1
ATOM 6502 N N . ARG A 1 826 ? -16.422 -18.653 0.544 1.00 89.88 826 ARG A N 1
ATOM 6503 C CA . ARG A 1 826 ? -15.904 -19.512 -0.523 1.00 89.88 826 ARG A CA 1
ATOM 6504 C C . ARG A 1 826 ? -15.268 -20.757 0.073 1.00 89.88 826 ARG A C 1
ATOM 6506 O O . ARG A 1 826 ? -14.793 -20.718 1.202 1.00 89.88 826 ARG A O 1
ATOM 6513 N N . TYR A 1 827 ? -15.217 -21.830 -0.706 1.00 92.75 827 TYR A N 1
ATOM 6514 C CA . TYR A 1 827 ? -14.466 -23.017 -0.318 1.00 92.75 827 TYR A CA 1
ATOM 6515 C C . TYR A 1 827 ? -12.966 -22.770 -0.457 1.00 92.75 827 TYR A C 1
ATOM 6517 O O . TYR A 1 827 ? -12.494 -22.390 -1.530 1.00 92.75 827 TYR A O 1
ATOM 6525 N N . ARG A 1 828 ? -12.223 -22.999 0.622 1.00 92.44 828 ARG A N 1
ATOM 6526 C CA . ARG A 1 828 ? -10.767 -22.857 0.679 1.00 92.44 828 ARG A CA 1
ATOM 6527 C C . ARG A 1 828 ? -10.117 -24.227 0.406 1.00 92.44 828 ARG A C 1
ATOM 6529 O O . ARG A 1 828 ? -10.602 -25.236 0.933 1.00 92.44 828 ARG A O 1
ATOM 6536 N N . PRO A 1 829 ? -9.071 -24.324 -0.436 1.00 91.56 829 PRO A N 1
ATOM 6537 C CA . PRO A 1 829 ? -8.197 -25.499 -0.481 1.00 91.56 829 PRO A CA 1
ATOM 6538 C C . PRO A 1 829 ? -7.301 -25.551 0.768 1.00 91.56 829 PRO A C 1
ATOM 6540 O O . PRO A 1 829 ? -7.163 -24.560 1.489 1.00 91.56 829 PRO A O 1
ATOM 6543 N N . TYR A 1 830 ? -6.661 -26.694 1.022 1.00 93.81 830 TYR A N 1
ATOM 6544 C CA . TYR A 1 830 ? -5.867 -26.934 2.235 1.00 93.81 830 TYR A CA 1
ATOM 6545 C C . TYR A 1 830 ? -4.778 -25.870 2.503 1.00 93.81 830 TYR A C 1
ATOM 6547 O O . TYR A 1 830 ? -4.546 -25.500 3.661 1.00 93.81 830 TYR A O 1
ATOM 6555 N N . ILE A 1 831 ? -4.115 -25.362 1.455 1.00 87.88 831 ILE A N 1
ATOM 6556 C CA . ILE A 1 831 ? -3.063 -24.342 1.599 1.00 87.88 831 ILE A CA 1
ATOM 6557 C C . ILE A 1 831 ? -3.635 -23.010 2.103 1.00 87.88 831 ILE A C 1
ATOM 6559 O O . ILE A 1 831 ? -3.182 -22.505 3.127 1.00 87.88 831 ILE A O 1
ATOM 6563 N N . GLU A 1 832 ? -4.704 -22.514 1.479 1.00 90.88 832 GLU A N 1
ATOM 6564 C CA . GLU A 1 832 ? -5.362 -21.261 1.865 1.00 90.88 832 GLU A CA 1
ATOM 6565 C C . GLU A 1 832 ? -6.064 -21.369 3.226 1.00 90.88 832 GLU A C 1
ATOM 6567 O O . GLU A 1 832 ? -6.111 -20.399 3.977 1.00 90.88 832 GLU A O 1
ATOM 6572 N N . LEU A 1 833 ? -6.576 -22.553 3.588 1.00 94.38 833 LEU A N 1
ATOM 6573 C CA . LEU A 1 833 ? -7.069 -22.840 4.939 1.00 94.38 833 LEU A CA 1
ATOM 6574 C C . LEU A 1 833 ? -5.938 -22.726 5.971 1.00 94.38 833 LEU A C 1
ATOM 6576 O O . LEU A 1 833 ? -6.112 -22.102 7.018 1.00 94.38 833 LEU A O 1
ATOM 6580 N N . SER A 1 834 ? -4.768 -23.297 5.673 1.00 92.62 834 SER A N 1
ATOM 6581 C CA . SER A 1 834 ? -3.594 -23.230 6.552 1.00 92.62 834 SER A CA 1
ATOM 6582 C C . SER A 1 834 ? -3.068 -21.798 6.695 1.00 92.62 834 SER A C 1
ATOM 6584 O O . SER A 1 834 ? -2.696 -21.381 7.792 1.00 92.62 834 SER A O 1
ATOM 6586 N N . GLU A 1 835 ? -3.065 -21.026 5.609 1.00 88.69 835 GLU A N 1
ATOM 6587 C CA . GLU A 1 835 ? -2.699 -19.606 5.603 1.00 88.69 835 GLU A CA 1
ATOM 6588 C C . GLU A 1 835 ? -3.721 -18.744 6.351 1.00 88.69 835 GLU A C 1
ATOM 6590 O O . GLU A 1 835 ? -3.324 -17.890 7.137 1.00 88.69 835 GLU A O 1
ATOM 6595 N N . PHE A 1 836 ? -5.021 -19.010 6.204 1.00 93.25 836 PHE A N 1
ATOM 6596 C CA . PHE A 1 836 ? -6.085 -18.318 6.934 1.00 93.25 836 PHE A CA 1
ATOM 6597 C C . PHE A 1 836 ? -5.984 -18.536 8.451 1.00 93.25 836 PHE A C 1
ATOM 6599 O O . PHE A 1 836 ? -6.056 -17.571 9.212 1.00 93.25 836 PHE A O 1
ATOM 6606 N N . LEU A 1 837 ? -5.741 -19.773 8.906 1.00 94.00 837 LEU A N 1
ATOM 6607 C CA . LEU A 1 837 ? -5.513 -20.062 10.329 1.00 94.00 837 LEU A CA 1
ATOM 6608 C C . LEU A 1 837 ? -4.261 -19.350 10.863 1.00 94.00 837 LEU A C 1
ATOM 6610 O O . LEU A 1 837 ? -4.316 -18.729 11.923 1.00 94.00 837 LEU A O 1
ATOM 6614 N N . ARG A 1 838 ? -3.151 -19.377 10.112 1.00 90.69 838 ARG A N 1
ATOM 6615 C CA . ARG A 1 838 ? -1.924 -18.639 10.461 1.00 90.69 838 ARG A CA 1
ATOM 6616 C C . ARG A 1 838 ? -2.146 -17.127 10.478 1.00 90.69 838 ARG A C 1
ATOM 6618 O O . ARG A 1 838 ? -1.618 -16.462 11.360 1.00 90.69 838 ARG A O 1
ATOM 6625 N N . GLY A 1 839 ? -2.944 -16.597 9.553 1.00 81.25 839 GLY A N 1
ATOM 6626 C CA . GLY A 1 839 ? -3.331 -15.189 9.486 1.00 81.25 839 GLY A CA 1
ATOM 6627 C C . GLY A 1 839 ? -4.167 -14.761 10.690 1.00 81.25 839 GLY A C 1
ATOM 6628 O O . GLY A 1 839 ? -3.876 -13.730 11.290 1.00 81.25 839 GLY A O 1
ATOM 6629 N N . LEU A 1 840 ? -5.137 -15.576 11.122 1.00 88.31 840 LEU A N 1
ATOM 6630 C CA . LEU A 1 840 ? -5.838 -15.352 12.392 1.00 88.31 840 LEU A CA 1
ATOM 6631 C C . LEU A 1 840 ? -4.857 -15.348 13.574 1.00 88.31 840 LEU A C 1
ATOM 6633 O O . LEU A 1 840 ? -4.928 -14.449 14.406 1.00 88.31 840 LEU A O 1
ATOM 6637 N N . THR A 1 841 ? -3.901 -16.280 13.627 1.00 90.94 841 THR A N 1
ATOM 6638 C CA . THR A 1 841 ? -2.904 -16.312 14.712 1.00 90.94 841 THR A CA 1
ATOM 6639 C C . THR A 1 841 ? -1.929 -15.135 14.689 1.00 90.94 841 THR A C 1
ATOM 6641 O O . THR A 1 841 ? -1.566 -14.624 15.743 1.00 90.94 841 THR A O 1
ATOM 6644 N N . TYR A 1 842 ? -1.541 -14.656 13.507 1.00 82.38 842 TYR A N 1
ATOM 6645 C CA . TYR A 1 842 ? -0.675 -13.487 13.344 1.00 82.38 842 TYR A CA 1
ATOM 6646 C C . TYR A 1 842 ? -1.389 -12.169 13.688 1.00 82.38 842 TYR A C 1
ATOM 6648 O O . TYR A 1 842 ? -0.792 -11.290 14.303 1.00 82.38 842 TYR A O 1
ATOM 6656 N N . ASN A 1 843 ? -2.676 -12.052 13.347 1.00 74.69 843 ASN A N 1
ATOM 6657 C CA . ASN A 1 843 ? -3.486 -10.857 13.603 1.00 74.69 843 ASN A CA 1
ATOM 6658 C C . ASN A 1 843 ? -4.019 -10.783 15.046 1.00 74.69 843 ASN A C 1
ATOM 6660 O O . ASN A 1 843 ? -4.247 -9.691 15.563 1.00 74.69 843 ASN A O 1
ATOM 6664 N N . PHE A 1 844 ? -4.216 -11.929 15.709 1.00 91.31 844 PHE A N 1
ATOM 6665 C CA . PHE A 1 844 ? -4.798 -12.020 17.055 1.00 91.31 844 PHE A CA 1
ATOM 6666 C C . PHE A 1 844 ? -3.923 -12.806 18.067 1.00 91.31 844 PHE A C 1
ATOM 6668 O O . PHE A 1 844 ? -4.462 -13.586 18.861 1.00 91.31 844 PHE A O 1
ATOM 6675 N N . PRO A 1 845 ? -2.585 -12.613 18.120 1.00 92.12 845 PRO A N 1
ATOM 6676 C CA . PRO A 1 845 ? -1.651 -13.502 18.830 1.00 92.12 845 PRO A CA 1
ATOM 6677 C C . PRO A 1 845 ? -1.789 -13.474 20.357 1.00 92.12 845 PRO A C 1
ATOM 6679 O O . PRO A 1 845 ? -1.283 -14.357 21.042 1.00 92.12 845 PRO A O 1
ATOM 6682 N N . LYS A 1 846 ? -2.475 -12.466 20.913 1.00 92.88 846 LYS A N 1
ATOM 6683 C CA . LYS A 1 846 ? -2.796 -12.399 22.348 1.00 92.88 846 LYS A CA 1
ATOM 6684 C C . LYS A 1 846 ? -3.914 -13.366 22.752 1.00 92.88 846 LYS A C 1
ATOM 6686 O O . LYS A 1 846 ? -3.970 -13.736 23.916 1.00 92.88 846 LYS A O 1
ATOM 6691 N N . ILE A 1 847 ? -4.786 -13.747 21.812 1.00 94.62 847 ILE A N 1
ATOM 6692 C CA . ILE A 1 847 ? -5.988 -14.552 22.083 1.00 94.62 847 ILE A CA 1
ATOM 6693 C C . ILE A 1 847 ? -6.074 -15.855 21.285 1.00 94.62 847 ILE A C 1
ATOM 6695 O O . ILE A 1 847 ? -7.060 -16.577 21.392 1.00 94.62 847 ILE A O 1
ATOM 6699 N N . THR A 1 848 ? -5.069 -16.159 20.462 1.00 96.75 848 THR A N 1
ATOM 6700 C CA . THR A 1 848 ? -5.039 -17.371 19.636 1.00 96.75 848 THR A CA 1
ATOM 6701 C C . THR A 1 848 ? -3.713 -18.114 19.740 1.00 96.75 848 THR A C 1
ATOM 6703 O O . THR A 1 848 ? -2.650 -17.503 19.840 1.00 96.75 848 THR A O 1
ATOM 6706 N N . HIS A 1 849 ? -3.764 -19.442 19.654 1.00 96.25 849 HIS A N 1
ATOM 6707 C CA . HIS A 1 849 ? -2.585 -20.291 19.509 1.00 96.25 849 HIS A CA 1
ATOM 6708 C C . HIS A 1 849 ? -2.871 -21.432 18.522 1.00 96.25 849 HIS A C 1
ATOM 6710 O O . HIS A 1 849 ? -3.903 -22.095 18.611 1.00 96.25 849 HIS A O 1
ATOM 6716 N N . LEU A 1 850 ? -1.983 -21.637 17.544 1.00 96.44 850 LEU A N 1
ATOM 6717 C CA . LEU A 1 850 ? -2.171 -22.613 16.467 1.00 96.44 850 LEU A CA 1
ATOM 6718 C C . LEU A 1 850 ? -1.330 -23.866 16.721 1.00 96.44 850 LEU A C 1
ATOM 6720 O O . LEU A 1 850 ? -0.107 -23.848 16.585 1.00 96.44 850 LEU A O 1
ATOM 6724 N N . HIS A 1 851 ? -2.005 -24.963 17.050 1.00 94.12 851 HIS A N 1
ATOM 6725 C CA . HIS A 1 851 ? -1.401 -26.266 17.300 1.00 94.12 851 HIS A CA 1
ATOM 6726 C C . HIS A 1 851 ? -1.348 -27.105 16.018 1.00 94.12 851 HIS A C 1
ATOM 6728 O O . HIS A 1 851 ? -2.304 -27.148 15.242 1.00 94.12 851 HIS A O 1
ATOM 6734 N N . SER A 1 852 ? -0.250 -27.838 15.831 1.00 95.69 852 SER A N 1
ATOM 6735 C CA . SER A 1 852 ? -0.117 -28.901 14.827 1.00 95.69 852 SER A CA 1
ATOM 6736 C C . SER A 1 852 ? -0.322 -30.251 15.516 1.00 95.69 852 SER A C 1
ATOM 6738 O O . SER A 1 852 ? 0.585 -30.722 16.205 1.00 95.69 852 SER A O 1
ATOM 6740 N N . LEU A 1 853 ? -1.485 -30.887 15.342 1.00 94.19 853 LEU A N 1
ATOM 6741 C CA . LEU A 1 853 ? -1.791 -32.154 16.032 1.00 94.19 853 LEU A CA 1
ATOM 6742 C C . LEU A 1 853 ? -1.000 -33.353 15.484 1.00 94.19 853 LEU A C 1
ATOM 6744 O O . LEU A 1 853 ? -0.710 -34.298 16.217 1.00 94.19 853 LEU A O 1
ATOM 6748 N N . GLY A 1 854 ? -0.670 -33.310 14.194 1.00 92.62 854 GLY A N 1
ATOM 6749 C CA . GLY A 1 854 ? -0.033 -34.387 13.444 1.00 92.62 854 GLY A CA 1
ATOM 6750 C C . GLY A 1 854 ? -0.044 -34.097 11.943 1.00 92.62 854 GLY A C 1
ATOM 6751 O O . GLY A 1 854 ? -0.306 -32.965 11.523 1.00 92.62 854 GLY A O 1
ATOM 6752 N N . GLN A 1 855 ? 0.219 -35.125 11.141 1.00 94.44 855 GLN A N 1
ATOM 6753 C CA . GLN A 1 855 ? 0.125 -35.088 9.682 1.00 94.44 855 GLN A CA 1
ATOM 6754 C C . GLN A 1 855 ? -0.806 -36.199 9.185 1.00 94.44 855 GLN A C 1
ATOM 6756 O O . GLN A 1 855 ? -0.945 -37.232 9.830 1.00 94.44 855 GLN A O 1
ATOM 6761 N N . SER A 1 856 ? -1.429 -35.967 8.038 1.00 95.44 856 SER A N 1
ATOM 6762 C CA . SER A 1 856 ? -2.189 -36.952 7.256 1.00 95.44 856 SER A CA 1
ATOM 6763 C C . SER A 1 856 ? -1.282 -37.919 6.487 1.00 95.44 856 SER A C 1
ATOM 6765 O O . SER A 1 856 ? -0.056 -37.770 6.481 1.00 95.44 856 SER A O 1
ATOM 6767 N N . VAL A 1 857 ? -1.884 -38.902 5.812 1.00 93.00 857 VAL A N 1
ATOM 6768 C CA . VAL A 1 857 ? -1.180 -39.886 4.970 1.00 93.00 857 VAL A CA 1
ATOM 6769 C C . VAL A 1 857 ? -0.367 -39.222 3.845 1.00 93.00 857 VAL A C 1
ATOM 6771 O O . VAL A 1 857 ? 0.747 -39.659 3.565 1.00 93.00 857 VAL A O 1
ATOM 6774 N N . GLU A 1 858 ? -0.862 -38.140 3.238 1.00 93.75 858 GLU A N 1
ATOM 6775 C CA . GLU A 1 858 ? -0.128 -37.314 2.262 1.00 93.75 858 GLU A CA 1
ATOM 6776 C C . GLU A 1 858 ? 0.610 -36.118 2.915 1.00 93.75 858 GLU A C 1
ATOM 6778 O O . GLU A 1 858 ? 0.868 -35.094 2.281 1.00 93.75 858 GLU A O 1
ATOM 6783 N N . PHE A 1 859 ? 0.991 -36.244 4.192 1.00 92.56 859 PHE A N 1
ATOM 6784 C CA . PHE A 1 859 ? 1.837 -35.311 4.954 1.00 92.56 859 PHE A CA 1
ATOM 6785 C C . PHE A 1 859 ? 1.272 -33.891 5.194 1.00 92.56 859 PHE A C 1
ATOM 6787 O O . PHE A 1 859 ? 1.990 -33.014 5.691 1.00 92.56 859 PHE A O 1
ATOM 6794 N N . ARG A 1 860 ? -0.015 -33.635 4.927 1.00 95.12 860 ARG A N 1
ATOM 6795 C CA . ARG A 1 860 ? -0.684 -32.356 5.252 1.00 95.12 860 ARG A CA 1
ATOM 6796 C C . ARG A 1 860 ? -0.918 -32.236 6.764 1.00 95.12 860 ARG A C 1
ATOM 6798 O O . ARG A 1 860 ? -1.397 -33.185 7.381 1.00 95.12 860 ARG A O 1
ATOM 6805 N N . THR A 1 861 ? -0.591 -31.089 7.360 1.00 96.44 861 THR A N 1
ATOM 6806 C CA . THR A 1 861 ? -0.692 -30.823 8.807 1.00 96.44 861 THR A CA 1
ATOM 6807 C C . THR A 1 861 ? -2.141 -30.691 9.275 1.00 96.44 861 THR A C 1
ATOM 6809 O O . THR A 1 861 ? -2.957 -30.039 8.627 1.00 96.44 861 THR A O 1
ATOM 6812 N N . ILE A 1 862 ? -2.456 -31.263 10.438 1.00 97.19 862 ILE A N 1
ATOM 6813 C CA . ILE A 1 862 ? -3.809 -31.236 11.007 1.00 97.19 862 ILE A CA 1
ATOM 6814 C C . ILE A 1 862 ? -3.968 -30.025 11.938 1.00 97.19 862 ILE A C 1
ATOM 6816 O O . ILE A 1 862 ? -3.455 -30.000 13.061 1.00 97.19 862 ILE A O 1
ATOM 6820 N N . TRP A 1 863 ? -4.676 -29.023 11.408 1.00 97.50 863 TRP A N 1
ATOM 6821 C CA . TRP A 1 863 ? -5.085 -27.757 12.028 1.00 97.50 863 TRP A CA 1
ATOM 6822 C C . TRP A 1 863 ? -5.882 -27.901 13.339 1.00 97.50 863 TRP A C 1
ATOM 6824 O O . TRP A 1 863 ? -7.004 -28.401 13.299 1.00 97.50 863 TRP A O 1
ATOM 6834 N N . ALA A 1 864 ? -5.380 -27.368 14.461 1.00 96.94 864 ALA A N 1
ATOM 6835 C CA . ALA A 1 864 ? -6.173 -27.034 15.642 1.00 96.94 864 ALA A CA 1
ATOM 6836 C C . ALA A 1 864 ? -5.857 -25.609 16.133 1.00 96.94 864 ALA A C 1
ATOM 6838 O O . ALA A 1 864 ? -4.771 -25.344 16.643 1.00 96.94 864 ALA A O 1
ATOM 6839 N N . LEU A 1 865 ? -6.810 -24.686 15.992 1.00 97.56 865 LEU A N 1
ATOM 6840 C CA . LEU A 1 865 ? -6.708 -23.313 16.495 1.00 97.56 865 LEU A CA 1
ATOM 6841 C C . LEU A 1 865 ? -7.372 -23.220 17.873 1.00 97.56 865 LEU A C 1
ATOM 6843 O O . LEU A 1 865 ? -8.566 -23.476 17.996 1.00 97.56 865 LEU A O 1
ATOM 6847 N N . GLU A 1 866 ? -6.617 -22.846 18.899 1.00 96.62 866 GLU A N 1
ATOM 6848 C CA . GLU A 1 866 ? -7.130 -22.547 20.238 1.00 96.62 866 GLU A CA 1
ATOM 6849 C C . GLU A 1 866 ? -7.351 -21.035 20.399 1.00 96.62 866 GLU A C 1
ATOM 6851 O O . GLU A 1 866 ? -6.503 -20.242 19.991 1.00 96.62 866 GLU A O 1
ATOM 6856 N N . ILE A 1 867 ? -8.494 -20.645 20.971 1.00 97.00 867 ILE A N 1
ATOM 6857 C CA . ILE A 1 867 ? -8.939 -19.264 21.195 1.00 97.00 867 ILE A CA 1
ATOM 6858 C C . ILE A 1 867 ? -9.355 -19.112 22.669 1.00 97.00 867 ILE A C 1
ATOM 6860 O O . ILE A 1 867 ? -10.168 -19.889 23.169 1.00 97.00 867 ILE A O 1
ATOM 6864 N N . SER A 1 868 ? -8.774 -18.143 23.372 1.00 95.19 868 SER A N 1
ATOM 6865 C CA . SER A 1 868 ? -8.945 -17.858 24.812 1.00 95.19 868 SER A CA 1
ATOM 6866 C C . SER A 1 868 ? -8.277 -16.510 25.108 1.00 95.19 868 SER A C 1
ATOM 6868 O O . SER A 1 868 ? -7.434 -16.087 24.326 1.00 95.19 868 SER A O 1
ATOM 6870 N N . ASN A 1 869 ? -8.561 -15.833 26.223 1.00 93.12 869 ASN A N 1
ATOM 6871 C CA . ASN A 1 869 ? -7.762 -14.661 26.620 1.00 93.12 869 ASN A CA 1
ATOM 6872 C C . ASN A 1 869 ? -6.309 -14.993 27.051 1.00 93.12 869 ASN A C 1
ATOM 6874 O O . ASN A 1 869 ? -5.480 -14.083 27.109 1.00 93.12 869 ASN A O 1
ATOM 6878 N N . LYS A 1 870 ? -5.984 -16.266 27.338 1.00 90.81 870 LYS A N 1
ATOM 6879 C CA . LYS A 1 870 ? -4.641 -16.757 27.719 1.00 90.81 870 LYS A CA 1
ATOM 6880 C C . LYS A 1 870 ? -4.353 -18.141 27.093 1.00 90.81 870 LYS A C 1
ATOM 6882 O O . LYS A 1 870 ? -4.134 -19.122 27.803 1.00 90.81 870 LYS A O 1
ATOM 6887 N N . PRO A 1 871 ? -4.282 -18.256 25.753 1.00 87.56 871 PRO A N 1
ATOM 6888 C CA . PRO A 1 871 ? -4.246 -19.542 25.038 1.00 87.56 871 PRO A CA 1
ATOM 6889 C C . PRO A 1 871 ? -2.943 -20.350 25.230 1.00 87.56 871 PRO A C 1
ATOM 6891 O O . PRO A 1 871 ? -2.823 -21.456 24.711 1.00 87.56 871 PRO A O 1
ATOM 6894 N N . THR A 1 872 ? -1.961 -19.808 25.957 1.00 83.31 872 THR A N 1
ATOM 6895 C CA . THR A 1 872 ? -0.656 -20.422 26.265 1.00 83.31 872 THR A CA 1
ATOM 6896 C C . THR A 1 872 ? -0.455 -20.745 27.752 1.00 83.31 872 THR A C 1
ATOM 6898 O O . THR A 1 872 ? 0.594 -21.271 28.119 1.00 83.31 872 THR A O 1
ATOM 6901 N N . VAL A 1 873 ? -1.431 -20.445 28.618 1.00 85.31 873 VAL A N 1
ATOM 6902 C CA . VAL A 1 873 ? -1.389 -20.710 30.069 1.00 85.31 873 VAL A CA 1
ATOM 6903 C C . VAL A 1 873 ? -2.536 -21.649 30.418 1.00 85.31 873 VAL A C 1
ATOM 6905 O O . VAL A 1 873 ? -3.648 -21.438 29.941 1.00 85.31 873 VAL A O 1
ATOM 6908 N N . ASP A 1 874 ? -2.291 -22.697 31.209 1.00 79.56 874 ASP A N 1
ATOM 6909 C CA . ASP A 1 874 ? -3.344 -23.658 31.550 1.00 79.56 874 ASP A CA 1
ATOM 6910 C C . ASP A 1 874 ? -4.278 -23.177 32.659 1.00 79.56 874 ASP A C 1
ATOM 6912 O O . ASP A 1 874 ? -3.866 -22.826 33.763 1.00 79.56 874 ASP A O 1
ATOM 6916 N N . GLU A 1 875 ? -5.572 -23.198 32.336 1.00 82.31 875 GLU A N 1
ATOM 6917 C CA . GLU A 1 875 ? -6.652 -22.644 33.150 1.00 82.31 875 GLU A CA 1
ATOM 6918 C C . GLU A 1 875 ? -7.686 -23.743 33.439 1.00 82.31 875 GLU A C 1
ATOM 6920 O O . GLU A 1 875 ? -8.748 -23.792 32.819 1.00 82.31 875 GLU A O 1
ATOM 6925 N N . PRO A 1 876 ? -7.373 -24.675 34.363 1.00 78.62 876 PRO A N 1
ATOM 6926 C CA . PRO A 1 876 ? -8.167 -25.883 34.623 1.00 78.62 876 PRO A CA 1
ATOM 6927 C C . PRO A 1 876 ? -9.546 -25.627 35.256 1.00 78.62 876 PRO A C 1
ATOM 6929 O O . PRO A 1 876 ? -10.287 -26.583 35.487 1.00 78.62 876 PRO A O 1
ATOM 6932 N N . ALA A 1 877 ? -9.868 -24.364 35.556 1.00 79.06 877 ALA A N 1
ATOM 6933 C CA . ALA A 1 877 ? -11.139 -23.906 36.110 1.00 79.06 877 ALA A CA 1
ATOM 6934 C C . ALA A 1 877 ? -12.111 -23.349 35.049 1.00 79.06 877 ALA A C 1
ATOM 6936 O O . ALA A 1 877 ? -13.276 -23.116 35.373 1.00 79.06 877 ALA A O 1
ATOM 6937 N N . GLU A 1 878 ? -11.657 -23.125 33.810 1.00 87.25 878 GLU A N 1
ATOM 6938 C CA . GLU A 1 878 ? -12.498 -22.617 32.721 1.00 87.25 878 GLU A CA 1
ATOM 6939 C C . GLU A 1 878 ? -12.955 -23.752 31.788 1.00 87.25 878 GLU A C 1
ATOM 6941 O O . GLU A 1 878 ? -12.165 -24.653 31.482 1.00 87.25 878 GLU A O 1
ATOM 6946 N N . PRO A 1 879 ? -14.216 -23.745 31.315 1.00 90.62 879 PRO A N 1
ATOM 6947 C CA . PRO A 1 879 ? -14.703 -24.753 30.382 1.00 90.62 879 PRO A CA 1
ATOM 6948 C C . PRO A 1 879 ? -13.930 -24.707 29.058 1.00 90.62 879 PRO A C 1
ATOM 6950 O O . PRO A 1 879 ? -13.717 -23.643 28.467 1.00 90.62 879 PRO A O 1
ATOM 6953 N N . LYS A 1 880 ? -13.548 -25.887 28.558 1.00 92.38 880 LYS A N 1
ATOM 6954 C CA . LYS A 1 880 ? -12.845 -26.042 27.278 1.00 92.38 880 LYS A CA 1
ATOM 6955 C C . LYS A 1 880 ? -13.746 -26.765 26.279 1.00 92.38 880 LYS A C 1
ATOM 6957 O O . LYS A 1 880 ? -14.079 -27.935 26.466 1.00 92.38 880 LYS A O 1
ATOM 6962 N N . ILE A 1 881 ? -14.165 -26.068 25.228 1.00 95.44 881 ILE A N 1
ATOM 6963 C CA . ILE A 1 881 ? -15.057 -26.583 24.179 1.00 95.44 881 ILE A CA 1
ATOM 6964 C C . ILE A 1 881 ? -14.268 -26.881 22.907 1.00 95.44 881 ILE A C 1
ATOM 6966 O O . ILE A 1 881 ? -13.343 -26.149 22.554 1.00 95.44 881 ILE A O 1
ATOM 6970 N N . ARG A 1 882 ? -14.648 -27.944 22.195 1.00 96.38 882 ARG A N 1
ATOM 6971 C CA . ARG A 1 882 ? -14.096 -28.275 20.882 1.00 96.38 882 ARG A CA 1
ATOM 6972 C C . ARG A 1 882 ? -15.157 -28.224 19.791 1.00 96.38 882 ARG A C 1
ATOM 6974 O O . ARG A 1 882 ? -16.215 -28.830 19.928 1.00 96.38 882 ARG A O 1
ATOM 6981 N N . PHE A 1 883 ? -14.818 -27.608 18.668 1.00 98.12 883 PHE A N 1
ATOM 6982 C CA . PHE A 1 883 ? -15.520 -27.789 17.404 1.00 98.12 883 PHE A CA 1
ATOM 6983 C C . PHE A 1 883 ? -14.625 -28.559 16.431 1.00 98.12 883 PHE A C 1
ATOM 6985 O O . PHE A 1 883 ? -13.431 -28.272 16.327 1.00 98.12 883 PHE A O 1
ATOM 6992 N N . VAL A 1 884 ? -15.188 -29.542 15.731 1.00 97.94 884 VAL A N 1
ATOM 6993 C CA . VAL A 1 884 ? -14.478 -30.385 14.755 1.00 97.94 884 VAL A CA 1
ATOM 6994 C C . VAL A 1 884 ? -15.261 -30.424 13.448 1.00 97.94 884 VAL A C 1
ATOM 6996 O O . VAL A 1 884 ? -16.484 -30.501 13.476 1.00 97.94 884 VAL A O 1
ATOM 6999 N N . ALA A 1 885 ? -14.588 -30.404 12.302 1.00 97.56 885 ALA A N 1
ATOM 7000 C CA . ALA A 1 885 ? -15.213 -30.599 10.999 1.00 97.56 885 ALA A CA 1
ATOM 7001 C C . ALA A 1 885 ? -14.287 -31.326 10.014 1.00 97.56 885 ALA A C 1
ATOM 7003 O O . ALA A 1 885 ? -13.092 -31.510 10.260 1.00 97.56 885 ALA A O 1
ATOM 7004 N N . GLY A 1 886 ? -14.858 -31.760 8.888 1.00 95.50 886 GLY A N 1
ATOM 7005 C CA . GLY A 1 886 ? -14.102 -32.393 7.808 1.00 95.50 886 GLY A CA 1
ATOM 7006 C C . GLY A 1 886 ? -13.474 -33.731 8.204 1.00 95.50 886 GLY A C 1
ATOM 7007 O O . GLY A 1 886 ? -12.349 -34.007 7.799 1.00 95.50 886 GLY A O 1
ATOM 7008 N N . ILE A 1 887 ? -14.167 -34.545 9.012 1.00 95.44 887 ILE A N 1
ATOM 7009 C CA . ILE A 1 887 ? -13.839 -35.975 9.213 1.00 95.44 887 ILE A CA 1
ATOM 7010 C C . ILE A 1 887 ? -14.000 -36.706 7.870 1.00 95.44 887 ILE A C 1
ATOM 7012 O O . ILE A 1 887 ? -13.126 -37.454 7.430 1.00 95.44 887 ILE A O 1
ATOM 7016 N N . HIS A 1 888 ? -15.081 -36.380 7.163 1.00 94.81 888 HIS A N 1
ATOM 7017 C CA . HIS A 1 888 ? -15.279 -36.662 5.750 1.00 94.81 888 HIS A CA 1
ATOM 7018 C C . HIS A 1 888 ? -14.897 -35.424 4.929 1.00 94.81 888 HIS A C 1
ATOM 7020 O O . HIS A 1 888 ? -15.486 -34.353 5.077 1.00 94.81 888 HIS A O 1
ATOM 7026 N N . GLY A 1 889 ? -13.883 -35.543 4.068 1.00 92.88 889 GLY A N 1
ATOM 7027 C CA . GLY A 1 889 ? -13.349 -34.417 3.289 1.00 92.88 889 GLY A CA 1
ATOM 7028 C C . GLY A 1 889 ? -14.296 -33.912 2.191 1.00 92.88 889 GLY A C 1
ATOM 7029 O O . GLY A 1 889 ? -14.173 -32.775 1.735 1.00 92.88 889 GLY A O 1
ATOM 7030 N N . ASN A 1 890 ? -15.282 -34.727 1.807 1.00 94.50 890 ASN A N 1
ATOM 7031 C CA . ASN A 1 890 ? -16.369 -34.376 0.889 1.00 94.50 890 ASN A CA 1
ATOM 7032 C C . ASN A 1 890 ? -17.528 -33.598 1.542 1.00 94.50 890 ASN A C 1
ATOM 7034 O O . ASN A 1 890 ? -18.448 -33.215 0.822 1.00 94.50 890 ASN A O 1
ATOM 7038 N N . ALA A 1 891 ? -17.472 -33.311 2.850 1.00 94.56 891 ALA A N 1
ATOM 7039 C CA . ALA A 1 891 ? -18.453 -32.498 3.579 1.00 94.56 891 ALA A CA 1
ATOM 7040 C C . ALA A 1 891 ? -17.911 -31.105 4.019 1.00 94.56 891 ALA A C 1
ATOM 7042 O O . ALA A 1 891 ? -18.035 -30.731 5.190 1.00 94.56 891 ALA A O 1
ATOM 7043 N N . PRO A 1 892 ? -17.316 -30.284 3.123 1.00 95.38 892 PRO A N 1
ATOM 7044 C CA . PRO A 1 892 ? -16.580 -29.068 3.499 1.00 95.38 892 PRO A CA 1
ATOM 7045 C C . PRO A 1 892 ? -17.440 -27.924 4.059 1.00 95.38 892 PRO A C 1
ATOM 7047 O O . PRO A 1 892 ? -16.893 -26.904 4.470 1.00 95.38 892 PRO A O 1
ATOM 7050 N N . VAL A 1 893 ? -18.772 -28.054 4.097 1.00 95.62 893 VAL A N 1
ATOM 7051 C CA . VAL A 1 893 ? -19.653 -27.058 4.737 1.00 95.62 893 VAL A CA 1
ATOM 7052 C C . VAL A 1 893 ? -19.256 -26.853 6.200 1.00 95.62 893 VAL A C 1
ATOM 7054 O O . VAL A 1 893 ? -19.083 -25.713 6.623 1.00 95.62 893 VAL A O 1
ATOM 7057 N N . GLY A 1 894 ? -19.037 -27.937 6.954 1.00 95.81 894 GLY A N 1
ATOM 7058 C CA . GLY A 1 894 ? -18.597 -27.847 8.348 1.00 95.81 894 GLY A CA 1
ATOM 7059 C C . GLY A 1 894 ? -17.255 -27.122 8.491 1.00 95.81 894 GLY A C 1
ATOM 7060 O O . GLY A 1 894 ? -17.100 -26.297 9.387 1.00 95.81 894 GLY A O 1
ATOM 7061 N N . THR A 1 895 ? -16.313 -27.379 7.577 1.00 96.62 895 THR A N 1
ATOM 7062 C CA . THR A 1 895 ? -14.993 -26.732 7.549 1.00 96.62 895 THR A CA 1
ATOM 7063 C C . THR A 1 895 ? -15.119 -25.219 7.432 1.00 96.62 895 THR A C 1
ATOM 7065 O O . THR A 1 895 ? -14.614 -24.506 8.297 1.00 96.62 895 THR A O 1
ATOM 7068 N N . GLU A 1 896 ? -15.839 -24.716 6.425 1.00 95.50 896 GLU A N 1
ATOM 7069 C CA . GLU A 1 896 ? -15.993 -23.267 6.251 1.00 95.50 896 GLU A CA 1
ATOM 7070 C C . GLU A 1 896 ? -16.796 -22.641 7.404 1.00 95.50 896 GLU A C 1
ATOM 7072 O O . GLU A 1 896 ? -16.398 -21.600 7.916 1.00 95.50 896 GLU A O 1
ATOM 7077 N N . LEU A 1 897 ? -17.860 -23.293 7.900 1.00 95.75 897 LEU A N 1
ATOM 7078 C CA . LEU A 1 897 ? -18.616 -22.804 9.067 1.00 95.75 897 LEU A CA 1
ATOM 7079 C C . LEU A 1 897 ? -17.732 -22.635 10.317 1.00 95.75 897 LEU A C 1
ATOM 7081 O O . LEU A 1 897 ? -17.942 -21.697 11.085 1.00 95.75 897 LEU A O 1
ATOM 7085 N N . LEU A 1 898 ? -16.736 -23.502 10.528 1.00 96.88 898 LEU A N 1
ATOM 7086 C CA . LEU A 1 898 ? -15.797 -23.368 11.645 1.00 96.88 898 LEU A CA 1
ATOM 7087 C C . LEU A 1 898 ? -14.703 -22.318 11.408 1.00 96.88 898 LEU A C 1
ATOM 7089 O O . LEU A 1 898 ? -14.281 -21.669 12.366 1.00 96.88 898 LEU A O 1
ATOM 7093 N N . LEU A 1 899 ? -14.273 -22.104 10.163 1.00 95.75 899 LEU A N 1
ATOM 7094 C CA . LEU A 1 899 ? -13.360 -21.009 9.818 1.00 95.75 899 LEU A CA 1
ATOM 7095 C C . LEU A 1 899 ? -14.030 -19.638 9.987 1.00 95.75 899 LEU A C 1
ATOM 7097 O O . LEU A 1 899 ? -13.425 -18.728 10.555 1.00 95.75 899 LEU A O 1
ATOM 7101 N N . GLU A 1 900 ? -15.292 -19.502 9.573 1.00 93.31 900 GLU A N 1
ATOM 7102 C CA . GLU A 1 900 ? -16.065 -18.275 9.789 1.00 93.31 900 GLU A CA 1
ATOM 7103 C C . GLU A 1 900 ? -16.429 -18.075 11.271 1.00 93.31 900 GLU A C 1
ATOM 7105 O O . GLU A 1 900 ? -16.423 -16.940 11.741 1.00 93.31 900 GLU A O 1
ATOM 7110 N N . LEU A 1 901 ? -16.639 -19.144 12.057 1.00 94.50 901 LEU A N 1
ATOM 7111 C CA . LEU A 1 901 ? -16.765 -19.041 13.519 1.00 94.50 901 LEU A CA 1
ATOM 7112 C C . LEU A 1 901 ? -15.464 -18.551 14.176 1.00 94.50 901 LEU A C 1
ATOM 7114 O O . LEU A 1 901 ? -15.513 -17.673 15.036 1.00 94.50 901 LEU A O 1
ATOM 7118 N N . ALA A 1 902 ? -14.305 -19.072 13.760 1.00 95.25 902 ALA A N 1
ATOM 7119 C CA . ALA A 1 902 ? -13.005 -18.617 14.253 1.00 95.25 902 ALA A CA 1
ATOM 7120 C C . ALA A 1 902 ? -12.776 -17.126 13.951 1.00 95.25 902 ALA A C 1
ATOM 7122 O O . ALA A 1 902 ? -12.416 -16.356 14.844 1.00 95.25 902 ALA A O 1
ATOM 7123 N N . ALA A 1 903 ? -13.047 -16.699 12.714 1.00 92.81 903 ALA A N 1
ATOM 7124 C CA . ALA A 1 903 ? -12.960 -15.296 12.326 1.00 92.81 903 ALA A CA 1
ATOM 7125 C C . ALA A 1 903 ? -13.970 -14.423 13.083 1.00 92.81 903 ALA A C 1
ATOM 7127 O O . ALA A 1 903 ? -13.583 -13.385 13.612 1.00 92.81 903 ALA A O 1
ATOM 7128 N N . PHE A 1 904 ? -15.230 -14.850 13.212 1.00 92.44 904 PHE A N 1
ATOM 7129 C CA . PHE A 1 904 ? -16.259 -14.140 13.976 1.00 92.44 904 PHE A CA 1
ATOM 7130 C C . PHE A 1 904 ? -15.823 -13.882 15.424 1.00 92.44 904 PHE A C 1
ATOM 7132 O O . PHE A 1 904 ? -15.956 -12.758 15.911 1.00 92.44 904 PHE A O 1
ATOM 7139 N N . LEU A 1 905 ? -15.274 -14.899 16.094 1.00 93.94 905 LEU A N 1
ATOM 7140 C CA . LEU A 1 905 ? -14.782 -14.806 17.468 1.00 93.94 905 LEU A CA 1
ATOM 7141 C C . LEU A 1 905 ? -13.606 -13.824 17.578 1.00 93.94 905 LEU A C 1
ATOM 7143 O O . LEU A 1 905 ? -13.680 -12.861 18.341 1.00 93.94 905 LEU A O 1
ATOM 7147 N N . CYS A 1 906 ? -12.558 -14.006 16.771 1.00 93.38 906 CYS A N 1
ATOM 7148 C CA . CYS A 1 906 ? -11.370 -13.153 16.817 1.00 93.38 906 CYS A CA 1
ATOM 7149 C C . CYS A 1 906 ? -11.661 -11.695 16.418 1.00 93.38 906 CYS A C 1
ATOM 7151 O O . CYS A 1 906 ? -11.250 -10.768 17.113 1.00 93.38 906 CYS A O 1
ATOM 7153 N N . ILE A 1 907 ? -12.410 -11.470 15.332 1.00 88.50 907 ILE A N 1
ATOM 7154 C CA . ILE A 1 907 ? -12.698 -10.130 14.790 1.00 88.50 907 ILE A CA 1
ATOM 7155 C C . ILE A 1 907 ? -13.586 -9.309 15.734 1.00 88.50 907 ILE A C 1
ATOM 7157 O O . ILE A 1 907 ? -13.496 -8.078 15.704 1.00 88.50 907 ILE A O 1
ATOM 7161 N N . ASN A 1 908 ? -14.430 -9.949 16.552 1.00 88.12 908 ASN A N 1
ATOM 7162 C CA . ASN A 1 908 ? -15.320 -9.271 17.500 1.00 88.12 908 ASN A CA 1
ATOM 7163 C C . ASN A 1 908 ? -14.787 -9.221 18.945 1.00 88.12 908 ASN A C 1
ATOM 7165 O O . ASN A 1 908 ? -15.366 -8.497 19.758 1.00 88.12 908 ASN A O 1
ATOM 7169 N N . TYR A 1 909 ? -13.688 -9.908 19.275 1.00 90.56 909 TYR A N 1
ATOM 7170 C CA . TYR A 1 909 ? -13.006 -9.732 20.562 1.00 90.56 909 TYR A CA 1
ATOM 7171 C C . TYR A 1 909 ? -12.542 -8.276 20.737 1.00 90.56 909 TYR A C 1
ATOM 7173 O O . TYR A 1 909 ? -12.032 -7.651 19.807 1.00 90.56 909 TYR A O 1
ATOM 7181 N N . GLY A 1 910 ? -12.779 -7.699 21.915 1.00 83.69 910 GLY A N 1
ATOM 7182 C CA . GLY A 1 910 ? -12.539 -6.282 22.206 1.00 83.69 910 GLY A CA 1
ATOM 7183 C C . GLY A 1 910 ? -13.520 -5.297 21.547 1.00 83.69 910 GLY A C 1
ATOM 7184 O O . GLY A 1 910 ? -13.519 -4.126 21.919 1.00 83.69 910 GLY A O 1
ATOM 7185 N N . LYS A 1 911 ? -14.377 -5.742 20.611 1.00 85.12 911 LYS A N 1
ATOM 7186 C CA . LYS A 1 911 ? -15.422 -4.915 19.970 1.00 85.12 911 LYS A CA 1
ATOM 7187 C C . LYS A 1 911 ? -16.809 -5.189 20.541 1.00 85.12 911 LYS A C 1
ATOM 7189 O O . LYS A 1 911 ? -17.516 -4.263 20.920 1.00 85.12 911 LYS A O 1
ATOM 7194 N N . SER A 1 912 ? -17.195 -6.463 20.608 1.00 85.25 912 SER A N 1
ATOM 7195 C CA . SER A 1 912 ? -18.433 -6.908 21.243 1.00 85.25 912 SER A CA 1
ATOM 7196 C C . SER A 1 912 ? -18.135 -7.302 22.691 1.00 85.25 912 SER A C 1
ATOM 7198 O O . SER A 1 912 ? -17.374 -8.254 22.908 1.00 85.25 912 SER A O 1
ATOM 7200 N N . PRO A 1 913 ? -18.733 -6.634 23.698 1.00 86.31 913 PRO A N 1
ATOM 7201 C CA . PRO A 1 913 ? -18.570 -7.020 25.100 1.00 86.31 913 PRO A CA 1
ATOM 7202 C C . PRO A 1 913 ? -18.988 -8.471 25.358 1.00 86.31 913 PRO A C 1
ATOM 7204 O O . PRO A 1 913 ? -18.383 -9.145 26.184 1.00 86.31 913 PRO A O 1
ATOM 7207 N N . ALA A 1 914 ? -19.977 -8.972 24.612 1.00 86.12 914 ALA A N 1
ATOM 7208 C CA . ALA A 1 914 ? -20.464 -10.339 24.723 1.00 86.12 914 ALA A CA 1
ATOM 7209 C C . ALA A 1 914 ? -19.467 -11.375 24.174 1.00 86.12 914 ALA A C 1
ATOM 7211 O O . ALA A 1 914 ? -19.151 -12.340 24.864 1.00 86.12 914 ALA A O 1
ATOM 7212 N N . VAL A 1 915 ? -18.922 -11.165 22.967 1.00 90.56 915 VAL A N 1
ATOM 7213 C CA . VAL A 1 915 ? -17.886 -12.062 22.407 1.00 90.56 915 VAL A CA 1
ATOM 7214 C C . VAL A 1 915 ? -16.621 -12.034 23.268 1.00 90.56 915 VAL A C 1
ATOM 7216 O O . VAL A 1 915 ? -16.017 -13.076 23.506 1.00 90.56 915 VAL A O 1
ATOM 7219 N N . THR A 1 916 ? -16.271 -10.858 23.796 1.00 91.94 916 THR A N 1
ATOM 7220 C CA . THR A 1 916 ? -15.139 -10.691 24.719 1.00 91.94 916 THR A CA 1
ATOM 7221 C C . THR A 1 916 ? -15.369 -11.488 26.005 1.00 91.94 916 THR A C 1
ATOM 7223 O O . THR A 1 916 ? -14.585 -12.388 26.277 1.00 91.94 916 THR A O 1
ATOM 7226 N N . LYS A 1 917 ? -16.505 -11.294 26.704 1.00 90.38 917 LYS A N 1
ATOM 7227 C CA . LYS A 1 917 ? -16.870 -12.063 27.913 1.00 90.38 917 LYS A CA 1
ATOM 7228 C C . LYS A 1 917 ? -16.888 -13.586 27.691 1.00 90.38 917 LYS A C 1
ATOM 7230 O O . LYS A 1 917 ? -16.523 -14.316 28.606 1.00 90.38 917 LYS A O 1
ATOM 7235 N N . LEU A 1 918 ? -17.295 -14.073 26.513 1.00 91.56 918 LEU A N 1
ATOM 7236 C CA . LEU A 1 918 ? -17.265 -15.509 26.188 1.00 91.56 918 LEU A CA 1
ATOM 7237 C C . LEU A 1 918 ? -15.828 -16.040 26.030 1.00 91.56 918 LEU A C 1
ATOM 7239 O O . LEU A 1 918 ? -15.496 -17.066 26.615 1.00 91.56 918 LEU A O 1
ATOM 7243 N N . ILE A 1 919 ? -14.964 -15.344 25.284 1.00 94.56 919 ILE A N 1
ATOM 7244 C CA . ILE A 1 919 ? -13.549 -15.733 25.087 1.00 94.56 919 ILE A CA 1
ATOM 7245 C C . ILE A 1 919 ? -12.722 -15.532 26.371 1.00 94.56 919 ILE A C 1
ATOM 7247 O O . ILE A 1 919 ? -11.757 -16.255 26.608 1.00 94.56 919 ILE A O 1
ATOM 7251 N N . ASP A 1 920 ? -13.126 -14.592 27.228 1.00 92.06 920 ASP A N 1
ATOM 7252 C CA . ASP A 1 920 ? -12.498 -14.315 28.522 1.00 92.06 920 ASP A CA 1
ATOM 7253 C C . ASP A 1 920 ? -12.704 -15.408 29.580 1.00 92.06 920 ASP A C 1
ATOM 7255 O O . ASP A 1 920 ? -12.048 -15.354 30.621 1.00 92.06 920 ASP A O 1
ATOM 7259 N N . ARG A 1 921 ? -13.641 -16.338 29.340 1.00 90.50 921 ARG A N 1
ATOM 7260 C CA . ARG A 1 921 ? -14.070 -17.389 30.278 1.00 90.50 921 ARG A CA 1
ATOM 7261 C C . ARG A 1 921 ? -14.156 -18.788 29.645 1.00 90.50 921 ARG A C 1
ATOM 7263 O O . ARG A 1 921 ? -14.730 -19.693 30.255 1.00 90.50 921 ARG A O 1
ATOM 7270 N N . THR A 1 922 ? -13.682 -18.956 28.407 1.00 92.75 922 THR A N 1
ATOM 7271 C CA . THR A 1 922 ? -13.790 -20.209 27.639 1.00 92.75 922 THR A CA 1
ATOM 7272 C C . THR A 1 922 ? -12.524 -20.471 26.846 1.00 92.75 922 THR A C 1
ATOM 7274 O O . THR A 1 922 ? -12.038 -19.600 26.125 1.00 92.75 922 THR A O 1
ATOM 7277 N N . ARG A 1 923 ? -12.056 -21.720 26.864 1.00 94.00 923 ARG A N 1
ATOM 7278 C CA . ARG A 1 923 ? -11.001 -22.195 25.960 1.00 94.00 923 ARG A CA 1
ATOM 7279 C C . ARG A 1 923 ? -11.655 -22.893 24.766 1.00 94.00 923 ARG A C 1
ATOM 7281 O O . ARG A 1 923 ? -12.191 -23.990 24.888 1.00 94.00 923 ARG A O 1
ATOM 7288 N N . ILE A 1 924 ? -11.681 -22.231 23.614 1.00 96.69 924 ILE A N 1
ATOM 7289 C CA . ILE A 1 924 ? -12.385 -22.678 22.405 1.00 96.69 924 ILE A CA 1
ATOM 7290 C C . ILE A 1 924 ? -11.361 -23.281 21.441 1.00 96.69 924 ILE A C 1
ATOM 7292 O O . ILE A 1 924 ? -10.467 -22.581 20.983 1.00 96.69 924 ILE A O 1
ATOM 7296 N N . VAL A 1 925 ? -11.478 -24.566 21.106 1.00 96.62 925 VAL A N 1
ATOM 7297 C CA . VAL A 1 925 ? -10.565 -25.247 20.170 1.00 96.62 925 VAL A CA 1
ATOM 7298 C C . VAL A 1 925 ? -11.300 -25.615 18.887 1.00 96.62 925 VAL A C 1
ATOM 7300 O O . VAL A 1 925 ? -12.316 -26.304 18.923 1.00 96.62 925 VAL A O 1
ATOM 7303 N N . ILE A 1 926 ? -10.775 -25.181 17.745 1.00 97.94 926 ILE A N 1
ATOM 7304 C CA . ILE A 1 926 ? -11.380 -25.357 16.425 1.00 97.94 926 ILE A CA 1
ATOM 7305 C C . ILE A 1 926 ? -10.462 -26.224 15.555 1.00 97.94 926 ILE A C 1
ATOM 7307 O O . ILE A 1 926 ? -9.359 -25.812 15.198 1.00 97.94 926 ILE A O 1
ATOM 7311 N N . LEU A 1 927 ? -10.937 -27.423 15.203 1.00 97.56 927 LEU A N 1
ATOM 7312 C CA . LEU A 1 927 ? -10.341 -28.333 14.219 1.00 97.56 927 LEU A CA 1
ATOM 7313 C C . LEU A 1 927 ? -11.185 -28.261 12.933 1.00 97.56 927 LEU A C 1
ATOM 7315 O O . LEU A 1 927 ? -12.161 -29.002 12.814 1.00 97.56 927 LEU A O 1
ATOM 7319 N N . PRO A 1 928 ? -10.880 -27.378 11.968 1.00 96.94 928 PRO A N 1
ATOM 7320 C CA . PRO A 1 928 ? -11.759 -27.173 10.817 1.00 96.94 928 PRO A CA 1
ATOM 7321 C C . PRO A 1 928 ? -11.678 -28.309 9.784 1.00 96.94 928 PRO A C 1
ATOM 7323 O O . PRO A 1 928 ? -12.588 -28.447 8.970 1.00 96.94 928 PRO A O 1
ATOM 7326 N N . LEU A 1 929 ? -10.605 -29.107 9.778 1.00 97.25 929 LEU A N 1
ATOM 7327 C CA . LEU A 1 929 ? -10.381 -30.150 8.777 1.00 97.25 929 LEU A CA 1
ATOM 7328 C C . LEU A 1 929 ? -9.510 -31.287 9.335 1.00 97.25 929 LEU A C 1
ATOM 7330 O O . LEU A 1 929 ? -8.314 -31.102 9.552 1.00 97.25 929 LEU A O 1
ATOM 7334 N N . VAL A 1 930 ? -10.114 -32.461 9.548 1.00 97.19 930 VAL A N 1
ATOM 7335 C CA . VAL A 1 930 ? -9.427 -33.682 10.020 1.00 97.19 930 VAL A CA 1
ATOM 7336 C C . VAL A 1 930 ? -8.873 -34.522 8.860 1.00 97.19 930 VAL A C 1
ATOM 7338 O O . VAL A 1 930 ? -7.787 -35.079 8.979 1.00 97.19 930 VAL A O 1
ATOM 7341 N N . ASN A 1 931 ? -9.584 -34.577 7.730 1.00 97.00 931 ASN A N 1
ATOM 7342 C CA . ASN A 1 931 ? -9.238 -35.341 6.529 1.00 97.00 931 ASN A CA 1
ATOM 7343 C C . ASN A 1 931 ? -8.871 -34.405 5.356 1.00 97.00 931 ASN A C 1
ATOM 7345 O O . ASN A 1 931 ? -9.665 -34.236 4.420 1.00 97.00 931 ASN A O 1
ATOM 7349 N N . PRO A 1 932 ? -7.690 -33.756 5.385 1.00 96.75 932 PRO A N 1
ATOM 7350 C CA . PRO A 1 932 ? -7.276 -32.852 4.316 1.00 96.75 932 PRO A CA 1
ATOM 7351 C C . PRO A 1 932 ? -7.051 -33.587 2.986 1.00 96.75 932 PRO A C 1
ATOM 7353 O O . PRO A 1 932 ? -7.290 -33.016 1.927 1.00 96.75 932 PRO A O 1
ATOM 7356 N N . ASP A 1 933 ? -6.677 -34.866 3.028 1.00 95.62 933 ASP A N 1
ATOM 7357 C CA . ASP A 1 933 ? -6.408 -35.682 1.840 1.00 95.62 933 ASP A CA 1
ATOM 7358 C C . ASP A 1 933 ? -7.689 -35.987 1.059 1.00 95.62 933 ASP A C 1
ATOM 7360 O O . ASP A 1 933 ? -7.746 -35.815 -0.158 1.00 95.62 933 ASP A O 1
ATOM 7364 N N . GLY A 1 934 ? -8.762 -36.365 1.759 1.00 94.56 934 GLY A N 1
ATOM 7365 C CA . GLY A 1 934 ? -10.086 -36.500 1.160 1.00 94.56 934 GLY A CA 1
ATOM 7366 C C . GLY A 1 934 ? -10.627 -35.163 0.645 1.00 94.56 934 GLY A C 1
ATOM 7367 O O . GLY A 1 934 ? -11.259 -35.114 -0.411 1.00 94.56 934 GLY A O 1
ATOM 7368 N N . ARG A 1 935 ? -10.342 -34.056 1.342 1.00 95.06 935 ARG A N 1
ATOM 7369 C CA . ARG A 1 935 ? -10.825 -32.719 0.965 1.00 95.06 935 ARG A CA 1
ATOM 7370 C C . ARG A 1 935 ? -10.252 -32.223 -0.361 1.00 95.06 935 ARG A C 1
ATOM 7372 O O . ARG A 1 935 ? -11.002 -31.611 -1.119 1.00 95.06 935 ARG A O 1
ATOM 7379 N N . GLU A 1 936 ? -8.986 -32.501 -0.664 1.00 93.69 936 GLU A N 1
ATOM 7380 C CA . GLU A 1 936 ? -8.365 -32.123 -1.946 1.00 93.69 936 GLU A CA 1
ATOM 7381 C C . GLU A 1 936 ? -8.851 -32.991 -3.130 1.00 93.69 936 GLU A C 1
ATOM 7383 O O . GLU A 1 936 ? -8.712 -32.588 -4.283 1.00 93.69 936 GLU A O 1
ATOM 7388 N N . LEU A 1 937 ? -9.467 -34.153 -2.868 1.00 91.75 937 LEU A N 1
ATOM 7389 C CA . LEU A 1 937 ? -10.114 -34.995 -3.888 1.00 91.75 937 LEU A CA 1
ATOM 7390 C C . LEU A 1 937 ? -11.580 -34.607 -4.163 1.00 91.75 937 LEU A C 1
ATOM 7392 O O . LEU A 1 937 ? -12.122 -34.955 -5.213 1.00 91.75 937 LEU A O 1
ATOM 7396 N N . ALA A 1 938 ? -12.238 -33.921 -3.226 1.00 91.88 938 ALA A N 1
ATOM 7397 C CA . ALA A 1 938 ? -13.654 -33.577 -3.311 1.00 91.88 938 ALA A CA 1
ATOM 7398 C C . ALA A 1 938 ? -13.919 -32.350 -4.211 1.00 91.88 938 ALA A C 1
ATOM 7400 O O . ALA A 1 938 ? -13.177 -31.367 -4.183 1.00 91.88 938 ALA A O 1
ATOM 7401 N N . GLN A 1 939 ? -15.025 -32.369 -4.966 1.00 88.75 939 GLN A N 1
ATOM 7402 C CA . GLN A 1 939 ? -15.360 -31.349 -5.974 1.00 88.75 939 GLN A CA 1
ATOM 7403 C C . GLN A 1 939 ? -16.690 -30.628 -5.692 1.00 88.75 939 GLN A C 1
ATOM 7405 O O . GLN A 1 939 ? -17.694 -31.267 -5.370 1.00 88.75 939 GLN A O 1
ATOM 7410 N N . GLU A 1 940 ? -16.722 -29.305 -5.907 1.00 90.94 940 GLU A N 1
ATOM 7411 C CA . GLU A 1 940 ? -17.911 -28.457 -5.711 1.00 90.94 940 GLU A CA 1
ATOM 7412 C C . GLU A 1 940 ? -19.143 -28.985 -6.472 1.00 90.94 940 GLU A C 1
ATOM 7414 O O . GLU A 1 940 ? -19.024 -29.544 -7.562 1.00 90.94 940 GLU A O 1
ATOM 7419 N N . ARG A 1 941 ? -20.343 -28.735 -5.927 1.00 87.19 941 ARG A N 1
ATOM 7420 C CA . ARG A 1 941 ? -21.666 -29.021 -6.528 1.00 87.19 941 ARG A CA 1
ATOM 7421 C C . ARG A 1 941 ? -22.057 -30.503 -6.592 1.00 87.19 941 ARG A C 1
ATOM 7423 O O . ARG A 1 941 ? -23.148 -30.821 -7.066 1.00 87.19 941 ARG A O 1
ATOM 7430 N N . HIS A 1 942 ? -21.238 -31.410 -6.061 1.00 86.19 942 HIS A N 1
ATOM 7431 C CA . HIS A 1 942 ? -21.513 -32.847 -6.041 1.00 86.19 942 HIS A CA 1
ATOM 7432 C C . HIS A 1 942 ? -22.151 -33.307 -4.718 1.00 86.19 942 HIS A C 1
ATOM 7434 O O . HIS A 1 942 ? -21.534 -34.006 -3.917 1.00 86.19 942 HIS A O 1
ATOM 7440 N N . CYS A 1 943 ? -23.427 -32.965 -4.505 1.00 85.56 943 CYS A N 1
ATOM 7441 C CA . CYS A 1 943 ? -24.158 -33.210 -3.248 1.00 85.56 943 CYS A CA 1
ATOM 7442 C C . CYS A 1 943 ? -24.169 -34.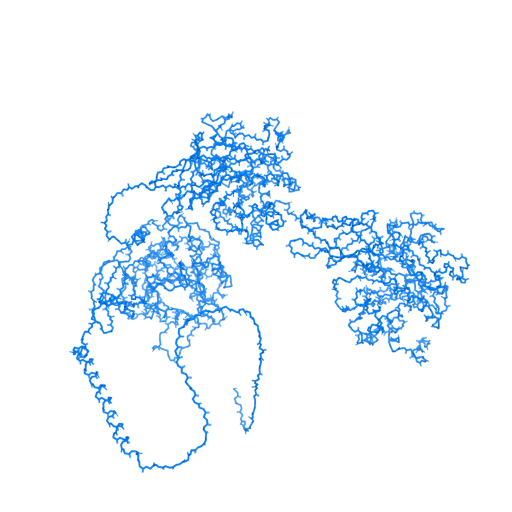651 -2.704 1.00 85.56 943 CYS A C 1
ATOM 7444 O O . CYS A 1 943 ? -24.485 -34.825 -1.529 1.00 85.56 943 CYS A O 1
ATOM 7446 N N . ALA A 1 944 ? -23.878 -35.654 -3.537 1.00 85.75 944 ALA A N 1
ATOM 7447 C CA . ALA A 1 944 ? -23.936 -37.078 -3.203 1.00 85.75 944 ALA A CA 1
ATOM 7448 C C . ALA A 1 944 ? -22.677 -37.866 -3.639 1.00 85.75 944 ALA A C 1
ATOM 7450 O O . ALA A 1 944 ? -22.744 -39.086 -3.775 1.00 85.75 944 ALA A O 1
ATOM 7451 N N . SER A 1 945 ? -21.545 -37.196 -3.907 1.00 86.62 945 SER A N 1
ATOM 7452 C CA . SER A 1 945 ? -20.299 -37.901 -4.253 1.00 86.62 945 SER A CA 1
ATOM 7453 C C . SER A 1 945 ? -19.620 -38.489 -3.015 1.00 86.62 945 SER A C 1
ATOM 7455 O O . SER A 1 945 ? -19.543 -37.843 -1.972 1.00 86.62 945 SER A O 1
ATOM 7457 N N . THR A 1 946 ? -19.079 -39.699 -3.154 1.00 89.62 946 THR A N 1
ATOM 7458 C CA . THR A 1 946 ? -18.206 -40.350 -2.164 1.00 89.62 946 THR A CA 1
ATOM 7459 C C . THR A 1 946 ? -16.722 -40.017 -2.367 1.00 89.62 946 THR A C 1
ATOM 7461 O O . THR A 1 946 ? -15.882 -40.454 -1.580 1.00 89.62 946 THR A O 1
ATOM 7464 N N . GLU A 1 947 ? -16.363 -39.274 -3.419 1.00 90.75 947 GLU A N 1
ATOM 7465 C CA . GLU A 1 947 ? -14.987 -38.822 -3.648 1.00 90.75 947 GLU A CA 1
ATOM 7466 C C . GLU A 1 947 ? -14.590 -37.807 -2.573 1.00 90.75 947 GLU A C 1
ATOM 7468 O O . GLU A 1 947 ? -15.158 -36.721 -2.494 1.00 90.75 947 GLU A O 1
ATOM 7473 N N . GLY A 1 948 ? -13.638 -38.196 -1.722 1.00 91.06 948 GLY A N 1
ATOM 7474 C CA . GLY A 1 948 ? -13.199 -37.423 -0.559 1.00 91.06 948 GLY A CA 1
ATOM 7475 C C . GLY A 1 948 ? -13.794 -37.852 0.787 1.00 91.06 948 GLY A C 1
ATOM 7476 O O . GLY A 1 948 ? -13.391 -37.314 1.814 1.00 91.06 948 GLY A O 1
ATOM 7477 N N . LEU A 1 949 ? -14.699 -38.841 0.813 1.00 93.75 949 LEU A N 1
ATOM 7478 C CA . LEU A 1 949 ? -15.213 -39.436 2.058 1.00 93.75 949 LEU A CA 1
ATOM 7479 C C . LEU A 1 949 ? -14.071 -40.035 2.901 1.00 93.75 949 LEU A C 1
ATOM 7481 O O . LEU A 1 949 ? -13.945 -39.769 4.093 1.00 93.75 949 LEU A O 1
ATOM 7485 N N . THR A 1 950 ? -13.210 -40.821 2.253 1.00 94.62 950 THR A N 1
ATOM 7486 C CA . THR A 1 950 ? -12.075 -41.518 2.869 1.00 94.62 950 THR A CA 1
ATOM 7487 C C . THR A 1 950 ? -10.772 -40.721 2.786 1.00 94.62 950 THR A C 1
ATOM 7489 O O . THR A 1 950 ? -10.604 -39.938 1.851 1.00 94.62 950 THR A O 1
ATOM 7492 N N . ASN A 1 951 ? -9.804 -41.003 3.663 1.00 93.25 951 ASN A N 1
ATOM 7493 C CA . ASN A 1 951 ? -8.416 -40.538 3.501 1.00 93.25 951 ASN A CA 1
ATOM 7494 C C . ASN A 1 951 ? -7.709 -41.206 2.291 1.00 93.25 951 ASN A C 1
ATOM 7496 O O . ASN A 1 951 ? -8.300 -42.029 1.573 1.00 93.25 951 ASN A O 1
ATOM 7500 N N . ALA A 1 952 ? -6.432 -40.879 2.052 1.00 92.88 952 ALA A N 1
ATOM 7501 C CA . ALA A 1 952 ? -5.664 -41.414 0.920 1.00 92.88 952 ALA A CA 1
ATOM 7502 C C . ALA A 1 952 ? -5.593 -42.960 0.906 1.00 92.88 952 ALA A C 1
ATOM 7504 O O . ALA A 1 952 ? -5.805 -43.576 -0.143 1.00 92.88 952 ALA A O 1
ATOM 7505 N N . ASN A 1 953 ? -5.449 -43.589 2.082 1.00 93.25 953 ASN A N 1
ATOM 7506 C CA . ASN A 1 953 ? -5.466 -45.048 2.303 1.00 93.25 953 ASN A CA 1
ATOM 7507 C C . ASN A 1 953 ? -6.849 -45.715 2.124 1.00 93.25 953 ASN A C 1
ATOM 7509 O O . ASN A 1 953 ? -7.015 -46.906 2.411 1.00 93.25 953 ASN A O 1
ATOM 7513 N N . LYS A 1 954 ? -7.856 -44.961 1.666 1.00 91.12 954 LYS A N 1
ATOM 7514 C CA . LYS A 1 954 ? -9.245 -45.404 1.472 1.00 91.12 954 LYS A CA 1
ATOM 7515 C C . LYS A 1 954 ? -9.889 -45.933 2.759 1.00 91.12 954 LYS A C 1
ATOM 7517 O O . LYS A 1 954 ? -10.656 -46.897 2.731 1.00 91.12 954 LYS A O 1
ATOM 7522 N N . LYS A 1 955 ? -9.585 -45.292 3.895 1.00 91.50 955 LYS A N 1
ATOM 7523 C CA . LYS A 1 955 ? -10.281 -45.493 5.174 1.00 91.50 955 LYS A CA 1
ATOM 7524 C C . LYS A 1 955 ? -11.267 -44.364 5.438 1.00 91.50 955 LYS A C 1
ATOM 7526 O O . LYS A 1 955 ? -10.944 -43.197 5.237 1.00 91.50 955 LYS A O 1
ATOM 7531 N N . ASP A 1 956 ? -12.456 -44.730 5.895 1.00 92.75 956 ASP A N 1
ATOM 7532 C CA . ASP A 1 956 ? -13.414 -43.803 6.493 1.00 92.75 956 ASP A CA 1
ATOM 7533 C C . ASP A 1 956 ? -12.994 -43.557 7.949 1.00 92.75 956 ASP A C 1
ATOM 7535 O O . ASP A 1 956 ? -12.937 -44.502 8.744 1.00 92.75 956 ASP A O 1
ATOM 7539 N N . LEU A 1 957 ? -12.659 -42.307 8.277 1.00 93.00 957 LEU A N 1
ATOM 7540 C CA . LEU A 1 957 ? -12.111 -41.950 9.583 1.00 93.00 957 LEU A CA 1
ATOM 7541 C C . LEU A 1 957 ? -13.142 -42.068 10.717 1.00 93.00 957 LEU A C 1
ATOM 7543 O O . LEU A 1 957 ? -12.745 -42.408 11.828 1.00 93.00 957 LEU A O 1
ATOM 7547 N N . ASP A 1 958 ? -14.451 -41.911 10.463 1.00 91.19 958 ASP A N 1
ATOM 7548 C CA . ASP A 1 958 ? -15.485 -42.140 11.499 1.00 91.19 958 ASP A CA 1
ATOM 7549 C C . ASP A 1 958 ? -15.703 -43.644 11.787 1.00 91.19 958 ASP A C 1
ATOM 7551 O O . ASP A 1 958 ? -16.594 -44.034 12.533 1.00 91.19 958 ASP A O 1
ATOM 7555 N N . THR A 1 959 ? -14.867 -44.523 11.219 1.00 90.38 959 THR A N 1
ATOM 7556 C CA . THR A 1 959 ? -14.877 -45.973 11.483 1.00 90.38 959 THR A CA 1
ATOM 7557 C C . THR A 1 959 ? -13.557 -46.510 12.051 1.00 90.38 959 THR A C 1
ATOM 7559 O O . THR A 1 959 ? -13.351 -47.729 12.057 1.00 90.38 959 THR A O 1
ATOM 7562 N N . ASP A 1 960 ? -12.657 -45.629 12.513 1.00 90.50 960 ASP A N 1
ATOM 7563 C CA . ASP A 1 960 ? -11.274 -45.962 12.903 1.00 90.50 960 ASP A CA 1
ATOM 7564 C C . ASP A 1 960 ? -10.912 -45.662 14.380 1.00 90.50 960 ASP A C 1
ATOM 7566 O O . ASP A 1 960 ? -9.911 -46.174 14.886 1.00 90.50 960 ASP A O 1
ATOM 7570 N N . PHE A 1 961 ? -11.740 -44.914 15.122 1.00 89.44 961 PHE A N 1
ATOM 7571 C CA . PHE A 1 961 ? -11.500 -44.531 16.524 1.00 89.44 961 PHE A CA 1
ATOM 7572 C C . PHE A 1 961 ? -11.718 -45.701 17.513 1.00 89.44 961 PHE A C 1
ATOM 7574 O O . PHE A 1 961 ? -12.727 -45.781 18.221 1.00 89.44 961 PHE A O 1
ATOM 7581 N N . PHE A 1 962 ? -10.766 -46.638 17.588 1.00 82.50 962 PHE A N 1
ATOM 7582 C CA . PHE A 1 962 ? -10.803 -47.785 18.511 1.00 82.50 962 PHE A CA 1
ATOM 7583 C C . PHE A 1 962 ? -9.857 -47.638 19.709 1.00 82.50 962 PHE A C 1
ATOM 7585 O O . PHE A 1 962 ? -8.701 -47.258 19.570 1.00 82.50 962 PHE A O 1
ATOM 7592 N N . GLY A 1 963 ? -10.315 -48.058 20.893 1.00 62.78 963 GLY A N 1
ATOM 7593 C CA . GLY A 1 963 ? -9.468 -48.173 22.086 1.00 62.78 963 GLY A CA 1
ATOM 7594 C C . GLY A 1 963 ? -8.653 -49.475 22.163 1.00 62.78 963 GLY A C 1
ATOM 7595 O O . GLY A 1 963 ? -9.063 -50.520 21.640 1.00 62.78 963 GLY A O 1
ATOM 7596 N N . ASN A 1 964 ? -7.540 -49.419 22.910 1.00 55.53 964 ASN A N 1
ATOM 7597 C CA . ASN A 1 964 ? -6.481 -50.440 23.031 1.00 55.53 964 ASN A CA 1
ATOM 7598 C C . ASN A 1 964 ? -6.955 -51.889 23.262 1.00 55.53 964 ASN A C 1
ATOM 7600 O O . ASN A 1 964 ? -6.268 -52.825 22.865 1.00 55.53 964 ASN A O 1
ATOM 7604 N N . ALA A 1 965 ? -8.118 -52.104 23.885 1.00 52.09 965 ALA A N 1
ATOM 7605 C CA . ALA A 1 965 ? -8.672 -53.443 24.118 1.00 52.09 965 ALA A CA 1
ATOM 7606 C C . ALA A 1 965 ? -9.024 -54.212 22.823 1.00 52.09 965 ALA A C 1
ATOM 7608 O O . ALA A 1 965 ? -9.208 -55.428 22.865 1.00 52.09 965 ALA A O 1
ATOM 7609 N N . SER A 1 966 ? -9.121 -53.516 21.683 1.00 53.69 966 SER A N 1
ATOM 7610 C CA . SER A 1 966 ? -9.648 -54.051 20.416 1.00 53.69 966 SER A CA 1
ATOM 7611 C C . SER A 1 966 ? -8.567 -54.375 19.376 1.00 53.69 966 SER A C 1
ATOM 7613 O O . SER A 1 966 ? -8.822 -55.100 18.414 1.00 53.69 966 SER A O 1
ATOM 7615 N N . GLN A 1 967 ? -7.366 -53.808 19.520 1.00 52.66 967 GLN A N 1
ATOM 7616 C CA . GLN A 1 967 ? -6.365 -53.763 18.453 1.00 52.66 967 GLN A CA 1
ATOM 7617 C C . GLN A 1 967 ? -5.303 -54.861 18.608 1.00 52.66 967 GLN A C 1
ATOM 7619 O O . GLN A 1 967 ? -4.372 -54.755 19.401 1.00 52.66 967 GLN A O 1
ATOM 7624 N N . ARG A 1 968 ? -5.418 -55.913 17.788 1.00 49.09 968 ARG A N 1
ATOM 7625 C CA . ARG A 1 968 ? -4.291 -56.812 17.457 1.00 49.09 968 ARG A CA 1
ATOM 7626 C C . ARG A 1 968 ? -3.947 -56.874 15.963 1.00 49.09 968 ARG A C 1
ATOM 7628 O O . ARG A 1 968 ? -2.883 -57.380 15.639 1.00 49.09 968 ARG A O 1
ATOM 7635 N N . PHE A 1 969 ? -4.822 -56.383 15.074 1.00 50.56 969 PHE A N 1
ATOM 7636 C CA . PHE A 1 969 ? -4.702 -56.550 13.612 1.00 50.56 969 PHE A CA 1
ATOM 7637 C C . PHE A 1 969 ? -5.333 -55.401 12.784 1.00 50.56 969 PHE A C 1
ATOM 7639 O O . PHE A 1 969 ? -5.933 -55.648 11.739 1.00 50.56 969 PHE A O 1
ATOM 7646 N N . ARG A 1 970 ? -5.250 -54.144 13.241 1.00 60.06 970 ARG A N 1
ATOM 7647 C CA . ARG A 1 970 ? -5.576 -52.957 12.423 1.00 60.06 970 ARG A CA 1
ATOM 7648 C C . ARG A 1 970 ? -4.528 -51.871 12.633 1.00 60.06 970 ARG A C 1
ATOM 7650 O O . ARG A 1 970 ? -4.196 -51.571 13.775 1.00 60.06 970 ARG A O 1
ATOM 7657 N N . GLU A 1 971 ? -4.065 -51.293 11.533 1.00 69.31 971 GLU A N 1
ATOM 7658 C CA . GLU A 1 971 ? -3.234 -50.090 11.502 1.00 69.31 971 GLU A CA 1
ATOM 7659 C C . GLU A 1 971 ? -4.155 -48.864 11.567 1.00 69.31 971 GLU A C 1
ATOM 7661 O O . GLU A 1 971 ? -4.992 -48.662 10.683 1.00 69.31 971 GLU A O 1
ATOM 7666 N N . MET A 1 972 ? -4.028 -48.090 12.646 1.00 81.25 972 MET A N 1
ATOM 7667 C CA . MET A 1 972 ? -4.739 -46.825 12.846 1.00 81.25 972 MET A CA 1
ATOM 7668 C C . MET A 1 972 ? -4.264 -45.798 11.813 1.00 81.25 972 MET A C 1
ATOM 7670 O O . MET A 1 972 ? -3.097 -45.811 11.421 1.00 81.25 972 MET A O 1
ATOM 7674 N N . GLN A 1 973 ? -5.155 -44.928 11.347 1.00 91.94 973 GLN A N 1
ATOM 7675 C CA . GLN A 1 973 ? -4.772 -43.856 10.429 1.00 91.94 973 GLN A CA 1
ATOM 7676 C C . GLN A 1 973 ? -4.153 -42.673 11.189 1.00 91.94 973 GLN A C 1
ATOM 7678 O O . GLN A 1 973 ? -4.585 -42.380 12.307 1.00 91.94 973 GLN A O 1
ATOM 7683 N N . PRO A 1 974 ? -3.156 -41.976 10.613 1.00 93.19 974 PRO A N 1
ATOM 7684 C CA . PRO A 1 974 ? -2.442 -40.915 11.321 1.00 93.19 974 PRO A CA 1
ATOM 7685 C C . PRO A 1 974 ? -3.340 -39.697 11.597 1.00 93.19 974 PRO A C 1
ATOM 7687 O O . PRO A 1 974 ? -3.146 -39.006 12.599 1.00 93.19 974 PRO A O 1
ATOM 7690 N N . GLU A 1 975 ? -4.383 -39.482 10.783 1.00 95.31 975 GLU A N 1
ATOM 7691 C CA . GLU A 1 975 ? -5.426 -38.494 11.071 1.00 95.31 975 GLU A CA 1
ATOM 7692 C C . GLU A 1 975 ? -6.217 -38.851 12.339 1.00 95.31 975 GLU A C 1
ATOM 7694 O O . GLU A 1 975 ? -6.405 -38.010 13.223 1.00 95.31 975 GLU A O 1
ATOM 7699 N N . THR A 1 976 ? -6.636 -40.116 12.452 1.00 93.06 976 THR A N 1
ATOM 7700 C CA . THR A 1 976 ? -7.339 -40.657 13.622 1.00 93.06 976 THR A CA 1
ATOM 7701 C C . THR A 1 976 ? -6.466 -40.561 14.873 1.00 93.06 976 THR A C 1
ATOM 7703 O O . THR A 1 976 ? -6.931 -40.086 15.908 1.00 93.06 976 THR A O 1
ATOM 7706 N N . GLU A 1 977 ? -5.191 -40.959 14.785 1.00 92.31 977 GLU A N 1
ATOM 7707 C CA . GLU A 1 977 ? -4.251 -40.954 15.913 1.00 92.31 977 GLU A CA 1
ATOM 7708 C C . GLU A 1 977 ? -4.046 -39.541 16.481 1.00 92.31 977 GLU A C 1
ATOM 7710 O O . GLU A 1 977 ? -4.125 -39.341 17.698 1.00 92.31 977 GLU A O 1
ATOM 7715 N N . ALA A 1 978 ? -3.860 -38.541 15.612 1.00 93.69 978 ALA A N 1
ATOM 7716 C CA . ALA A 1 978 ? -3.695 -37.144 16.011 1.00 93.69 978 ALA A CA 1
ATOM 7717 C C . ALA A 1 978 ? -4.907 -36.612 16.804 1.00 93.69 978 ALA A C 1
ATOM 7719 O O . ALA A 1 978 ? -4.747 -35.948 17.834 1.00 93.69 978 ALA A O 1
ATOM 7720 N N . VAL A 1 979 ? -6.129 -36.947 16.372 1.00 94.12 979 VAL A N 1
ATOM 7721 C CA . VAL A 1 979 ? -7.364 -36.540 17.064 1.00 94.12 979 VAL A CA 1
ATOM 7722 C C . VAL A 1 979 ? -7.613 -37.379 18.325 1.00 94.12 979 VAL A C 1
ATOM 7724 O O . VAL A 1 979 ? -8.003 -36.824 19.354 1.00 94.12 979 VAL A O 1
ATOM 7727 N N . MET A 1 980 ? -7.323 -38.684 18.313 1.00 92.31 980 MET A N 1
ATOM 7728 C CA . MET A 1 980 ? -7.392 -39.549 19.500 1.00 92.31 980 MET A CA 1
ATOM 7729 C C . MET A 1 980 ? -6.462 -39.058 20.613 1.00 92.31 980 MET A C 1
ATOM 7731 O O . MET A 1 980 ? -6.880 -38.983 21.769 1.00 92.31 980 MET A O 1
ATOM 7735 N N . LYS A 1 981 ? -5.236 -38.649 20.270 1.00 91.50 981 LYS A N 1
ATOM 7736 C CA . LYS A 1 981 ? -4.272 -38.052 21.203 1.00 91.50 981 LYS A CA 1
ATOM 7737 C C . LYS A 1 981 ? -4.797 -36.749 21.815 1.00 91.50 981 LYS A C 1
ATOM 7739 O O . LYS A 1 981 ? -4.650 -36.548 23.019 1.00 91.50 981 LYS A O 1
ATOM 7744 N N . LEU A 1 982 ? -5.471 -35.901 21.029 1.00 92.38 982 LEU A N 1
ATOM 7745 C CA . LEU A 1 982 ? -6.137 -34.700 21.546 1.00 92.38 982 LEU A CA 1
ATOM 7746 C C . LEU A 1 982 ? -7.296 -35.051 22.498 1.00 92.38 982 LEU A C 1
ATOM 7748 O O . LEU A 1 982 ? -7.416 -34.443 23.560 1.00 92.38 982 LEU A O 1
ATOM 7752 N N . ILE A 1 983 ? -8.127 -36.045 22.162 1.00 91.19 983 ILE A N 1
ATOM 7753 C CA . ILE A 1 983 ? -9.224 -36.525 23.026 1.00 91.19 983 ILE A CA 1
ATOM 7754 C C . ILE A 1 983 ? -8.678 -37.042 24.367 1.00 91.19 983 ILE A C 1
ATOM 7756 O O . ILE A 1 983 ? -9.219 -36.730 25.429 1.00 91.19 983 ILE A O 1
ATOM 7760 N N . GLN A 1 984 ? -7.573 -37.788 24.334 1.00 87.88 984 GLN A N 1
ATOM 7761 C CA . GLN A 1 984 ? -6.940 -38.384 25.514 1.00 87.88 984 GLN A CA 1
ATOM 7762 C C . GLN A 1 984 ? -6.314 -37.368 26.486 1.00 87.88 984 GLN A C 1
ATOM 7764 O O . GLN A 1 984 ? -5.947 -37.761 27.593 1.00 87.88 984 GLN A O 1
ATOM 7769 N N . THR A 1 985 ? -6.263 -36.074 26.144 1.00 80.38 985 THR A N 1
ATOM 7770 C CA . THR A 1 985 ? -5.916 -35.009 27.107 1.00 80.38 985 THR A CA 1
ATOM 7771 C C . THR A 1 985 ? -6.971 -34.819 28.206 1.00 80.38 985 THR A C 1
ATOM 7773 O O . THR A 1 985 ? -6.653 -34.250 29.244 1.00 80.38 985 THR A O 1
ATOM 7776 N N . LYS A 1 986 ? -8.213 -35.302 28.003 1.00 69.06 986 LYS A N 1
ATOM 7777 C CA . LYS A 1 986 ? -9.330 -35.285 28.979 1.00 69.06 986 LYS A CA 1
ATOM 7778 C C . LYS A 1 986 ? -9.695 -33.898 29.544 1.00 69.06 986 LYS A C 1
ATOM 7780 O O . LYS A 1 986 ? -10.345 -33.805 30.579 1.00 69.06 986 LYS A O 1
ATOM 7785 N N . GLY A 1 987 ? -9.314 -32.820 28.855 1.00 77.19 987 GLY A N 1
ATOM 7786 C CA . GLY A 1 987 ? -9.597 -31.443 29.276 1.00 77.19 987 GLY A CA 1
ATOM 7787 C C . GLY A 1 987 ? -10.914 -30.848 28.762 1.00 77.19 987 GLY A C 1
ATOM 7788 O O . GLY A 1 987 ? -11.227 -29.721 29.121 1.00 77.19 987 GLY A O 1
ATOM 7789 N N . PHE A 1 988 ? -11.663 -31.545 27.898 1.00 89.75 988 PHE A N 1
ATOM 7790 C CA . PHE A 1 988 ? -12.800 -30.968 27.165 1.00 89.75 988 PHE A CA 1
ATOM 7791 C C . PHE A 1 988 ? -14.155 -31.175 27.861 1.00 89.75 988 PHE A C 1
ATOM 7793 O O . PHE A 1 988 ? -14.555 -32.297 28.162 1.00 89.75 988 PHE A O 1
ATOM 7800 N N . THR A 1 989 ? -14.903 -30.085 28.030 1.00 91.38 989 THR A N 1
ATOM 7801 C CA . THR A 1 989 ? -16.242 -30.026 28.644 1.00 91.38 989 THR A CA 1
ATOM 7802 C C . THR A 1 989 ? -17.366 -30.367 27.656 1.00 91.38 989 THR A C 1
ATOM 7804 O O . THR A 1 989 ? -18.386 -30.927 28.054 1.00 91.38 989 THR A O 1
ATOM 7807 N N . LEU A 1 990 ? -17.183 -30.038 26.372 1.00 93.75 990 LEU A N 1
ATOM 7808 C CA . LEU A 1 990 ? -18.125 -30.300 25.276 1.00 93.75 990 LEU A CA 1
ATOM 7809 C C . LEU A 1 990 ? -17.371 -30.416 23.946 1.00 93.75 990 LEU A C 1
ATOM 7811 O O . LEU A 1 990 ? -16.405 -29.684 23.714 1.00 93.75 990 LEU A O 1
ATOM 7815 N N . SER A 1 991 ? -17.839 -31.289 23.056 1.00 95.69 9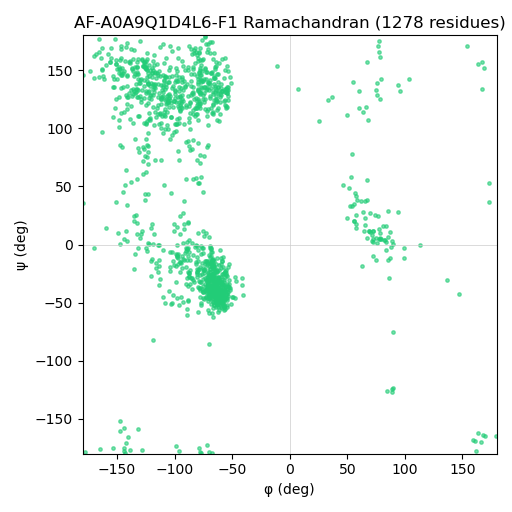91 SER A N 1
ATOM 7816 C CA . SER A 1 991 ? -17.354 -31.407 21.682 1.00 95.69 991 SER A CA 1
ATOM 7817 C C . SER A 1 991 ? -18.519 -31.399 20.683 1.00 95.69 991 SER A C 1
ATOM 7819 O O . SER A 1 991 ? -19.566 -32.006 20.915 1.00 95.69 991 SER A O 1
ATOM 7821 N N . VAL A 1 992 ? -18.352 -30.694 19.566 1.00 97.69 992 VAL A N 1
ATOM 7822 C CA . VAL A 1 992 ? -19.364 -30.541 18.511 1.00 97.69 992 VAL A CA 1
ATOM 7823 C C . VAL A 1 992 ? -18.717 -30.826 17.159 1.00 97.69 992 VAL A C 1
ATOM 7825 O O . VAL A 1 992 ? -17.891 -30.047 16.682 1.00 97.69 992 VAL A O 1
ATOM 7828 N N . ALA A 1 993 ? -19.087 -31.943 16.539 1.00 97.31 993 ALA A N 1
ATOM 7829 C CA . ALA A 1 993 ? -18.635 -32.317 15.203 1.00 97.31 993 ALA A CA 1
ATOM 7830 C C . ALA A 1 993 ? -19.630 -31.819 14.137 1.00 97.31 993 ALA A C 1
ATOM 7832 O O . ALA A 1 993 ? -20.834 -32.025 14.287 1.00 97.31 993 ALA A O 1
ATOM 7833 N N . LEU A 1 994 ? -19.149 -31.190 13.062 1.00 97.56 994 LEU A N 1
ATOM 7834 C CA . LEU A 1 994 ? -19.955 -30.746 11.920 1.00 97.56 994 LEU A CA 1
ATOM 7835 C C . LEU A 1 994 ? -19.695 -31.611 10.682 1.00 97.56 994 LEU A C 1
ATOM 7837 O O . LEU A 1 994 ? -18.545 -31.848 10.307 1.00 97.56 994 LEU A O 1
ATOM 7841 N N . ASP A 1 995 ? -20.782 -32.013 10.030 1.00 93.56 995 ASP A N 1
ATOM 7842 C CA . ASP A 1 995 ? -20.817 -32.901 8.865 1.00 93.56 995 ASP A CA 1
ATOM 7843 C C . ASP A 1 995 ? -21.940 -32.469 7.883 1.00 93.56 995 ASP A C 1
ATOM 7845 O O . ASP A 1 995 ? -22.613 -31.454 8.105 1.00 93.56 995 ASP A O 1
ATOM 7849 N N . GLY A 1 996 ? -22.158 -33.193 6.780 1.00 90.81 996 GLY A N 1
ATOM 7850 C CA . GLY A 1 996 ? -23.088 -32.836 5.699 1.00 90.81 996 GLY A CA 1
ATOM 7851 C C . GLY A 1 996 ? -23.920 -33.999 5.141 1.00 90.81 996 GLY A C 1
ATOM 7852 O O . GLY A 1 996 ? -23.891 -35.121 5.629 1.00 90.81 996 GLY A O 1
ATOM 7853 N N . GLY A 1 997 ? -24.720 -33.722 4.108 1.00 87.56 997 GLY A N 1
ATOM 7854 C CA . GLY A 1 997 ? -25.584 -34.715 3.447 1.00 87.56 997 GLY A CA 1
ATOM 7855 C C . GLY A 1 997 ? -26.942 -34.966 4.123 1.00 87.56 997 GLY A C 1
ATOM 7856 O O . GLY A 1 997 ? -27.782 -35.668 3.563 1.00 87.56 997 GLY A O 1
ATOM 7857 N N . SER A 1 998 ? -27.206 -34.359 5.283 1.00 89.94 998 SER A N 1
ATOM 7858 C CA . SER A 1 998 ? -28.507 -34.382 5.968 1.00 89.94 998 SER A CA 1
ATOM 7859 C C . SER A 1 998 ? -28.705 -33.124 6.825 1.00 89.94 998 SER A C 1
ATOM 7861 O O . SER A 1 998 ? -27.805 -32.290 6.902 1.00 89.94 998 SER A O 1
ATOM 7863 N N . LEU A 1 999 ? -29.871 -32.967 7.459 1.00 91.56 999 LEU A N 1
ATOM 7864 C CA . LEU A 1 999 ? -30.174 -31.848 8.360 1.00 91.56 999 LEU A CA 1
ATOM 7865 C C . LEU A 1 999 ? -30.785 -32.348 9.679 1.00 91.56 999 LEU A C 1
ATOM 7867 O O . LEU A 1 999 ? -32.006 -32.402 9.830 1.00 91.56 999 LEU A O 1
ATOM 7871 N N . LEU A 1 1000 ? -29.922 -32.756 10.611 1.00 93.56 1000 LEU A N 1
ATOM 7872 C CA . LEU A 1 1000 ? -30.277 -33.316 11.923 1.00 93.56 1000 LEU A CA 1
ATOM 7873 C C . LEU A 1 1000 ? -29.064 -33.292 12.870 1.00 93.56 1000 LEU A C 1
ATOM 7875 O O . LEU A 1 1000 ? -27.923 -33.266 12.411 1.00 93.56 1000 LEU A O 1
ATOM 7879 N N . ALA A 1 1001 ? -29.293 -33.383 14.180 1.00 95.44 1001 ALA A N 1
ATOM 7880 C CA . ALA A 1 1001 ? -28.242 -33.603 15.177 1.00 95.44 1001 ALA A CA 1
ATOM 7881 C C . ALA A 1 1001 ? -28.303 -35.034 15.747 1.00 95.44 1001 ALA A C 1
ATOM 7883 O O . ALA A 1 1001 ? -29.382 -35.597 15.939 1.00 95.44 1001 ALA A O 1
ATOM 7884 N N . THR A 1 1002 ? -27.143 -35.631 16.041 1.00 94.44 1002 THR A N 1
ATOM 7885 C CA . THR A 1 1002 ? -27.041 -36.967 16.652 1.00 94.44 1002 THR A CA 1
ATOM 7886 C C . THR A 1 1002 ? -26.263 -36.967 17.958 1.00 94.44 1002 THR A C 1
ATOM 7888 O O . THR A 1 1002 ? -25.194 -36.360 18.058 1.00 94.44 1002 THR A O 1
ATOM 7891 N N . TYR A 1 1003 ? -26.776 -37.717 18.933 1.00 93.31 1003 TYR A N 1
ATOM 7892 C CA . TYR A 1 1003 ? -26.123 -37.977 20.218 1.00 93.31 1003 TYR A CA 1
ATOM 7893 C C . TYR A 1 1003 ? -25.597 -39.430 20.311 1.00 93.31 1003 TYR A C 1
ATOM 7895 O O . TYR A 1 1003 ? -26.030 -40.284 19.525 1.00 93.31 1003 TYR A O 1
ATOM 7903 N N . PRO A 1 1004 ? -24.645 -39.733 21.220 1.00 90.94 1004 PRO A N 1
ATOM 7904 C CA . PRO A 1 1004 ? -24.030 -41.058 21.341 1.00 90.94 1004 PRO A CA 1
ATOM 7905 C C . PRO A 1 1004 ? -25.045 -42.139 21.758 1.00 90.94 1004 PRO A C 1
ATOM 7907 O O . PRO A 1 1004 ? -26.063 -41.841 22.371 1.00 90.94 1004 PRO A O 1
ATOM 7910 N N . TYR A 1 1005 ? -24.828 -43.426 21.495 1.00 89.75 1005 TYR A N 1
ATOM 7911 C CA . TYR A 1 1005 ? -23.702 -44.032 20.775 1.00 89.75 1005 TYR A CA 1
ATOM 7912 C C . TYR A 1 1005 ? -24.061 -44.344 19.311 1.00 89.75 1005 TYR A C 1
ATOM 7914 O O . TYR A 1 1005 ? -25.218 -44.677 19.022 1.00 89.75 1005 TYR A O 1
ATOM 7922 N N . ASN A 1 1006 ? -23.063 -44.336 18.416 1.00 86.19 1006 ASN A N 1
ATOM 7923 C CA . ASN A 1 1006 ? -23.159 -44.925 17.071 1.00 86.19 1006 ASN A CA 1
ATOM 7924 C C . ASN A 1 1006 ? -23.247 -46.471 17.162 1.00 86.19 1006 ASN A C 1
ATOM 7926 O O . ASN A 1 1006 ? -23.873 -47.115 16.317 1.00 86.19 1006 ASN A O 1
ATOM 7930 N N . LYS A 1 1007 ? -22.688 -47.078 18.222 1.00 82.88 1007 LYS A N 1
ATOM 7931 C CA . LYS A 1 1007 ? -22.756 -48.530 18.485 1.00 82.88 1007 LYS A CA 1
ATOM 7932 C C . LYS A 1 1007 ? -24.203 -49.001 18.745 1.00 82.88 1007 LYS A C 1
ATOM 7934 O O . LYS A 1 1007 ? -24.877 -48.423 19.605 1.00 82.88 1007 LYS A O 1
ATOM 7939 N N . PRO A 1 1008 ? -24.677 -50.096 18.116 1.00 70.44 1008 PRO A N 1
ATOM 7940 C CA . PRO A 1 1008 ? -26.091 -50.495 18.177 1.00 70.44 1008 PRO A CA 1
ATOM 7941 C C . PRO A 1 1008 ? -26.539 -51.234 19.454 1.00 70.44 1008 PRO A C 1
ATOM 7943 O O . PRO A 1 1008 ? -27.739 -51.364 19.670 1.00 70.44 1008 PRO A O 1
ATOM 7946 N N . VAL A 1 1009 ? -25.624 -51.735 20.299 1.00 70.38 1009 VAL A N 1
ATOM 7947 C CA . VAL A 1 1009 ? -25.970 -52.615 21.450 1.00 70.38 1009 VAL A CA 1
ATOM 7948 C C . VAL A 1 1009 ? -25.692 -51.977 22.824 1.00 70.38 1009 VAL A C 1
ATOM 7950 O O . VAL A 1 1009 ? -26.161 -52.471 23.845 1.00 70.38 1009 VAL A O 1
ATOM 7953 N N . GLN A 1 1010 ? -24.949 -50.867 22.884 1.00 72.62 1010 GLN A N 1
ATOM 7954 C CA . GLN A 1 1010 ? -24.606 -50.201 24.149 1.00 72.62 1010 GLN A CA 1
ATOM 7955 C C . GLN A 1 1010 ? -25.787 -49.333 24.644 1.00 72.62 1010 GLN A C 1
ATOM 7957 O O . GLN A 1 1010 ? -26.354 -48.590 23.836 1.00 72.62 1010 GLN A O 1
ATOM 7962 N N . PRO A 1 1011 ? -26.193 -49.391 25.928 1.00 71.81 1011 PRO A N 1
ATOM 7963 C CA . PRO A 1 1011 ? -27.119 -48.411 26.499 1.00 71.81 1011 PRO A CA 1
ATOM 7964 C C . PRO A 1 1011 ? -26.443 -47.034 26.598 1.00 71.81 1011 PRO A C 1
ATOM 7966 O O . PRO A 1 1011 ? -25.234 -46.947 26.810 1.00 71.81 1011 PRO A O 1
ATOM 7969 N N . VAL A 1 1012 ? -27.211 -45.954 26.441 1.00 73.62 1012 VAL A N 1
ATOM 7970 C CA . VAL A 1 1012 ? -26.679 -44.585 26.511 1.00 73.62 1012 VAL A CA 1
ATOM 7971 C C . VAL A 1 1012 ? -26.693 -44.113 27.965 1.00 73.62 1012 VAL A C 1
ATOM 7973 O O . VAL A 1 1012 ? -27.744 -43.799 28.520 1.00 73.62 1012 VAL A O 1
ATOM 7976 N N . GLU A 1 1013 ? -25.525 -44.066 28.606 1.00 74.81 1013 GLU A N 1
ATOM 7977 C CA . GLU A 1 1013 ? -25.407 -43.443 29.927 1.00 74.81 1013 GLU A CA 1
ATOM 7978 C C . GLU A 1 1013 ? -25.658 -41.929 29.814 1.00 74.81 1013 GLU A C 1
ATOM 7980 O O . GLU A 1 1013 ? -25.062 -41.258 28.975 1.00 74.81 1013 GLU A O 1
ATOM 7985 N N . ASN A 1 1014 ? -26.546 -41.396 30.663 1.00 78.06 1014 ASN A N 1
ATOM 7986 C CA . ASN A 1 1014 ? -26.986 -39.992 30.647 1.00 78.06 1014 ASN A CA 1
ATOM 7987 C C . ASN A 1 1014 ? -27.604 -39.527 29.306 1.00 78.06 1014 ASN A C 1
ATOM 7989 O O . ASN A 1 1014 ? -27.359 -38.405 28.851 1.00 78.06 1014 ASN A O 1
ATOM 7993 N N . GLU A 1 1015 ? -28.434 -40.387 28.697 1.00 85.81 1015 GLU A N 1
ATOM 7994 C CA . GLU A 1 1015 ? -29.171 -40.098 27.456 1.00 85.81 1015 GLU A CA 1
ATOM 7995 C C . GLU A 1 1015 ? -29.871 -38.732 27.482 1.00 85.81 1015 GLU A C 1
ATOM 7997 O O . GLU A 1 1015 ? -29.715 -37.961 26.538 1.00 85.81 1015 GLU A O 1
ATOM 8002 N N . ASP A 1 1016 ? -30.566 -38.396 28.575 1.00 86.94 1016 ASP A N 1
ATOM 8003 C CA . ASP A 1 1016 ? -31.317 -37.141 28.712 1.00 86.94 1016 ASP A CA 1
ATOM 8004 C C . ASP A 1 1016 ? -30.448 -35.899 28.462 1.00 86.94 1016 ASP A C 1
ATOM 8006 O O . ASP A 1 1016 ? -30.864 -34.992 27.744 1.00 86.94 1016 ASP A O 1
ATOM 8010 N N . THR A 1 1017 ? -29.218 -35.865 28.990 1.00 88.50 1017 THR A N 1
ATOM 8011 C CA . THR A 1 1017 ? -28.293 -34.738 28.778 1.00 88.50 1017 THR A CA 1
ATOM 8012 C C . THR A 1 1017 ? -27.732 -34.729 27.362 1.00 88.50 1017 THR A C 1
ATOM 8014 O O . THR A 1 1017 ? -27.685 -33.679 26.727 1.00 88.50 1017 THR A O 1
ATOM 8017 N N . LEU A 1 1018 ? -27.310 -35.884 26.846 1.00 90.50 1018 LEU A N 1
ATOM 8018 C CA . LEU A 1 1018 ? -26.708 -35.983 25.513 1.00 90.50 1018 LEU A CA 1
ATOM 8019 C C . LEU A 1 1018 ? -27.717 -35.600 24.414 1.00 90.50 1018 LEU A C 1
ATOM 8021 O O . LEU A 1 1018 ? -27.395 -34.869 23.476 1.00 90.50 1018 LEU A O 1
ATOM 8025 N N . LYS A 1 1019 ? -28.970 -36.024 24.587 1.00 92.56 1019 LYS A N 1
ATOM 8026 C CA . LYS A 1 1019 ? -30.120 -35.675 23.751 1.00 92.56 1019 LYS A CA 1
ATOM 8027 C C . LYS A 1 1019 ? -30.549 -34.220 23.924 1.00 92.56 1019 LYS A C 1
ATOM 8029 O O . LYS A 1 1019 ? -30.876 -33.570 22.931 1.00 92.56 1019 LYS A O 1
ATOM 8034 N N . TYR A 1 1020 ? -30.507 -33.685 25.146 1.00 93.06 1020 TYR A N 1
ATOM 8035 C CA . TYR A 1 1020 ? -30.735 -32.263 25.417 1.00 93.06 1020 TYR A CA 1
ATOM 8036 C C . TYR A 1 1020 ? -29.708 -31.379 24.691 1.00 93.06 1020 TYR A C 1
ATOM 8038 O O . TYR A 1 1020 ? -30.118 -30.476 23.970 1.00 93.06 1020 TYR A O 1
ATOM 8046 N N . LEU A 1 1021 ? -28.407 -31.681 24.769 1.00 93.75 1021 LEU A N 1
ATOM 8047 C CA . LEU A 1 1021 ? -27.355 -30.917 24.077 1.00 93.75 1021 LEU A CA 1
ATOM 8048 C C . LEU A 1 1021 ? -27.559 -30.899 22.551 1.00 93.75 1021 LEU A C 1
ATOM 8050 O O . LEU A 1 1021 ? -27.526 -29.834 21.934 1.00 93.75 1021 LEU A O 1
ATOM 8054 N N . ALA A 1 1022 ? -27.873 -32.051 21.946 1.00 95.06 1022 ALA A N 1
ATOM 8055 C CA . ALA A 1 1022 ? -28.244 -32.122 20.529 1.00 95.06 1022 ALA A CA 1
ATOM 8056 C C . ALA A 1 1022 ? -29.519 -31.307 20.209 1.00 95.06 1022 ALA A C 1
ATOM 8058 O O . ALA A 1 1022 ? -29.609 -30.676 19.154 1.00 95.06 1022 ALA A O 1
ATOM 8059 N N . SER A 1 1023 ? -30.482 -31.267 21.138 1.00 95.31 1023 SER A N 1
ATOM 8060 C CA . SER A 1 1023 ? -31.716 -30.480 21.006 1.00 95.31 1023 SER A CA 1
ATOM 8061 C C . SER A 1 1023 ? -31.472 -28.972 21.111 1.00 95.31 1023 SER A C 1
ATOM 8063 O O . SER A 1 1023 ? -32.120 -28.218 20.392 1.00 95.31 1023 SER A O 1
ATOM 8065 N N . VAL A 1 1024 ? -30.529 -28.505 21.941 1.00 94.38 1024 VAL A N 1
ATOM 8066 C CA . VAL A 1 1024 ? -30.169 -27.075 22.022 1.00 94.38 1024 VAL A CA 1
ATOM 8067 C C . VAL A 1 1024 ? -29.651 -26.574 20.669 1.00 94.38 1024 VAL A C 1
ATOM 8069 O O . VAL A 1 1024 ? -30.059 -25.496 20.232 1.00 94.38 1024 VAL A O 1
ATOM 8072 N N . TYR A 1 1025 ? -28.851 -27.374 19.952 1.00 95.81 1025 TYR A N 1
ATOM 8073 C CA . TYR A 1 1025 ? -28.431 -27.040 18.586 1.00 95.81 1025 TYR A CA 1
ATOM 8074 C C . TYR A 1 1025 ? -29.621 -27.027 17.611 1.00 95.81 1025 TYR A C 1
ATOM 8076 O O . TYR A 1 1025 ? -29.845 -26.038 16.913 1.00 95.81 1025 TYR A O 1
ATOM 8084 N N . ALA A 1 1026 ? -30.422 -28.099 17.580 1.00 95.50 1026 ALA A N 1
ATOM 8085 C CA . ALA A 1 1026 ? -31.535 -28.236 16.636 1.00 95.50 1026 ALA A CA 1
ATOM 8086 C C . ALA A 1 1026 ? -32.633 -27.165 16.818 1.00 95.50 1026 ALA A C 1
ATOM 8088 O O . ALA A 1 1026 ? -33.206 -26.697 15.829 1.00 95.50 1026 ALA A O 1
ATOM 8089 N N . ASN A 1 1027 ? -32.892 -26.747 18.062 1.00 93.69 1027 ASN A N 1
ATOM 8090 C CA . ASN A 1 1027 ? -33.857 -25.702 18.417 1.00 93.69 1027 ASN A CA 1
ATOM 8091 C C . ASN A 1 1027 ? -33.377 -24.290 18.049 1.00 93.69 1027 ASN A C 1
ATOM 8093 O O . ASN A 1 1027 ? -34.204 -23.437 17.736 1.00 93.69 1027 ASN A O 1
ATOM 8097 N N . ASN A 1 1028 ? -32.064 -24.033 18.054 1.00 93.00 1028 ASN A N 1
ATOM 8098 C CA . ASN A 1 1028 ? -31.510 -22.754 17.594 1.00 93.00 1028 ASN A CA 1
ATOM 8099 C C . ASN A 1 1028 ? -31.380 -22.668 16.061 1.00 93.00 1028 ASN A C 1
ATOM 8101 O O . ASN A 1 1028 ? -31.294 -21.562 15.525 1.00 93.00 1028 ASN A O 1
ATOM 8105 N N . HIS A 1 1029 ? -31.428 -23.800 15.349 1.00 94.31 1029 HIS A N 1
ATOM 8106 C CA . HIS A 1 1029 ? -31.448 -23.833 13.887 1.00 94.31 1029 HIS A CA 1
ATOM 8107 C C . HIS A 1 1029 ? -32.867 -23.539 13.351 1.00 94.31 1029 HIS A C 1
ATOM 8109 O O . HIS A 1 1029 ? -33.813 -24.210 13.779 1.00 94.31 1029 HIS A O 1
ATOM 8115 N N . PRO A 1 1030 ? -33.051 -22.638 12.360 1.00 91.44 1030 PRO A N 1
ATOM 8116 C CA . PRO A 1 1030 ? -34.375 -22.194 11.892 1.00 91.44 1030 PRO A CA 1
ATOM 8117 C C . PRO A 1 1030 ? -35.346 -23.296 11.441 1.00 91.44 1030 PRO A C 1
ATOM 8119 O O . PRO A 1 1030 ? -36.556 -23.088 11.443 1.00 91.44 1030 PRO A O 1
ATOM 8122 N N . SER A 1 1031 ? -34.826 -24.452 11.024 1.00 90.69 1031 SER A N 1
ATOM 8123 C CA . SER A 1 1031 ? -35.605 -25.537 10.410 1.00 90.69 1031 SER A CA 1
ATOM 8124 C C . SER A 1 1031 ? -35.309 -26.950 10.928 1.00 90.69 1031 SER A C 1
ATOM 8126 O O . SER A 1 1031 ? -36.033 -27.874 10.564 1.00 90.69 1031 SER A O 1
ATOM 8128 N N . MET A 1 1032 ? -34.281 -27.159 11.764 1.00 93.00 1032 MET A N 1
ATOM 8129 C CA . MET A 1 1032 ? -33.851 -28.524 12.128 1.00 93.00 1032 MET A CA 1
ATOM 8130 C C . MET A 1 1032 ? -34.840 -29.164 13.108 1.00 93.00 1032 MET A C 1
ATOM 8132 O O . MET A 1 1032 ? -35.327 -30.266 12.863 1.00 93.00 1032 MET A O 1
ATOM 8136 N N . HIS A 1 1033 ? -35.235 -28.424 14.150 1.00 91.50 1033 HIS A N 1
ATOM 8137 C CA . HIS A 1 1033 ? -36.252 -28.834 15.125 1.00 91.50 1033 HIS A CA 1
ATOM 8138 C C . HIS A 1 1033 ? -37.618 -29.206 14.514 1.00 91.50 1033 HIS A C 1
ATOM 8140 O O . HIS A 1 1033 ? -38.374 -29.967 15.118 1.00 91.50 1033 HIS A O 1
ATOM 8146 N N . LEU A 1 1034 ? -37.940 -28.716 13.307 1.00 89.75 1034 LEU A N 1
ATOM 8147 C CA . LEU A 1 1034 ? -39.171 -29.068 12.582 1.00 89.75 1034 LEU A CA 1
ATOM 8148 C C . LEU A 1 1034 ? -39.203 -30.540 12.142 1.00 89.75 1034 LEU A C 1
ATOM 8150 O O . LEU A 1 1034 ? -40.266 -31.053 11.790 1.00 89.75 1034 LEU A O 1
ATOM 8154 N N . GLY A 1 1035 ? -38.049 -31.214 12.130 1.00 84.44 1035 GLY A N 1
ATOM 8155 C CA . GLY A 1 1035 ? -37.952 -32.654 11.918 1.00 84.44 1035 GLY A CA 1
ATOM 8156 C C . GLY A 1 1035 ? -38.222 -33.140 10.498 1.00 84.44 1035 GLY A C 1
ATOM 8157 O O . GLY A 1 1035 ? -38.383 -34.337 10.286 1.00 84.44 1035 GLY A O 1
ATOM 8158 N N . ARG A 1 1036 ? -38.297 -32.239 9.517 1.00 83.62 1036 ARG A N 1
ATOM 8159 C CA . ARG A 1 1036 ? -38.608 -32.558 8.116 1.00 83.62 1036 ARG A CA 1
ATOM 8160 C C . ARG A 1 1036 ? -37.477 -32.053 7.222 1.00 83.62 1036 ARG A C 1
ATOM 8162 O O . ARG A 1 1036 ? -37.609 -30.978 6.642 1.00 83.62 1036 ARG A O 1
ATOM 8169 N N . PRO A 1 1037 ? -36.353 -32.788 7.133 1.00 75.94 1037 PRO A N 1
ATOM 8170 C CA . PRO A 1 1037 ? -35.133 -32.276 6.513 1.00 75.94 1037 PRO A CA 1
ATOM 8171 C C . PRO A 1 1037 ? -35.256 -32.092 4.991 1.00 75.94 1037 PRO A C 1
ATOM 8173 O O . PRO A 1 1037 ? -34.528 -31.294 4.416 1.00 75.94 1037 PRO A O 1
ATOM 8176 N N . GLY A 1 1038 ? -36.174 -32.806 4.324 1.00 71.00 1038 GLY A N 1
ATOM 8177 C CA . GLY A 1 1038 ? -36.449 -32.638 2.889 1.00 71.00 1038 GLY A CA 1
ATOM 8178 C C . GLY A 1 1038 ? -35.331 -33.109 1.947 1.00 71.00 1038 GLY A C 1
ATOM 8179 O O . GLY A 1 1038 ? -35.384 -32.830 0.751 1.00 71.00 1038 GLY A O 1
ATOM 8180 N N . CYS A 1 1039 ? -34.318 -33.811 2.463 1.00 80.44 1039 CYS A N 1
ATOM 8181 C CA . CYS A 1 1039 ? -33.167 -34.258 1.683 1.00 80.44 1039 CYS A CA 1
ATOM 8182 C C . CYS A 1 1039 ? -33.567 -35.359 0.673 1.00 80.44 1039 CYS A C 1
ATOM 8184 O O . CYS A 1 1039 ? -34.083 -36.388 1.112 1.00 80.44 1039 CYS A O 1
ATOM 8186 N N . PRO A 1 1040 ? -33.283 -35.219 -0.643 1.00 60.16 1040 PRO A N 1
ATOM 8187 C CA . PRO A 1 1040 ? -33.843 -36.090 -1.692 1.00 60.16 1040 PRO A CA 1
ATOM 8188 C C . PRO A 1 1040 ? -33.581 -37.601 -1.578 1.00 60.16 1040 PRO A C 1
ATOM 8190 O O . PRO A 1 1040 ? -34.298 -38.377 -2.201 1.00 60.16 1040 PRO A O 1
ATOM 8193 N N . ASN A 1 1041 ? -32.567 -38.012 -0.809 1.00 55.94 1041 ASN A N 1
ATOM 8194 C CA . ASN A 1 1041 ? -32.124 -39.406 -0.682 1.00 55.94 1041 ASN A CA 1
ATOM 8195 C C . ASN A 1 1041 ? -32.256 -39.968 0.753 1.00 55.94 1041 ASN A C 1
ATOM 8197 O O . ASN A 1 1041 ? -31.744 -41.053 1.028 1.00 55.94 1041 ASN A O 1
ATOM 8201 N N . SER A 1 1042 ? -32.898 -39.252 1.687 1.00 57.34 1042 SER A N 1
ATOM 8202 C CA . SER A 1 1042 ? -33.078 -39.737 3.067 1.00 57.34 1042 SER A CA 1
ATOM 8203 C C . SER A 1 1042 ? -34.158 -40.821 3.141 1.00 57.34 1042 SER A C 1
ATOM 8205 O O . SER A 1 1042 ? -35.289 -40.591 2.721 1.00 57.34 1042 SER A O 1
ATOM 8207 N N . GLN A 1 1043 ? -33.855 -41.970 3.757 1.00 56.19 1043 GLN A N 1
ATOM 8208 C CA . GLN A 1 1043 ? -34.880 -42.970 4.116 1.00 56.19 1043 GLN A CA 1
ATOM 8209 C C . GLN A 1 1043 ? -35.722 -42.551 5.338 1.00 56.19 1043 GLN A C 1
ATOM 8211 O O . GLN A 1 1043 ? -36.706 -43.211 5.665 1.00 56.19 1043 GLN A O 1
ATOM 8216 N N . VAL A 1 1044 ? -35.352 -41.455 6.013 1.00 62.09 1044 VAL A N 1
ATOM 8217 C CA . VAL A 1 1044 ? -36.045 -40.924 7.191 1.00 62.09 1044 VAL A CA 1
ATOM 8218 C C . VAL A 1 1044 ? -36.695 -39.587 6.825 1.00 62.09 1044 VAL A C 1
ATOM 8220 O O . VAL A 1 1044 ? -36.025 -38.554 6.761 1.00 62.09 1044 VAL A O 1
ATOM 8223 N N . GLU A 1 1045 ? -38.005 -39.607 6.563 1.00 60.25 1045 GLU A N 1
ATOM 8224 C CA . GLU A 1 1045 ? -38.788 -38.412 6.195 1.00 60.25 1045 GLU A CA 1
ATOM 8225 C C . GLU A 1 1045 ? -39.179 -37.532 7.398 1.00 60.25 1045 GLU A C 1
ATOM 8227 O O . GLU A 1 1045 ? -39.485 -36.351 7.229 1.00 60.25 1045 GLU A O 1
ATOM 8232 N N . ASN A 1 1046 ? -39.198 -38.100 8.611 1.00 79.06 1046 ASN A N 1
ATOM 8233 C CA . ASN A 1 1046 ? -39.697 -37.441 9.819 1.00 79.06 1046 ASN A CA 1
ATOM 8234 C C . ASN A 1 1046 ? -38.832 -37.788 11.042 1.00 79.06 1046 ASN A C 1
ATOM 8236 O O . ASN A 1 1046 ? -38.783 -38.941 11.466 1.00 79.06 1046 ASN A O 1
ATOM 8240 N N . ILE A 1 1047 ? -38.183 -36.775 11.613 1.00 86.06 1047 ILE A N 1
ATOM 8241 C CA . ILE A 1 1047 ? -37.199 -36.855 12.698 1.00 86.06 1047 ILE A CA 1
ATOM 8242 C C . ILE A 1 1047 ? -37.687 -35.980 13.865 1.00 86.06 1047 ILE A C 1
ATOM 8244 O O . ILE A 1 1047 ? -37.479 -34.768 13.834 1.00 86.06 1047 ILE A O 1
ATOM 8248 N N . PRO A 1 1048 ? -38.365 -36.525 14.889 1.00 84.25 1048 PRO A N 1
ATOM 8249 C CA . PRO A 1 1048 ? -38.955 -35.716 15.958 1.00 84.25 1048 PRO A CA 1
ATOM 8250 C C . PRO A 1 1048 ? -37.939 -34.784 16.643 1.00 84.25 1048 PRO A C 1
ATOM 8252 O O . PRO A 1 1048 ? -36.959 -35.241 17.222 1.00 84.25 1048 PRO A O 1
ATOM 8255 N N . GLY A 1 1049 ? -38.164 -33.468 16.564 1.00 86.38 1049 GLY A N 1
ATOM 8256 C CA . GLY A 1 1049 ? -37.267 -32.457 17.139 1.00 86.38 1049 GLY A CA 1
ATOM 8257 C C . GLY A 1 1049 ? -35.924 -32.281 16.417 1.00 86.38 1049 GLY A C 1
ATOM 8258 O O . GLY A 1 1049 ? -35.058 -31.586 16.935 1.00 86.38 1049 GLY A O 1
ATOM 8259 N N . GLY A 1 1050 ? -35.717 -32.899 15.248 1.00 90.88 1050 GLY A N 1
ATOM 8260 C CA . GLY A 1 1050 ? -34.449 -32.825 14.509 1.00 90.88 1050 GLY A CA 1
ATOM 8261 C C . GLY A 1 1050 ? -33.290 -33.612 15.133 1.00 90.88 1050 GLY A C 1
ATOM 8262 O O . GLY A 1 1050 ? -32.149 -33.437 14.708 1.00 90.88 1050 GLY A O 1
ATOM 8263 N N . VAL A 1 1051 ? -33.563 -34.464 16.130 1.00 94.00 1051 VAL A N 1
ATOM 8264 C CA . VAL A 1 1051 ? -32.551 -35.171 16.929 1.00 94.00 1051 VAL A CA 1
ATOM 8265 C C . VAL A 1 1051 ? -32.780 -36.685 16.900 1.00 94.00 1051 VAL A C 1
ATOM 8267 O O . VAL A 1 1051 ? -33.888 -37.149 17.161 1.00 94.00 1051 VAL A O 1
ATOM 8270 N N . LEU A 1 1052 ? -31.720 -37.459 16.646 1.00 91.50 1052 LEU A N 1
ATOM 8271 C CA . LEU A 1 1052 ? -31.714 -38.933 16.695 1.00 91.50 1052 LEU A CA 1
ATOM 8272 C C . LEU A 1 1052 ? -30.571 -39.462 17.562 1.00 91.50 1052 LEU A C 1
ATOM 8274 O O . LEU A 1 1052 ? -29.550 -38.792 17.738 1.00 91.50 1052 LEU A O 1
ATOM 8278 N N . ARG A 1 1053 ? -30.684 -40.705 18.041 1.00 90.75 1053 ARG A N 1
ATOM 8279 C CA . ARG A 1 1053 ? -29.492 -41.431 18.493 1.00 90.75 1053 ARG A CA 1
ATOM 8280 C C . ARG A 1 1053 ? -28.652 -41.776 17.263 1.00 90.75 1053 ARG A C 1
ATOM 8282 O O . ARG A 1 1053 ? -29.189 -42.215 16.251 1.00 90.75 1053 ARG A O 1
ATOM 8289 N N . ALA A 1 1054 ? -27.330 -41.646 17.330 1.00 89.06 1054 ALA A N 1
ATOM 8290 C CA . ALA A 1 1054 ? -26.482 -41.865 16.155 1.00 89.06 1054 ALA A CA 1
ATOM 8291 C C . ALA A 1 1054 ? -26.604 -43.280 15.543 1.00 89.06 1054 ALA A C 1
ATOM 8293 O O . ALA A 1 1054 ? -26.590 -43.418 14.321 1.00 89.06 1054 ALA A O 1
ATOM 8294 N N . ALA A 1 1055 ? -26.821 -44.317 16.364 1.00 88.38 1055 ALA A N 1
ATOM 8295 C CA . ALA A 1 1055 ? -27.114 -45.675 15.891 1.00 88.38 1055 ALA A CA 1
ATOM 8296 C C . ALA A 1 1055 ? -28.429 -45.810 15.087 1.00 88.38 1055 ALA A C 1
ATOM 8298 O O . ALA A 1 1055 ? -28.555 -46.743 14.301 1.00 88.38 1055 ALA A O 1
ATOM 8299 N N . GLU A 1 1056 ? -29.399 -44.908 15.264 1.00 87.31 1056 GLU A N 1
ATOM 8300 C CA . GLU A 1 1056 ? -30.655 -44.877 14.490 1.00 87.31 1056 GLU A CA 1
ATOM 8301 C C . GLU A 1 1056 ? -30.466 -44.207 13.120 1.00 87.31 1056 GLU A C 1
ATOM 8303 O O . GLU A 1 1056 ? -31.261 -44.430 12.211 1.00 87.31 1056 GLU A O 1
ATOM 8308 N N . TRP A 1 1057 ? -29.413 -43.396 12.974 1.00 85.44 1057 TRP A N 1
ATOM 8309 C CA . TRP A 1 1057 ? -29.034 -42.751 11.718 1.00 85.44 1057 TRP A CA 1
ATOM 8310 C C . TRP A 1 1057 ? -28.086 -43.641 10.903 1.00 85.44 1057 TRP A C 1
ATOM 8312 O O . TRP A 1 1057 ? -28.437 -44.060 9.805 1.00 85.44 1057 TRP A O 1
ATOM 8322 N N . HIS A 1 1058 ? -26.910 -43.970 11.450 1.00 82.94 1058 HIS A N 1
ATOM 8323 C CA . HIS A 1 1058 ? -25.893 -44.803 10.796 1.00 82.94 1058 HIS A CA 1
ATOM 8324 C C . HIS A 1 1058 ? -25.119 -45.631 11.837 1.00 82.94 1058 HIS A C 1
ATOM 8326 O O . HIS A 1 1058 ? -24.048 -45.233 12.292 1.00 82.94 1058 HIS A O 1
ATOM 8332 N N . SER A 1 1059 ? -25.638 -46.803 12.224 1.00 85.94 1059 SER A N 1
ATOM 8333 C CA . SER A 1 1059 ? -24.973 -47.662 13.215 1.00 85.94 1059 SER A CA 1
ATOM 8334 C C . SER A 1 1059 ? -23.648 -48.243 12.713 1.00 85.94 1059 SER A C 1
ATOM 8336 O O . SER A 1 1059 ? -23.633 -49.017 11.753 1.00 85.94 1059 SER A O 1
ATOM 8338 N N . HIS A 1 1060 ? -22.552 -47.957 13.411 1.00 87.75 1060 HIS A N 1
ATOM 8339 C CA . HIS A 1 1060 ? -21.233 -48.543 13.160 1.00 87.75 1060 HIS A CA 1
ATOM 8340 C C . HIS A 1 1060 ? -20.382 -48.551 14.444 1.00 87.75 1060 HIS A C 1
ATOM 8342 O O . HIS A 1 1060 ? -20.869 -48.249 15.533 1.00 87.75 1060 HIS A O 1
ATOM 8348 N N . MET A 1 1061 ? -19.118 -48.964 14.332 1.00 86.81 1061 MET A N 1
ATOM 8349 C CA . MET A 1 1061 ? -18.146 -49.020 15.429 1.00 86.81 1061 MET A CA 1
ATOM 8350 C C . MET A 1 1061 ? -16.915 -48.195 15.045 1.00 86.81 1061 MET A C 1
ATOM 8352 O O . MET A 1 1061 ? -16.472 -48.295 13.904 1.00 86.81 1061 MET A O 1
ATOM 8356 N N . GLY A 1 1062 ? -16.335 -47.465 16.002 1.00 87.38 1062 GLY A N 1
ATOM 8357 C CA . GLY A 1 1062 ? -15.119 -46.671 15.781 1.00 87.38 1062 GLY A CA 1
ATOM 8358 C C . GLY A 1 1062 ? -15.364 -45.203 15.416 1.00 87.38 1062 GLY A C 1
ATOM 8359 O O . GLY A 1 1062 ? -14.529 -44.624 14.730 1.00 87.38 1062 GLY A O 1
ATOM 8360 N N . SER A 1 1063 ? -16.478 -44.613 15.862 1.00 91.56 1063 SER A N 1
ATOM 8361 C CA . SER A 1 1063 ? -16.761 -43.187 15.646 1.00 91.56 1063 SER A CA 1
ATOM 8362 C C . SER A 1 1063 ? -15.986 -42.280 16.597 1.00 91.56 1063 SER A C 1
ATOM 8364 O O . SER A 1 1063 ? -15.733 -42.646 17.752 1.00 91.56 1063 SER A O 1
ATOM 8366 N N . MET A 1 1064 ? -15.675 -41.061 16.144 1.00 92.56 1064 MET A N 1
ATOM 8367 C CA . MET A 1 1064 ? -15.040 -40.048 17.000 1.00 92.56 1064 MET A CA 1
ATOM 8368 C C . MET A 1 1064 ? -15.914 -39.743 18.225 1.00 92.56 1064 MET A C 1
ATOM 8370 O O . MET A 1 1064 ? -15.414 -39.665 19.348 1.00 92.56 1064 MET A O 1
ATOM 8374 N N . LYS A 1 1065 ? -17.234 -39.686 18.006 1.00 91.44 1065 LYS A N 1
ATOM 8375 C CA . LYS A 1 1065 ? -18.266 -39.421 19.014 1.00 91.44 1065 LYS A CA 1
ATOM 8376 C C . LYS A 1 1065 ? -18.221 -40.414 20.173 1.00 91.44 1065 LYS A C 1
ATOM 8378 O O . LYS A 1 1065 ? -18.171 -40.017 21.338 1.00 91.44 1065 LYS A O 1
ATOM 8383 N N . ASP A 1 1066 ? -18.226 -41.707 19.853 1.00 90.88 1066 ASP A N 1
ATOM 8384 C CA . ASP A 1 1066 ? -18.183 -42.767 20.861 1.00 90.88 1066 ASP A CA 1
ATOM 8385 C C . ASP A 1 1066 ? -16.862 -42.730 21.646 1.00 90.88 1066 ASP A C 1
ATOM 8387 O O . ASP A 1 1066 ? -16.850 -42.956 22.855 1.00 90.88 1066 ASP A O 1
ATOM 8391 N N . PHE A 1 1067 ? -15.753 -42.414 20.969 1.00 91.12 1067 PHE A N 1
ATOM 8392 C CA . PHE A 1 1067 ? -14.422 -42.357 21.569 1.00 91.12 1067 PHE A CA 1
ATOM 8393 C C . PHE A 1 1067 ? -14.223 -41.125 22.473 1.00 91.12 1067 PHE A C 1
ATOM 8395 O O . PHE A 1 1067 ? -13.639 -41.244 23.556 1.00 91.12 1067 PHE A O 1
ATOM 8402 N N . SER A 1 1068 ? -14.755 -39.959 22.085 1.00 91.12 1068 SER A N 1
ATOM 8403 C CA . SER A 1 1068 ? -14.813 -38.754 22.928 1.00 91.12 1068 SER A CA 1
ATOM 8404 C C . SER A 1 1068 ? -15.524 -39.023 24.256 1.00 91.12 1068 SER A C 1
ATOM 8406 O O . SER A 1 1068 ? -15.030 -38.595 25.302 1.00 91.12 1068 SER A O 1
ATOM 8408 N N . LEU A 1 1069 ? -16.614 -39.800 24.241 1.00 87.00 1069 LEU A N 1
ATOM 8409 C CA . LEU A 1 1069 ? -17.348 -40.167 25.452 1.00 87.00 1069 LEU A CA 1
ATOM 8410 C C . LEU A 1 1069 ? -16.637 -41.268 26.268 1.00 87.00 1069 LEU A C 1
ATOM 8412 O O . LEU A 1 1069 ? -16.374 -41.067 27.456 1.00 87.00 1069 LEU A O 1
ATOM 8416 N N . ASP A 1 1070 ? -16.273 -42.396 25.645 1.00 86.12 1070 ASP A N 1
ATOM 8417 C CA . ASP A 1 1070 ? -15.655 -43.550 26.328 1.00 86.12 1070 ASP A CA 1
ATOM 8418 C C . ASP A 1 1070 ? -14.274 -43.219 26.935 1.00 86.12 1070 ASP A C 1
ATOM 8420 O O . ASP A 1 1070 ? -13.964 -43.629 28.057 1.00 86.12 1070 ASP A O 1
ATOM 8424 N N . PHE A 1 1071 ? -13.422 -42.496 26.193 1.00 86.31 1071 PHE A N 1
ATOM 8425 C CA . PHE A 1 1071 ? -12.006 -42.293 26.533 1.00 86.31 1071 PHE A CA 1
ATOM 8426 C C . PHE A 1 1071 ? -11.664 -40.843 26.876 1.00 86.31 1071 PHE A C 1
ATOM 8428 O O . PHE A 1 1071 ? -10.829 -40.618 27.754 1.00 86.31 1071 PHE A O 1
ATOM 8435 N N . GLY A 1 1072 ? -12.303 -39.865 26.231 1.00 84.88 1072 GLY A N 1
ATOM 8436 C CA . GLY A 1 1072 ? -12.155 -38.446 26.575 1.00 84.88 1072 GLY A CA 1
ATOM 8437 C C . GLY A 1 1072 ? -12.973 -38.012 27.793 1.00 84.88 1072 GLY A C 1
ATOM 8438 O O . GLY A 1 1072 ? -12.631 -37.013 28.415 1.00 84.88 1072 GLY A O 1
ATOM 8439 N N . HIS A 1 1073 ? -14.023 -38.769 28.142 1.00 86.00 1073 HIS A N 1
ATOM 8440 C CA . HIS A 1 1073 ? -15.059 -38.397 29.122 1.00 86.00 1073 HIS A CA 1
ATOM 8441 C C . HIS A 1 1073 ? -15.795 -37.090 28.772 1.00 86.00 1073 HIS A C 1
ATOM 8443 O O . HIS A 1 1073 ? -16.356 -36.423 29.640 1.00 86.00 1073 HIS A O 1
ATOM 8449 N N . CYS A 1 1074 ? -15.815 -36.748 27.482 1.00 88.06 1074 CYS A N 1
ATOM 8450 C CA . CYS A 1 1074 ? -16.381 -35.521 26.943 1.00 88.06 1074 CYS A CA 1
ATOM 8451 C C . CYS A 1 1074 ? -17.692 -35.825 26.192 1.00 88.06 1074 CYS A C 1
ATOM 8453 O O . CYS A 1 1074 ? -17.680 -36.653 25.275 1.00 88.06 1074 CYS A O 1
ATOM 8455 N N . PRO A 1 1075 ? -18.820 -35.172 26.532 1.00 90.62 1075 PRO A N 1
ATOM 8456 C CA . PRO A 1 1075 ? -20.026 -35.194 25.711 1.00 90.62 1075 PRO A CA 1
ATOM 8457 C C . PRO A 1 1075 ? -19.733 -34.714 24.284 1.00 90.62 1075 PRO A C 1
ATOM 8459 O O . PRO A 1 1075 ? -19.253 -33.596 24.095 1.00 90.62 1075 PRO A O 1
ATOM 8462 N N . GLU A 1 1076 ? -20.053 -35.534 23.281 1.00 93.00 1076 GLU A N 1
ATOM 8463 C CA . GLU A 1 1076 ? -19.922 -35.162 21.871 1.00 93.00 1076 GLU A CA 1
ATOM 8464 C C . GLU A 1 1076 ? -21.232 -35.365 21.102 1.00 93.00 1076 GLU A C 1
ATOM 8466 O O . GLU A 1 1076 ? -21.901 -36.392 21.244 1.00 93.00 1076 GLU A O 1
ATOM 8471 N N . ILE A 1 1077 ? -21.582 -34.388 20.264 1.00 95.69 1077 ILE A N 1
ATOM 8472 C CA . ILE A 1 1077 ? -22.693 -34.462 19.306 1.00 95.69 1077 ILE A CA 1
ATOM 8473 C C . ILE A 1 1077 ? -22.165 -34.286 17.877 1.00 95.69 1077 ILE A C 1
ATOM 8475 O O . ILE A 1 1077 ? -21.208 -33.542 17.661 1.00 95.69 1077 ILE A O 1
ATOM 8479 N N . SER A 1 1078 ? -22.798 -34.937 16.895 1.00 95.38 1078 SER A N 1
ATOM 8480 C CA . SER A 1 1078 ? -22.530 -34.683 15.467 1.00 95.38 1078 SER A CA 1
ATOM 8481 C C . SER A 1 1078 ? -23.734 -34.008 14.825 1.00 95.38 1078 SER A C 1
ATOM 8483 O O . SER A 1 1078 ? -24.848 -34.528 14.911 1.00 95.38 1078 SER A O 1
ATOM 8485 N N . VAL A 1 1079 ? -23.505 -32.873 14.173 1.00 96.56 1079 VAL A N 1
ATOM 8486 C CA . VAL A 1 1079 ? -24.505 -32.056 13.487 1.00 96.56 1079 VAL A CA 1
ATOM 8487 C C . VAL A 1 1079 ? -24.323 -32.202 11.982 1.00 96.56 1079 VAL A C 1
ATOM 8489 O O . VAL A 1 1079 ? -23.288 -31.824 11.436 1.00 96.56 1079 VAL A O 1
ATOM 8492 N N . TYR A 1 1080 ? -25.362 -32.674 11.303 1.00 94.12 1080 TYR A N 1
ATOM 8493 C CA . TYR A 1 1080 ? -25.447 -32.649 9.850 1.00 94.12 1080 TYR A CA 1
ATOM 8494 C C . TYR A 1 1080 ? -26.032 -31.296 9.426 1.00 94.12 1080 TYR A C 1
ATOM 8496 O O . TYR A 1 1080 ? -27.170 -30.963 9.760 1.00 94.12 1080 TYR A O 1
ATOM 8504 N N . THR A 1 1081 ? -25.211 -30.488 8.755 1.00 93.31 1081 THR A N 1
ATOM 8505 C CA . THR A 1 1081 ? -25.419 -29.040 8.545 1.00 93.31 1081 THR A CA 1
ATOM 8506 C C . THR A 1 1081 ? -26.257 -28.682 7.311 1.00 93.31 1081 THR A C 1
ATOM 8508 O O . THR A 1 1081 ? -26.612 -27.518 7.120 1.00 93.31 1081 THR A O 1
ATOM 8511 N N . GLY A 1 1082 ? -26.603 -29.663 6.471 1.00 89.62 1082 GLY A N 1
ATOM 8512 C CA . GLY A 1 1082 ? -27.424 -29.479 5.274 1.00 89.62 1082 GLY A CA 1
ATOM 8513 C C . GLY A 1 1082 ? -27.440 -30.701 4.346 1.00 89.62 1082 GLY A C 1
ATOM 8514 O O . GLY A 1 1082 ? -26.472 -31.449 4.250 1.00 89.62 1082 GLY A O 1
ATOM 8515 N N . CYS A 1 1083 ? -28.538 -30.875 3.601 1.00 87.88 1083 CYS A N 1
ATOM 8516 C CA . CYS A 1 1083 ? -28.824 -32.033 2.731 1.00 87.88 1083 CYS A CA 1
ATOM 8517 C C . CYS A 1 1083 ? -27.839 -32.315 1.579 1.00 87.88 1083 CYS A C 1
ATOM 8519 O O . CYS A 1 1083 ? -28.031 -33.273 0.834 1.00 87.88 1083 CYS A O 1
ATOM 8521 N N . CYS A 1 1084 ? -26.843 -31.463 1.365 1.00 90.44 1084 CYS A N 1
ATOM 8522 C CA . CYS A 1 1084 ? -25.874 -31.570 0.285 1.00 90.44 1084 CYS A CA 1
ATOM 8523 C C . CYS A 1 1084 ? -24.482 -31.637 0.915 1.00 90.44 1084 CYS A C 1
ATOM 8525 O O . CYS A 1 1084 ? -24.149 -30.762 1.711 1.00 90.44 1084 CYS A O 1
ATOM 8527 N N . LEU A 1 1085 ? -23.689 -32.658 0.577 1.00 91.31 1085 LEU A N 1
ATOM 8528 C CA . LEU A 1 1085 ? -22.322 -32.812 1.093 1.00 91.31 1085 LEU A CA 1
ATOM 8529 C C . LEU A 1 1085 ? -21.427 -31.642 0.647 1.00 91.31 1085 LEU A C 1
ATOM 8531 O O . LEU A 1 1085 ? -20.851 -30.938 1.476 1.00 91.31 1085 LEU A O 1
ATOM 8535 N N . PHE A 1 1086 ? -21.409 -31.372 -0.663 1.00 93.69 1086 PHE A N 1
ATOM 8536 C CA . PHE A 1 1086 ? -20.640 -30.286 -1.273 1.00 93.69 1086 PHE A CA 1
ATOM 8537 C C . PHE A 1 1086 ? -21.550 -29.384 -2.142 1.00 93.69 1086 PHE A C 1
ATOM 8539 O O . PHE A 1 1086 ? -21.639 -29.582 -3.358 1.00 93.69 1086 PHE A O 1
ATOM 8546 N N . PRO A 1 1087 ? -22.276 -28.419 -1.539 1.00 93.44 1087 PRO A N 1
ATOM 8547 C CA . PRO A 1 1087 ? -23.098 -27.445 -2.264 1.00 93.44 1087 PRO A CA 1
ATOM 8548 C C . PRO A 1 1087 ? -22.245 -26.438 -3.046 1.00 93.44 1087 PRO A C 1
ATOM 8550 O O . PRO A 1 1087 ? -21.018 -26.528 -3.075 1.00 93.44 1087 PRO A O 1
ATOM 8553 N N . SER A 1 1088 ? -22.887 -25.485 -3.726 1.00 92.06 1088 SER A N 1
ATOM 8554 C CA . SER A 1 1088 ? -22.147 -24.391 -4.362 1.00 92.06 1088 SER A CA 1
ATOM 8555 C C . SER A 1 1088 ? -21.751 -23.323 -3.344 1.00 92.06 1088 SER A C 1
ATOM 8557 O O . SER A 1 1088 ? -22.500 -23.057 -2.402 1.00 92.06 1088 SER A O 1
ATOM 8559 N N . ALA A 1 1089 ? -20.602 -22.669 -3.551 1.00 90.81 1089 ALA A N 1
ATOM 8560 C CA . ALA A 1 1089 ? -20.073 -21.642 -2.645 1.00 90.81 1089 ALA A CA 1
ATOM 8561 C C . ALA A 1 1089 ? -21.088 -20.522 -2.338 1.00 90.81 1089 ALA A C 1
ATOM 8563 O O . ALA A 1 1089 ? -21.169 -20.050 -1.208 1.00 90.81 1089 ALA A O 1
ATOM 8564 N N . SER A 1 1090 ? -21.945 -20.168 -3.303 1.00 88.62 1090 SER A N 1
ATOM 8565 C CA . SER A 1 1090 ? -23.009 -19.167 -3.137 1.00 88.62 1090 SER A CA 1
ATOM 8566 C C . SER A 1 1090 ? -24.078 -19.532 -2.095 1.00 88.62 1090 SER A C 1
ATOM 8568 O O . SER A 1 1090 ? -24.901 -18.689 -1.750 1.00 88.62 1090 SER A O 1
ATOM 8570 N N . GLN A 1 1091 ? -24.109 -20.778 -1.611 1.00 91.69 1091 GLN A N 1
ATOM 8571 C CA . GLN A 1 1091 ? -25.046 -21.251 -0.587 1.00 91.69 1091 GLN A CA 1
ATOM 8572 C C . GLN A 1 1091 ? -24.461 -21.170 0.834 1.00 91.69 1091 GLN A C 1
ATOM 8574 O O . GLN A 1 1091 ? -25.219 -21.222 1.803 1.00 91.69 1091 GLN A O 1
ATOM 8579 N N . LEU A 1 1092 ? -23.137 -21.017 0.976 1.00 92.44 1092 LEU A N 1
ATOM 8580 C CA . LEU A 1 1092 ? -22.441 -20.999 2.269 1.00 92.44 1092 LEU A CA 1
ATOM 8581 C C . LEU A 1 1092 ? -22.899 -19.850 3.180 1.00 92.44 1092 LEU A C 1
ATOM 8583 O O . LEU A 1 1092 ? -23.078 -20.068 4.374 1.00 92.44 1092 LEU A O 1
ATOM 8587 N N . SER A 1 1093 ? -23.170 -18.665 2.628 1.00 90.06 1093 SER A N 1
ATOM 8588 C CA . SER A 1 1093 ? -23.699 -17.520 3.387 1.00 90.06 1093 SER A CA 1
ATOM 8589 C C . SER A 1 1093 ? -25.066 -17.820 4.013 1.00 90.06 1093 SER A C 1
ATOM 8591 O O . SER A 1 1093 ? -25.306 -17.522 5.183 1.00 90.06 1093 SER A O 1
ATOM 8593 N N . GLY A 1 1094 ? -25.948 -18.485 3.260 1.00 90.88 1094 GLY A N 1
ATOM 8594 C CA . GLY A 1 1094 ? -27.247 -18.950 3.743 1.00 90.88 1094 GLY A CA 1
ATOM 8595 C C . GLY A 1 1094 ? -27.133 -20.073 4.776 1.00 90.88 1094 GLY A C 1
ATOM 8596 O O . GLY A 1 1094 ? -27.919 -20.107 5.720 1.00 90.88 1094 GLY A O 1
ATOM 8597 N N . LEU A 1 1095 ? -26.157 -20.975 4.629 1.00 93.06 1095 LEU A N 1
ATOM 8598 C CA . LEU A 1 1095 ? -25.880 -22.045 5.595 1.00 93.06 1095 LEU A CA 1
ATOM 8599 C C . LEU A 1 1095 ? -25.292 -21.487 6.902 1.00 93.06 1095 LEU A C 1
ATOM 8601 O O . LEU A 1 1095 ? -25.697 -21.921 7.979 1.00 93.06 1095 LEU A O 1
ATOM 8605 N N . TRP A 1 1096 ? -24.421 -20.476 6.832 1.00 93.12 1096 TRP A N 1
ATOM 8606 C CA . TRP A 1 1096 ? -23.933 -19.743 8.004 1.00 93.12 1096 TRP A CA 1
ATOM 8607 C C . TRP A 1 1096 ? -25.059 -19.002 8.722 1.00 93.12 1096 TRP A C 1
ATOM 8609 O O . TRP A 1 1096 ? -25.205 -19.157 9.930 1.00 93.12 1096 TRP A O 1
ATOM 8619 N N . ALA A 1 1097 ? -25.916 -18.278 7.995 1.00 89.75 1097 ALA A N 1
ATOM 8620 C CA . ALA A 1 1097 ? -27.068 -17.590 8.583 1.00 89.75 1097 ALA A CA 1
ATOM 8621 C C . ALA A 1 1097 ? -28.051 -18.541 9.304 1.00 89.75 1097 ALA A C 1
ATOM 8623 O O . ALA A 1 1097 ? -28.751 -18.117 10.219 1.00 89.75 1097 ALA A O 1
ATOM 8624 N N . GLN A 1 1098 ? -28.092 -19.822 8.919 1.00 91.75 1098 GLN A N 1
ATOM 8625 C CA . GLN A 1 1098 ? -28.904 -20.853 9.577 1.00 91.75 1098 GLN A CA 1
ATOM 8626 C C . GLN A 1 1098 ? -28.195 -21.529 10.768 1.00 91.75 1098 GLN A C 1
ATOM 8628 O O . GLN A 1 1098 ? -28.851 -21.882 11.747 1.00 91.75 1098 GLN A O 1
ATOM 8633 N N . ASN A 1 1099 ? -26.869 -21.703 10.716 1.00 94.06 1099 ASN A N 1
ATOM 8634 C CA . ASN A 1 1099 ? -26.112 -22.447 11.732 1.00 94.06 1099 ASN A CA 1
ATOM 8635 C C . ASN A 1 1099 ? -25.416 -21.563 12.787 1.00 94.06 1099 ASN A C 1
ATOM 8637 O O . ASN A 1 1099 ? -25.086 -22.062 13.861 1.00 94.06 1099 ASN A O 1
ATOM 8641 N N . SER A 1 1100 ? -25.216 -20.263 12.544 1.00 92.31 1100 SER A N 1
ATOM 8642 C CA . SER A 1 1100 ? -24.469 -19.367 13.445 1.00 92.31 1100 SER A CA 1
ATOM 8643 C C . SER A 1 1100 ? -25.103 -19.229 14.836 1.00 92.31 1100 SER A C 1
ATOM 8645 O O . SER A 1 1100 ? -24.395 -19.372 15.833 1.00 92.31 1100 SER A O 1
ATOM 8647 N N . LYS A 1 1101 ? -26.433 -19.053 14.934 1.00 92.56 1101 LYS A N 1
ATOM 8648 C CA . LYS A 1 1101 ? -27.160 -19.029 16.225 1.00 92.56 1101 LYS A CA 1
ATOM 8649 C C . LYS A 1 1101 ? -26.936 -20.325 17.007 1.00 92.56 1101 LYS A C 1
ATOM 8651 O O . LYS A 1 1101 ? -26.689 -20.290 18.209 1.00 92.56 1101 LYS A O 1
ATOM 8656 N N . SER A 1 1102 ? -26.949 -21.460 16.314 1.00 95.00 1102 SER A N 1
ATOM 8657 C CA . SER A 1 1102 ? -26.736 -22.786 16.897 1.00 95.00 1102 SER A CA 1
ATOM 8658 C C . SER A 1 1102 ? -25.296 -22.982 17.378 1.00 95.00 1102 SER A C 1
ATOM 8660 O O . SER A 1 1102 ? -25.094 -23.433 18.502 1.00 95.00 1102 SER A O 1
ATOM 8662 N N . LEU A 1 1103 ? -24.294 -22.568 16.595 1.00 95.44 1103 LEU A N 1
ATOM 8663 C CA . LEU A 1 1103 ? -22.880 -22.607 16.992 1.00 95.44 1103 LEU A CA 1
ATOM 8664 C C . LEU A 1 1103 ? -22.605 -21.734 18.225 1.00 95.44 1103 LEU A C 1
ATOM 8666 O O . LEU A 1 1103 ? -21.998 -22.207 19.184 1.00 95.44 1103 LEU A O 1
ATOM 8670 N N . LEU A 1 1104 ? -23.115 -20.497 18.247 1.00 94.12 1104 LEU A N 1
ATOM 8671 C CA . LEU A 1 1104 ? -22.996 -19.620 19.415 1.00 94.12 1104 LEU A CA 1
ATOM 8672 C C . LEU A 1 1104 ? -23.778 -20.155 20.627 1.00 94.12 1104 LEU A C 1
ATOM 8674 O O . LEU A 1 1104 ? -23.314 -20.005 21.754 1.00 94.12 1104 LEU A O 1
ATOM 8678 N N . SER A 1 1105 ? -24.907 -20.847 20.426 1.00 94.44 1105 SER A N 1
ATOM 8679 C CA . SER A 1 1105 ? -25.634 -21.480 21.537 1.00 94.44 1105 SER A CA 1
ATOM 8680 C C . SER A 1 1105 ? -24.801 -22.545 22.259 1.00 94.44 1105 SER A C 1
ATOM 8682 O O . SER A 1 1105 ? -24.896 -22.647 23.476 1.00 94.44 1105 SER A O 1
ATOM 8684 N N . MET A 1 1106 ? -23.912 -23.264 21.560 1.00 95.81 1106 MET A N 1
ATOM 8685 C CA . MET A 1 1106 ? -23.000 -24.237 22.185 1.00 95.81 1106 MET A CA 1
ATOM 8686 C C . MET A 1 1106 ? -21.928 -23.561 23.056 1.00 95.81 1106 MET A C 1
ATOM 8688 O O . MET A 1 1106 ? -21.559 -24.106 24.095 1.00 95.81 1106 MET A O 1
ATOM 8692 N N . LEU A 1 1107 ? -21.469 -22.360 22.675 1.00 94.19 1107 LEU A N 1
ATOM 8693 C CA . LEU A 1 1107 ? -20.568 -21.543 23.503 1.00 94.19 1107 LEU A CA 1
ATOM 8694 C C . LEU A 1 1107 ? -21.257 -21.042 24.780 1.00 94.19 1107 LEU A C 1
ATOM 8696 O O . LEU A 1 1107 ? -20.617 -20.951 25.818 1.00 94.19 1107 LEU A O 1
ATOM 8700 N N . VAL A 1 1108 ? -22.560 -20.753 24.738 1.00 92.69 1108 VAL A N 1
ATOM 8701 C CA . VAL A 1 1108 ? -23.328 -20.395 25.946 1.00 92.69 1108 VAL A CA 1
ATOM 8702 C C . VAL A 1 1108 ? -23.612 -21.633 26.804 1.00 92.69 1108 VAL A C 1
ATOM 8704 O O . VAL A 1 1108 ? -23.512 -21.577 28.029 1.00 92.69 1108 VAL A O 1
ATOM 8707 N N . GLU A 1 1109 ? -23.941 -22.765 26.178 1.00 92.88 1109 GLU A N 1
ATOM 8708 C CA . GLU A 1 1109 ? -24.323 -23.996 26.877 1.00 92.88 1109 GLU A CA 1
ATOM 8709 C C . GLU A 1 1109 ? -23.157 -24.627 27.652 1.00 92.88 1109 GLU A C 1
ATOM 8711 O O . GLU A 1 1109 ? -23.380 -25.195 28.722 1.00 92.88 1109 GLU A O 1
ATOM 8716 N N . VAL A 1 1110 ? -21.907 -24.472 27.189 1.00 93.19 1110 VAL A N 1
ATOM 8717 C CA . VAL A 1 1110 ? -20.733 -25.000 27.910 1.00 93.19 1110 VAL A CA 1
ATOM 8718 C C . VAL A 1 1110 ? -20.538 -24.362 29.294 1.00 93.19 1110 VAL A C 1
ATOM 8720 O O . VAL A 1 1110 ? -19.949 -24.982 30.176 1.00 93.19 1110 VAL A O 1
ATOM 8723 N N . HIS A 1 1111 ? -21.087 -23.167 29.533 1.00 91.69 1111 HIS A N 1
ATOM 8724 C CA . HIS A 1 1111 ? -21.060 -22.510 30.843 1.00 91.69 1111 HIS A CA 1
ATOM 8725 C C . HIS A 1 1111 ? -22.146 -22.996 31.816 1.00 91.69 1111 HIS A C 1
ATOM 8727 O O . HIS A 1 1111 ? -22.179 -22.509 32.946 1.00 91.69 1111 HIS A O 1
ATOM 8733 N N . LYS A 1 1112 ? -23.040 -23.913 31.418 1.00 90.31 1112 LYS A N 1
ATOM 8734 C CA . LYS A 1 1112 ? -24.149 -24.422 32.251 1.00 90.31 1112 LYS A CA 1
ATOM 8735 C C . LYS A 1 1112 ? -23.812 -25.767 32.905 1.00 90.31 1112 LYS A C 1
ATOM 8737 O O . LYS A 1 1112 ? -22.676 -26.234 32.852 1.00 90.31 1112 LYS A O 1
ATOM 8742 N N . GLY A 1 1113 ? -24.795 -26.382 33.564 1.00 88.44 1113 GLY A N 1
ATOM 8743 C CA . GLY A 1 1113 ? -24.612 -27.622 34.319 1.00 88.44 1113 GLY A CA 1
ATOM 8744 C C . GLY A 1 1113 ? -24.100 -27.355 35.733 1.00 88.44 1113 GLY A C 1
ATOM 8745 O O . GLY A 1 1113 ? -24.720 -26.607 36.490 1.00 88.44 1113 GLY A O 1
ATOM 8746 N N . VAL A 1 1114 ? -22.988 -27.987 36.107 1.00 87.94 1114 VAL A N 1
ATOM 8747 C CA . VAL A 1 1114 ? -22.405 -27.916 37.455 1.00 87.94 1114 VAL A CA 1
ATOM 8748 C C . VAL A 1 1114 ? -20.894 -27.766 37.351 1.00 87.94 1114 VAL A C 1
ATOM 8750 O O . VAL A 1 1114 ? -20.244 -28.527 36.636 1.00 87.94 1114 VAL A O 1
ATOM 8753 N N . ARG A 1 1115 ? -20.327 -26.827 38.109 1.00 89.06 1115 ARG A N 1
ATOM 8754 C CA . ARG A 1 1115 ? -18.876 -26.643 38.245 1.00 89.06 1115 ARG A CA 1
ATOM 8755 C C . ARG A 1 1115 ? -18.484 -26.654 39.713 1.00 89.06 1115 ARG A C 1
ATOM 8757 O O . ARG A 1 1115 ? -19.320 -26.397 40.578 1.00 89.06 1115 ARG A O 1
ATOM 8764 N N . GLY A 1 1116 ? -17.236 -26.963 40.024 1.00 87.56 1116 GLY A N 1
ATOM 8765 C CA . GLY A 1 1116 ? -16.839 -27.048 41.420 1.00 87.56 1116 GLY A CA 1
ATOM 8766 C C . GLY A 1 1116 ? -15.380 -27.355 41.669 1.00 87.56 1116 GLY A C 1
ATOM 8767 O O . GLY A 1 1116 ? -14.590 -27.502 40.739 1.00 87.56 1116 GLY A O 1
ATOM 8768 N N . VAL A 1 1117 ? -15.039 -27.457 42.955 1.00 89.00 1117 VAL A N 1
ATOM 8769 C CA . VAL A 1 1117 ? -13.694 -27.814 43.422 1.00 89.00 1117 VAL A CA 1
ATOM 8770 C C . VAL A 1 1117 ? -13.775 -28.892 44.494 1.00 89.00 1117 VAL A C 1
ATOM 8772 O O . VAL A 1 1117 ? -14.553 -28.778 45.444 1.00 89.00 1117 VAL A O 1
ATOM 8775 N N . VAL A 1 1118 ? -12.937 -29.915 44.364 1.00 89.44 1118 VAL A N 1
ATOM 8776 C CA . VAL A 1 1118 ? -12.768 -30.989 45.344 1.00 89.44 1118 VAL A CA 1
ATOM 8777 C C . VAL A 1 1118 ? -11.526 -30.725 46.192 1.00 89.44 1118 VAL A C 1
ATOM 8779 O O . VAL A 1 1118 ? -10.430 -30.526 45.660 1.00 89.44 1118 VAL A O 1
ATOM 8782 N N . LYS A 1 1119 ? -11.687 -30.727 47.518 1.00 89.69 1119 LYS A N 1
ATOM 8783 C CA . LYS A 1 1119 ? -10.618 -30.433 48.489 1.00 89.69 1119 LYS A CA 1
ATOM 8784 C C . LYS A 1 1119 ? -10.684 -31.382 49.683 1.00 89.69 1119 LYS A C 1
ATOM 8786 O O . LYS A 1 1119 ? -11.746 -31.915 49.970 1.00 89.69 1119 LYS A O 1
ATOM 8791 N N . ASP A 1 1120 ? -9.588 -31.575 50.412 1.00 85.94 1120 ASP A N 1
ATOM 8792 C CA . ASP A 1 1120 ? -9.645 -32.190 51.746 1.00 85.94 1120 ASP A CA 1
ATOM 8793 C C . ASP A 1 1120 ? -10.020 -31.171 52.841 1.00 85.94 1120 ASP A C 1
ATOM 8795 O O . ASP A 1 1120 ? -9.986 -29.960 52.618 1.00 85.94 1120 ASP A O 1
ATOM 8799 N N . ARG A 1 1121 ? -10.314 -31.647 54.061 1.00 81.00 1121 ARG A N 1
ATOM 8800 C CA . ARG A 1 1121 ? -10.572 -30.786 55.241 1.00 81.00 1121 ARG A CA 1
ATOM 8801 C C . ARG A 1 1121 ? -9.441 -29.815 55.628 1.00 81.00 1121 ARG A C 1
ATOM 8803 O O . ARG A 1 1121 ? -9.655 -28.967 56.489 1.00 81.00 1121 ARG A O 1
ATOM 8810 N N . SER A 1 1122 ? -8.241 -29.932 55.056 1.00 77.88 1122 SER A N 1
ATOM 8811 C CA . SER A 1 1122 ? -7.160 -28.944 55.222 1.00 77.88 1122 SER A CA 1
ATOM 8812 C C . SER A 1 1122 ? -7.108 -27.914 54.084 1.00 77.88 1122 SER A C 1
ATOM 8814 O O . SER A 1 1122 ? -6.169 -27.124 54.007 1.00 77.88 1122 SER A O 1
ATOM 8816 N N . GLY A 1 1123 ? -8.116 -27.908 53.206 1.00 77.56 1123 GLY A N 1
ATOM 8817 C CA . GLY A 1 1123 ? -8.247 -27.001 52.068 1.00 77.56 1123 GLY A CA 1
ATOM 8818 C C . GLY A 1 1123 ? -7.388 -27.377 50.861 1.00 77.56 1123 GLY A C 1
ATOM 8819 O O . GLY A 1 1123 ? -7.366 -26.622 49.886 1.00 77.56 1123 GLY A O 1
ATOM 8820 N N . ARG A 1 1124 ? -6.681 -28.517 50.890 1.00 83.75 1124 ARG A N 1
ATOM 8821 C CA . ARG A 1 1124 ? -5.795 -28.929 49.792 1.00 83.75 1124 ARG A CA 1
ATOM 8822 C C . ARG A 1 1124 ? -6.620 -29.515 48.646 1.00 83.75 1124 ARG A C 1
ATOM 8824 O O . ARG A 1 1124 ? -7.460 -30.375 48.913 1.00 83.75 1124 ARG A O 1
ATOM 8831 N N . PRO A 1 1125 ? -6.399 -29.092 47.391 1.00 88.25 1125 PRO A N 1
ATOM 8832 C CA . PRO A 1 1125 ? -7.136 -29.614 46.248 1.00 88.25 1125 PRO A CA 1
ATOM 8833 C C . PRO A 1 1125 ? -6.787 -31.075 45.954 1.00 88.25 1125 PRO A C 1
ATOM 8835 O O . PRO A 1 1125 ? -5.645 -31.495 46.139 1.00 88.25 1125 PRO A O 1
ATOM 8838 N N . ILE A 1 1126 ? -7.763 -31.832 45.450 1.00 86.62 1126 ILE A N 1
ATOM 8839 C CA . ILE A 1 1126 ? -7.592 -33.235 45.052 1.00 86.62 1126 ILE A CA 1
ATOM 8840 C C . ILE A 1 1126 ? -7.861 -33.349 43.549 1.00 86.62 1126 ILE A C 1
ATOM 8842 O O . ILE A 1 1126 ? -9.011 -33.332 43.108 1.00 86.62 1126 ILE A O 1
ATOM 8846 N N . ALA A 1 1127 ? -6.785 -33.450 42.768 1.00 86.31 1127 ALA A N 1
ATOM 8847 C CA . ALA A 1 1127 ? -6.826 -33.773 41.341 1.00 86.31 1127 ALA A CA 1
ATOM 8848 C C . ALA A 1 1127 ? -7.041 -35.286 41.129 1.00 86.31 1127 ALA A C 1
ATOM 8850 O O . ALA A 1 1127 ? -6.649 -36.094 41.973 1.00 86.31 1127 ALA A O 1
ATOM 8851 N N . GLY A 1 1128 ? -7.658 -35.678 40.012 1.00 85.25 1128 GLY A N 1
ATOM 8852 C CA . GLY A 1 1128 ? -7.972 -37.074 39.688 1.00 85.25 1128 GLY A CA 1
ATOM 8853 C C . GLY A 1 1128 ? -9.146 -37.692 40.464 1.00 85.25 1128 GLY A C 1
ATOM 8854 O O . GLY A 1 1128 ? -9.420 -38.878 40.291 1.00 85.25 1128 GLY A O 1
ATOM 8855 N N . ALA A 1 1129 ? -9.865 -36.922 41.287 1.00 86.69 1129 ALA A N 1
ATOM 8856 C CA . ALA A 1 1129 ? -11.088 -37.379 41.945 1.00 86.69 1129 ALA A CA 1
ATOM 8857 C C . ALA A 1 1129 ? -12.194 -37.637 40.911 1.00 86.69 1129 ALA A C 1
ATOM 8859 O O . ALA A 1 1129 ? -12.387 -36.848 39.987 1.00 86.69 1129 ALA A O 1
ATOM 8860 N N . MET A 1 1130 ? -12.937 -38.729 41.081 1.00 87.00 1130 MET A N 1
ATOM 8861 C CA . MET A 1 1130 ? -14.000 -39.155 40.174 1.00 87.00 1130 MET A CA 1
ATOM 8862 C C . MET A 1 1130 ? -15.354 -38.621 40.653 1.00 87.00 1130 MET A C 1
ATOM 8864 O O . MET A 1 1130 ? -15.838 -38.985 41.725 1.00 87.00 1130 MET A O 1
ATOM 8868 N N . ILE A 1 1131 ? -15.980 -37.781 39.835 1.00 87.12 1131 ILE A N 1
ATOM 8869 C CA . ILE A 1 1131 ? -17.318 -37.230 40.033 1.00 87.12 1131 ILE A CA 1
ATOM 8870 C C . ILE A 1 1131 ? -18.313 -38.058 39.217 1.00 87.12 1131 ILE A C 1
ATOM 8872 O O . ILE A 1 1131 ? -18.337 -37.984 37.987 1.00 87.12 1131 ILE A O 1
ATOM 8876 N N . VAL A 1 1132 ? -19.132 -38.848 39.909 1.00 84.94 1132 VAL A N 1
ATOM 8877 C CA . VAL A 1 1132 ? -20.180 -39.690 39.325 1.00 84.94 1132 VAL A CA 1
ATOM 8878 C C . VAL A 1 1132 ? -21.514 -38.943 39.342 1.00 84.94 1132 VAL A C 1
ATOM 8880 O O . VAL A 1 1132 ? -21.989 -38.536 40.402 1.00 84.94 1132 VAL A O 1
ATOM 8883 N N . LEU A 1 1133 ? -22.145 -38.778 38.179 1.00 79.31 1133 LEU A N 1
ATOM 8884 C CA . LEU A 1 1133 ? -23.388 -38.011 38.024 1.00 79.31 1133 LEU A CA 1
ATOM 8885 C C . LEU A 1 1133 ? -24.546 -38.945 37.669 1.00 79.31 1133 LEU A C 1
ATOM 8887 O O . LEU A 1 1133 ? -24.462 -39.717 36.712 1.00 79.31 1133 LEU A O 1
ATOM 8891 N N . ASN A 1 1134 ? -25.623 -38.896 38.459 1.00 72.38 1134 ASN A N 1
ATOM 8892 C CA . ASN A 1 1134 ? -26.797 -39.775 38.348 1.00 72.38 1134 ASN A CA 1
ATOM 8893 C C . ASN A 1 1134 ? -26.471 -41.289 38.262 1.00 72.38 1134 ASN A C 1
ATOM 8895 O O . ASN A 1 1134 ? -27.287 -42.073 37.784 1.00 72.38 1134 ASN A O 1
ATOM 8899 N N . GLY A 1 1135 ? -25.296 -41.711 38.746 1.00 64.06 1135 GLY A N 1
ATOM 8900 C CA . GLY A 1 1135 ? -24.833 -43.104 38.713 1.00 64.06 1135 GLY A CA 1
ATOM 8901 C C . GLY A 1 1135 ? -24.211 -43.576 37.389 1.00 64.06 1135 GLY A C 1
ATOM 8902 O O . GLY A 1 1135 ? -23.875 -44.753 37.297 1.00 64.06 1135 GLY A O 1
ATOM 8903 N N . GLY A 1 1136 ? -24.050 -42.694 36.393 1.00 65.81 1136 GLY A N 1
ATOM 8904 C CA . GLY A 1 1136 ? -23.464 -43.012 35.080 1.00 65.81 1136 GLY A CA 1
ATOM 8905 C C . GLY A 1 1136 ? -22.187 -42.220 34.791 1.00 65.81 1136 GLY A C 1
ATOM 8906 O O . GLY A 1 1136 ? -21.084 -42.721 35.018 1.00 65.81 1136 GLY A O 1
ATOM 8907 N N . VAL A 1 1137 ? -22.349 -40.969 34.326 1.00 66.88 1137 VAL A N 1
ATOM 8908 C CA . VAL A 1 1137 ? -21.256 -40.084 33.860 1.00 66.88 1137 VAL A CA 1
ATOM 8909 C C . VAL A 1 1137 ? -20.136 -39.992 34.884 1.00 66.88 1137 VAL A C 1
ATOM 8911 O O . VAL A 1 1137 ? -20.412 -39.828 36.071 1.00 66.88 1137 VAL A O 1
ATOM 8914 N N . ARG A 1 1138 ? -18.886 -40.013 34.414 1.00 78.50 1138 ARG A N 1
ATOM 8915 C CA . ARG A 1 1138 ? -17.684 -39.874 35.243 1.00 78.50 1138 ARG A CA 1
ATOM 8916 C C . ARG A 1 1138 ? -16.842 -38.723 34.719 1.00 78.50 1138 ARG A C 1
ATOM 8918 O O . ARG A 1 1138 ? -16.171 -38.868 33.703 1.00 78.50 1138 ARG A O 1
ATOM 8925 N N . VAL A 1 1139 ? -16.888 -37.594 35.414 1.00 83.06 1139 VAL A N 1
ATOM 8926 C CA . VAL A 1 1139 ? -15.965 -36.473 35.196 1.00 83.06 1139 VAL A CA 1
ATOM 8927 C C . VAL A 1 1139 ? -14.832 -36.599 36.211 1.00 83.06 1139 VAL A C 1
ATOM 8929 O O . VAL A 1 1139 ? -15.057 -37.057 37.328 1.00 83.06 1139 VAL A O 1
ATOM 8932 N N . PHE A 1 1140 ? -13.610 -36.237 35.834 1.00 85.81 1140 PHE A N 1
ATOM 8933 C CA . PHE A 1 1140 ? -12.443 -36.301 36.715 1.00 85.81 1140 PHE A CA 1
ATOM 8934 C C . PHE A 1 1140 ? -11.956 -34.892 37.035 1.00 85.81 1140 PHE A C 1
ATOM 8936 O O . PHE A 1 1140 ? -12.038 -34.014 36.177 1.00 85.81 1140 PHE A O 1
ATOM 8943 N N . THR A 1 1141 ? -11.455 -34.666 38.250 1.00 86.94 1141 THR A N 1
ATOM 8944 C CA . THR A 1 1141 ? -10.915 -33.352 38.604 1.00 86.94 1141 THR A CA 1
ATOM 8945 C C . THR A 1 1141 ? -9.560 -33.093 37.955 1.00 86.94 1141 THR A C 1
ATOM 8947 O O . THR A 1 1141 ? -8.670 -33.948 37.961 1.00 86.94 1141 THR A O 1
ATOM 8950 N N . SER A 1 1142 ? -9.399 -31.887 37.424 1.00 83.75 1142 SER A N 1
ATOM 8951 C CA . SER A 1 1142 ? -8.157 -31.351 36.867 1.00 83.75 1142 SER A CA 1
ATOM 8952 C C . SER A 1 1142 ? -7.189 -30.896 37.975 1.00 83.75 1142 SER A C 1
ATOM 8954 O O . SER A 1 1142 ? -7.467 -31.030 39.175 1.00 83.75 1142 SER A O 1
ATOM 8956 N N . GLU A 1 1143 ? -6.021 -30.362 37.600 1.00 80.44 1143 GLU A N 1
ATOM 8957 C CA . GLU A 1 1143 ? -5.117 -29.729 38.568 1.00 80.44 1143 GLU A CA 1
ATOM 8958 C C . GLU A 1 1143 ? -5.818 -28.590 39.323 1.00 80.44 1143 GLU A C 1
ATOM 8960 O O . GLU A 1 1143 ? -6.673 -27.893 38.785 1.00 80.44 1143 GLU A O 1
ATOM 8965 N N . GLY A 1 1144 ? -5.506 -28.428 40.611 1.00 81.88 1144 GLY A N 1
ATOM 8966 C CA . GLY A 1 1144 ? -6.279 -27.547 41.494 1.00 81.88 1144 GLY A CA 1
ATOM 8967 C C . GLY A 1 1144 ? -7.634 -28.122 41.937 1.00 81.88 1144 GLY A C 1
ATOM 8968 O O . GLY A 1 1144 ? -8.328 -27.479 42.721 1.00 81.88 1144 GLY A O 1
ATOM 8969 N N . GLY A 1 1145 ? -7.980 -29.349 41.529 1.00 85.44 1145 GLY A N 1
ATOM 8970 C CA . GLY A 1 1145 ? -9.163 -30.075 42.000 1.00 85.44 1145 GLY A CA 1
ATOM 8971 C C . GLY A 1 1145 ? -10.478 -29.617 41.366 1.00 85.44 1145 GLY A C 1
ATOM 8972 O O . GLY A 1 1145 ? -11.542 -29.961 41.880 1.00 85.44 1145 GLY A O 1
ATOM 8973 N N . TYR A 1 1146 ? -10.420 -28.832 40.288 1.00 88.50 1146 TYR A N 1
ATOM 8974 C CA . TYR A 1 1146 ? -11.595 -28.304 39.596 1.00 88.50 1146 TYR A CA 1
ATOM 8975 C C . TYR A 1 1146 ? -12.313 -29.384 38.781 1.00 88.50 1146 TYR A C 1
ATOM 8977 O O . TYR A 1 1146 ? -11.692 -30.325 38.296 1.00 88.50 1146 TYR A O 1
ATOM 8985 N N . PHE A 1 1147 ? -13.623 -29.239 38.595 1.00 88.12 1147 PHE A N 1
ATOM 8986 C CA . PHE A 1 1147 ? -14.391 -29.991 37.602 1.00 88.12 1147 PHE A CA 1
ATOM 8987 C C . PHE A 1 1147 ? -15.516 -29.132 37.020 1.00 88.12 1147 PHE A C 1
ATOM 8989 O O . PHE A 1 1147 ? -16.061 -28.261 37.699 1.00 88.12 1147 PHE A O 1
ATOM 8996 N N . HIS A 1 1148 ? -15.904 -29.428 35.780 1.00 89.06 1148 HIS A N 1
ATOM 8997 C CA . HIS A 1 1148 ? -17.095 -28.882 35.127 1.00 89.06 1148 HIS A CA 1
ATOM 8998 C C . HIS A 1 1148 ? -17.824 -30.022 34.417 1.00 89.06 1148 HIS A C 1
ATOM 9000 O O . HIS A 1 1148 ? -17.199 -30.811 33.712 1.00 89.06 1148 HIS A O 1
ATOM 9006 N N . ALA A 1 1149 ? -19.137 -30.121 34.604 1.00 87.19 1149 ALA A N 1
ATOM 9007 C CA . ALA A 1 1149 ? -19.966 -31.158 34.010 1.00 87.19 1149 ALA A CA 1
ATOM 9008 C C . ALA A 1 1149 ? -21.278 -30.595 33.457 1.00 87.19 1149 ALA A C 1
ATOM 9010 O O . ALA A 1 1149 ? -22.041 -29.943 34.173 1.00 87.19 1149 ALA A O 1
ATOM 9011 N N . LEU A 1 1150 ? -21.569 -30.909 32.194 1.00 88.81 1150 LEU A N 1
ATOM 9012 C CA . LEU A 1 1150 ? -22.856 -30.600 31.577 1.00 88.81 1150 LEU A CA 1
ATOM 9013 C C . LEU A 1 1150 ? -23.913 -31.624 31.996 1.00 88.81 1150 LEU A C 1
ATOM 9015 O O . LEU A 1 1150 ? -23.653 -32.827 32.057 1.00 88.81 1150 LEU A O 1
ATOM 9019 N N . LEU A 1 1151 ? -25.110 -31.120 32.284 1.00 87.56 1151 LEU A N 1
ATOM 9020 C CA . LEU A 1 1151 ? -26.282 -31.871 32.723 1.00 87.56 1151 LEU A CA 1
ATOM 9021 C C . LEU A 1 1151 ? -27.533 -31.215 32.131 1.00 87.56 1151 LEU A C 1
ATOM 9023 O O . LEU A 1 1151 ? -27.562 -29.998 31.951 1.00 87.56 1151 LEU A O 1
ATOM 9027 N N . ALA A 1 1152 ? -28.557 -32.017 31.840 1.00 87.56 1152 ALA A N 1
ATOM 9028 C CA . ALA A 1 1152 ? -29.874 -31.510 31.467 1.00 87.56 1152 ALA A CA 1
ATOM 9029 C C . ALA A 1 1152 ? -30.479 -30.613 32.577 1.00 87.56 1152 ALA A C 1
ATOM 9031 O O . ALA A 1 1152 ? -30.099 -30.735 33.742 1.00 87.56 1152 ALA A O 1
ATOM 9032 N N . PRO A 1 1153 ? -31.456 -29.746 32.261 1.00 88.00 1153 PRO A N 1
ATOM 9033 C CA . PRO A 1 1153 ? -32.204 -29.004 33.273 1.00 88.00 1153 PRO A CA 1
ATOM 9034 C C . PRO A 1 1153 ? -33.020 -29.955 34.162 1.00 88.00 1153 PRO A C 1
ATOM 9036 O O . PRO A 1 1153 ? -33.840 -30.728 33.663 1.00 88.00 1153 PRO A O 1
ATOM 9039 N N . GLY A 1 1154 ? -32.824 -29.903 35.481 1.00 87.12 1154 GLY A N 1
ATOM 9040 C CA . GLY A 1 1154 ? -33.443 -30.852 36.409 1.00 87.12 1154 GLY A CA 1
ATOM 9041 C C . GLY A 1 1154 ? -32.742 -30.973 37.763 1.00 87.12 1154 GLY A C 1
ATOM 9042 O O . GLY A 1 1154 ? -31.887 -30.168 38.125 1.00 87.12 1154 GLY A O 1
ATOM 9043 N N . ALA A 1 1155 ? -33.118 -31.995 38.536 1.00 85.19 1155 ALA A N 1
ATOM 9044 C CA . ALA A 1 1155 ? -32.506 -32.319 39.826 1.00 85.19 1155 ALA A CA 1
ATOM 9045 C C . ALA A 1 1155 ? -31.582 -33.540 39.691 1.00 85.19 1155 ALA A C 1
ATOM 9047 O O . ALA A 1 1155 ? -32.029 -34.612 39.282 1.00 85.19 1155 ALA A O 1
ATOM 9048 N N . HIS A 1 1156 ? -30.313 -33.391 40.073 1.00 86.12 1156 HIS A N 1
ATOM 9049 C CA . HIS A 1 1156 ? -29.272 -34.399 39.859 1.00 86.12 1156 HIS A CA 1
ATOM 9050 C C . HIS A 1 1156 ? -28.608 -34.817 41.173 1.00 86.12 1156 HIS A C 1
ATOM 9052 O O . HIS A 1 1156 ? -28.471 -34.023 42.108 1.00 86.12 1156 HIS A O 1
ATOM 9058 N N . ASN A 1 1157 ? -28.184 -36.080 41.237 1.00 85.44 1157 ASN A N 1
ATOM 9059 C CA . ASN A 1 1157 ? -27.360 -36.607 42.321 1.00 85.44 1157 ASN A CA 1
ATOM 9060 C C . ASN A 1 1157 ? -25.900 -36.635 41.858 1.00 85.44 1157 ASN A C 1
ATOM 9062 O O . ASN A 1 1157 ? -25.601 -37.174 40.790 1.00 85.44 1157 ASN A O 1
ATOM 9066 N N . ILE A 1 1158 ? -25.008 -36.080 42.673 1.00 87.12 1158 ILE A N 1
ATOM 9067 C CA . ILE A 1 1158 ? -23.561 -36.070 42.461 1.00 87.12 1158 ILE A CA 1
ATOM 9068 C C . ILE A 1 1158 ? -22.916 -36.912 43.552 1.00 87.12 1158 ILE A C 1
ATOM 9070 O O . ILE A 1 1158 ? -23.195 -36.704 44.733 1.00 87.12 1158 ILE A O 1
ATOM 9074 N N . GLU A 1 1159 ? -22.044 -37.840 43.170 1.00 88.31 1159 GLU A N 1
ATOM 9075 C CA . GLU A 1 1159 ? -21.264 -38.651 44.100 1.00 88.31 1159 GLU A CA 1
ATOM 9076 C C . GLU A 1 1159 ? -19.772 -38.516 43.787 1.00 88.31 1159 GLU A C 1
ATOM 9078 O O . GLU A 1 1159 ? -19.339 -38.845 42.687 1.00 88.31 1159 GLU A O 1
ATOM 9083 N N . ALA A 1 1160 ? -18.973 -38.040 44.740 1.00 87.81 1160 ALA A N 1
ATOM 9084 C CA . ALA A 1 1160 ? -17.530 -37.891 44.571 1.00 87.81 1160 ALA A CA 1
ATOM 9085 C C . ALA A 1 1160 ? -16.785 -39.062 45.224 1.00 87.81 1160 ALA A C 1
ATOM 9087 O O . ALA A 1 1160 ? -17.053 -39.405 46.378 1.00 87.81 1160 ALA A O 1
ATOM 9088 N N . VAL A 1 1161 ? -15.825 -39.646 44.502 1.00 87.81 1161 VAL A N 1
ATOM 9089 C CA . VAL A 1 1161 ? -14.956 -40.745 44.955 1.00 87.81 1161 VAL A CA 1
ATOM 9090 C C . VAL A 1 1161 ? -13.484 -40.391 44.707 1.00 87.81 1161 VAL A C 1
ATOM 9092 O O . VAL A 1 1161 ? -13.127 -39.965 43.611 1.00 87.81 1161 VAL A O 1
ATOM 9095 N N . ALA A 1 1162 ? -12.618 -40.591 45.702 1.00 86.88 1162 ALA A N 1
ATOM 9096 C CA . ALA A 1 1162 ? -11.164 -40.490 45.563 1.00 86.88 1162 ALA A CA 1
ATOM 9097 C C . ALA A 1 1162 ? -10.465 -41.505 46.482 1.00 86.88 1162 ALA A C 1
ATOM 9099 O O . ALA A 1 1162 ? -10.945 -41.784 47.583 1.00 86.88 1162 ALA A O 1
ATOM 9100 N N . ASP A 1 1163 ? -9.331 -42.050 46.042 1.00 80.19 1163 ASP A N 1
ATOM 9101 C CA . ASP A 1 1163 ? -8.615 -43.092 46.783 1.00 80.19 1163 ASP A CA 1
ATOM 9102 C C . ASP A 1 1163 ? -8.093 -42.572 48.133 1.00 80.19 1163 ASP A C 1
ATOM 9104 O O . ASP A 1 1163 ? -7.372 -41.578 48.208 1.00 80.19 1163 ASP A O 1
ATOM 9108 N N . GLY A 1 1164 ? -8.460 -43.261 49.219 1.00 74.50 1164 GLY A N 1
ATOM 9109 C CA . GLY A 1 1164 ? -8.116 -42.870 50.594 1.00 74.50 1164 GLY A CA 1
ATOM 9110 C C . GLY A 1 1164 ? -9.074 -41.866 51.254 1.00 74.50 1164 GLY A C 1
ATOM 9111 O O . GLY A 1 1164 ? -8.798 -41.422 52.370 1.00 74.50 1164 GLY A O 1
ATOM 9112 N N . TYR A 1 1165 ? -10.196 -41.529 50.610 1.00 81.25 1165 TYR A N 1
ATOM 9113 C CA . TYR A 1 1165 ? -11.208 -40.601 51.123 1.00 81.25 1165 TYR A CA 1
ATOM 9114 C C . TYR A 1 1165 ? -12.612 -41.229 51.135 1.00 81.25 1165 TYR A C 1
ATOM 9116 O O . TYR A 1 1165 ? -12.928 -42.114 50.339 1.00 81.25 1165 TYR A O 1
ATOM 9124 N N . GLN A 1 1166 ? -13.479 -40.776 52.045 1.00 80.00 1166 GLN A N 1
ATOM 9125 C CA . GLN A 1 1166 ? -14.856 -41.271 52.151 1.00 80.00 1166 GLN A CA 1
ATOM 9126 C C . GLN A 1 1166 ? -15.756 -40.666 51.063 1.00 80.00 1166 GLN A C 1
ATOM 9128 O O . GLN A 1 1166 ? -15.791 -39.445 50.903 1.00 80.00 1166 GLN A O 1
ATOM 9133 N N . GLN A 1 1167 ? -16.519 -41.513 50.354 1.00 83.75 1167 GLN A N 1
ATOM 9134 C CA . GLN A 1 1167 ? -17.434 -41.086 49.287 1.00 83.75 1167 GLN A CA 1
ATOM 9135 C C . GLN A 1 1167 ? -18.406 -40.005 49.785 1.00 83.75 1167 GLN A C 1
ATOM 9137 O O . GLN A 1 1167 ? -19.171 -40.238 50.720 1.00 83.75 1167 GLN A O 1
ATOM 9142 N N . GLN A 1 1168 ? -18.436 -38.862 49.098 1.00 85.19 1168 GLN A N 1
ATOM 9143 C CA . GLN A 1 1168 ? -19.399 -37.790 49.357 1.00 85.19 1168 GLN A CA 1
ATOM 9144 C C . GLN A 1 1168 ? -20.571 -37.864 48.382 1.00 85.19 1168 GLN A C 1
ATOM 9146 O O . GLN A 1 1168 ? -20.403 -38.289 47.239 1.00 85.19 1168 GLN A O 1
ATOM 9151 N N . ARG A 1 1169 ? -21.763 -37.440 48.819 1.00 86.56 1169 ARG A N 1
ATOM 9152 C CA . ARG A 1 1169 ? -22.969 -37.377 47.978 1.00 86.56 1169 ARG A CA 1
ATOM 9153 C C . ARG A 1 1169 ? -23.718 -36.068 48.199 1.00 86.56 1169 ARG A C 1
ATOM 9155 O O . ARG A 1 1169 ? -24.039 -35.723 49.333 1.00 86.56 1169 ARG A O 1
ATOM 9162 N N . GLN A 1 1170 ? -24.039 -35.370 47.115 1.00 84.81 1170 GLN A N 1
ATOM 9163 C CA . GLN A 1 1170 ? -24.737 -34.085 47.123 1.00 84.81 1170 GLN A CA 1
ATOM 9164 C C . GLN A 1 1170 ? -25.880 -34.095 46.100 1.00 84.81 1170 GLN A C 1
ATOM 9166 O O . GLN A 1 1170 ? -25.832 -34.808 45.097 1.00 84.81 1170 GLN A O 1
ATOM 9171 N N . LYS A 1 1171 ? -26.923 -33.298 46.349 1.00 85.00 1171 LYS A N 1
ATOM 9172 C CA . LYS A 1 1171 ? -27.970 -33.015 45.361 1.00 85.00 1171 LYS A CA 1
ATOM 9173 C C . LYS A 1 1171 ? -27.831 -31.590 44.859 1.00 85.00 1171 LYS A C 1
ATOM 9175 O O . LYS A 1 1171 ? -27.605 -30.683 45.655 1.00 85.00 1171 LYS A O 1
ATOM 9180 N N . VAL A 1 1172 ? -28.007 -31.418 43.557 1.00 86.06 1172 VAL A N 1
ATOM 9181 C CA . VAL A 1 1172 ? -27.940 -30.129 42.862 1.00 86.06 1172 VAL A CA 1
ATOM 9182 C C . VAL A 1 1172 ? -29.151 -29.966 41.951 1.00 86.06 1172 VAL A C 1
ATOM 9184 O O . VAL A 1 1172 ? -29.804 -30.947 41.585 1.00 86.06 1172 VAL A O 1
ATOM 9187 N N . PHE A 1 1173 ? -29.450 -28.723 41.588 1.00 84.25 1173 PHE A N 1
ATOM 9188 C CA . PHE A 1 1173 ? -30.496 -28.386 40.632 1.00 84.25 1173 PHE A CA 1
ATOM 9189 C C . PHE A 1 1173 ? -29.892 -27.539 39.514 1.00 84.25 1173 PHE A C 1
ATOM 9191 O O . PHE A 1 1173 ? -29.181 -26.576 39.791 1.00 84.25 1173 PHE A O 1
ATOM 9198 N N . VAL A 1 1174 ? -30.164 -27.918 38.269 1.00 86.38 1174 VAL A N 1
ATOM 9199 C CA . VAL A 1 1174 ? -29.622 -27.301 37.057 1.00 86.38 1174 VAL A CA 1
ATOM 9200 C C . VAL A 1 1174 ? -30.760 -26.601 36.323 1.00 86.38 1174 VAL A C 1
ATOM 9202 O O . VAL A 1 1174 ? -31.798 -27.205 36.050 1.00 86.38 1174 VAL A O 1
ATOM 9205 N N . SER A 1 1175 ? -30.567 -25.321 36.012 1.00 83.62 1175 SER A N 1
ATOM 9206 C CA . SER A 1 1175 ? -31.510 -24.510 35.238 1.00 83.62 1175 SER A CA 1
ATOM 9207 C C . SER A 1 1175 ? -31.172 -24.549 33.745 1.00 83.62 1175 SER A C 1
ATOM 9209 O O . SER A 1 1175 ? -30.013 -24.703 33.371 1.00 83.62 1175 SER A O 1
ATOM 9211 N N . SER A 1 1176 ? -32.167 -24.350 32.877 1.00 78.94 1176 SER A N 1
ATOM 9212 C CA . SER A 1 1176 ? -31.950 -24.202 31.429 1.00 78.94 1176 SER A CA 1
ATOM 9213 C C . SER A 1 1176 ? -31.395 -22.828 31.033 1.00 78.94 1176 SER A C 1
ATOM 9215 O O . SER A 1 1176 ? -30.923 -22.657 29.909 1.00 78.94 1176 SER A O 1
ATOM 9217 N N . TYR A 1 1177 ? -31.472 -21.838 31.930 1.00 78.00 1177 TYR A N 1
ATOM 9218 C CA . TYR A 1 1177 ? -31.172 -20.430 31.646 1.00 78.00 1177 TYR A CA 1
ATOM 9219 C C . TYR A 1 1177 ? -30.184 -19.787 32.634 1.00 78.00 1177 TYR A C 1
ATOM 9221 O O . TYR A 1 1177 ? -30.019 -18.575 32.607 1.00 78.00 1177 TYR A O 1
ATOM 9229 N N . GLU A 1 1178 ? -29.538 -20.546 33.521 1.00 81.88 1178 GLU A N 1
ATOM 9230 C CA . GLU A 1 1178 ? -28.566 -20.003 34.489 1.00 81.88 1178 GLU A CA 1
ATOM 9231 C C . GLU A 1 1178 ? -27.207 -20.688 34.316 1.00 81.88 1178 GLU A C 1
ATOM 9233 O O . GLU A 1 1178 ? -27.128 -21.804 33.796 1.00 81.88 1178 GLU A O 1
ATOM 9238 N N . ALA A 1 1179 ? -26.135 -19.999 34.707 1.00 81.25 1179 ALA A N 1
ATOM 9239 C CA . ALA A 1 1179 ? -24.777 -20.532 34.643 1.00 81.25 1179 ALA A CA 1
ATOM 9240 C C . ALA A 1 1179 ? -24.579 -21.727 35.597 1.00 81.25 1179 ALA A C 1
ATOM 9242 O O . ALA A 1 1179 ? -25.381 -21.975 36.500 1.00 81.25 1179 ALA A O 1
ATOM 9243 N N . ALA A 1 1180 ? -23.495 -22.477 35.391 1.00 79.44 1180 ALA A N 1
ATOM 9244 C CA . ALA A 1 1180 ? -23.199 -23.701 36.121 1.00 79.44 1180 ALA A CA 1
ATOM 9245 C C . ALA A 1 1180 ? -23.139 -23.466 37.634 1.00 79.44 1180 ALA A C 1
ATOM 9247 O O . ALA A 1 1180 ? -22.324 -22.669 38.114 1.00 79.44 1180 ALA A O 1
ATOM 9248 N N . SER A 1 1181 ? -23.953 -24.213 38.387 1.00 78.81 1181 SER A N 1
ATOM 9249 C CA . SER A 1 1181 ? -24.020 -24.077 39.842 1.00 78.81 1181 SER A CA 1
ATOM 9250 C C . SER A 1 1181 ? -22.665 -24.427 40.461 1.00 78.81 1181 SER A C 1
ATOM 9252 O O . SER A 1 1181 ? -22.217 -25.569 40.333 1.00 78.81 1181 SER A O 1
ATOM 9254 N N . SER A 1 1182 ? -22.028 -23.459 41.121 1.00 81.38 1182 SER A N 1
ATOM 9255 C CA . SER A 1 1182 ? -20.720 -23.637 41.759 1.00 81.38 1182 SER A CA 1
ATOM 9256 C C . SER A 1 1182 ? -20.847 -24.379 43.096 1.00 81.38 1182 SER A C 1
ATOM 9258 O O . SER A 1 1182 ? -21.552 -23.912 43.997 1.00 81.38 1182 SER A O 1
ATOM 9260 N N . ILE A 1 1183 ? -20.181 -25.532 43.233 1.00 86.19 1183 ILE A N 1
ATOM 9261 C CA . ILE A 1 1183 ? -20.160 -26.348 44.461 1.00 86.19 1183 ILE A CA 1
ATOM 9262 C C . ILE A 1 1183 ? -18.735 -26.674 44.935 1.00 86.19 1183 ILE A C 1
ATOM 9264 O O . ILE A 1 1183 ? -17.846 -26.986 44.147 1.00 86.19 1183 ILE A O 1
ATOM 9268 N N . THR A 1 1184 ? -18.523 -26.670 46.250 1.00 85.19 1184 THR A N 1
ATOM 9269 C CA . THR A 1 1184 ? -17.294 -27.188 46.873 1.00 85.19 1184 THR A CA 1
ATOM 9270 C C . THR A 1 1184 ? -17.600 -28.540 47.499 1.00 85.19 1184 THR A C 1
ATOM 9272 O O . THR A 1 1184 ? -18.543 -28.649 48.282 1.00 85.19 1184 THR A O 1
ATOM 9275 N N . ILE A 1 1185 ? -16.803 -29.559 47.175 1.00 85.31 1185 ILE A N 1
ATOM 9276 C CA . ILE A 1 1185 ? -16.918 -30.897 47.761 1.00 85.31 1185 ILE A CA 1
ATOM 9277 C C . ILE A 1 1185 ? -15.712 -31.117 48.675 1.00 85.31 1185 ILE A C 1
ATOM 9279 O O . ILE A 1 1185 ? -14.576 -31.217 48.209 1.00 85.31 1185 ILE A O 1
ATOM 9283 N N . GLU A 1 1186 ? -15.963 -31.179 49.981 1.00 84.44 1186 GLU A N 1
ATOM 9284 C CA . GLU A 1 1186 ? -14.934 -31.457 50.984 1.00 84.44 1186 GLU A CA 1
ATOM 9285 C C . GLU A 1 1186 ? -14.869 -32.957 51.285 1.00 84.44 1186 GLU A C 1
ATOM 9287 O O . GLU A 1 1186 ? -15.860 -33.580 51.664 1.00 84.44 1186 GLU A O 1
ATOM 9292 N N . PHE A 1 1187 ? -13.688 -33.541 51.105 1.00 84.62 1187 PHE A N 1
ATOM 9293 C CA . PHE A 1 1187 ? -13.411 -34.942 51.367 1.00 84.62 1187 PHE A CA 1
ATOM 9294 C C . PHE A 1 1187 ? -12.820 -35.162 52.764 1.00 84.62 1187 PHE A C 1
ATOM 9296 O O . PHE A 1 1187 ? -11.770 -34.621 53.135 1.00 84.62 1187 PHE A O 1
ATOM 9303 N N . ASP A 1 1188 ? -13.446 -36.083 53.489 1.00 76.19 1188 ASP A N 1
ATOM 9304 C CA . ASP A 1 1188 ? -12.909 -36.676 54.707 1.00 76.19 1188 ASP A CA 1
ATOM 9305 C C . ASP A 1 1188 ? -11.906 -37.775 54.337 1.00 76.19 1188 ASP A C 1
ATOM 9307 O O . ASP A 1 1188 ? -12.269 -38.744 53.667 1.00 76.19 1188 ASP A O 1
ATOM 9311 N N . MET A 1 1189 ? -10.642 -37.647 54.767 1.00 69.31 1189 MET A N 1
ATOM 9312 C CA . MET A 1 1189 ? -9.686 -38.762 54.686 1.00 69.31 1189 MET A CA 1
ATOM 9313 C C . MET A 1 1189 ? -10.241 -39.942 55.479 1.00 69.31 1189 MET A C 1
ATOM 9315 O O . MET A 1 1189 ? -10.610 -39.770 56.645 1.00 69.31 1189 MET A O 1
ATOM 9319 N N . ASP A 1 1190 ? -10.235 -41.142 54.899 1.00 66.62 1190 ASP A N 1
ATOM 9320 C CA . ASP A 1 1190 ? -10.541 -42.320 55.698 1.00 66.62 1190 ASP A CA 1
ATOM 9321 C C . ASP A 1 1190 ? -9.370 -42.586 56.652 1.00 66.62 1190 ASP A C 1
ATOM 9323 O O . ASP A 1 1190 ? -8.230 -42.844 56.257 1.00 66.62 1190 ASP A O 1
ATOM 9327 N N . ASN A 1 1191 ? -9.656 -42.491 57.948 1.00 61.66 1191 ASN A N 1
ATOM 9328 C CA . ASN A 1 1191 ? -8.684 -42.750 59.002 1.00 61.66 1191 ASN A CA 1
ATOM 9329 C C . ASN A 1 1191 ? -8.488 -44.251 59.266 1.00 61.66 1191 ASN A C 1
ATOM 9331 O O . ASN A 1 1191 ? -7.802 -44.599 60.227 1.00 61.66 1191 ASN A O 1
ATOM 9335 N N . HIS A 1 1192 ? -9.029 -45.134 58.422 1.00 60.94 1192 HIS A N 1
ATOM 9336 C CA . HIS A 1 1192 ? -8.832 -46.578 58.497 1.00 60.94 1192 HIS A CA 1
ATOM 9337 C C . HIS A 1 1192 ? -7.977 -47.093 57.336 1.00 60.94 1192 HIS A C 1
ATOM 9339 O O . HIS A 1 1192 ? -8.295 -46.896 56.168 1.00 60.94 1192 HIS A O 1
ATOM 9345 N N . ILE A 1 1193 ? -6.918 -47.835 57.655 1.00 59.06 1193 ILE A N 1
ATOM 9346 C CA . ILE A 1 1193 ? -6.138 -48.609 56.684 1.00 59.06 1193 ILE A CA 1
ATOM 9347 C C . ILE A 1 1193 ? -6.336 -50.084 57.044 1.00 59.06 1193 ILE A C 1
ATOM 9349 O O . ILE A 1 1193 ? -6.075 -50.491 58.175 1.00 59.06 1193 ILE A O 1
ATOM 9353 N N . PHE A 1 1194 ? -6.882 -50.871 56.110 1.00 62.41 1194 PHE A N 1
ATOM 9354 C CA . PHE A 1 1194 ? -7.351 -52.250 56.346 1.00 62.41 1194 PHE A CA 1
ATOM 9355 C C . PHE A 1 1194 ? -8.323 -52.396 57.542 1.00 62.41 1194 PHE A C 1
ATOM 9357 O O . PHE A 1 1194 ? -8.318 -53.409 58.238 1.00 62.41 1194 PHE A O 1
ATOM 9364 N N . GLY A 1 1195 ? -9.155 -51.379 57.798 1.00 59.12 1195 GLY A N 1
ATOM 9365 C CA . GLY A 1 1195 ? -10.111 -51.369 58.916 1.00 59.12 1195 GLY A CA 1
ATOM 9366 C C . GLY A 1 1195 ? -9.504 -51.053 60.291 1.00 59.12 1195 GLY A C 1
ATOM 9367 O O . GLY A 1 1195 ? -10.222 -51.099 61.288 1.00 59.12 1195 GLY A O 1
ATOM 9368 N N . LEU A 1 1196 ? -8.212 -50.712 60.367 1.00 62.59 1196 LEU A N 1
ATOM 9369 C CA . LEU A 1 1196 ? -7.529 -50.301 61.599 1.00 62.59 1196 LEU A CA 1
ATOM 9370 C C . LEU A 1 1196 ? -7.172 -48.805 61.563 1.00 62.59 1196 LEU A C 1
ATOM 9372 O O . LEU A 1 1196 ? -6.825 -48.305 60.491 1.00 62.59 1196 LEU A O 1
ATOM 9376 N N . PRO A 1 1197 ? -7.194 -48.085 62.704 1.00 70.81 1197 PRO A N 1
ATOM 9377 C CA . PRO A 1 1197 ? -6.839 -46.668 62.748 1.00 70.81 1197 PRO A CA 1
ATOM 9378 C C . PRO A 1 1197 ? -5.451 -46.380 62.160 1.00 70.81 1197 PRO A C 1
ATOM 9380 O O . PRO A 1 1197 ? -4.463 -47.033 62.501 1.00 70.81 1197 PRO A O 1
ATOM 9383 N N . ARG A 1 1198 ? -5.365 -45.358 61.308 1.00 65.00 1198 ARG A N 1
ATOM 9384 C CA . ARG A 1 1198 ? -4.160 -44.947 60.572 1.00 65.00 1198 ARG A CA 1
ATOM 9385 C C . ARG A 1 1198 ? -2.961 -44.697 61.484 1.00 65.00 1198 ARG A C 1
ATOM 9387 O O . ARG A 1 1198 ? -1.851 -45.095 61.144 1.00 65.00 1198 ARG A O 1
ATOM 9394 N N . GLU A 1 1199 ? -3.185 -44.112 62.658 1.00 69.88 1199 GLU A N 1
ATOM 9395 C CA . GLU A 1 1199 ? -2.165 -43.919 63.698 1.00 69.88 1199 GLU A CA 1
ATOM 9396 C C . GLU A 1 1199 ? -1.538 -45.247 64.146 1.00 69.88 1199 GLU A C 1
ATOM 9398 O O . GLU A 1 1199 ? -0.320 -45.348 64.270 1.00 69.88 1199 GLU A O 1
ATOM 9403 N N . PHE A 1 1200 ? -2.352 -46.293 64.319 1.00 72.50 1200 PHE A N 1
ATOM 9404 C CA . PHE A 1 1200 ? -1.909 -47.624 64.735 1.00 72.50 1200 PHE A CA 1
ATOM 9405 C C . PHE A 1 1200 ? -1.091 -48.318 63.636 1.00 72.50 1200 PHE A C 1
ATOM 9407 O O . PHE A 1 1200 ? -0.070 -48.951 63.916 1.00 72.50 1200 PHE A O 1
ATOM 9414 N N . VAL A 1 1201 ? -1.492 -48.155 62.370 1.00 71.06 1201 VAL A N 1
ATOM 9415 C CA . VAL A 1 1201 ? -0.766 -48.696 61.207 1.00 71.06 1201 VAL A CA 1
ATOM 9416 C C . VAL A 1 1201 ? 0.565 -47.964 60.991 1.00 71.06 1201 VAL A C 1
ATOM 9418 O O . VAL A 1 1201 ? 1.593 -48.610 60.804 1.00 71.06 1201 VAL A O 1
ATOM 9421 N N . VAL A 1 1202 ? 0.593 -46.632 61.105 1.00 73.31 1202 VAL A N 1
ATOM 9422 C CA . VAL A 1 1202 ? 1.837 -45.846 61.001 1.00 73.31 1202 VAL A CA 1
ATOM 9423 C C . VAL A 1 1202 ? 2.776 -46.130 62.179 1.00 73.31 1202 VAL A C 1
ATOM 9425 O O . VAL A 1 1202 ? 3.967 -46.342 61.960 1.00 73.31 1202 VAL A O 1
ATOM 9428 N N . ALA A 1 1203 ? 2.266 -46.211 63.412 1.00 72.56 1203 ALA A N 1
ATOM 9429 C CA . ALA A 1 1203 ? 3.078 -46.521 64.589 1.00 72.56 1203 ALA A CA 1
ATOM 9430 C C . ALA A 1 1203 ? 3.668 -47.941 64.541 1.00 72.56 1203 ALA A C 1
ATOM 9432 O O . ALA A 1 1203 ? 4.841 -48.127 64.864 1.00 72.56 1203 ALA A O 1
ATOM 9433 N N . SER A 1 1204 ? 2.898 -48.941 64.096 1.00 74.12 1204 SER A N 1
ATOM 9434 C CA . SER A 1 1204 ? 3.393 -50.319 63.953 1.00 74.12 1204 SER A CA 1
ATOM 9435 C C . SER A 1 1204 ? 4.371 -50.481 62.782 1.00 74.12 1204 SER A C 1
ATOM 9437 O O . SER A 1 1204 ? 5.378 -51.179 62.932 1.00 74.12 1204 SER A O 1
ATOM 9439 N N . ALA A 1 1205 ? 4.166 -49.781 61.661 1.00 73.88 1205 ALA A N 1
ATOM 9440 C CA . ALA A 1 1205 ? 5.139 -49.718 60.568 1.00 73.88 1205 ALA A CA 1
ATOM 9441 C C . ALA A 1 1205 ? 6.449 -49.035 61.005 1.00 73.88 1205 ALA A C 1
ATOM 9443 O O . ALA A 1 1205 ? 7.532 -49.570 60.767 1.00 73.88 1205 ALA A O 1
ATOM 9444 N N . ALA A 1 1206 ? 6.366 -47.904 61.715 1.00 75.44 1206 ALA A N 1
ATOM 9445 C CA . ALA A 1 1206 ? 7.528 -47.203 62.260 1.00 75.44 1206 ALA A CA 1
ATOM 9446 C C . ALA A 1 1206 ? 8.283 -48.052 63.298 1.00 75.44 1206 ALA A C 1
ATOM 9448 O O . ALA A 1 1206 ? 9.507 -48.154 63.237 1.00 75.44 1206 ALA A O 1
ATOM 9449 N N . ALA A 1 1207 ? 7.574 -48.718 64.216 1.00 77.06 1207 ALA A N 1
ATOM 9450 C CA . ALA A 1 1207 ? 8.179 -49.640 65.176 1.00 77.06 1207 ALA A CA 1
ATOM 9451 C C . ALA A 1 1207 ? 8.867 -50.828 64.479 1.00 77.06 1207 ALA A C 1
ATOM 9453 O O . ALA A 1 1207 ? 9.966 -51.209 64.875 1.00 77.06 1207 ALA A O 1
ATOM 9454 N N . SER A 1 1208 ? 8.271 -51.362 63.407 1.00 77.88 1208 SER A N 1
ATOM 9455 C CA . SER A 1 1208 ? 8.855 -52.448 62.605 1.00 77.88 1208 SER A CA 1
ATOM 9456 C C . SER A 1 1208 ? 10.111 -51.999 61.851 1.00 77.88 1208 SER A C 1
ATOM 9458 O O . SER A 1 1208 ? 11.117 -52.704 61.865 1.00 77.88 1208 SER A O 1
ATOM 9460 N N . MET A 1 1209 ? 10.098 -50.800 61.259 1.00 76.88 1209 MET A N 1
ATOM 9461 C CA . MET A 1 1209 ? 11.270 -50.185 60.622 1.00 76.88 1209 MET A CA 1
ATOM 9462 C C . MET A 1 1209 ? 12.396 -49.934 61.631 1.00 76.88 1209 MET A C 1
ATOM 9464 O O . MET A 1 1209 ? 13.537 -50.319 61.386 1.00 76.88 1209 MET A O 1
ATOM 9468 N N . THR A 1 1210 ? 12.086 -49.366 62.799 1.00 79.25 1210 THR A N 1
ATOM 9469 C CA . THR A 1 1210 ? 13.069 -49.151 63.873 1.00 79.25 1210 THR A CA 1
ATOM 9470 C C . THR A 1 1210 ? 13.624 -50.479 64.397 1.00 79.25 1210 THR A C 1
ATOM 9472 O O . THR A 1 1210 ? 14.830 -50.592 64.604 1.00 79.25 1210 THR A O 1
ATOM 9475 N N . ALA A 1 1211 ? 12.793 -51.516 64.543 1.00 77.69 1211 ALA A N 1
ATOM 9476 C CA . ALA A 1 1211 ? 13.243 -52.855 64.922 1.00 77.69 1211 ALA A CA 1
ATOM 9477 C C . ALA A 1 1211 ? 14.153 -53.490 63.856 1.00 77.69 1211 ALA A C 1
ATOM 9479 O O . ALA A 1 1211 ? 15.171 -54.086 64.210 1.00 77.69 1211 ALA A O 1
ATOM 9480 N N . LEU A 1 1212 ? 13.846 -53.326 62.564 1.00 80.19 1212 LEU A N 1
ATOM 9481 C CA . LEU A 1 1212 ? 14.701 -53.775 61.459 1.00 80.19 1212 LEU A CA 1
ATOM 9482 C C . LEU A 1 1212 ? 16.044 -53.034 61.438 1.00 80.19 1212 LEU A C 1
ATOM 9484 O O . LEU A 1 1212 ? 17.079 -53.684 61.323 1.00 80.19 1212 LEU A O 1
ATOM 9488 N N . VAL A 1 1213 ? 16.053 -51.709 61.620 1.00 79.50 1213 VAL A N 1
ATOM 9489 C CA . VAL A 1 1213 ? 17.288 -50.907 61.694 1.00 79.50 1213 VAL A CA 1
ATOM 9490 C C . VAL A 1 1213 ? 18.125 -51.293 62.915 1.00 79.50 1213 VAL A C 1
ATOM 9492 O O . VAL A 1 1213 ? 19.317 -51.545 62.771 1.00 79.50 1213 VAL A O 1
ATOM 9495 N N . ILE A 1 1214 ? 17.521 -51.440 64.099 1.00 79.31 1214 ILE A N 1
ATOM 9496 C CA . ILE A 1 1214 ? 18.224 -51.916 65.304 1.00 79.31 1214 ILE A CA 1
ATOM 9497 C C . ILE A 1 1214 ? 18.785 -53.328 65.082 1.00 79.31 1214 ILE A C 1
ATOM 9499 O O . ILE A 1 1214 ? 19.936 -53.588 65.428 1.00 79.31 1214 ILE A O 1
ATOM 9503 N N . THR A 1 1215 ? 18.023 -54.227 64.452 1.00 77.38 1215 THR A N 1
ATOM 9504 C CA . THR A 1 1215 ? 18.485 -55.586 64.127 1.00 77.38 1215 THR A CA 1
ATOM 9505 C C . THR A 1 1215 ? 19.648 -55.557 63.133 1.00 77.38 1215 THR A C 1
ATOM 9507 O O . THR A 1 1215 ? 20.642 -56.250 63.341 1.00 77.38 1215 THR A O 1
ATOM 9510 N N . ALA A 1 1216 ? 19.588 -54.709 62.102 1.00 74.56 1216 ALA A N 1
ATOM 9511 C CA . ALA A 1 1216 ? 20.676 -54.509 61.147 1.00 74.56 1216 ALA A CA 1
ATOM 9512 C C . ALA A 1 1216 ? 21.932 -53.922 61.815 1.00 74.56 1216 ALA A C 1
ATOM 9514 O O . ALA A 1 1216 ? 23.034 -54.397 61.552 1.00 74.56 1216 ALA A O 1
ATOM 9515 N N . CYS A 1 1217 ? 21.788 -52.963 62.736 1.00 72.94 1217 CYS A N 1
ATOM 9516 C CA . CYS A 1 1217 ? 22.898 -52.431 63.530 1.00 72.94 1217 CYS A CA 1
ATOM 9517 C C . CYS A 1 1217 ? 23.498 -53.482 64.479 1.00 72.94 1217 CYS A C 1
ATOM 9519 O O . CYS A 1 1217 ? 24.718 -53.550 64.616 1.00 72.94 1217 CYS A O 1
ATOM 9521 N N . ILE A 1 1218 ? 22.680 -54.343 65.095 1.00 77.12 1218 ILE A N 1
ATOM 9522 C CA . ILE A 1 1218 ? 23.162 -55.468 65.914 1.00 77.12 1218 ILE A CA 1
ATOM 9523 C C . ILE A 1 1218 ? 23.934 -56.470 65.044 1.00 77.12 1218 ILE A C 1
ATOM 9525 O O . ILE A 1 1218 ? 25.039 -56.864 65.415 1.00 77.12 1218 ILE A O 1
ATOM 9529 N N . ILE A 1 1219 ? 23.410 -56.833 63.868 1.00 75.31 1219 ILE A N 1
ATOM 9530 C CA . ILE A 1 1219 ? 24.099 -57.696 62.895 1.00 75.31 1219 ILE A CA 1
ATOM 9531 C C . ILE A 1 1219 ? 25.428 -57.061 62.463 1.00 75.31 1219 ILE A C 1
ATOM 9533 O O . ILE A 1 1219 ? 26.460 -57.725 62.518 1.00 75.31 1219 ILE A O 1
ATOM 9537 N N . TRP A 1 1220 ? 25.437 -55.769 62.121 1.00 69.44 1220 TRP A N 1
ATOM 9538 C CA . TRP A 1 1220 ? 26.647 -55.026 61.754 1.00 69.44 1220 TRP A CA 1
ATOM 9539 C C . TRP A 1 1220 ? 27.696 -55.061 62.871 1.00 69.44 1220 TRP A C 1
ATOM 9541 O O . TRP A 1 1220 ? 28.856 -55.383 62.615 1.00 69.44 1220 TRP A O 1
ATOM 9551 N N . CYS A 1 1221 ? 27.306 -54.800 64.121 1.00 62.94 1221 CYS A N 1
ATOM 9552 C CA . CYS A 1 1221 ? 28.205 -54.871 65.274 1.00 62.94 1221 CYS A CA 1
ATOM 9553 C C . CYS A 1 1221 ? 28.747 -56.291 65.516 1.00 62.94 1221 CYS A C 1
ATOM 9555 O O . CYS A 1 1221 ? 29.940 -56.451 65.773 1.00 62.94 1221 CYS A O 1
ATOM 9557 N N . VAL A 1 1222 ? 27.914 -57.330 65.379 1.00 65.81 1222 VAL A N 1
ATOM 9558 C CA . VAL A 1 1222 ? 28.323 -58.740 65.536 1.00 65.81 1222 VAL A CA 1
ATOM 9559 C C . VAL A 1 1222 ? 29.261 -59.199 64.410 1.00 65.81 1222 VAL A C 1
ATOM 9561 O O . VAL A 1 1222 ? 30.217 -59.932 64.671 1.00 65.81 1222 VAL A O 1
ATOM 9564 N N . CYS A 1 1223 ? 29.040 -58.751 63.172 1.00 56.53 1223 CYS A N 1
ATOM 9565 C CA . CYS A 1 1223 ? 29.941 -59.001 62.045 1.00 56.53 1223 CYS A CA 1
ATOM 9566 C C . CYS A 1 1223 ? 31.268 -58.237 62.198 1.00 56.53 1223 CYS A C 1
ATOM 9568 O O . CYS A 1 1223 ? 32.339 -58.830 62.063 1.00 56.53 1223 CYS A O 1
ATOM 9570 N N . SER A 1 1224 ? 31.210 -56.951 62.558 1.00 55.25 1224 SER A N 1
ATOM 9571 C CA . SER A 1 1224 ? 32.385 -56.096 62.782 1.00 55.25 1224 SER A CA 1
ATOM 9572 C C . SER A 1 1224 ? 33.293 -56.643 63.893 1.00 55.25 1224 SER A C 1
ATOM 9574 O O . SER A 1 1224 ? 34.511 -56.703 63.727 1.00 55.25 1224 SER A O 1
ATOM 9576 N N . ALA A 1 1225 ? 32.709 -57.169 64.976 1.00 55.72 1225 ALA A N 1
ATOM 9577 C CA . ALA A 1 1225 ? 33.445 -57.795 66.077 1.00 55.72 1225 ALA A CA 1
ATOM 9578 C C . ALA A 1 1225 ? 34.155 -59.118 65.711 1.00 55.72 1225 ALA A C 1
ATOM 9580 O O . ALA A 1 1225 ? 35.010 -59.573 66.469 1.00 55.72 1225 ALA A O 1
ATOM 9581 N N . LYS A 1 1226 ? 33.824 -59.748 64.572 1.00 48.31 1226 LYS A N 1
ATOM 9582 C CA . LYS A 1 1226 ? 34.474 -60.981 64.086 1.00 48.31 1226 LYS A CA 1
ATOM 9583 C C . LYS A 1 1226 ? 35.501 -60.760 62.972 1.00 48.31 1226 LYS A C 1
ATOM 9585 O O . LYS A 1 1226 ? 36.265 -61.676 62.685 1.00 48.31 1226 LYS A O 1
ATOM 9590 N N . SER A 1 1227 ? 35.532 -59.586 62.338 1.00 44.62 1227 SER A N 1
ATOM 9591 C CA . SER A 1 1227 ? 36.311 -59.370 61.107 1.00 44.62 1227 SER A CA 1
ATOM 9592 C C . SER A 1 1227 ? 37.753 -58.880 61.324 1.00 44.62 1227 SER A C 1
ATOM 9594 O O . SER A 1 1227 ? 38.494 -58.710 60.358 1.00 44.62 1227 SER A O 1
ATOM 9596 N N . THR A 1 1228 ? 38.180 -58.636 62.564 1.00 42.66 1228 THR A N 1
ATOM 9597 C CA . THR A 1 1228 ? 39.445 -57.953 62.898 1.00 42.66 1228 THR A CA 1
ATOM 9598 C C . THR A 1 1228 ? 40.568 -58.895 63.361 1.00 42.66 1228 THR A C 1
ATOM 9600 O O . THR A 1 1228 ? 41.289 -58.588 64.309 1.00 42.66 1228 THR A O 1
ATOM 9603 N N . GLN A 1 1229 ? 40.775 -60.033 62.676 1.00 39.75 1229 GLN A N 1
ATOM 9604 C CA . GLN A 1 1229 ? 41.919 -60.917 62.975 1.00 39.75 1229 GLN A CA 1
ATOM 9605 C C . GLN A 1 1229 ? 42.637 -61.588 61.780 1.00 39.75 1229 GLN A C 1
ATOM 9607 O O . GLN A 1 1229 ? 43.175 -62.679 61.932 1.00 39.75 1229 GLN A O 1
ATOM 9612 N N . GLN A 1 1230 ? 42.738 -60.916 60.625 1.00 36.25 1230 GLN A N 1
ATOM 9613 C CA . GLN A 1 1230 ? 43.807 -61.125 59.619 1.00 36.25 1230 GLN A CA 1
ATOM 9614 C C . GLN A 1 1230 ? 43.819 -59.906 58.666 1.00 36.25 1230 GLN A C 1
ATOM 9616 O O . GLN A 1 1230 ? 42.865 -59.733 57.919 1.00 36.25 1230 GLN A O 1
ATOM 9621 N N . LYS A 1 1231 ? 44.655 -58.863 58.805 1.00 32.22 1231 LYS A N 1
ATOM 9622 C CA . LYS A 1 1231 ? 46.132 -58.674 58.806 1.00 32.22 1231 LYS A CA 1
ATOM 9623 C C . LYS A 1 1231 ? 46.824 -58.656 57.428 1.00 32.22 1231 LYS A C 1
ATOM 9625 O O . LYS A 1 1231 ? 46.803 -59.638 56.705 1.00 32.22 1231 LYS A O 1
ATOM 9630 N N . ASP A 1 1232 ? 47.563 -57.552 57.244 1.00 31.69 1232 ASP A N 1
ATOM 9631 C CA . ASP A 1 1232 ? 48.809 -57.343 56.481 1.00 31.69 1232 ASP A CA 1
ATOM 9632 C C . ASP A 1 1232 ? 48.791 -57.475 54.937 1.00 31.69 1232 ASP A C 1
ATOM 9634 O O . ASP A 1 1232 ? 48.578 -58.552 54.394 1.00 31.69 1232 ASP A O 1
ATOM 9638 N N . GLY A 1 1233 ? 49.119 -56.385 54.210 1.00 28.95 1233 GLY A N 1
ATOM 9639 C CA . GLY A 1 1233 ? 49.129 -56.410 52.732 1.00 28.95 1233 GLY A CA 1
ATOM 9640 C C . GLY A 1 1233 ? 49.524 -55.139 51.944 1.00 28.95 1233 GLY A C 1
ATOM 9641 O O . GLY A 1 1233 ? 48.986 -54.937 50.866 1.00 28.95 1233 GLY A O 1
ATOM 9642 N N . PHE A 1 1234 ? 50.480 -54.328 52.423 1.00 32.31 1234 PHE A N 1
ATOM 9643 C CA . PHE A 1 1234 ? 51.126 -53.182 51.723 1.00 32.31 1234 PHE A CA 1
ATOM 9644 C C . PHE A 1 1234 ? 50.384 -51.828 51.551 1.00 32.31 1234 PHE A C 1
ATOM 9646 O O . PHE A 1 1234 ? 49.209 -51.718 51.220 1.00 32.31 1234 PHE A O 1
ATOM 9653 N N . HIS A 1 1235 ? 51.162 -50.753 51.744 1.00 35.31 1235 HIS A N 1
ATOM 9654 C CA . HIS A 1 1235 ? 50.785 -49.337 51.623 1.00 35.31 1235 HIS A CA 1
ATOM 9655 C C . HIS A 1 1235 ? 52.030 -48.493 51.281 1.00 35.31 1235 HIS A C 1
ATOM 9657 O O . HIS A 1 1235 ? 53.061 -48.690 51.923 1.00 35.31 1235 HIS A O 1
ATOM 9663 N N . ARG A 1 1236 ? 51.919 -47.559 50.318 1.00 30.62 1236 ARG A N 1
ATOM 9664 C CA . ARG A 1 1236 ? 52.793 -46.394 49.978 1.00 30.62 1236 ARG A CA 1
ATOM 9665 C C . ARG A 1 1236 ? 52.335 -45.889 48.587 1.00 30.62 1236 ARG A C 1
ATOM 9667 O O . ARG A 1 1236 ? 52.148 -46.738 47.729 1.00 30.62 1236 ARG A O 1
ATOM 9674 N N . LEU A 1 1237 ? 52.123 -44.608 48.248 1.00 33.44 1237 LEU A N 1
ATOM 9675 C CA . LEU A 1 1237 ? 52.235 -43.268 48.878 1.00 33.44 1237 LEU A CA 1
ATOM 9676 C C . LEU A 1 1237 ? 51.082 -42.391 48.278 1.00 33.44 1237 LEU A C 1
ATOM 9678 O O . LEU A 1 1237 ? 50.771 -42.588 47.112 1.00 33.44 1237 LEU A O 1
ATOM 9682 N N . ARG A 1 1238 ? 50.280 -41.591 49.018 1.00 31.55 1238 ARG A N 1
ATOM 9683 C CA . ARG A 1 1238 ? 50.546 -40.274 49.682 1.00 31.55 1238 ARG A CA 1
ATOM 9684 C C . ARG A 1 1238 ? 50.577 -39.100 48.668 1.00 31.55 1238 ARG A C 1
ATOM 9686 O O . ARG A 1 1238 ? 51.359 -39.211 47.738 1.00 31.55 1238 ARG A O 1
ATOM 9693 N N . GLN A 1 1239 ? 49.876 -37.952 48.770 1.00 32.41 1239 GLN A N 1
ATOM 9694 C CA . GLN A 1 1239 ? 48.826 -37.310 49.631 1.00 32.41 1239 GLN A CA 1
ATOM 9695 C C . GLN A 1 1239 ? 48.110 -36.236 48.733 1.00 32.41 1239 GLN A C 1
ATOM 9697 O O . GLN A 1 1239 ? 48.647 -35.961 47.666 1.00 32.41 1239 GLN A O 1
ATOM 9702 N N . HIS A 1 1240 ? 46.981 -35.555 49.016 1.00 30.84 1240 HIS A N 1
ATOM 9703 C CA . HIS A 1 1240 ? 46.008 -35.473 50.135 1.00 30.84 1240 HIS A CA 1
ATOM 9704 C C . HIS A 1 1240 ? 44.576 -35.181 49.562 1.00 30.84 1240 HIS A C 1
ATOM 9706 O O . HIS A 1 1240 ? 44.431 -35.165 48.346 1.00 30.84 1240 HIS A O 1
ATOM 9712 N N . ARG A 1 1241 ? 43.449 -35.232 50.302 1.00 30.89 1241 ARG A N 1
ATOM 9713 C CA . ARG A 1 1241 ? 42.720 -34.165 51.070 1.00 30.89 1241 ARG A CA 1
ATOM 9714 C C . ARG A 1 1241 ? 42.685 -32.747 50.471 1.00 30.89 1241 ARG A C 1
ATOM 9716 O O . ARG A 1 1241 ? 43.732 -32.284 50.043 1.00 30.89 1241 ARG A O 1
ATOM 9723 N N . GLN A 1 1242 ? 41.518 -32.097 50.291 1.00 37.59 1242 GLN A N 1
ATOM 9724 C CA . GLN A 1 1242 ? 40.371 -31.777 51.203 1.00 37.59 1242 GLN A CA 1
ATOM 9725 C C . GLN A 1 1242 ? 40.659 -30.593 52.152 1.00 37.59 1242 GLN A C 1
ATOM 9727 O O . GLN A 1 1242 ? 41.825 -30.251 52.316 1.00 37.59 1242 GLN A O 1
ATOM 9732 N N . ASP A 1 1243 ? 39.583 -30.062 52.768 1.00 29.55 1243 ASP A N 1
ATOM 9733 C CA . ASP A 1 1243 ? 39.506 -29.026 53.828 1.00 29.55 1243 ASP A CA 1
ATOM 9734 C C . ASP A 1 1243 ? 39.305 -27.587 53.268 1.00 29.55 1243 ASP A C 1
ATOM 9736 O O . ASP A 1 1243 ? 39.938 -27.248 52.272 1.00 29.55 1243 ASP A O 1
ATOM 9740 N N . TYR A 1 1244 ? 38.458 -26.683 53.806 1.00 31.50 1244 TYR A N 1
ATOM 9741 C CA . TYR A 1 1244 ? 37.324 -26.744 54.771 1.00 31.50 1244 TYR A CA 1
ATOM 9742 C C . TYR A 1 1244 ? 36.523 -25.393 54.713 1.00 31.50 1244 TYR A C 1
ATOM 9744 O O . TYR A 1 1244 ? 36.947 -24.486 54.006 1.00 31.50 1244 TYR A O 1
ATOM 9752 N N . GLU A 1 1245 ? 35.419 -25.278 55.475 1.00 28.25 1245 GLU A N 1
ATOM 9753 C CA . GLU A 1 1245 ? 34.784 -24.055 56.061 1.00 28.25 1245 GLU A CA 1
ATOM 9754 C C . GLU A 1 1245 ? 34.257 -22.873 55.181 1.00 28.25 1245 GLU A C 1
ATOM 9756 O O . GLU A 1 1245 ? 35.003 -22.155 54.527 1.00 28.25 1245 GLU A O 1
ATOM 9761 N N . ASP A 1 1246 ? 32.932 -22.661 55.283 1.00 31.89 1246 ASP A N 1
ATOM 9762 C CA . ASP A 1 1246 ? 32.203 -21.469 55.790 1.00 31.89 1246 ASP A CA 1
ATOM 9763 C C . ASP A 1 1246 ? 32.173 -20.059 55.113 1.00 31.89 1246 ASP A C 1
ATOM 9765 O O . ASP A 1 1246 ? 33.026 -19.630 54.346 1.00 31.89 1246 ASP A O 1
ATOM 9769 N N . ASP A 1 1247 ? 31.091 -19.350 55.483 1.00 28.27 1247 ASP A N 1
ATOM 9770 C CA . ASP A 1 1247 ? 30.766 -17.906 55.479 1.00 28.27 1247 ASP A CA 1
ATOM 9771 C C . ASP A 1 1247 ? 30.553 -17.031 54.204 1.00 28.27 1247 ASP A C 1
ATOM 9773 O O . ASP A 1 1247 ? 31.454 -16.529 53.542 1.00 28.27 1247 ASP A O 1
ATOM 9777 N N . ILE A 1 1248 ? 29.263 -16.705 53.992 1.00 31.47 1248 ILE A N 1
ATOM 9778 C CA . ILE A 1 1248 ? 28.657 -15.347 53.962 1.00 31.47 1248 ILE A CA 1
ATOM 9779 C C . ILE A 1 1248 ? 29.307 -14.225 53.095 1.00 31.47 1248 ILE A C 1
ATOM 9781 O O . ILE A 1 1248 ? 30.286 -13.604 53.481 1.00 31.47 1248 ILE A O 1
ATOM 9785 N N . ARG A 1 1249 ? 28.580 -13.833 52.021 1.00 32.97 1249 ARG A N 1
ATOM 9786 C CA . ARG A 1 1249 ? 28.365 -12.465 51.437 1.00 32.97 1249 ARG A CA 1
ATOM 9787 C C . ARG A 1 1249 ? 29.529 -11.431 51.518 1.00 32.97 1249 ARG A C 1
ATOM 9789 O O . ARG A 1 1249 ? 29.846 -10.958 52.600 1.00 32.97 1249 ARG A O 1
ATOM 9796 N N . LEU A 1 1250 ? 30.025 -10.828 50.422 1.00 31.25 1250 LEU A N 1
ATOM 9797 C CA . LEU A 1 1250 ? 29.298 -9.872 49.546 1.00 31.25 1250 LEU A CA 1
ATOM 9798 C C . LEU A 1 1250 ? 30.093 -9.471 48.263 1.00 31.25 1250 LEU A C 1
ATOM 9800 O O . LEU A 1 1250 ? 31.310 -9.355 48.288 1.00 31.25 1250 LEU A O 1
ATOM 9804 N N . THR A 1 1251 ? 29.350 -9.181 47.185 1.00 38.81 1251 THR A N 1
ATOM 9805 C CA . THR A 1 1251 ? 29.617 -8.335 45.980 1.00 38.81 1251 THR A CA 1
ATOM 9806 C C . THR A 1 1251 ? 31.002 -7.710 45.676 1.00 38.81 1251 THR A C 1
ATOM 9808 O O . THR A 1 1251 ? 31.493 -6.894 46.453 1.00 38.81 1251 THR A O 1
ATOM 9811 N N . SER A 1 1252 ? 31.454 -7.834 44.411 1.00 28.05 1252 SER A N 1
ATOM 9812 C CA . SER A 1 1252 ? 32.003 -6.710 43.605 1.00 28.05 1252 SER A CA 1
ATOM 9813 C C . SER A 1 1252 ? 31.941 -6.976 42.076 1.00 28.05 1252 SER A C 1
ATOM 9815 O O . SER A 1 1252 ? 31.707 -8.106 41.656 1.00 28.05 1252 SER A O 1
ATOM 9817 N N . MET A 1 1253 ? 32.092 -5.925 41.257 1.00 30.45 1253 MET A N 1
ATOM 9818 C CA . MET A 1 1253 ? 31.889 -5.849 39.785 1.00 30.45 1253 MET A CA 1
ATOM 9819 C C . MET A 1 1253 ? 33.102 -6.319 38.942 1.00 30.45 1253 MET A C 1
ATOM 9821 O O . MET A 1 1253 ? 34.214 -6.308 39.465 1.00 30.45 1253 MET A O 1
ATOM 9825 N N . GLY A 1 1254 ? 32.954 -6.587 37.619 1.00 27.33 1254 GLY A N 1
ATOM 9826 C CA . GLY A 1 1254 ? 34.161 -6.703 36.760 1.00 27.33 1254 GLY A CA 1
ATOM 9827 C C . GLY A 1 1254 ? 34.178 -7.160 35.273 1.00 27.33 1254 GLY A C 1
ATOM 9828 O O . GLY A 1 1254 ? 35.179 -7.751 34.910 1.00 27.33 1254 GLY A O 1
ATOM 9829 N N . SER A 1 1255 ? 33.202 -6.844 34.404 1.00 32.12 1255 SER A N 1
ATOM 9830 C CA . SER A 1 1255 ? 33.379 -6.615 32.929 1.00 32.12 1255 SER A CA 1
ATOM 9831 C C . SER A 1 1255 ? 33.934 -7.678 31.912 1.00 32.12 1255 SER A C 1
ATOM 9833 O O . SER A 1 1255 ? 35.048 -8.162 32.026 1.00 32.12 1255 SER A O 1
ATOM 9835 N N . GLU A 1 1256 ? 33.203 -7.828 30.785 1.00 33.91 1256 GLU A N 1
ATOM 9836 C CA . GLU A 1 1256 ? 33.600 -8.168 29.376 1.00 33.91 1256 GLU A CA 1
ATOM 9837 C C . GLU A 1 1256 ? 34.249 -9.525 28.920 1.00 33.91 1256 GLU A C 1
ATOM 9839 O O . GLU A 1 1256 ? 35.442 -9.754 29.065 1.00 33.91 1256 GLU A O 1
ATOM 9844 N N . LYS A 1 1257 ? 33.461 -10.261 28.095 1.00 38.69 1257 LYS A N 1
ATOM 9845 C CA . LYS A 1 1257 ? 33.738 -10.801 26.719 1.00 38.69 1257 LYS A CA 1
ATOM 9846 C C . LYS A 1 1257 ? 34.651 -12.027 26.397 1.00 38.69 1257 LYS A C 1
ATOM 9848 O O . LYS A 1 1257 ? 35.852 -11.999 26.610 1.00 38.69 1257 LYS A O 1
ATOM 9853 N N . SER A 1 1258 ? 34.077 -12.901 25.531 1.00 33.00 1258 SER A N 1
ATOM 9854 C CA . SER A 1 1258 ? 34.654 -13.469 24.266 1.00 33.00 1258 SER A CA 1
ATOM 9855 C C . SER A 1 1258 ? 35.666 -14.647 24.327 1.00 33.00 1258 SER A C 1
ATOM 9857 O O . SER A 1 1258 ? 36.543 -14.629 25.175 1.00 33.00 1258 SER A O 1
ATOM 9859 N N . LEU A 1 1259 ? 35.703 -15.664 23.428 1.00 36.91 1259 LEU A N 1
ATOM 9860 C CA . LEU A 1 1259 ? 34.782 -16.221 22.391 1.00 36.91 1259 LEU A CA 1
ATOM 9861 C C . LEU A 1 1259 ? 35.263 -17.639 21.921 1.00 36.91 1259 LEU A C 1
ATOM 9863 O O . LEU A 1 1259 ? 36.443 -17.947 22.045 1.00 36.91 1259 LEU A O 1
ATOM 9867 N N . LEU A 1 1260 ? 34.379 -18.383 21.222 1.00 33.94 1260 LEU A N 1
ATOM 9868 C CA . LEU A 1 1260 ? 34.642 -19.424 20.183 1.00 33.94 1260 LEU A CA 1
ATOM 9869 C C . LEU A 1 1260 ? 35.124 -20.863 20.554 1.00 33.94 1260 LEU A C 1
ATOM 9871 O O . LEU A 1 1260 ? 35.319 -21.209 21.713 1.00 33.94 1260 LEU A O 1
ATOM 9875 N N . SER A 1 1261 ? 35.127 -21.730 19.521 1.00 32.69 1261 SER A N 1
ATOM 9876 C CA . SER A 1 1261 ? 35.072 -23.224 19.463 1.00 32.69 1261 SER A CA 1
ATOM 9877 C C . SER A 1 1261 ? 35.896 -23.721 18.221 1.00 32.69 1261 SER A C 1
ATOM 9879 O O . SER A 1 1261 ? 36.770 -22.927 17.859 1.00 32.69 1261 SER A O 1
ATOM 9881 N N . PRO A 1 1262 ? 35.710 -24.872 17.492 1.00 66.38 1262 PRO A N 1
ATOM 9882 C CA . PRO A 1 1262 ? 34.865 -26.098 17.624 1.00 66.38 1262 PRO A CA 1
ATOM 9883 C C . PRO A 1 1262 ? 35.537 -27.456 17.146 1.00 66.38 1262 PRO A C 1
ATOM 9885 O O . PRO A 1 1262 ? 36.755 -27.537 17.049 1.00 66.38 1262 PRO A O 1
ATOM 9888 N N . GLU A 1 1263 ? 34.712 -28.483 16.812 1.00 33.59 1263 GLU A N 1
ATOM 9889 C CA . GLU A 1 1263 ? 34.831 -29.491 15.696 1.00 33.59 1263 GLU A CA 1
ATOM 9890 C C . GLU A 1 1263 ? 35.285 -30.994 15.833 1.00 33.59 1263 GLU A C 1
ATOM 9892 O O . GLU A 1 1263 ? 36.157 -31.364 16.610 1.00 33.59 1263 GLU A O 1
ATOM 9897 N N . PHE A 1 1264 ? 34.582 -31.816 15.011 1.00 33.44 1264 PHE A N 1
ATOM 9898 C CA . PHE A 1 1264 ? 34.549 -33.245 14.554 1.00 33.44 1264 PHE A CA 1
ATOM 9899 C C . PHE A 1 1264 ? 35.637 -34.338 14.793 1.00 33.44 1264 PHE A C 1
ATOM 9901 O O . PHE A 1 1264 ? 36.823 -34.042 14.807 1.00 33.44 1264 PHE A O 1
ATOM 9908 N N . GLN A 1 1265 ? 35.185 -35.625 14.801 1.00 29.02 1265 GLN A N 1
ATOM 9909 C CA . GLN A 1 1265 ? 35.727 -36.890 14.177 1.00 29.02 1265 GLN A CA 1
ATOM 9910 C C . GLN A 1 1265 ? 34.996 -38.156 14.757 1.00 29.02 1265 GLN A C 1
ATOM 9912 O O . GLN A 1 1265 ? 34.500 -38.048 15.877 1.00 29.02 1265 GLN A O 1
ATOM 9917 N N . ASP A 1 1266 ? 34.879 -39.378 14.178 1.00 28.84 1266 ASP A N 1
ATOM 9918 C CA . ASP A 1 1266 ? 34.973 -39.960 12.799 1.00 28.84 1266 ASP A CA 1
ATOM 9919 C C . ASP A 1 1266 ? 34.346 -41.412 12.753 1.00 28.84 1266 ASP A C 1
ATOM 9921 O O . ASP A 1 1266 ? 33.827 -41.857 13.780 1.00 28.84 1266 ASP A O 1
ATOM 9925 N N . GLU A 1 1267 ? 34.385 -42.168 11.629 1.00 31.06 1267 GLU A N 1
ATOM 9926 C CA . GLU A 1 1267 ? 33.789 -43.537 11.440 1.00 31.06 1267 GLU A CA 1
ATOM 9927 C C . GLU A 1 1267 ? 34.775 -44.744 11.237 1.00 31.06 1267 GLU A C 1
ATOM 9929 O O . GLU A 1 1267 ? 35.947 -44.557 10.916 1.00 31.06 1267 GLU A O 1
ATOM 9934 N N . SER A 1 1268 ? 34.235 -45.992 11.276 1.00 33.19 1268 SER A N 1
ATOM 9935 C CA . SER A 1 1268 ? 34.715 -47.258 10.615 1.00 33.19 1268 SER A CA 1
ATOM 9936 C C . SER A 1 1268 ? 35.916 -48.046 11.245 1.00 33.19 1268 SER A C 1
ATOM 9938 O O . SER A 1 1268 ? 36.625 -47.495 12.081 1.00 33.19 1268 SER A O 1
ATOM 9940 N N . GLU A 1 1269 ? 36.220 -49.348 10.994 1.00 30.80 1269 GLU A N 1
ATOM 9941 C CA . GLU A 1 1269 ? 35.634 -50.452 10.170 1.00 30.80 1269 GLU A CA 1
ATOM 9942 C C . GLU A 1 1269 ? 36.170 -51.876 10.576 1.00 30.80 1269 GLU A C 1
ATOM 9944 O O . GLU A 1 1269 ? 37.151 -51.952 11.320 1.00 30.80 1269 GLU A O 1
ATOM 9949 N N . SER A 1 1270 ? 35.585 -53.006 10.096 1.00 33.56 1270 SER A N 1
ATOM 9950 C CA . SER A 1 1270 ? 36.256 -54.332 9.833 1.00 33.56 1270 SER A CA 1
ATOM 9951 C C . SER A 1 1270 ? 35.333 -55.458 9.260 1.00 33.56 1270 SER A C 1
ATOM 9953 O O . SER A 1 1270 ? 34.168 -55.549 9.639 1.00 33.56 1270 SER A O 1
ATOM 9955 N N . GLU A 1 1271 ? 35.875 -56.335 8.384 1.00 35.84 1271 GLU A N 1
ATOM 9956 C CA . GLU A 1 1271 ? 35.243 -57.523 7.715 1.00 35.84 1271 GLU A CA 1
ATOM 9957 C C . GLU A 1 1271 ? 35.538 -58.868 8.461 1.00 35.84 1271 GLU A C 1
ATOM 9959 O O . GLU A 1 1271 ? 36.155 -58.821 9.525 1.00 35.84 1271 GLU A O 1
ATOM 9964 N N . GLU A 1 1272 ? 35.158 -60.113 8.090 1.00 36.97 1272 GLU A N 1
ATOM 9965 C CA . GLU A 1 1272 ? 34.634 -60.844 6.886 1.00 36.97 1272 GLU A CA 1
ATOM 9966 C C . GLU A 1 1272 ? 33.582 -61.912 7.385 1.00 36.97 1272 GLU A C 1
ATOM 9968 O O . GLU A 1 1272 ? 33.220 -61.858 8.561 1.00 36.97 1272 GLU A O 1
ATOM 9973 N N . ASP A 1 1273 ? 32.971 -62.914 6.716 1.00 33.97 1273 ASP A N 1
ATOM 9974 C CA . ASP A 1 1273 ? 33.046 -63.654 5.423 1.00 33.97 1273 ASP A CA 1
ATOM 9975 C C . ASP A 1 1273 ? 31.591 -64.090 5.003 1.00 33.97 1273 ASP A C 1
ATOM 9977 O O . ASP A 1 1273 ? 30.607 -63.500 5.456 1.00 33.97 1273 ASP A O 1
ATOM 9981 N N . THR A 1 1274 ? 31.394 -65.077 4.111 1.00 42.22 1274 THR A N 1
ATOM 9982 C CA . THR A 1 1274 ? 30.289 -65.123 3.136 1.00 42.22 1274 THR A CA 1
ATOM 9983 C C . THR A 1 1274 ? 29.698 -66.521 2.839 1.00 42.22 1274 THR A C 1
ATOM 9985 O O . THR A 1 1274 ? 30.398 -67.529 2.803 1.00 42.22 1274 THR A O 1
ATOM 9988 N N . LEU A 1 1275 ? 28.393 -66.583 2.513 1.00 33.31 1275 LEU A N 1
ATOM 9989 C CA . LEU A 1 1275 ? 27.835 -67.443 1.444 1.00 33.31 1275 LEU A CA 1
ATOM 9990 C C . LEU A 1 1275 ? 26.389 -67.030 1.071 1.00 33.31 1275 LEU A C 1
ATOM 9992 O O . LEU A 1 1275 ? 25.608 -66.597 1.913 1.00 33.31 1275 LEU A O 1
ATOM 9996 N N . TYR A 1 1276 ? 26.051 -67.149 -0.217 1.00 43.66 1276 TYR A N 1
ATOM 9997 C CA . TYR A 1 1276 ? 24.819 -66.656 -0.869 1.00 43.66 1276 TYR A CA 1
ATOM 9998 C C . TYR A 1 1276 ? 23.624 -67.654 -0.756 1.00 43.66 1276 TYR A C 1
ATOM 10000 O O . TYR A 1 1276 ? 23.825 -68.806 -0.383 1.00 43.66 1276 TYR A O 1
ATOM 10008 N N . ALA A 1 1277 ? 22.355 -67.320 -1.066 1.00 34.72 1277 ALA A N 1
ATOM 10009 C CA . ALA A 1 1277 ? 21.851 -66.237 -1.925 1.00 34.72 1277 ALA A CA 1
ATOM 10010 C C . ALA A 1 1277 ? 20.452 -65.674 -1.552 1.00 34.72 1277 ALA A C 1
ATOM 10012 O O . ALA A 1 1277 ? 19.587 -66.389 -1.053 1.00 34.72 1277 ALA A O 1
ATOM 10013 N N . ASN A 1 1278 ? 20.231 -64.415 -1.952 1.00 47.88 1278 ASN A N 1
ATOM 10014 C CA . ASN A 1 1278 ? 18.966 -63.756 -2.324 1.00 47.88 1278 ASN A CA 1
ATOM 10015 C C . ASN A 1 1278 ? 17.772 -63.771 -1.340 1.00 47.88 1278 ASN A C 1
ATOM 10017 O O . ASN A 1 1278 ? 16.750 -64.420 -1.560 1.00 47.88 1278 ASN A O 1
ATOM 10021 N N . LYS A 1 1279 ? 17.873 -62.889 -0.340 1.00 28.53 1279 LYS A N 1
ATOM 10022 C CA . LYS A 1 1279 ? 16.847 -61.860 -0.047 1.00 28.53 1279 LYS A CA 1
ATOM 10023 C C . LYS A 1 1279 ? 17.155 -60.601 -0.894 1.00 28.53 1279 LYS A C 1
ATOM 10025 O O . LYS A 1 1279 ? 18.229 -60.554 -1.490 1.00 28.53 1279 LYS A O 1
ATOM 10030 N N . LEU A 1 1280 ? 16.327 -59.557 -0.993 1.00 34.62 1280 LEU A N 1
ATOM 10031 C CA . LEU A 1 1280 ? 15.052 -59.223 -0.328 1.00 34.62 1280 LEU A CA 1
ATOM 10032 C C . LEU A 1 1280 ? 13.826 -59.749 -1.083 1.00 34.62 1280 LEU A C 1
ATOM 10034 O O . LEU A 1 1280 ? 13.783 -59.568 -2.317 1.00 34.62 1280 LEU A O 1
#

Secondary structure (DSSP, 8-state):
--SS--STTSS---HHHHHHHHHHHT---SSSTHHHHHHHSTTTEEEEEEEE-TT--EEEEEEESSSTTS--TT--EEEEEE-SSTT--HHHHHHHHHHHHHHHHTTT-HHHHHHHHH-EEEEES-S-HHHHTT--TT-TT-TT--SS-TTS--GGG-S--SS------GGG-HHHHHHHHHHHHHT-SEEEEEE-SSEEEEES-S--TT--TT------TTHHHHHHHHHHHHHHSTTGGGS----TT-TT---TTSEEEHHHH---TT-HHHHHHHHSS-EEEEEEE-S-SS--TTTHHHHHHHHHHHHHHHHGGGG-SEEEEEEETTT--B--SPEEEETTEEEEEE--TTSEEEE---SEEEEEEEE-TTPEE--SSS--SEEEEEEEPSSSPEE--EEEEPPP--S---HHHHHHHHHHHHHH-TTTEEEEEEEE-TT--EEEEEEESSSTTS--TTPPEEEEEE-SSTT--HHHHHHHHHHHHHHHHTTT-HHHHHHHTT-EEEEES-S-HHHHTT--TT-SS--TTTS-TTS--GGG-S--SSS---SPPPHHHHHHHHHTTTS-EEEEEEEE-SSEEEEES-S--TT-SSS----TTHHHHHHHHHHHHHHSTTGGGT---TTT-TT---GGGEEEHHHH---TT-HHHHHHHHSS-EEEEEEE-S-SS--GGGHHHHHHHHHHHHHHHHGGGG-EEEEEEEETTT--B-TTPEEEETTEEEEEE--TTSEEEE---SEEEEEEEE-TTEE-EEEEEEE-TTSEEE--EEEEEPP-------PPPHHHHHHHHHHHHHTSTTHHHHHHHHS-------PPPHHHHHHHHHHHHHHSTTTEEEEEEEE-TT--EEEEEEESSSTTS--TTS-EEEEEE-SSTT-THHHHHHHHHHHHHHHHTTTSHHHHHHHTT-EEEEE--S-HHHHHH--TT-TT--TTTS-TTS--GGG----GGG-SS-PPPHHHHHHHHHHTT---SEEEEEE-SEEEEEES--SSSS--TTHHHHHHHHHHHHHHSTTTTT-----TT-S-S--GGGEEEHHHHH--S--HHHHHHHTT---EEEEEEES-SS--GGGHHHHHHHHHHHHHHHHHHTT-SEEEEEEETTS-B-TT-EEEETTTEEEE--GGGEEEE---SEEEEEEEE-TTBPPEEEEEEE-SSSPPEEEEEEEPBP-EETTEEHHHHHHHHHHHHHHHHHHHHHHHHHHHTTS-S---------------------------------------------------

Nearest PDB structures (foldseek):
  1h8l-assembly1_A  TM=9.989E-01  e=3.930E-62  Lophonetta specularioides
  2nsm-assembly1_A  TM=9.389E-01  e=3.384E-49  Homo sapiens
  3mn8-assembly1_A  TM=9.581E-01  e=6.988E-47  Drosophila melanogaster
  3mn8-assembly2_B  TM=9.612E-01  e=1.788E-45  Drosophila melanogaster
  3mn8-assembly4_D  TM=9.547E-01  e=1.693E-45  Drosophila melanogaster

Radius of gyration: 46.13 Å; Cα contacts (8 Å, |Δi|>4): 2832; chains: 1; bounding box: 100×104×123 Å

=== Feature glossary ===
The features interleaved in this record are:

— What the protein is —

Sequence gives the chain of amino acids in standard one-letter code (A=alanine, C=cysteine, …, Y=tyrosine), read N→C. It is the only feature that is directly encoded by the gene; all structural features are derived from the folded form of this sequence.

Database cross-references. InterPro integrates a dozen domain/family signature databases into unified entries with residue-range hits. GO terms attach function/process/location labels with evidence codes. CATH codes position the fold in a four-level structural taxonomy. Organism is the NCBI-taxonomy species name.

— Where its atoms are —

Atomic coordinates in PDBx/mmCIF format — the same representation the Protein Data Bank distributes. Each line of the _atom_site loop places one backbone atom in Cartesian space (units: ångströms, origin: arbitrary).

The six renders are orthographic views along the three Cartesian axes in both directions. Representation (cartoon, sticks, or surface) and color scheme (sequence-rainbow or by-chain) vary across proteins so the training set covers all the common visualization conventions.

— Local backbone conformation —

Eight-state secondary structure (DSSP): H is the canonical α-helix, G the tighter 3₁₀-helix, I the wider π-helix; E/B are β-structure, T and S are turns and bends, and '-' is everything else. DSSP derives these from the pattern of main-chain N–H···O=C hydrogen bonds, not from the sequence.

P-SEA three-state annotation labels each residue as helix, strand, or coil based purely on the geometry of the Cα trace. It serves as a fallback when the full backbone (and thus DSSP) is unavailable.

The φ/ψ torsion pair specifies the backbone conformation at each residue. φ rotates about the N–Cα bond, ψ about the Cα–C bond. Steric clashes forbid most of the (φ, ψ) plane — the allowed regions (α-helix basin, β-sheet basin, left-handed helix) are the Ramachandran-allowed regions.

— Global shape and packing —

The geometric summary reports three shape descriptors. Rg (radius of gyration) measures how spread out the Cα atoms are about their centre of mass; compact globular proteins have small Rg, elongated or unfolded ones large. Cα contacts (<8 Å, |i−j|>4) count long-range residue pairs in spatial proximity — high for tightly packed folds, near zero for rods or random coil. The bounding-box extents give the protein's footprint along x, y, z in Å.

Solvent-accessible surface area (SASA) is the area in Å² traced out by the centre of a 1.4 Å probe sphere (a water molecule) rolled over the protein's van der Waals surface (Shrake–Rupley / Lee–Richards construction). Buried residues have near-zero SASA; fully exposed residues can exceed 200 Å². The total SASA scales roughly with the number of surface residues.

The contact map is a binary N×N matrix image: pixel (i, j) is dark where Cα_i and Cα_j are within 8 Å and |i−j|>4. Because the |i−j|>4 filter removes local helical contacts, off-diagonal stripes parallel to the main diagonal indicate parallel β-sheets; stripes perpendicular to it indicate antiparallel β-sheets. The Ramachandran plot scatters every residue's (φ, ψ) pair against the sterically allowed regions. The PAE heatmap renders the predicted-aligned-error matrix.

— Structural neighborhood —

3Di is Foldseek's structural alphabet. Each residue is assigned one of twenty discrete states based on how its Cα sits relative to its spatial (not sequential) neighbors. Aligning 3Di strings finds structural homologs roughly as well as full 3D superposition, but orders of magnitude faster.

Nearest PDB neighbors are the top structural matches found by Foldseek when searching this structure against the entire Protein Data Bank. Each hit reports a TM-score (0 to 1; >0.5 almost always implies the same fold) and an E-value. These are *structural* homologs — they may share no detectable sequence similarity.

— Confidence and disorder —

For AlphaFold models, the B-factor field carries pLDDT — the model's own estimate of local accuracy on a 0–100 scale. Regions with pLDDT<50 should be treated as essentially unmodeled; they often correspond to intrinsically disordered segments.

Crystallographic B-factors measure how much each atom's electron density is smeared out, in Å². They rise in mobile loops and surface residues and fall in the buried interior. In AlphaFold models this column is repurposed to hold pLDDT instead.

Predicted aligned error is AlphaFold's pairwise confidence. Unlike pLDDT (per-residue), PAE is per-residue-pair and captures whether two parts of the structure are correctly placed relative to each other. Units are ångströms of expected positional error.